Protein AF-0000000087748372 (afdb_homodimer)

Radius of gyration: 35.66 Å; Cα contacts (8 Å, |Δi|>4): 3302; chains: 2; bounding box: 98×101×74 Å

InterPro domains:
  IPR032533 Domain of unknown function DUF4954 [PF16314] (39-350)

Organism: NCBI:txid74557

Sequence (1270 aa):
MTTDENFSSLVLPQLTSEHQRQAAICRKKMTAMRSSSGLSREQIVALEKNGNRAESWTTVHCASMDDLDRIRNCSFRGHVYLGKFTENVLVEGVPFPSGCYNSTLTDVFVADNALVQDTFLVHGTFIDSQASIVRCGTITVSDNAVYGNGTPLKVGVEIGGREILAFADLPFDLAVKVGKYRSNANELATYEENVLRYAKAIKCGVNIISSNAQILRCPKLRDVYFGVGALIEDSCVSNSTVLSSLSEQSRISGFSHVVSSLLQWHTIVETGSSVERSFLCEYSHVERHGIVMDSLLGPNTAIAEGECTSSFLGPFVGFHHQAMIIASFWPEGKGNIGYGANVGSNHTLKAPDQELWPGEGVFYGLSVSVKYPSNFTHAPYSVLATGVSTLPQKLEMPFALVNIPGHNIPALSPAVNEIFPGWVLGQSVFTVLRNMDKFEKRNKAKRTVVEHEIFRPEIIRMMEVALTRLTEAGNKSTSIQLGKQKIYTDKQVPGLGKNYMTESSRVAGIEAYNYFIRFYALNGFWRTLRQGPLPVDAVLHAPTTCPRWSHERGLLLASTPTASGADLLRELVAAYKTIAKKAETGKARDDKRGQQIIPDYNHVHKKASEERIVIDAKRRAVDIEKAVATYLPRLMTTDENFSSLVLPQLTSEHQRQAAICRKKMTAMRSSSGLSREQIVALEKNGNRAESWTTVHCASMDDLDRIRNCSFRGHVYLGKFTENVLVEGVPFPSGCYNSTLTDVFVADNALVQDTFLVHGTFIDSQASIVRCGTITVSDNAVYGNGTPLKVGVEIGGREILAFADLPFDLAVKVGKYRSNANELATYEENVLRYAKAIKCGVNIISSNAQILRCPKLRDVYFGVGALIEDSCVSNSTVLSSLSEQSRISGFSHVVSSLLQWHTIVETGSSVERSFLCEYSHVERHGIVMDSLLGPNTAIAEGECTSSFLGPFVGFHHQAMIIASFWPEGKGNIGYGANVGSNHTLKAPDQELWPGEGVFYGLSVSVKYPSNFTHAPYSVLATGVSTLPQKLEMPFALVNIPGHNIPALSPAVNEIFPGWVLGQSVFTVLRNMDKFEKRNKAKRTVVEHEIFRPEIIRMMEVALTRLTEAGNKSTSIQLGKQKIYTDKQVPGLGKNYMTESSRVAGIEAYNYFIRFYALNGFWRTLRQGPLPVDAVLHAPTTCPRWSHERGLLLASTPTASGADLLRELVAAYKTIAKKAETGKARDDKRGQQIIPDYNHVHKKASEERIVIDAKRRAVDIEKAVATYLPRL

Nearest PDB structures (foldseek):
  5w5r-assembly5_T  TM=7.657E-01  e=9.578E+00  Agrobacterium tumefaciens
  5b04-assembly1_F  TM=6.333E-01  e=5.706E+00  Schizosaccharomyces pombe 972h-
  7d73-assembly1_A  TM=3.481E-01  e=1.563E+00  Homo sapiens
  6jlz-assembly1_E  TM=7.993E-01  e=1.848E+00  Schizosaccharomyces pombe 972h-
  5b04-assembly1_F  TM=7.216E-01  e=4.820E+00  Schizosaccharomyces pombe 972h-

pLDDT: mean 93.7, std 6.39, range [38.62, 98.88]

Solvent-accessible surface area (backbone atoms only — not comparable to full-atom values): 59341 Å² total; per-residue (Å²): 125,60,76,74,61,67,56,35,72,69,49,59,69,52,62,70,28,73,66,41,49,50,42,51,49,52,50,51,50,52,55,57,52,66,68,54,58,66,58,50,73,67,53,50,52,52,32,41,73,41,54,30,47,55,78,48,62,82,38,33,28,53,72,47,84,85,38,49,85,38,36,27,39,27,40,41,34,71,45,32,35,36,40,44,38,86,44,67,28,72,56,94,85,40,77,38,76,12,26,39,32,49,26,30,40,29,38,28,37,39,33,42,23,17,30,38,31,52,20,62,35,41,27,30,32,38,35,28,41,45,13,37,40,35,47,27,35,39,33,39,47,51,86,79,37,40,24,28,34,52,40,63,21,25,22,20,18,60,78,47,87,31,55,38,68,40,45,75,82,62,50,66,70,57,53,46,40,55,49,67,59,72,83,51,60,65,48,52,51,48,28,50,51,44,43,46,50,45,26,60,67,51,45,69,62,42,20,38,38,26,38,49,14,38,38,36,41,24,59,38,37,31,20,35,33,37,23,31,32,19,38,40,29,40,25,36,41,28,28,19,27,37,38,29,27,84,92,35,47,15,36,38,24,49,55,17,40,39,34,36,19,31,33,20,38,30,20,38,37,24,47,45,13,39,37,33,34,26,38,35,28,34,45,14,38,34,27,57,47,8,35,37,31,24,20,37,38,22,38,54,16,36,41,18,35,26,41,39,32,12,17,30,40,10,32,42,26,40,26,80,37,50,26,39,41,37,14,23,44,20,64,66,14,48,22,38,46,25,45,57,15,37,41,51,48,33,60,73,89,78,53,46,66,34,35,32,27,56,14,36,32,27,32,39,23,32,43,18,34,39,35,45,46,28,36,24,60,46,14,31,45,15,34,38,35,63,59,27,56,46,57,54,30,48,34,32,37,33,19,16,36,37,32,62,37,64,58,80,50,89,92,47,64,86,64,40,29,29,40,29,41,20,35,36,61,64,62,30,39,41,38,56,55,44,49,35,50,47,50,56,71,66,60,75,57,84,88,57,89,76,83,37,73,70,89,37,72,71,53,45,53,38,37,49,53,35,40,51,37,52,59,56,32,72,78,51,90,61,92,44,67,57,89,91,37,48,40,40,37,37,85,64,27,74,32,48,26,61,21,35,31,43,46,70,36,47,53,52,18,44,52,30,40,54,51,52,51,48,50,47,20,41,50,37,52,50,53,49,45,74,75,42,88,53,56,67,72,46,53,81,77,50,87,74,86,49,65,68,50,47,53,23,45,50,55,44,42,72,76,44,70,81,62,49,38,66,55,49,51,53,48,43,39,51,47,36,45,48,50,22,49,46,21,29,50,41,44,38,53,52,50,53,53,35,44,74,42,36,88,61,33,75,61,35,45,82,53,35,79,69,32,65,65,34,45,50,36,45,49,50,24,51,50,49,42,57,57,49,34,74,77,34,81,86,115,125,60,78,74,61,67,55,37,71,71,50,60,68,52,62,70,27,73,70,41,50,49,43,52,49,52,49,50,51,51,54,56,52,68,67,53,56,66,59,50,70,67,53,50,53,52,33,42,73,40,53,30,46,52,80,46,63,83,39,34,29,52,72,46,84,85,39,48,84,39,36,28,40,26,41,39,31,68,44,32,34,37,41,44,39,85,43,66,27,74,56,96,85,42,78,39,76,15,26,40,31,49,25,31,38,30,38,25,38,40,33,43,22,16,29,38,31,51,20,63,34,41,29,29,32,38,36,27,41,45,13,36,40,35,48,26,35,38,34,38,47,50,85,81,36,42,24,29,34,53,42,63,21,26,21,21,17,59,80,40,53,32,56,39,69,40,45,74,81,62,50,67,70,57,53,47,40,56,50,66,55,58,78,50,61,68,47,51,51,47,29,50,52,45,41,46,51,43,26,60,66,52,46,69,62,40,19,38,38,26,39,49,14,38,38,36,41,24,56,38,37,32,19,35,34,36,23,32,33,19,38,38,27,40,24,36,41,28,28,18,28,36,36,28,28,84,92,34,47,14,37,39,24,51,56,15,40,38,33,36,20,28,32,21,39,30,19,39,37,25,48,44,12,38,37,32,33,25,37,36,30,33,45,15,38,34,27,58,45,9,35,38,30,24,20,36,40,23,39,54,15,35,42,18,34,26,41,38,31,12,18,30,39,11,33,41,26,40,25,78,36,47,25,39,42,35,15,23,44,19,65,66,14,49,20,37,45,25,46,56,14,39,41,51,35,29,60,73,80,68,48,48,66,32,33,34,27,55,14,38,30,27,32,39,23,40,42,18,36,40,34,44,40,26,23,24,60,47,15,32,44,16,34,38,33,62,60,27,57,47,58,53,25,37,34,32,37,36,20,16,36,37,33,62,54,90,65,92,51,80,94,42,43,69,61,38,30,29,40,29,40,21,36,37,61,65,62,31,38,40,58,55,55,44,49,34,50,46,50,55,72,66,61,76,56,84,87,58,90,76,84,36,74,68,89,38,72,72,53,45,51,39,37,49,54,35,39,52,36,53,58,58,34,72,78,52,89,60,95,44,66,58,87,92,36,48,39,41,36,35,88,62,26,73,31,48,27,60,22,36,31,43,48,70,36,47,54,50,18,44,52,31,40,53,50,53,52,48,49,49,20,42,50,39,53,52,54,50,46,72,74,42,89,53,55,66,74,45,54,81,77,49,88,74,86,48,65,66,49,47,53,22,46,48,54,43,43,72,75,43,70,83,63,50,38,66,57,50,50,53,48,43,39,50,48,37,46,49,52,22,50,47,22,30,50,42,44,37,53,53,50,53,52,41,45,73,74,36,90,61,35,77,79,76,45,82,54,37,80,69,33,63,66,34,45,49,34,44,49,50,25,50,51,49,42,58,58,49,34,76,78,36,82,87,117

Foldseek 3Di:
DPPLQQQLCVLVVCCPPPLLVVLVVLLVVVVVQQPADADDPVLVVLLVVQQEEEPDSRQEGEPDSPASNQEHNEYEEAHEGYYAFDAWADDPNDTDGAHAENEYEYCEAHYYNEHEYCEHYDYQEYAYHSEYAYNEYYEEEDQLQLLLQQQWFQALFQVHDQTDRDDQPDDLSSSLSSRPNRPDPVSNVSSSVSSVVSSNSSDNRGEYHYHLEYHEHHHEEYSEHEEHNEYEYLEYEYSHYAHEDPVFYEYEEAHEYYYSEHHYTNEYHHNHAYHESEYEDGCEYEYAHEYEESEYADHVEYTYQEYEENHYADDCEYDHHYEYAYSEYESLHLAYAEALEYHDPQCPVPDSGFGDYADHHEYEEANEAEDDDAYHNQAHNEYEYHPQYADHWFANAHNKYWYQDPDDFPVADSNATAMQGLCCQQQPLLVVLVQLVCCVPSGPDDSDDRDSDDPAPVNLVSLVLQLVQLVQLVPPDAPGDDVPWGKDDCVSGPRHIRHIYTPVSSVSNNVRSLLVSLLSLLVLLVVQCVPDDDAQQCSLVDDDPDPRNVSSSVSCCVVPVPDGSLNSLVVNLVSLVVSLVSNLVSQQVVLVVCVVVPVCSPVVDDHSCPDPSSVVSVVVSVVSVVVSCVNVVPD/DPPLQQQLCVLVVCCPPPLLVVLVVLLVVVVVQQPADADDPVQVVLLVVLQEEEPDSRQEGERDSPASNQEHNEYEYHHHGYYAFDAWADDPNDTDGAHAENEYEYCEAHYYNEHEYLEDYDYQEYAYHREYAYNEYYEEEDQLQLLLQQQWFLALFQVHDQTDRDGQPDDLSSSLSSSPNRPDPVSNVSSSVSSVVSSVSSDNRGEYHYHLEYHEHHHEEYSEHEEHNEYEYPEYEYSHYAHEDPVFYEYEEAHEYYYSEHHYTNEYHHNHAYHESEYEDGCEYEYAHEYEESEYADHNEYTYQEYEENHYADDCEYDHHYEYAYSEYESLHLAYAEHLEYHAPQCPVVDSGFGDYADAHEYEEANEAEDDDAYHNQAHNEYEYHPQYADHWFANAHNKYWYQDPDDFPVADSNATAMQGLCCQQQPLLVVLVQLVCCVPSGPDDSDDRDSDDLAPVNLVSLVLQLVQLVQLVPDDAPGDDVVWGKDDCVSGPRHIRHIYTPVSSVSNNVSSLLVSLLLLLVLLVVQCVVDDDALQCSLVDDDPDPRNVSSSVSCCVVPVPDGSLNSLVVNLVSLVVSLVSNLVSVQVVLVVQVVVPVCSPVVDDHSCPDPSSVVSVVVSVVSVVVVCVNVVPD

Secondary structure (DSSP, 8-state):
--GGG--GGGGGGGGGSHHHHHHHHHHHHHHHHHTPPBPPHHHHHHHHHTT-EES-GGGEEES-STTGGGEES-EEEEEEEE----SEEEETTEEEE-EEES-EEEEEEE-TT-EEES-SEEEEEEE-TT-EEES--EEE--TT--TTTTPEEE-SSTTSSSEEE--TT--HHHHHHHHH--S-HHHHHHHHHHHHHHHHHH--SSEEE-TT-EEES-SEEEEEEE-TT-EEES-EEEEEEE---SSS--EE-SS-EEES-EE-TT-EE-SS-EEES-EE-TT-EEESS-EEES-EEPTT-EEESEEEES-EE-SS-EE-SSEEEESBEETT---EE-TT-EE-----SS-S---EEPPTT-EE-TT-EEPSSEE-TTSTT-EE-TT-EEPSEE---TT-EEES-SS--TTS-TTPEEEETTHHHHH-HHHHHHHHHHHHHH---SSS-----SS-HHHHHHHHHHHHHHHHHTTS--S-EETTEEEE-TTTSTT--SEEEEHHHHHHHHHHHHHHHHHHHHHHHHHHHHHS-S-TTTTTTS----HHHHHHHHHHHHH-TT--HHHHHHHHHHHHHHHHHHHHHHHHHHHHHHHHHSTTHHHHS--GGG-HHHHHHHHHHHHHHHHHHTT-S--/--GGG--GGGGGGGGGSHHHHHHHHHHHHHHHHHTPPBPPHHHHHHHHHTT-EES-GGGEEES-STTGGGEES-EEEEEEEE----SEEEETTEEEE-EEES-EEEEEEE-TT-EEES-SEEEEEEE-TT-EEES--EEE--TT--TTTTPEEE-SSTTSSSEEE--TT--HHHHHHHHH--S-HHHHHHHHHHHHHHHHHH--SSEEE-TT-EEES-SEEEEEEE-TT-EEES-EEEEEEE---SSS--EE-SS-EEES-EE-TT-EE-SS-EEES-EE-TT-EEESS-EEES-EEPTT-EEESSEEES-EE-SS-EE-SS-EEESBEETT---EE-TT-EEEE---SS-S---EEPPTT-EE-TT-EEESSEE-TTSTT-EEPTT-EE-SEEB--TT-EEES-SS--TTS-TTPEEEETTHHHHH-HHHHHHHHHHHHHH---SSS-----SS-HHHHHHHHHHHHHHHHHTTS--S-EETTEEEE-TTTSTTB-SEEEEHHHHHHHHHHHHHHHHHHHHHHHHHHHHHS-S-TTTTTTS----HHHHHHHHHHHHH-TT--HHHHHHHHHHHHHHHHHHHHHHHHHHHHHHHHHSTTHHHHS--GGG-HHHHHHHHHHHHHHHHHHTT-S--

Structure (mmCIF, N/CA/C/O backbone):
data_AF-0000000087748372-model_v1
#
loop_
_entity.id
_entity.type
_entity.pdbx_description
1 polymer 'DUF4954 domain-containing protein'
#
loop_
_atom_site.group_PDB
_atom_site.id
_atom_site.type_symbol
_atom_site.label_atom_id
_atom_site.label_alt_id
_atom_site.label_comp_id
_atom_site.label_asym_id
_atom_site.label_entity_id
_atom_site.label_seq_id
_atom_site.pdbx_PDB_ins_code
_atom_site.Cartn_x
_atom_site.Cartn_y
_atom_site.Cartn_z
_atom_site.occupancy
_atom_site.B_iso_or_equiv
_atom_site.auth_seq_id
_atom_site.auth_comp_id
_atom_site.auth_asym_id
_atom_site.auth_atom_id
_atom_site.pdbx_PDB_model_num
ATOM 1 N N . MET A 1 1 ? -45.906 -8.359 1.357 1 38.62 1 MET A N 1
ATOM 2 C CA . MET A 1 1 ? -44.469 -8.523 1.26 1 38.62 1 MET A CA 1
ATOM 3 C C . MET A 1 1 ? -43.938 -7.918 -0.035 1 38.62 1 MET A C 1
ATOM 5 O O . MET A 1 1 ? -44.438 -8.234 -1.121 1 38.62 1 MET A O 1
ATOM 9 N N . THR A 1 2 ? -43.281 -6.801 0.069 1 54.84 2 THR A N 1
ATOM 10 C CA . THR A 1 2 ? -42.812 -6.098 -1.121 1 54.84 2 THR A CA 1
ATOM 11 C C . THR A 1 2 ? -41.969 -7.02 -2.002 1 54.84 2 THR A C 1
ATOM 13 O O . THR A 1 2 ? -41.406 -8.016 -1.524 1 54.84 2 THR A O 1
ATOM 16 N N . THR A 1 3 ? -42.156 -7 -3.262 1 60.25 3 THR A N 1
ATOM 17 C CA . THR A 1 3 ? -41.5 -7.781 -4.289 1 60.25 3 THR A CA 1
ATOM 18 C C . THR A 1 3 ? -40.031 -7.977 -3.938 1 60.25 3 THR A C 1
ATOM 20 O O . THR A 1 3 ? -39.438 -9.023 -4.246 1 60.25 3 THR A O 1
ATOM 23 N N . ASP A 1 4 ? -39.625 -7.129 -3.084 1 69.31 4 ASP A N 1
ATOM 24 C CA . ASP A 1 4 ? -38.219 -7.211 -2.729 1 69.31 4 ASP A CA 1
ATOM 25 C C . ASP A 1 4 ? -37.969 -8.219 -1.607 1 69.31 4 ASP A C 1
ATOM 27 O O . ASP A 1 4 ? -36.875 -8.75 -1.452 1 69.31 4 ASP A O 1
ATOM 31 N N . GLU A 1 5 ? -39.125 -8.758 -1.099 1 78.44 5 GLU A N 1
ATOM 32 C CA . GLU A 1 5 ? -39 -9.656 0.043 1 78.44 5 GLU A CA 1
ATOM 33 C C . GLU A 1 5 ? -39.156 -11.117 -0.385 1 78.44 5 GLU A C 1
ATOM 35 O O . GLU A 1 5 ? -38.969 -12.031 0.421 1 78.44 5 GLU A O 1
ATOM 40 N N . ASN A 1 6 ? -39.438 -11.289 -1.636 1 86.56 6 ASN A N 1
ATOM 41 C CA . ASN A 1 6 ? -39.469 -12.641 -2.193 1 86.56 6 ASN A CA 1
ATOM 42 C C . ASN A 1 6 ? -38.219 -12.898 -3.066 1 86.56 6 ASN A C 1
ATOM 44 O O . ASN A 1 6 ? -38.188 -12.469 -4.223 1 86.56 6 ASN A O 1
ATOM 48 N N . PHE A 1 7 ? -37.219 -13.586 -2.465 1 92.88 7 PHE A N 1
ATOM 49 C CA . PHE A 1 7 ? -35.969 -13.68 -3.184 1 92.88 7 PHE A CA 1
ATOM 50 C C . PHE A 1 7 ? -35.5 -15.133 -3.266 1 92.88 7 PHE A C 1
ATOM 52 O O . PHE A 1 7 ? -34.531 -15.438 -3.988 1 92.88 7 PHE A O 1
ATOM 59 N N . SER A 1 8 ? -36.125 -16.094 -2.576 1 95.44 8 SER A N 1
ATOM 60 C CA . SER A 1 8 ? -35.625 -17.469 -2.52 1 95.44 8 SER A CA 1
ATOM 61 C C . SER A 1 8 ? -35.656 -18.125 -3.896 1 95.44 8 SER A C 1
ATOM 63 O O . SER A 1 8 ? -34.812 -18.938 -4.219 1 95.44 8 SER A O 1
ATOM 65 N N . SER A 1 9 ? -36.625 -17.703 -4.719 1 94.69 9 SER A N 1
ATOM 66 C CA . SER A 1 9 ? -36.781 -18.297 -6.039 1 94.69 9 SER A CA 1
ATOM 67 C C . SER A 1 9 ? -35.688 -17.875 -6.988 1 94.69 9 SER A C 1
ATOM 69 O O . SER A 1 9 ? -35.469 -18.5 -8.031 1 94.69 9 SER A O 1
ATOM 71 N N . LEU A 1 10 ? -34.938 -16.875 -6.645 1 94.5 10 LEU A N 1
ATOM 72 C CA . LEU A 1 10 ? -33.906 -16.344 -7.508 1 94.5 10 LEU A CA 1
ATOM 73 C C . LEU A 1 10 ? -32.688 -17.281 -7.523 1 94.5 10 LEU A C 1
ATOM 75 O O . LEU A 1 10 ? -31.781 -17.109 -8.336 1 94.5 10 LEU A O 1
ATOM 79 N N . VAL A 1 11 ? -32.656 -18.297 -6.672 1 96.62 11 VAL A N 1
ATOM 80 C CA . VAL A 1 11 ? -31.594 -19.281 -6.645 1 96.62 11 VAL A CA 1
ATOM 81 C C . VAL A 1 11 ? -31.797 -20.312 -7.762 1 96.62 11 VAL A C 1
ATOM 83 O O . VAL A 1 11 ? -30.844 -20.859 -8.297 1 96.62 11 VAL A O 1
ATOM 86 N N . LEU A 1 12 ? -33 -20.562 -8.133 1 95.88 12 LEU A N 1
ATOM 87 C CA . LEU A 1 12 ? -33.406 -21.703 -8.945 1 95.88 12 LEU A CA 1
ATOM 88 C C . LEU A 1 12 ? -32.781 -21.609 -10.344 1 95.88 12 LEU A C 1
ATOM 90 O O . LEU A 1 12 ? -32.312 -22.609 -10.883 1 95.88 12 LEU A O 1
ATOM 94 N N . PRO A 1 13 ? -32.781 -20.391 -10.938 1 95.5 13 PRO A N 1
ATOM 95 C CA . PRO A 1 13 ? -32.125 -20.297 -12.25 1 95.5 13 PRO A CA 1
ATOM 96 C C . PRO A 1 13 ? -30.656 -20.688 -12.219 1 95.5 13 PRO A C 1
ATOM 98 O O . PRO A 1 13 ? -30.094 -21.094 -13.242 1 95.5 13 PRO A O 1
ATOM 101 N N . GLN A 1 14 ? -30.047 -20.578 -11.047 1 95.5 14 GLN A N 1
ATOM 102 C CA . GLN A 1 14 ? -28.609 -20.859 -10.93 1 95.5 14 GLN A CA 1
ATOM 103 C C . GLN A 1 14 ? -28.344 -22.359 -10.922 1 95.5 14 GLN A C 1
ATOM 105 O O . GLN A 1 14 ? -27.203 -22.781 -11.086 1 95.5 14 GLN A O 1
ATOM 110 N N . LEU A 1 15 ? -29.328 -23.156 -10.836 1 95.75 15 LEU A N 1
ATOM 111 C CA . LEU A 1 15 ? -29.188 -24.609 -10.875 1 95.75 15 LEU A CA 1
ATOM 112 C C . LEU A 1 15 ? -28.828 -25.078 -12.273 1 95.75 15 LEU A C 1
ATOM 114 O O . LEU A 1 15 ? -28.406 -26.234 -12.461 1 95.75 15 LEU A O 1
ATOM 118 N N . THR A 1 16 ? -28.953 -24.172 -13.266 1 95.69 16 THR A N 1
ATOM 119 C CA . THR A 1 16 ? -28.594 -24.5 -14.641 1 95.69 16 THR A CA 1
ATOM 120 C C . THR A 1 16 ? -27.516 -23.531 -15.148 1 95.69 16 THR A C 1
ATOM 122 O O . THR A 1 16 ? -27.453 -23.25 -16.344 1 95.69 16 THR A O 1
ATOM 125 N N . SER A 1 17 ? -26.812 -23 -14.195 1 95.81 17 SER A N 1
ATOM 126 C CA . SER A 1 17 ? -25.75 -22.062 -14.539 1 95.81 17 SER A CA 1
ATOM 127 C C . SER A 1 17 ? -24.641 -22.75 -15.328 1 95.81 17 SER A C 1
ATOM 129 O O . SER A 1 17 ? -24.609 -23.969 -15.438 1 95.81 17 SER A O 1
ATOM 131 N N . GLU A 1 18 ? -23.719 -21.922 -15.953 1 94.94 18 GLU A N 1
ATOM 132 C CA . GLU A 1 18 ? -22.562 -22.453 -16.672 1 94.94 18 GLU A CA 1
ATOM 133 C C . GLU A 1 18 ? -21.688 -23.312 -15.742 1 94.94 18 GLU A C 1
ATOM 135 O O . GLU A 1 18 ? -21.156 -24.344 -16.156 1 94.94 18 GLU A O 1
ATOM 140 N N . HIS A 1 19 ? -21.562 -22.938 -14.531 1 95.44 19 HIS A N 1
ATOM 141 C CA . HIS A 1 19 ? -20.797 -23.672 -13.547 1 95.44 19 HIS A CA 1
ATOM 142 C C . HIS A 1 19 ? -21.391 -25.062 -13.297 1 95.44 19 HIS A C 1
ATOM 144 O O . HIS A 1 19 ? -20.672 -26.062 -13.273 1 95.44 19 HIS A O 1
ATOM 150 N N . GLN A 1 20 ? -22.672 -25.109 -13.141 1 96.44 20 GLN A N 1
ATOM 151 C CA . GLN A 1 20 ? -23.375 -26.375 -12.953 1 96.44 20 GLN A CA 1
ATOM 152 C C . GLN A 1 20 ? -23.234 -27.266 -14.18 1 96.44 20 GLN A C 1
ATOM 154 O O . GLN A 1 20 ? -23.016 -28.469 -14.055 1 96.44 20 GLN A O 1
ATOM 159 N N . ARG A 1 21 ? -23.312 -26.656 -15.305 1 96.62 21 ARG A N 1
ATOM 160 C CA . ARG A 1 21 ? -23.156 -27.406 -16.547 1 96.62 21 ARG A CA 1
ATOM 161 C C . ARG A 1 21 ? -21.75 -27.969 -16.672 1 96.62 21 ARG A C 1
ATOM 163 O O . ARG A 1 21 ? -21.562 -29.109 -17.109 1 96.62 21 ARG A O 1
ATOM 170 N N . GLN A 1 22 ? -20.797 -27.188 -16.328 1 96.31 22 GLN A N 1
ATOM 171 C CA . GLN A 1 22 ? -19.406 -27.656 -16.406 1 96.31 22 GLN A CA 1
ATOM 172 C C . GLN A 1 22 ? -19.172 -28.812 -15.438 1 96.31 22 GLN A C 1
ATOM 174 O O . GLN A 1 22 ? -18.453 -29.766 -15.766 1 96.31 22 GLN A O 1
ATOM 179 N N . ALA A 1 23 ? -19.703 -28.734 -14.242 1 96.69 23 ALA A N 1
ATOM 180 C CA . ALA A 1 23 ? -19.594 -29.828 -13.289 1 96.69 23 ALA A CA 1
ATOM 181 C C . ALA A 1 23 ? -20.219 -31.109 -13.852 1 96.69 23 ALA A C 1
ATOM 183 O O . ALA A 1 23 ? -19.656 -32.188 -13.719 1 96.69 23 ALA A O 1
ATOM 184 N N . ALA A 1 24 ? -21.375 -30.922 -14.477 1 96.81 24 ALA A N 1
ATOM 185 C CA . ALA A 1 24 ? -22.047 -32.062 -15.102 1 96.81 24 ALA A CA 1
ATOM 186 C C . ALA A 1 24 ? -21.203 -32.656 -16.219 1 96.81 24 ALA A C 1
ATOM 188 O O . ALA A 1 24 ? -21.141 -33.875 -16.391 1 96.81 24 ALA A O 1
ATOM 189 N N . ILE A 1 25 ? -20.562 -31.844 -16.984 1 97.19 25 ILE A N 1
ATOM 190 C CA . ILE A 1 25 ? -19.688 -32.281 -18.062 1 97.19 25 ILE A CA 1
ATOM 191 C C . ILE A 1 25 ? -18.516 -33.062 -17.484 1 97.19 25 ILE A C 1
ATOM 193 O O . ILE A 1 25 ? -18.109 -34.094 -18.031 1 97.19 25 ILE A O 1
ATOM 197 N N . CYS A 1 26 ? -17.953 -32.625 -16.406 1 97.06 26 CYS A N 1
ATOM 198 C CA . CYS A 1 26 ? -16.859 -33.312 -15.75 1 97.06 26 CYS A CA 1
ATOM 199 C C . CYS A 1 26 ? -17.312 -34.719 -15.305 1 97.06 26 CYS A C 1
ATOM 201 O O . CYS A 1 26 ? -16.594 -35.688 -15.5 1 97.06 26 CYS A O 1
ATOM 203 N N . ARG A 1 27 ? -18.5 -34.812 -14.766 1 97 27 ARG A N 1
ATOM 204 C CA . ARG A 1 27 ? -19.047 -36.094 -14.352 1 97 27 ARG A CA 1
ATOM 205 C C . ARG A 1 27 ? -19.203 -37.031 -15.547 1 97 27 ARG A C 1
ATOM 207 O O . ARG A 1 27 ? -18.891 -38.219 -15.453 1 97 27 ARG A O 1
ATOM 214 N N . LYS A 1 28 ? -19.688 -36.469 -16.609 1 97.25 28 LYS A N 1
ATOM 215 C CA . LYS A 1 28 ? -19.859 -37.25 -17.828 1 97.25 28 LYS A CA 1
ATOM 216 C C . LYS A 1 28 ? -18.516 -37.75 -18.344 1 97.25 28 LYS A C 1
ATOM 218 O O . LYS A 1 28 ? -18.391 -38.906 -18.781 1 97.25 28 LYS A O 1
ATOM 223 N N . LYS A 1 29 ? -17.547 -36.938 -18.344 1 96.94 29 LYS A N 1
ATOM 224 C CA . LYS A 1 29 ? -16.219 -37.344 -18.781 1 96.94 29 LYS A CA 1
ATOM 225 C C . LYS A 1 29 ? -15.641 -38.438 -17.906 1 96.94 29 LYS A C 1
ATOM 227 O O . LYS A 1 29 ? -15.031 -39.375 -18.406 1 96.94 29 LYS A O 1
ATOM 232 N N . MET A 1 30 ? -15.82 -38.344 -16.656 1 97.19 30 MET A N 1
ATOM 233 C CA . MET A 1 30 ? -15.336 -39.375 -15.742 1 97.19 30 MET A CA 1
ATOM 234 C C . MET A 1 30 ? -16.016 -40.688 -16.016 1 97.19 30 MET A C 1
ATOM 236 O O . MET A 1 30 ? -15.375 -41.75 -16.016 1 97.19 30 MET A O 1
ATOM 240 N N . THR A 1 31 ? -17.328 -40.562 -16.266 1 96.69 31 THR A N 1
ATOM 241 C CA . THR A 1 31 ? -18.078 -41.781 -16.594 1 96.69 31 THR A CA 1
ATOM 242 C C . THR A 1 31 ? -17.531 -42.438 -17.859 1 96.69 31 THR A C 1
ATOM 244 O O . THR A 1 31 ? -17.391 -43.656 -17.953 1 96.69 31 THR A O 1
ATOM 247 N N . ALA A 1 32 ? -17.266 -41.625 -18.781 1 95.75 32 ALA A N 1
ATOM 248 C CA . ALA A 1 32 ? -16.703 -42.125 -20.047 1 95.75 32 ALA A CA 1
ATOM 249 C C . ALA A 1 32 ? -15.344 -42.781 -19.828 1 95.75 32 ALA A C 1
ATOM 251 O O . ALA A 1 32 ? -15.039 -43.812 -20.422 1 95.75 32 ALA A O 1
ATOM 252 N N . MET A 1 33 ? -14.547 -42.219 -18.984 1 95.31 33 MET A N 1
ATOM 253 C CA . MET A 1 33 ? -13.219 -42.75 -18.719 1 95.31 33 MET A CA 1
ATOM 254 C C . MET A 1 33 ? -13.305 -44.062 -17.953 1 95.31 33 MET A C 1
ATOM 256 O O . MET A 1 33 ? -12.461 -44.969 -18.125 1 95.31 33 MET A O 1
ATOM 260 N N . ARG A 1 34 ? -14.281 -44.219 -17.172 1 94 34 ARG A N 1
ATOM 261 C CA . ARG A 1 34 ? -14.484 -45.438 -16.391 1 94 34 ARG A CA 1
ATOM 262 C C . ARG A 1 34 ? -14.82 -46.594 -17.312 1 94 34 ARG A C 1
ATOM 264 O O . ARG A 1 34 ? -14.648 -47.75 -16.922 1 94 34 ARG A O 1
ATOM 271 N N . SER A 1 35 ? -15.312 -46.312 -18.453 1 90.44 35 SER A N 1
ATOM 272 C CA . SER A 1 35 ? -15.695 -47.375 -19.391 1 90.44 35 SER A CA 1
ATOM 273 C C . SER A 1 35 ? -14.5 -47.844 -20.203 1 90.44 35 SER A C 1
ATOM 275 O O . SER A 1 35 ? -14.625 -48.75 -21.047 1 90.44 35 SER A O 1
ATOM 277 N N . SER A 1 36 ? -13.391 -47.281 -19.969 1 85.81 36 SER A N 1
ATOM 278 C CA . SER A 1 36 ? -12.188 -47.688 -20.703 1 85.81 36 SER A CA 1
ATOM 279 C C . SER A 1 36 ? -11.766 -49.094 -20.359 1 85.81 36 SER A C 1
ATOM 281 O O . SER A 1 36 ? -12.016 -49.594 -19.25 1 85.81 36 SER A O 1
ATOM 283 N N . SER A 1 37 ? -11.047 -49.781 -21.391 1 83.38 37 SER A N 1
ATOM 284 C CA . SER A 1 37 ? -10.609 -51.156 -21.219 1 83.38 37 SER A CA 1
ATOM 285 C C . SER A 1 37 ? -9.375 -51.25 -20.328 1 83.38 37 SER A C 1
ATOM 287 O O . SER A 1 37 ? -8.625 -50.281 -20.203 1 83.38 37 SER A O 1
ATOM 289 N N . GLY A 1 38 ? -9.227 -52.344 -19.75 1 88 38 GLY A N 1
ATOM 290 C CA . GLY A 1 38 ? -8.039 -52.594 -18.953 1 88 38 GLY A CA 1
ATOM 291 C C . GLY A 1 38 ? -6.766 -52.656 -19.766 1 88 38 GLY A C 1
ATOM 292 O O . GLY A 1 38 ? -6.812 -52.625 -21 1 88 38 GLY A O 1
ATOM 293 N N . LEU A 1 39 ? -5.738 -52.656 -19.047 1 93.31 39 LEU A N 1
ATOM 294 C CA . LEU A 1 39 ? -4.43 -52.656 -19.703 1 93.31 39 LEU A CA 1
ATOM 295 C C . LEU A 1 39 ? -4.094 -54.031 -20.281 1 93.31 39 LEU A C 1
ATOM 297 O O . LEU A 1 39 ? -4.402 -55.062 -19.672 1 93.31 39 LEU A O 1
ATOM 301 N N . SER A 1 40 ? -3.465 -54 -21.438 1 92.12 40 SER A N 1
ATOM 302 C CA . SER A 1 40 ? -2.906 -55.219 -21.984 1 92.12 40 SER A CA 1
ATOM 303 C C . SER A 1 40 ? -1.595 -55.594 -21.297 1 92.12 40 SER A C 1
ATOM 305 O O . SER A 1 40 ? -1.01 -54.781 -20.594 1 92.12 40 SER A O 1
ATOM 307 N N . ARG A 1 41 ? -1.168 -56.781 -21.484 1 93.44 41 ARG A N 1
ATOM 308 C CA . ARG A 1 41 ? 0.101 -57.25 -20.922 1 93.44 41 ARG A CA 1
ATOM 309 C C . ARG A 1 41 ? 1.265 -56.406 -21.469 1 93.44 41 ARG A C 1
ATOM 311 O O . ARG A 1 41 ? 2.211 -56.094 -20.734 1 93.44 41 ARG A O 1
ATOM 318 N N . GLU A 1 42 ? 1.129 -56.125 -22.703 1 92.56 42 GLU A N 1
ATOM 319 C CA . GLU A 1 42 ? 2.17 -55.312 -23.344 1 92.56 42 GLU A CA 1
ATOM 320 C C . GLU A 1 42 ? 2.24 -53.938 -22.734 1 92.56 42 GLU A C 1
ATOM 322 O O . GLU A 1 42 ? 3.33 -53.375 -22.547 1 92.56 42 GLU A O 1
ATOM 327 N N . GLN A 1 43 ? 1.157 -53.438 -22.5 1 93.31 43 GLN A N 1
ATOM 328 C CA . GLN A 1 43 ? 1.091 -52.094 -21.906 1 93.31 43 GLN A CA 1
ATOM 329 C C . GLN A 1 43 ? 1.678 -52.094 -20.484 1 93.31 43 GLN A C 1
ATOM 331 O O . GLN A 1 43 ? 2.404 -51.188 -20.109 1 93.31 43 GLN A O 1
ATOM 336 N N . ILE A 1 44 ? 1.35 -53.094 -19.75 1 95.5 44 ILE A N 1
ATOM 337 C CA . ILE A 1 44 ? 1.838 -53.188 -18.375 1 95.5 44 ILE A CA 1
ATOM 338 C C . ILE A 1 44 ? 3.363 -53.281 -18.375 1 95.5 44 ILE A C 1
ATOM 340 O O . ILE A 1 44 ? 4.027 -52.594 -17.609 1 95.5 44 ILE A O 1
ATOM 344 N N . VAL A 1 45 ? 3.885 -54.094 -19.234 1 95.31 45 VAL A N 1
ATOM 345 C CA . VAL A 1 45 ? 5.332 -54.25 -19.328 1 95.31 45 VAL A CA 1
ATOM 346 C C . VAL A 1 45 ? 5.977 -52.906 -19.688 1 95.31 45 VAL A C 1
ATOM 348 O O . VAL A 1 45 ? 7.004 -52.531 -19.125 1 95.31 45 VAL A O 1
ATOM 351 N N . ALA A 1 46 ? 5.418 -52.25 -20.625 1 94.06 46 ALA A N 1
ATOM 352 C CA . ALA A 1 46 ? 5.938 -50.969 -21.047 1 94.06 46 ALA A CA 1
ATOM 353 C C . ALA A 1 46 ? 5.922 -49.969 -19.891 1 94.06 46 ALA A C 1
ATOM 355 O O . ALA A 1 46 ? 6.887 -49.219 -19.703 1 94.06 46 ALA A O 1
ATOM 356 N N . LEU A 1 47 ? 4.859 -49.906 -19.172 1 95.31 47 LEU A N 1
ATOM 357 C CA . LEU A 1 47 ? 4.723 -48.969 -18.031 1 95.31 47 LEU A CA 1
ATOM 358 C C . LEU A 1 47 ? 5.738 -49.312 -16.953 1 95.31 47 LEU A C 1
ATOM 360 O O . LEU A 1 47 ? 6.32 -48.406 -16.344 1 95.31 47 LEU A O 1
ATOM 364 N N . GLU A 1 48 ? 5.91 -50.531 -16.688 1 95.5 48 GLU A N 1
ATOM 365 C CA . GLU A 1 48 ? 6.895 -50.969 -15.688 1 95.5 48 GLU A CA 1
ATOM 366 C C . GLU A 1 48 ? 8.312 -50.594 -16.125 1 95.5 48 GLU A C 1
ATOM 368 O O . GLU A 1 48 ? 9.141 -50.188 -15.312 1 95.5 48 GLU A O 1
ATOM 373 N N . LYS A 1 49 ? 8.531 -50.812 -17.359 1 93 49 LYS A N 1
ATOM 374 C CA . LYS A 1 49 ? 9.836 -50.469 -17.906 1 93 49 LYS A CA 1
ATOM 375 C C . LYS A 1 49 ? 10.125 -48.969 -17.719 1 93 49 LYS A C 1
ATOM 377 O O . LYS A 1 49 ? 11.281 -48.562 -17.531 1 93 49 LYS A O 1
ATOM 382 N N . ASN A 1 50 ? 9.094 -48.25 -17.766 1 93 50 ASN A N 1
ATOM 383 C CA . ASN A 1 50 ? 9.219 -46.812 -17.578 1 93 50 ASN A CA 1
ATOM 384 C C . ASN A 1 50 ? 9.297 -46.438 -16.094 1 93 50 ASN A C 1
ATOM 386 O O . ASN A 1 50 ? 9.266 -45.25 -15.734 1 93 50 ASN A O 1
ATOM 390 N N . GLY A 1 51 ? 9.352 -47.375 -15.227 1 93.62 51 GLY A N 1
ATOM 391 C CA . GLY A 1 51 ? 9.562 -47.125 -13.805 1 93.62 51 GLY A CA 1
ATOM 392 C C . GLY A 1 51 ? 8.266 -47 -13.023 1 93.62 51 GLY A C 1
ATOM 393 O O . GLY A 1 51 ? 8.281 -46.688 -11.836 1 93.62 51 GLY A O 1
ATOM 394 N N . ASN A 1 52 ? 7.152 -47.219 -13.672 1 96.5 52 ASN A N 1
ATOM 395 C CA . ASN A 1 52 ? 5.863 -47.125 -12.992 1 96.5 52 ASN A CA 1
ATOM 396 C C . ASN A 1 52 ? 5.562 -48.375 -12.164 1 96.5 52 ASN A C 1
ATOM 398 O O . ASN A 1 52 ? 6.027 -49.469 -12.492 1 96.5 52 ASN A O 1
ATOM 402 N N . ARG A 1 53 ? 4.863 -48.188 -11.117 1 97.25 53 ARG A N 1
ATOM 403 C CA . ARG A 1 53 ? 4.398 -49.25 -10.266 1 97.25 53 ARG A CA 1
ATOM 404 C C . ARG A 1 53 ? 2.92 -49.094 -9.93 1 97.25 53 ARG A C 1
ATOM 406 O O . ARG A 1 53 ? 2.412 -47.969 -9.867 1 97.25 53 ARG A O 1
ATOM 413 N N . ALA A 1 54 ? 2.258 -50.219 -9.734 1 97.19 54 ALA A N 1
ATOM 414 C CA . ALA A 1 54 ? 0.842 -50.188 -9.375 1 97.19 54 ALA A CA 1
ATOM 415 C C . ALA A 1 54 ? 0.534 -51.156 -8.25 1 97.19 54 ALA A C 1
ATOM 417 O O . ALA A 1 54 ? 1.08 -52.281 -8.219 1 97.19 54 ALA A O 1
ATOM 418 N N . GLU A 1 55 ? -0.274 -50.688 -7.391 1 96 55 GLU A N 1
ATOM 419 C CA . GLU A 1 55 ? -0.804 -51.656 -6.418 1 96 55 GLU A CA 1
ATOM 420 C C . GLU A 1 55 ? -1.543 -52.781 -7.109 1 96 55 GLU A C 1
ATOM 422 O O . GLU A 1 55 ? -1.413 -53.938 -6.711 1 96 55 GLU A O 1
ATOM 427 N N . SER A 1 56 ? -2.322 -52.469 -8.039 1 96.12 56 SER A N 1
ATOM 428 C CA . SER A 1 56 ? -2.969 -53.438 -8.922 1 96.12 56 SER A CA 1
ATOM 429 C C . SER A 1 56 ? -3.104 -52.875 -10.336 1 96.12 56 SER A C 1
ATOM 431 O O . SER A 1 56 ? -3.744 -51.844 -10.547 1 96.12 56 SER A O 1
ATOM 433 N N . TRP A 1 57 ? -2.592 -53.625 -11.242 1 96.56 57 TRP A N 1
ATOM 434 C CA . TRP A 1 57 ? -2.648 -53.156 -12.633 1 96.56 57 TRP A CA 1
ATOM 435 C C . TRP A 1 57 ? -4.055 -53.312 -13.195 1 96.56 57 TRP A C 1
ATOM 437 O O . TRP A 1 57 ? -4.383 -52.75 -14.234 1 96.56 57 TRP A O 1
ATOM 447 N N . THR A 1 58 ? -4.914 -54.062 -12.508 1 95.12 58 THR A N 1
ATOM 448 C CA . THR A 1 58 ? -6.27 -54.312 -12.984 1 95.12 58 THR A CA 1
ATOM 449 C C . THR A 1 58 ? -7.125 -53.031 -12.867 1 95.12 58 THR A C 1
ATOM 451 O O . THR A 1 58 ? -8.188 -52.938 -13.484 1 95.12 58 THR A O 1
ATOM 454 N N . THR A 1 59 ? -6.688 -52.094 -12.031 1 96.06 59 THR A N 1
ATOM 455 C CA . THR A 1 59 ? -7.488 -50.906 -11.797 1 96.06 59 THR A CA 1
ATOM 456 C C . THR A 1 59 ? -6.867 -49.688 -12.484 1 96.06 59 THR A C 1
ATOM 458 O O . THR A 1 59 ? -7.293 -48.562 -12.258 1 96.06 59 THR A O 1
ATOM 461 N N . VAL A 1 60 ? -5.852 -49.906 -13.211 1 96.75 60 VAL A N 1
ATOM 462 C CA . VAL A 1 60 ? -5.227 -48.875 -13.992 1 96.75 60 VAL A CA 1
ATOM 463 C C . VAL A 1 60 ? -5.66 -48.969 -15.453 1 96.75 60 VAL A C 1
ATOM 465 O O . VAL A 1 60 ? -5.594 -50.062 -16.047 1 96.75 60 VAL A O 1
ATOM 468 N N . HIS A 1 61 ? -6.133 -47.906 -15.969 1 95.38 61 HIS A N 1
ATOM 469 C CA . HIS A 1 61 ? -6.637 -47.875 -17.328 1 95.38 61 HIS A CA 1
ATOM 470 C C . HIS A 1 61 ? -5.949 -46.781 -18.156 1 95.38 61 HIS A C 1
ATOM 472 O O . HIS A 1 61 ? -5.676 -45.719 -17.641 1 95.38 61 HIS A O 1
ATOM 478 N N . CYS A 1 62 ? -5.559 -47.125 -19.391 1 92.69 62 CYS A N 1
ATOM 479 C CA . CYS A 1 62 ? -4.969 -46.156 -20.312 1 92.69 62 CYS A CA 1
ATOM 480 C C . CYS A 1 62 ? -5.719 -46.125 -21.641 1 92.69 62 CYS A C 1
ATOM 482 O O . CYS A 1 62 ? -6.004 -47.188 -22.203 1 92.69 62 CYS A O 1
ATOM 484 N N . ALA A 1 63 ? -6 -44.969 -22.062 1 85.81 63 ALA A N 1
ATOM 485 C CA . ALA A 1 63 ? -6.777 -44.844 -23.297 1 85.81 63 ALA A CA 1
ATOM 486 C C . ALA A 1 63 ? -5.918 -45.125 -24.516 1 85.81 63 ALA A C 1
ATOM 488 O O . ALA A 1 63 ? -6.438 -45.438 -25.594 1 85.81 63 ALA A O 1
ATOM 489 N N . SER A 1 64 ? -4.605 -44.812 -24.438 1 80.88 64 SER A N 1
ATOM 490 C CA . SER A 1 64 ? -3.77 -44.969 -25.625 1 80.88 64 SER A CA 1
ATOM 491 C C . SER A 1 64 ? -2.566 -45.844 -25.344 1 80.88 64 SER A C 1
ATOM 493 O O . SER A 1 64 ? -2.059 -45.906 -24.219 1 80.88 64 SER A O 1
ATOM 495 N N . MET A 1 65 ? -2.115 -46.594 -26.438 1 76.38 65 MET A N 1
ATOM 496 C CA . MET A 1 65 ? -0.921 -47.406 -26.375 1 76.38 65 MET A CA 1
ATOM 497 C C . MET A 1 65 ? 0.308 -46.656 -26.844 1 76.38 65 MET A C 1
ATOM 499 O O . MET A 1 65 ? 1.44 -47.031 -26.547 1 76.38 65 MET A O 1
ATOM 503 N N . ASP A 1 66 ? 0.116 -45.625 -27.531 1 76.94 66 ASP A N 1
ATOM 504 C CA . ASP A 1 66 ? 1.208 -44.969 -28.25 1 76.94 66 ASP A CA 1
ATOM 505 C C . ASP A 1 66 ? 1.921 -43.969 -27.359 1 76.94 66 ASP A C 1
ATOM 507 O O . ASP A 1 66 ? 3.043 -43.531 -27.656 1 76.94 66 ASP A O 1
ATOM 511 N N . ASP A 1 67 ? 1.374 -43.625 -26.297 1 84.44 67 ASP A N 1
ATOM 512 C CA . ASP A 1 67 ? 1.962 -42.5 -25.562 1 84.44 67 ASP A CA 1
ATOM 513 C C . ASP A 1 67 ? 2.396 -42.938 -24.172 1 84.44 67 ASP A C 1
ATOM 515 O O . ASP A 1 67 ? 2.463 -42.094 -23.25 1 84.44 67 ASP A O 1
ATOM 519 N N . LEU A 1 68 ? 2.809 -44.125 -24.031 1 92.5 68 LEU A N 1
ATOM 520 C CA . LEU A 1 68 ? 3.131 -44.656 -22.719 1 92.5 68 LEU A CA 1
ATOM 521 C C . LEU A 1 68 ? 4.473 -44.125 -22.219 1 92.5 68 LEU A C 1
ATOM 523 O O . LEU A 1 68 ? 4.773 -44.188 -21.031 1 92.5 68 LEU A O 1
ATOM 527 N N . ASP A 1 69 ? 5.23 -43.656 -23.188 1 91.44 69 ASP A N 1
ATOM 528 C CA . ASP A 1 69 ? 6.523 -43.062 -22.828 1 91.44 69 ASP A CA 1
ATOM 529 C C . ASP A 1 69 ? 6.355 -41.812 -22 1 91.44 69 ASP A C 1
ATOM 531 O O . ASP A 1 69 ? 7.301 -41.344 -21.359 1 91.44 69 ASP A O 1
ATOM 535 N N . ARG A 1 70 ? 5.188 -41.25 -21.984 1 94.44 70 ARG A N 1
ATOM 536 C CA . ARG A 1 70 ? 4.926 -40.031 -21.25 1 94.44 70 ARG A CA 1
ATOM 537 C C . ARG A 1 70 ? 4.336 -40.312 -19.875 1 94.44 70 ARG A C 1
ATOM 539 O O . ARG A 1 70 ? 3.789 -39.438 -19.234 1 94.44 70 ARG A O 1
ATOM 546 N N . ILE A 1 71 ? 4.34 -41.5 -19.484 1 96.56 71 ILE A N 1
ATOM 547 C CA . ILE A 1 71 ? 4 -41.938 -18.141 1 96.56 71 ILE A CA 1
ATOM 548 C C . ILE A 1 71 ? 5.211 -42.625 -17.484 1 96.56 71 ILE A C 1
ATOM 550 O O . ILE A 1 71 ? 5.559 -43.75 -17.828 1 96.56 71 ILE A O 1
ATOM 554 N N . ARG A 1 72 ? 5.793 -41.906 -16.609 1 94.56 72 ARG A N 1
ATOM 555 C CA . ARG A 1 72 ? 7.078 -42.375 -16.109 1 94.56 72 ARG A CA 1
ATOM 556 C C . ARG A 1 72 ? 7.191 -42.188 -14.602 1 94.56 72 ARG A C 1
ATOM 558 O O . ARG A 1 72 ? 6.836 -41.156 -14.07 1 94.56 72 ARG A O 1
ATOM 565 N N . ASN A 1 73 ? 7.68 -43.25 -13.953 1 95.19 73 ASN A N 1
ATOM 566 C CA . ASN A 1 73 ? 8.047 -43.219 -12.539 1 95.19 73 ASN A CA 1
ATOM 567 C C . ASN A 1 73 ? 6.867 -42.781 -11.672 1 95.19 73 ASN A C 1
ATOM 569 O O . ASN A 1 73 ? 7.008 -41.875 -10.828 1 95.19 73 ASN A O 1
ATOM 573 N N . CYS A 1 74 ? 5.789 -43.312 -11.922 1 97.5 74 CYS A N 1
ATOM 574 C CA . CYS A 1 74 ? 4.598 -43.031 -11.133 1 97.5 74 CYS A CA 1
ATOM 575 C C . CYS A 1 74 ? 4.195 -44.25 -10.289 1 97.5 74 CYS A C 1
ATOM 577 O O . CYS A 1 74 ? 4.578 -45.375 -10.602 1 97.5 74 CYS A O 1
ATOM 579 N N . SER A 1 75 ? 3.607 -43.906 -9.219 1 97.88 75 SER A N 1
ATOM 580 C CA . SER A 1 75 ? 2.957 -44.938 -8.406 1 97.88 75 SER A CA 1
ATOM 581 C C . SER A 1 75 ? 1.438 -44.844 -8.5 1 97.88 75 SER A C 1
ATOM 583 O O . SER A 1 75 ? 0.859 -43.781 -8.211 1 97.88 75 SER A O 1
ATOM 585 N N . PHE A 1 76 ? 0.801 -46 -8.898 1 98 76 PHE A N 1
ATOM 586 C CA . PHE A 1 76 ? -0.646 -46.031 -9.078 1 98 76 PHE A CA 1
ATOM 587 C C . PHE A 1 76 ? -1.32 -46.812 -7.961 1 98 76 PHE A C 1
ATOM 589 O O . PHE A 1 76 ? -0.909 -47.938 -7.645 1 98 76 PHE A O 1
ATOM 596 N N . ARG A 1 77 ? -2.287 -46.156 -7.387 1 97.25 77 ARG A N 1
ATOM 597 C CA . ARG A 1 77 ? -3.094 -46.781 -6.348 1 97.25 77 ARG A CA 1
ATOM 598 C C . ARG A 1 77 ? -4.582 -46.531 -6.582 1 97.25 77 ARG A C 1
ATOM 600 O O . ARG A 1 77 ? -4.973 -45.469 -7.055 1 97.25 77 ARG A O 1
ATOM 607 N N . GLY A 1 78 ? -5.434 -47.562 -6.156 1 96.69 78 GLY A N 1
ATOM 608 C CA . GLY A 1 78 ? -6.855 -47.438 -6.441 1 96.69 78 GLY A CA 1
ATOM 609 C C . GLY A 1 78 ? -7.168 -47.469 -7.926 1 96.69 78 GLY A C 1
ATOM 610 O O . GLY A 1 78 ? -6.566 -48.219 -8.68 1 96.69 78 GLY A O 1
ATOM 611 N N . HIS A 1 79 ? -8.164 -46.656 -8.312 1 97.44 79 HIS A N 1
ATOM 612 C CA . HIS A 1 79 ? -8.562 -46.625 -9.711 1 97.44 79 HIS A CA 1
ATOM 613 C C . HIS A 1 79 ? -7.918 -45.406 -10.422 1 97.44 79 HIS A C 1
ATOM 615 O O . HIS A 1 79 ? -8.133 -44.281 -10.031 1 97.44 79 HIS A O 1
ATOM 621 N N . VAL A 1 80 ? -7.156 -45.719 -11.414 1 98 80 VAL A N 1
ATOM 622 C CA . VAL A 1 80 ? -6.449 -44.656 -12.148 1 98 80 VAL A CA 1
ATOM 623 C C . VAL A 1 80 ? -6.828 -44.719 -13.625 1 98 80 VAL A C 1
ATOM 625 O O . VAL A 1 80 ? -6.707 -45.781 -14.266 1 98 80 VAL A O 1
ATOM 628 N N . TYR A 1 81 ? -7.32 -43.688 -14.078 1 97.69 81 TYR A N 1
ATOM 629 C CA . TYR A 1 81 ? -7.711 -43.594 -15.484 1 97.69 81 TYR A CA 1
ATOM 630 C C . TYR A 1 81 ? -6.871 -42.562 -16.219 1 97.69 81 TYR A C 1
ATOM 632 O O . TYR A 1 81 ? -6.887 -41.375 -15.867 1 97.69 81 TYR A O 1
ATOM 640 N N . LEU A 1 82 ? -6.125 -42.969 -17.234 1 97.06 82 LEU A N 1
ATOM 641 C CA . LEU A 1 82 ? -5.219 -42.094 -17.969 1 97.06 82 LEU A CA 1
ATOM 642 C C . LEU A 1 82 ? -5.684 -41.906 -19.406 1 97.06 82 LEU A C 1
ATOM 644 O O . LEU A 1 82 ? -6.008 -42.875 -20.094 1 97.06 82 LEU A O 1
ATOM 648 N N . GLY A 1 83 ? -5.742 -40.656 -19.766 1 95.44 83 GLY A N 1
ATOM 649 C CA . GLY A 1 83 ? -6.125 -40.344 -21.141 1 95.44 83 GLY A CA 1
ATOM 650 C C . GLY A 1 83 ? -4.98 -40.469 -22.125 1 95.44 83 GLY A C 1
ATOM 651 O O . GLY A 1 83 ? -4.066 -41.281 -21.922 1 95.44 83 GLY A O 1
ATOM 652 N N . LYS A 1 84 ? -5.078 -39.719 -23.297 1 94.81 84 LYS A N 1
ATOM 653 C CA . LYS A 1 84 ? -4.059 -39.719 -24.328 1 94.81 84 LYS A CA 1
ATOM 654 C C . LYS A 1 84 ? -3.127 -38.531 -24.188 1 94.81 84 LYS A C 1
ATOM 656 O O . LYS A 1 84 ? -3.586 -37.375 -24.016 1 94.81 84 LYS A O 1
ATOM 661 N N . PHE A 1 85 ? -1.885 -38.781 -24.219 1 96.06 85 PHE A N 1
ATOM 662 C CA . PHE A 1 85 ? -0.899 -37.719 -24.047 1 96.06 85 PHE A CA 1
ATOM 663 C C . PHE A 1 85 ? -0.094 -37.531 -25.328 1 96.06 85 PHE A C 1
ATOM 665 O O . PHE A 1 85 ? 0.915 -38.188 -25.547 1 96.06 85 PHE A O 1
ATOM 672 N N . THR A 1 86 ? -0.441 -36.531 -26.203 1 94.25 86 THR A N 1
ATOM 673 C CA . THR A 1 86 ? 0.186 -36.375 -27.516 1 94.25 86 THR A CA 1
ATOM 674 C C . THR A 1 86 ? 0.699 -34.938 -27.688 1 94.25 86 THR A C 1
ATOM 676 O O . THR A 1 86 ? 1.511 -34.656 -28.578 1 94.25 86 THR A O 1
ATOM 679 N N . GLU A 1 87 ? 0.234 -34.062 -26.891 1 94.75 87 GLU A N 1
ATOM 680 C CA . GLU A 1 87 ? 0.582 -32.656 -27.047 1 94.75 87 GLU A CA 1
ATOM 681 C C . GLU A 1 87 ? 1.349 -32.156 -25.828 1 94.75 87 GLU A C 1
ATOM 683 O O . GLU A 1 87 ? 1.431 -32.812 -24.797 1 94.75 87 GLU A O 1
ATOM 688 N N . ASN A 1 88 ? 1.94 -30.984 -26.078 1 94.94 88 ASN A N 1
ATOM 689 C CA . ASN A 1 88 ? 2.6 -30.297 -24.969 1 94.94 88 ASN A CA 1
ATOM 690 C C . ASN A 1 88 ? 1.641 -29.375 -24.25 1 94.94 88 ASN A C 1
ATOM 692 O O . ASN A 1 88 ? 0.617 -28.969 -24.797 1 94.94 88 ASN A O 1
ATOM 696 N N . VAL A 1 89 ? 1.956 -29.188 -23.016 1 94.75 89 VAL A N 1
ATOM 697 C CA . VAL A 1 89 ? 1.255 -28.203 -22.188 1 94.75 89 VAL A CA 1
ATOM 698 C C . VAL A 1 89 ? 2.209 -27.078 -21.797 1 94.75 89 VAL A C 1
ATOM 700 O O . VAL A 1 89 ? 3.395 -27.312 -21.562 1 94.75 89 VAL A O 1
ATOM 703 N N . LEU A 1 90 ? 1.666 -25.859 -21.781 1 90.19 90 LEU A N 1
ATOM 704 C CA . LEU A 1 90 ? 2.502 -24.734 -21.391 1 90.19 90 LEU A CA 1
ATOM 705 C C . LEU A 1 90 ? 2.514 -24.547 -19.875 1 90.19 90 LEU A C 1
ATOM 707 O O . LEU A 1 90 ? 1.456 -24.484 -19.25 1 90.19 90 LEU A O 1
ATOM 711 N N . VAL A 1 91 ? 3.637 -24.562 -19.297 1 89.31 91 VAL A N 1
ATOM 712 C CA . VAL A 1 91 ? 3.83 -24.234 -17.891 1 89.31 91 VAL A CA 1
ATOM 713 C C . VAL A 1 91 ? 4.727 -23.016 -17.75 1 89.31 91 VAL A C 1
ATOM 715 O O . VAL A 1 91 ? 5.91 -23.062 -18.078 1 89.31 91 VAL A O 1
ATOM 718 N N . GLU A 1 92 ? 4.105 -21.938 -17.312 1 86.56 92 GLU A N 1
ATOM 719 C CA . GLU A 1 92 ? 4.789 -20.656 -17.188 1 86.56 92 GLU A CA 1
ATOM 720 C C . GLU A 1 92 ? 5.492 -20.281 -18.484 1 86.56 92 GLU A C 1
ATOM 722 O O . GLU A 1 92 ? 6.66 -19.891 -18.484 1 86.56 92 GLU A O 1
ATOM 727 N N . GLY A 1 93 ? 4.801 -20.5 -19.5 1 82.81 93 GLY A N 1
ATOM 728 C CA . GLY A 1 93 ? 5.227 -20.078 -20.828 1 82.81 93 GLY A CA 1
ATOM 729 C C . GLY A 1 93 ? 6.152 -21.078 -21.516 1 82.81 93 GLY A C 1
ATOM 730 O O . GLY A 1 93 ? 6.543 -20.875 -22.656 1 82.81 93 GLY A O 1
ATOM 731 N N . VAL A 1 94 ? 6.594 -22.141 -20.906 1 87.62 94 VAL A N 1
ATOM 732 C CA . VAL A 1 94 ? 7.504 -23.141 -21.453 1 87.62 94 VAL A CA 1
ATOM 733 C C . VAL A 1 94 ? 6.746 -24.422 -21.75 1 87.62 94 VAL A C 1
ATOM 735 O O . VAL A 1 94 ? 5.973 -24.906 -20.922 1 87.62 94 VAL A O 1
ATOM 738 N N . PRO A 1 95 ? 6.902 -24.938 -22.891 1 91.94 95 PRO A N 1
ATOM 739 C CA . PRO A 1 95 ? 6.18 -26.156 -23.234 1 91.94 95 PRO A CA 1
ATOM 740 C C . PRO A 1 95 ? 6.734 -27.391 -22.531 1 91.94 95 PRO A C 1
ATOM 742 O O . PRO A 1 95 ? 7.953 -27.562 -22.422 1 91.94 95 PRO A O 1
ATOM 745 N N . PHE A 1 96 ? 5.914 -28.234 -21.969 1 92.81 96 PHE A N 1
ATOM 746 C CA . PHE A 1 96 ? 6.219 -29.531 -21.375 1 92.81 96 PHE A CA 1
ATOM 747 C C . PHE A 1 96 ? 5.375 -30.625 -22.016 1 92.81 96 PHE A C 1
ATOM 749 O O . PHE A 1 96 ? 4.191 -30.422 -22.297 1 92.81 96 PHE A O 1
ATOM 756 N N . PRO A 1 97 ? 5.973 -31.797 -22.281 1 93.38 97 PRO A N 1
ATOM 757 C CA . PRO A 1 97 ? 5.125 -32.906 -22.734 1 93.38 97 PRO A CA 1
ATOM 758 C C . PRO A 1 97 ? 4.055 -33.281 -21.719 1 93.38 97 PRO A C 1
ATOM 760 O O . PRO A 1 97 ? 4.359 -33.469 -20.531 1 93.38 97 PRO A O 1
ATOM 763 N N . SER A 1 98 ? 2.816 -33.344 -22.172 1 96.88 98 SER A N 1
ATOM 764 C CA . SER A 1 98 ? 1.766 -33.812 -21.281 1 96.88 98 SER A CA 1
ATOM 765 C C . SER A 1 98 ? 2.047 -35.25 -20.812 1 96.88 98 SER A C 1
ATOM 767 O O . SER A 1 98 ? 2.859 -35.938 -21.422 1 96.88 98 SER A O 1
ATOM 769 N N . GLY A 1 99 ? 1.484 -35.625 -19.688 1 97.12 99 GLY A N 1
ATOM 770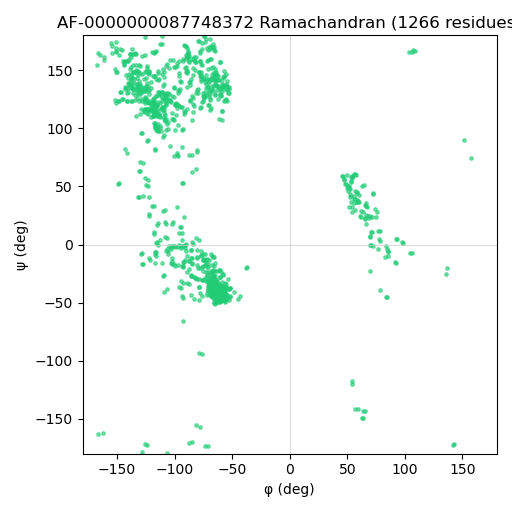 C CA . GLY A 1 99 ? 1.717 -36.938 -19.125 1 97.12 99 GLY A CA 1
ATOM 771 C C . GLY A 1 99 ? 1.803 -36.938 -17.609 1 97.12 99 GLY A C 1
ATOM 772 O O . GLY A 1 99 ? 1.396 -35.969 -16.969 1 97.12 99 GLY A O 1
ATOM 773 N N . CYS A 1 100 ? 2.182 -38.062 -17.094 1 97.75 100 CYS A N 1
ATOM 774 C CA . CYS A 1 100 ? 2.363 -38.219 -15.656 1 97.75 100 CYS A CA 1
ATOM 775 C C . CYS A 1 100 ? 3.803 -38.594 -15.328 1 97.75 100 CYS A C 1
ATOM 777 O O . CYS A 1 100 ? 4.32 -39.594 -15.852 1 97.75 100 CYS A O 1
ATOM 779 N N . TYR A 1 101 ? 4.414 -37.781 -14.555 1 95.69 101 TYR A N 1
ATOM 780 C CA . TYR A 1 101 ? 5.828 -38 -14.258 1 95.69 101 TYR A CA 1
ATOM 781 C C . TYR A 1 101 ? 6.094 -37.906 -12.766 1 95.69 101 TYR A C 1
ATOM 783 O O . TYR A 1 101 ? 5.629 -36.969 -12.094 1 95.69 101 TYR A O 1
ATOM 791 N N . ASN A 1 102 ? 6.828 -38.812 -12.219 1 95.56 102 ASN A N 1
ATOM 792 C CA . ASN A 1 102 ? 7.359 -38.75 -10.859 1 95.56 102 ASN A CA 1
ATOM 793 C C . ASN A 1 102 ? 6.281 -38.375 -9.852 1 95.56 102 ASN A C 1
ATOM 795 O O . ASN A 1 102 ? 6.465 -37.438 -9.062 1 95.56 102 ASN A O 1
ATOM 799 N N . SER A 1 103 ? 5.188 -39.062 -9.859 1 97.56 103 SER A N 1
ATOM 800 C CA . SER A 1 103 ? 4.07 -38.656 -9.008 1 97.56 103 SER A CA 1
ATOM 801 C C . SER A 1 103 ? 3.32 -39.875 -8.477 1 97.56 103 SER A C 1
ATOM 803 O O . SER A 1 103 ? 3.432 -40.969 -9.039 1 97.56 103 SER A O 1
ATOM 805 N N . THR A 1 104 ? 2.648 -39.656 -7.418 1 97.75 104 THR A N 1
ATOM 806 C CA . THR A 1 104 ? 1.752 -40.688 -6.883 1 97.75 104 THR A CA 1
ATOM 807 C C . THR A 1 104 ? 0.298 -40.344 -7.195 1 97.75 104 THR A C 1
ATOM 809 O O . THR A 1 104 ? -0.192 -39.281 -6.809 1 97.75 104 THR A O 1
ATOM 812 N N . LEU A 1 105 ? -0.403 -41.25 -7.871 1 98.56 105 LEU A N 1
ATOM 813 C CA . LEU A 1 105 ? -1.776 -41.062 -8.312 1 98.56 105 LEU A CA 1
ATOM 814 C C . LEU A 1 105 ? -2.713 -42.062 -7.688 1 98.56 105 LEU A C 1
ATOM 816 O O . LEU A 1 105 ? -2.527 -43.281 -7.863 1 98.56 105 LEU A O 1
ATOM 820 N N . THR A 1 106 ? -3.664 -41.562 -6.93 1 98.25 106 THR A N 1
ATOM 821 C CA . THR A 1 106 ? -4.613 -42.438 -6.238 1 98.25 106 THR A CA 1
ATOM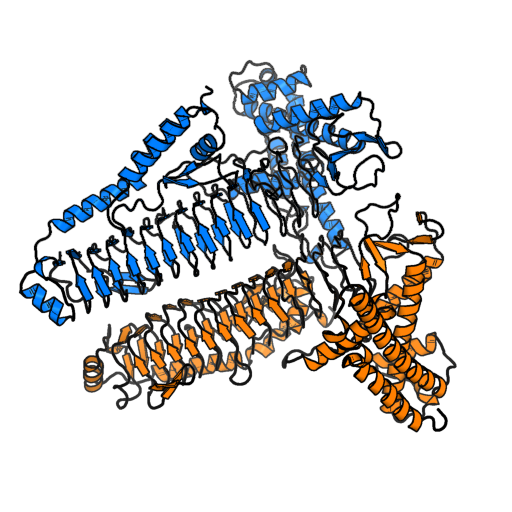 822 C C . THR A 1 106 ? -6.051 -42.031 -6.574 1 98.25 106 THR A C 1
ATOM 824 O O . THR A 1 106 ? -6.516 -40.969 -6.172 1 98.25 106 THR A O 1
ATOM 827 N N . ASP A 1 107 ? -6.785 -42.875 -7.223 1 97.62 107 ASP A N 1
ATOM 828 C CA . ASP A 1 107 ? -8.172 -42.625 -7.602 1 97.62 107 ASP A CA 1
ATOM 829 C C . ASP A 1 107 ? -8.305 -41.344 -8.398 1 97.62 107 ASP A C 1
ATOM 831 O O . ASP A 1 107 ? -9.055 -40.438 -8.008 1 97.62 107 ASP A O 1
ATOM 835 N N . VAL A 1 108 ? -7.613 -41.281 -9.531 1 98.5 108 VAL A N 1
ATOM 836 C CA . VAL A 1 108 ? -7.559 -40.062 -10.289 1 98.5 108 VAL A CA 1
ATOM 837 C C . VAL A 1 108 ? -8.039 -40.281 -11.719 1 98.5 108 VAL A C 1
ATOM 839 O O . VAL A 1 108 ? -8.07 -41.438 -12.18 1 98.5 108 VAL A O 1
ATOM 842 N N . PHE A 1 109 ? -8.539 -39.281 -12.258 1 98.56 109 PHE A N 1
ATOM 843 C CA . PHE A 1 109 ? -8.82 -39.188 -13.688 1 98.56 109 PHE A CA 1
ATOM 844 C C . PHE A 1 109 ? -7.926 -38.156 -14.352 1 98.56 109 PHE A C 1
ATOM 846 O O . PHE A 1 109 ? -8.062 -36.969 -14.086 1 98.56 109 PHE A O 1
ATOM 853 N N . VAL A 1 110 ? -6.969 -38.594 -15.172 1 98.38 110 VAL A N 1
ATOM 854 C CA . VAL A 1 110 ? -6.121 -37.656 -15.906 1 98.38 110 VAL A CA 1
ATOM 855 C C . VAL A 1 110 ? -6.539 -37.625 -17.375 1 98.38 110 VAL A C 1
ATOM 857 O O . VAL A 1 110 ? -6.254 -38.562 -18.125 1 98.38 110 VAL A O 1
ATOM 860 N N . ALA A 1 111 ? -7.195 -36.562 -17.75 1 97.81 111 ALA A N 1
ATOM 861 C CA . ALA A 1 111 ? -7.77 -36.469 -19.094 1 97.81 111 ALA A CA 1
ATOM 862 C C . ALA A 1 111 ? -6.691 -36.219 -20.125 1 97.81 111 ALA A C 1
ATOM 864 O O . ALA A 1 111 ? -5.504 -36.156 -19.797 1 97.81 111 ALA A O 1
ATOM 865 N N . ASP A 1 112 ? -7.137 -36.125 -21.422 1 96.88 112 ASP A N 1
ATOM 866 C CA . ASP A 1 112 ? -6.23 -36.031 -22.562 1 96.88 112 ASP A CA 1
ATOM 867 C C . ASP A 1 112 ? -5.352 -34.781 -22.438 1 96.88 112 ASP A C 1
ATOM 869 O O . ASP A 1 112 ? -5.844 -33.688 -22.156 1 96.88 112 ASP A O 1
ATOM 873 N N . ASN A 1 113 ? -4.039 -34.969 -22.578 1 97.56 113 ASN A N 1
ATOM 874 C CA . ASN A 1 113 ? -3.043 -33.906 -22.688 1 97.56 113 ASN A CA 1
ATOM 875 C C . ASN A 1 113 ? -2.979 -33.062 -21.422 1 97.56 113 ASN A C 1
ATOM 877 O O . ASN A 1 113 ? -2.758 -31.844 -21.5 1 97.56 113 ASN A O 1
ATOM 881 N N . ALA A 1 114 ? -3.303 -33.625 -20.297 1 98.12 114 ALA A N 1
ATOM 882 C CA . ALA A 1 114 ? -3.014 -33.031 -19 1 98.12 114 ALA A CA 1
ATOM 883 C C . ALA A 1 114 ? -1.6 -33.375 -18.531 1 98.12 114 ALA A C 1
ATOM 885 O O . ALA A 1 114 ? -0.971 -34.281 -19.062 1 98.12 114 ALA A O 1
ATOM 886 N N . LEU A 1 115 ? -1.099 -32.625 -17.641 1 98.38 115 LEU A N 1
ATOM 887 C CA . LEU A 1 115 ? 0.239 -32.844 -17.094 1 98.38 115 LEU A CA 1
ATOM 888 C C . LEU A 1 115 ? 0.208 -32.969 -15.578 1 98.38 115 LEU A C 1
ATOM 890 O O . LEU A 1 115 ? -0.339 -32.094 -14.906 1 98.38 115 LEU A O 1
ATOM 894 N N . VAL A 1 116 ? 0.699 -34.031 -15 1 98.56 116 VAL A N 1
ATOM 895 C CA . VAL A 1 116 ? 0.975 -34.188 -13.578 1 98.56 116 VAL A CA 1
ATOM 896 C C . VAL A 1 116 ? 2.447 -34.531 -13.367 1 98.56 116 VAL A C 1
ATOM 898 O O . VAL A 1 116 ? 2.912 -35.594 -13.805 1 98.56 116 VAL A O 1
ATOM 901 N N . GLN A 1 117 ? 3.131 -33.656 -12.734 1 97.31 117 GLN A N 1
ATOM 902 C CA . GLN A 1 117 ? 4.566 -33.875 -12.625 1 97.31 117 GLN A CA 1
ATOM 903 C C . GLN A 1 117 ? 5.082 -33.5 -11.242 1 97.31 117 GLN A C 1
ATOM 905 O O . GLN A 1 117 ? 4.664 -32.469 -10.68 1 97.31 117 GLN A O 1
ATOM 910 N N . ASP A 1 118 ? 5.953 -34.312 -10.672 1 95.88 118 ASP A N 1
ATOM 911 C CA . ASP A 1 118 ? 6.707 -34.031 -9.453 1 95.88 118 ASP A CA 1
ATOM 912 C C . ASP A 1 118 ? 5.773 -33.688 -8.297 1 95.88 118 ASP A C 1
ATOM 914 O O . ASP A 1 118 ? 6.008 -32.75 -7.562 1 95.88 118 ASP A O 1
ATOM 918 N N . THR A 1 119 ? 4.715 -34.438 -8.234 1 97 119 THR A N 1
ATOM 919 C CA . THR A 1 119 ? 3.721 -34.188 -7.199 1 97 119 THR A CA 1
ATOM 920 C C . THR A 1 119 ? 3.643 -35.344 -6.23 1 97 119 THR A C 1
ATOM 922 O O . THR A 1 119 ? 3.582 -36.5 -6.656 1 97 119 THR A O 1
ATOM 925 N N . PHE A 1 120 ? 3.676 -35.031 -5.051 1 94.56 120 PHE A N 1
ATOM 926 C CA . PHE A 1 120 ? 3.791 -36.094 -4.035 1 94.56 120 PHE A CA 1
ATOM 927 C C . PHE A 1 120 ? 2.561 -36.969 -4.039 1 94.56 120 PHE A C 1
ATOM 929 O O . PHE A 1 120 ? 2.682 -38.219 -4.113 1 94.56 120 PHE A O 1
ATOM 936 N N . LEU A 1 121 ? 1.358 -36.312 -3.959 1 97.56 121 LEU A N 1
ATOM 937 C CA . LEU A 1 121 ? 0.134 -37.094 -3.916 1 97.56 121 LEU A CA 1
ATOM 938 C C . LEU A 1 121 ? -1.018 -36.344 -4.586 1 97.56 121 LEU A C 1
ATOM 940 O O . LEU A 1 121 ? -1.303 -35.188 -4.246 1 97.56 121 LEU A O 1
ATOM 944 N N . VAL A 1 122 ? -1.576 -37 -5.551 1 98.75 122 VAL A N 1
ATOM 945 C CA . VAL A 1 122 ? -2.857 -36.562 -6.102 1 98.75 122 VAL A CA 1
ATOM 946 C C . VAL A 1 122 ? -3.92 -37.625 -5.828 1 98.75 122 VAL A C 1
ATOM 948 O O . VAL A 1 122 ? -3.848 -38.719 -6.363 1 98.75 122 VAL A O 1
ATOM 951 N N . HIS A 1 123 ? -4.855 -37.281 -5.008 1 98.56 123 HIS A N 1
ATOM 952 C CA . HIS A 1 123 ? -5.891 -38.25 -4.605 1 98.56 123 HIS A CA 1
ATOM 953 C C . HIS A 1 123 ? -7.281 -37.719 -4.93 1 98.56 123 HIS A C 1
ATOM 955 O O . HIS A 1 123 ? -7.602 -36.562 -4.609 1 98.56 123 HIS A O 1
ATOM 961 N N . GLY A 1 124 ? -8.094 -38.5 -5.441 1 98.38 124 GLY A N 1
ATOM 962 C CA . GLY A 1 124 ? -9.477 -38.125 -5.68 1 98.38 124 GLY A CA 1
ATOM 963 C C . GLY A 1 124 ? -9.609 -36.844 -6.477 1 98.38 124 GLY A C 1
ATOM 964 O O . GLY A 1 124 ? -10.258 -35.906 -6.027 1 98.38 124 GLY A O 1
ATOM 965 N N . THR A 1 125 ? -9.039 -36.844 -7.664 1 98.81 125 THR A N 1
ATOM 966 C CA . THR A 1 125 ? -8.977 -35.594 -8.43 1 98.81 125 THR A CA 1
ATOM 967 C C . THR A 1 125 ? -9.219 -35.875 -9.914 1 98.81 125 THR A C 1
ATOM 969 O O . THR A 1 125 ? -8.711 -36.844 -10.469 1 98.81 125 THR A O 1
ATOM 972 N N . PHE A 1 126 ? -10.07 -35.156 -10.492 1 98.81 126 PHE A N 1
ATOM 973 C CA . PHE A 1 126 ? -10.234 -35.125 -11.938 1 98.81 126 PHE A CA 1
ATOM 974 C C . PHE A 1 126 ? -9.414 -34 -12.547 1 98.81 126 PHE A C 1
ATOM 976 O O . PHE A 1 126 ? -9.609 -32.844 -12.203 1 98.81 126 PHE A O 1
ATOM 983 N N . ILE A 1 127 ? -8.492 -34.312 -13.383 1 98.88 127 ILE A N 1
ATOM 984 C CA . ILE A 1 127 ? -7.637 -33.344 -14.062 1 98.88 127 ILE A CA 1
ATOM 985 C C . ILE A 1 127 ? -8.008 -33.281 -15.547 1 98.88 127 ILE A C 1
ATOM 987 O O . ILE A 1 127 ? -7.715 -34.188 -16.312 1 98.88 127 ILE A O 1
ATOM 991 N N . ASP A 1 128 ? -8.594 -32.188 -15.914 1 98.5 128 ASP A N 1
ATOM 992 C CA . ASP A 1 128 ? -9.156 -32.062 -17.25 1 98.5 128 ASP A CA 1
ATOM 993 C C . ASP A 1 128 ? -8.07 -31.75 -18.281 1 98.5 128 ASP A C 1
ATOM 995 O O . ASP A 1 128 ? -6.898 -31.578 -17.922 1 98.5 128 ASP A O 1
ATOM 999 N N . SER A 1 129 ? -8.469 -31.719 -19.578 1 97.81 129 SER A N 1
ATOM 1000 C CA . SER A 1 129 ? -7.543 -31.578 -20.703 1 97.81 129 SER A CA 1
ATOM 1001 C C . SER A 1 129 ? -6.738 -30.281 -20.594 1 97.81 129 SER A C 1
ATOM 1003 O O . SER A 1 129 ? -7.273 -29.234 -20.219 1 97.81 129 SER A O 1
ATOM 1005 N N . GLN A 1 130 ? -5.445 -30.344 -20.828 1 97.38 130 GLN A N 1
ATOM 1006 C CA . GLN A 1 130 ? -4.504 -29.234 -20.922 1 97.38 130 GLN A CA 1
ATOM 1007 C C . GLN A 1 130 ? -4.281 -28.594 -19.547 1 97.38 130 GLN A C 1
ATOM 1009 O O . GLN A 1 130 ? -3.662 -27.531 -19.453 1 97.38 130 GLN A O 1
ATOM 1014 N N . ALA A 1 131 ? -4.824 -29.172 -18.469 1 98.19 131 ALA A N 1
ATOM 1015 C CA . ALA A 1 131 ? -4.512 -28.703 -17.109 1 98.19 131 ALA A CA 1
ATOM 1016 C C . ALA A 1 131 ? -3.143 -29.203 -16.656 1 98.19 131 ALA A C 1
ATOM 1018 O O . ALA A 1 131 ? -2.613 -30.172 -17.234 1 98.19 131 ALA A O 1
ATOM 1019 N N . SER A 1 132 ? -2.578 -28.562 -15.734 1 98.25 132 SER A N 1
ATOM 1020 C CA . SER A 1 132 ? -1.267 -28.984 -15.242 1 98.25 132 SER A CA 1
ATOM 1021 C C . SER A 1 132 ? -1.204 -28.938 -13.719 1 98.25 132 SER A C 1
ATOM 1023 O O . SER A 1 132 ? -1.751 -28.016 -13.102 1 98.25 132 SER A O 1
ATOM 1025 N N . ILE A 1 133 ? -0.705 -29.891 -13.062 1 98.5 133 ILE A N 1
ATOM 1026 C CA . ILE A 1 133 ? -0.331 -29.969 -11.648 1 98.5 133 ILE A CA 1
ATOM 1027 C C . ILE A 1 133 ? 1.17 -30.219 -11.531 1 98.5 133 ILE A C 1
ATOM 1029 O O . ILE A 1 133 ? 1.655 -31.297 -11.906 1 98.5 133 ILE A O 1
ATOM 1033 N N . VAL A 1 134 ? 1.831 -29.234 -11.055 1 97.5 134 VAL A N 1
ATOM 1034 C CA . VAL A 1 134 ? 3.285 -29.344 -11.086 1 97.5 134 VAL A CA 1
ATOM 1035 C C . VAL A 1 134 ? 3.855 -29.031 -9.703 1 97.5 134 VAL A C 1
ATOM 1037 O O . VAL A 1 134 ? 3.559 -27.984 -9.125 1 97.5 134 VAL A O 1
ATOM 1040 N N . ARG A 1 135 ? 4.633 -29.953 -9.18 1 96.25 135 ARG A N 1
ATOM 1041 C CA . ARG A 1 135 ? 5.422 -29.781 -7.961 1 96.25 135 ARG A CA 1
ATOM 1042 C C . ARG A 1 135 ? 4.531 -29.422 -6.777 1 96.25 135 ARG A C 1
ATOM 1044 O O . ARG A 1 135 ? 4.828 -28.484 -6.027 1 96.25 135 ARG A O 1
ATOM 1051 N N . CYS A 1 136 ? 3.482 -30.141 -6.719 1 96.69 136 CYS A N 1
ATOM 1052 C CA . CYS A 1 136 ? 2.574 -29.922 -5.602 1 96.69 136 CYS A CA 1
ATOM 1053 C C . CYS A 1 136 ? 2.809 -30.922 -4.488 1 96.69 136 CYS A C 1
ATOM 1055 O O . CYS A 1 136 ? 3.49 -31.938 -4.695 1 96.69 136 CYS A O 1
ATOM 1057 N N . GLY A 1 137 ? 2.398 -30.484 -3.309 1 95.5 137 GLY A N 1
ATOM 1058 C CA . GLY A 1 137 ? 2.455 -31.406 -2.189 1 95.5 137 GLY A CA 1
ATOM 1059 C C . GLY A 1 137 ? 1.348 -32.438 -2.217 1 95.5 137 GLY A C 1
ATOM 1060 O O . GLY A 1 137 ? 1.447 -33.438 -2.924 1 95.5 137 GLY A O 1
ATOM 1061 N N . THR A 1 138 ? 0.243 -32.062 -1.479 1 97.19 138 THR A N 1
ATOM 1062 C CA . THR A 1 138 ? -0.868 -33 -1.433 1 97.19 138 THR A CA 1
ATOM 1063 C C . THR A 1 138 ? -2.15 -32.375 -1.946 1 97.19 138 THR A C 1
ATOM 1065 O O . THR A 1 138 ? -2.471 -31.234 -1.579 1 97.19 138 THR A O 1
ATOM 1068 N N . ILE A 1 139 ? -2.801 -33.094 -2.773 1 98.56 139 ILE A N 1
ATOM 1069 C CA . ILE A 1 139 ? -4.148 -32.781 -3.227 1 98.56 139 ILE A CA 1
ATOM 1070 C C . ILE A 1 139 ? -5.102 -33.906 -2.848 1 98.56 139 ILE A C 1
ATOM 1072 O O . ILE A 1 139 ? -4.957 -35.031 -3.328 1 98.56 139 ILE A O 1
ATOM 1076 N N . THR A 1 140 ? -6.043 -33.594 -1.971 1 98.56 140 THR A N 1
ATOM 1077 C CA . THR A 1 140 ? -6.91 -34.656 -1.449 1 98.56 140 THR A CA 1
ATOM 1078 C C . THR A 1 140 ? -8.367 -34.188 -1.447 1 98.56 140 THR A C 1
ATOM 1080 O O . THR A 1 140 ? -8.656 -33 -1.631 1 98.56 140 THR A O 1
ATOM 1083 N N . VAL A 1 141 ? -9.273 -35.156 -1.316 1 98.06 141 VAL A N 1
ATOM 1084 C CA . VAL A 1 141 ? -10.695 -34.844 -1.342 1 98.06 141 VAL A CA 1
ATOM 1085 C C . VAL A 1 141 ? -11.414 -35.625 -0.244 1 98.06 141 VAL A C 1
ATOM 1087 O O . VAL A 1 141 ? -11.047 -36.75 0.066 1 98.06 141 VAL A O 1
ATOM 1090 N N . SER A 1 142 ? -12.383 -34.969 0.304 1 95.81 142 SER A N 1
ATOM 1091 C CA . SER A 1 142 ? -13.258 -35.656 1.249 1 95.81 142 SER A CA 1
ATOM 1092 C C . SER A 1 142 ? -14.453 -36.281 0.54 1 95.81 142 SER A C 1
ATOM 1094 O O . SER A 1 142 ? -14.695 -36 -0.636 1 95.81 142 SER A O 1
ATOM 1096 N N . ASP A 1 143 ? -15.289 -37.125 1.187 1 91.06 143 ASP A N 1
ATOM 1097 C CA . ASP A 1 143 ? -16.391 -37.875 0.604 1 91.06 143 ASP A CA 1
ATOM 1098 C C . ASP A 1 143 ? -17.547 -36.938 0.205 1 91.06 143 ASP A C 1
ATOM 1100 O O . ASP A 1 143 ? -18.266 -37.219 -0.757 1 91.06 143 ASP A O 1
ATOM 1104 N N . ASN A 1 144 ? -17.734 -35.875 0.902 1 91.38 144 ASN A N 1
ATOM 1105 C CA . ASN A 1 144 ? -18.875 -35.031 0.645 1 91.38 144 ASN A CA 1
ATOM 1106 C C . ASN A 1 144 ? -18.453 -33.594 0.369 1 91.38 144 ASN A C 1
ATOM 1108 O O . ASN A 1 144 ? -19.062 -32.656 0.86 1 91.38 144 ASN A O 1
ATOM 1112 N N . ALA A 1 145 ? -17.484 -33.562 -0.596 1 96.12 145 ALA A N 1
ATOM 1113 C CA . ALA A 1 145 ? -16.969 -32.219 -0.875 1 96.12 145 ALA A CA 1
ATOM 1114 C C . ALA A 1 145 ? -17.969 -31.406 -1.675 1 96.12 145 ALA A C 1
ATOM 1116 O O . ALA A 1 145 ? -18.516 -31.891 -2.674 1 96.12 145 ALA A O 1
ATOM 1117 N N . VAL A 1 146 ? -18.25 -30.203 -1.137 1 97.38 146 VAL A N 1
ATOM 1118 C CA . VAL A 1 146 ? -19.141 -29.297 -1.845 1 97.38 146 VAL A CA 1
ATOM 1119 C C . VAL A 1 146 ? -18.391 -28.016 -2.211 1 97.38 146 VAL A C 1
ATOM 1121 O O . VAL A 1 146 ? -19 -27.031 -2.619 1 97.38 146 VAL A O 1
ATOM 1124 N N . TYR A 1 147 ? -17.156 -28.047 -2.02 1 98.5 147 TYR A N 1
ATOM 1125 C CA . TYR A 1 147 ? -16.203 -27.047 -2.475 1 98.5 147 TYR A CA 1
ATOM 1126 C C . TYR A 1 147 ? -16.578 -25.656 -1.938 1 98.5 147 TYR A C 1
ATOM 1128 O O . TYR A 1 147 ? -16.547 -24.672 -2.674 1 98.5 147 TYR A O 1
ATOM 1136 N N . GLY A 1 148 ? -17.031 -25.5 -0.729 1 98.06 148 GLY A N 1
ATOM 1137 C CA . GLY A 1 148 ? -17.328 -24.219 -0.075 1 98.06 148 GLY A CA 1
ATOM 1138 C C . GLY A 1 148 ? -18.766 -23.781 -0.256 1 98.06 148 GLY A C 1
ATOM 1139 O O . GLY A 1 148 ? -19.219 -22.859 0.42 1 98.06 148 GLY A O 1
ATOM 1140 N N . ASN A 1 149 ? -19.531 -24.406 -1.248 1 98.56 149 ASN A N 1
ATOM 1141 C CA . ASN A 1 149 ? -20.922 -24.047 -1.45 1 98.56 149 ASN A CA 1
ATOM 1142 C C . ASN A 1 149 ? -21.781 -24.406 -0.241 1 98.56 149 ASN A C 1
ATOM 1144 O O . ASN A 1 149 ? -21.703 -25.531 0.266 1 98.56 149 ASN A O 1
ATOM 1148 N N . GLY A 1 150 ? -22.547 -23.406 0.22 1 97.25 150 GLY A N 1
ATOM 1149 C CA . GLY A 1 150 ? -23.344 -23.594 1.413 1 97.25 150 GLY A CA 1
ATOM 1150 C C . GLY A 1 150 ? -22.703 -23.031 2.664 1 97.25 150 GLY A C 1
ATOM 1151 O O . GLY A 1 150 ? -23.281 -23.109 3.756 1 97.25 150 GLY A O 1
ATOM 1152 N N . THR A 1 151 ? -21.547 -22.422 2.531 1 96.12 151 THR A N 1
ATOM 1153 C CA . THR A 1 151 ? -20.875 -21.781 3.664 1 96.12 151 THR A CA 1
ATOM 1154 C C . THR A 1 151 ? -21.641 -20.547 4.121 1 96.12 151 THR A C 1
ATOM 1156 O O . THR A 1 151 ? -21.969 -19.688 3.307 1 96.12 151 THR A O 1
ATOM 1159 N N . PRO A 1 152 ? -21.984 -20.469 5.371 1 97.19 152 PRO A N 1
ATOM 1160 C CA . PRO A 1 152 ? -22.641 -19.266 5.883 1 97.19 152 PRO A CA 1
ATOM 1161 C C . PRO A 1 152 ? -21.656 -18.109 6.062 1 97.19 152 PRO A C 1
ATOM 1163 O O . PRO A 1 152 ? -20.578 -18.281 6.625 1 97.19 152 PRO A O 1
ATOM 1166 N N . LEU A 1 153 ? -22 -17 5.562 1 97.56 153 LEU A N 1
ATOM 1167 C CA . LEU A 1 153 ? -21.234 -15.789 5.766 1 97.56 153 LEU A CA 1
ATOM 1168 C C . LEU A 1 153 ? -21.859 -14.922 6.855 1 97.56 153 LEU A C 1
ATOM 1170 O O . LEU A 1 153 ? -22.984 -14.438 6.699 1 97.56 153 LEU A O 1
ATOM 1174 N N . LYS A 1 154 ? -21.141 -14.672 7.875 1 95.5 154 LYS A N 1
ATOM 1175 C CA . LYS A 1 154 ? -21.625 -13.82 8.945 1 95.5 154 LYS A CA 1
ATOM 1176 C C . LYS A 1 154 ? -21.328 -12.352 8.656 1 95.5 154 LYS A C 1
ATOM 1178 O O . LYS A 1 154 ? -20.5 -11.734 9.328 1 95.5 154 LYS A O 1
ATOM 1183 N N . VAL A 1 155 ? -22.094 -11.766 7.805 1 95.81 155 VAL A N 1
ATOM 1184 C CA . VAL A 1 155 ? -21.859 -10.383 7.41 1 95.81 155 VAL A CA 1
ATOM 1185 C C . VAL A 1 155 ? -22.609 -9.445 8.344 1 95.81 155 VAL A C 1
ATOM 1187 O O . VAL A 1 155 ? -23.672 -9.805 8.875 1 95.81 155 VAL A O 1
ATOM 1190 N N . GLY A 1 156 ? -22.078 -8.25 8.602 1 93.44 156 GLY A N 1
ATOM 1191 C CA . GLY A 1 156 ? -22.75 -7.188 9.312 1 93.44 156 GLY A CA 1
ATOM 1192 C C . GLY A 1 156 ? -22.641 -7.309 10.82 1 93.44 156 GLY A C 1
ATOM 1193 O O . GLY A 1 156 ? -22.453 -6.309 11.516 1 93.44 156 GLY A O 1
ATOM 1194 N N . VAL A 1 157 ? -22.859 -8.523 11.297 1 91.25 157 VAL A N 1
ATOM 1195 C CA . VAL A 1 157 ? -22.797 -8.789 12.734 1 91.25 157 VAL A CA 1
ATOM 1196 C C . VAL A 1 157 ? -21.812 -9.93 13 1 91.25 157 VAL A C 1
ATOM 1198 O O . VAL A 1 157 ? -22 -11.047 12.5 1 91.25 157 VAL A O 1
ATOM 1201 N N . GLU A 1 158 ? -20.906 -9.734 13.828 1 89.25 158 GLU A N 1
ATOM 1202 C CA . GLU A 1 158 ? -19.797 -10.664 13.984 1 89.25 158 GLU A CA 1
ATOM 1203 C C . GLU A 1 158 ? -20.25 -11.984 14.602 1 89.25 158 GLU A C 1
ATOM 1205 O O . GLU A 1 158 ? -19.719 -13.047 14.281 1 89.25 158 GLU A O 1
ATOM 1210 N N . ILE A 1 159 ? -21.234 -11.859 15.445 1 87.88 159 ILE A N 1
ATOM 1211 C CA . ILE A 1 159 ? -21.672 -13.078 16.125 1 87.88 159 ILE A CA 1
ATOM 1212 C C . ILE A 1 159 ? -22.797 -13.734 15.336 1 87.88 159 ILE A C 1
ATOM 1214 O O . ILE A 1 159 ? -23.375 -14.734 15.773 1 87.88 159 ILE A O 1
ATOM 1218 N N . GLY A 1 160 ? -23.156 -13.148 14.32 1 89.12 160 GLY A N 1
ATOM 1219 C CA . GLY A 1 160 ? -24.188 -13.719 13.484 1 89.12 160 GLY A CA 1
ATOM 1220 C C . GLY A 1 160 ? -25.516 -13 13.594 1 89.12 160 GLY A C 1
ATOM 1221 O O . GLY A 1 160 ? -25.719 -12.211 14.523 1 89.12 160 GLY A O 1
ATOM 1222 N N . GLY A 1 161 ? -26.375 -13.234 12.719 1 89.12 161 GLY A N 1
ATOM 1223 C CA . GLY A 1 161 ? -27.703 -12.633 12.656 1 89.12 161 GLY A CA 1
ATOM 1224 C C . GLY A 1 161 ? -28.094 -12.203 11.258 1 89.12 161 GLY A C 1
ATOM 1225 O O . GLY A 1 161 ? -29.281 -12.016 10.969 1 89.12 161 GLY A O 1
ATOM 1226 N N . ARG A 1 162 ? -27.109 -12.039 10.445 1 91.75 162 ARG A N 1
ATOM 1227 C CA . ARG A 1 162 ? -27.344 -11.68 9.055 1 91.75 162 ARG A CA 1
ATOM 1228 C C . ARG A 1 162 ? -26.625 -12.633 8.109 1 91.75 162 ARG A C 1
ATOM 1230 O O . ARG A 1 162 ? -26.078 -12.219 7.09 1 91.75 162 ARG A O 1
ATOM 1237 N N . GLU A 1 163 ? -26.672 -13.867 8.406 1 93.88 163 GLU A N 1
ATOM 1238 C CA . GLU A 1 163 ? -25.922 -14.867 7.645 1 93.88 163 GLU A CA 1
ATOM 1239 C C . GLU A 1 163 ? -26.484 -15.008 6.23 1 93.88 163 GLU A C 1
ATOM 1241 O O . GLU A 1 163 ? -27.703 -14.984 6.035 1 93.88 163 GLU A O 1
ATOM 1246 N N . ILE A 1 164 ? -25.594 -15.078 5.332 1 97.25 164 ILE A N 1
ATOM 1247 C CA . ILE A 1 164 ? -25.938 -15.383 3.947 1 97.25 164 ILE A CA 1
ATOM 1248 C C . ILE A 1 164 ? -25.297 -16.703 3.539 1 97.25 164 ILE A C 1
ATOM 1250 O O . ILE A 1 164 ? -24.062 -16.828 3.518 1 97.25 164 ILE A O 1
ATOM 1254 N N . LEU A 1 165 ? -26.125 -17.719 3.318 1 98.12 165 LEU A N 1
ATOM 1255 C CA . LEU A 1 165 ? -25.562 -18.938 2.746 1 98.12 165 LEU A CA 1
ATOM 1256 C C . LEU A 1 165 ? -25.125 -18.703 1.305 1 98.12 165 LEU A C 1
ATOM 1258 O O . LEU A 1 165 ? -25.953 -18.438 0.433 1 98.12 165 LEU A O 1
ATOM 1262 N N . ALA A 1 166 ? -23.859 -18.859 1.093 1 98.12 166 ALA A N 1
ATOM 1263 C CA . ALA A 1 166 ? -23.312 -18.469 -0.204 1 98.12 166 ALA A CA 1
ATOM 1264 C C . ALA A 1 166 ? -23.125 -19.672 -1.113 1 98.12 166 ALA A C 1
ATOM 1266 O O . ALA A 1 166 ? -23.016 -20.812 -0.637 1 98.12 166 ALA A O 1
ATOM 1267 N N . PHE A 1 167 ? -23.172 -19.484 -2.363 1 98.69 167 PHE A N 1
ATOM 1268 C CA . PHE A 1 167 ? -22.859 -20.453 -3.41 1 98.69 167 PHE A CA 1
ATOM 1269 C C . PHE A 1 167 ? -22.172 -19.766 -4.594 1 98.69 167 PHE A C 1
ATOM 1271 O O . PHE A 1 167 ? -22.312 -18.562 -4.777 1 98.69 167 PHE A O 1
ATOM 1278 N N . ALA A 1 168 ? -21.453 -20.438 -5.387 1 98.62 168 ALA A N 1
ATOM 1279 C CA . ALA A 1 168 ? -20.469 -19.859 -6.305 1 98.62 168 ALA A CA 1
ATOM 1280 C C . ALA A 1 168 ? -21.125 -18.922 -7.305 1 98.62 168 ALA A C 1
ATOM 1282 O O . ALA A 1 168 ? -20.578 -17.875 -7.641 1 98.62 168 ALA A O 1
ATOM 1283 N N . ASP A 1 169 ? -22.375 -19.203 -7.75 1 98.19 169 ASP A N 1
ATOM 1284 C CA . ASP A 1 169 ? -23.062 -18.406 -8.766 1 98.19 169 ASP A CA 1
ATOM 1285 C C . ASP A 1 169 ? -23.953 -17.359 -8.125 1 98.19 169 ASP A C 1
ATOM 1287 O O . ASP A 1 169 ? -24.844 -16.797 -8.781 1 98.19 169 ASP A O 1
ATOM 1291 N N . LEU A 1 170 ? -23.797 -17.062 -6.844 1 98 170 LEU A N 1
ATOM 1292 C CA . LEU A 1 170 ? -24.641 -16.125 -6.113 1 98 170 LEU A CA 1
ATOM 1293 C C . LEU A 1 170 ? -24.594 -14.734 -6.758 1 98 170 LEU A C 1
ATOM 1295 O O . LEU A 1 170 ? -23.547 -14.102 -6.801 1 98 170 LEU A O 1
ATOM 1299 N N . PRO A 1 171 ? -25.75 -14.289 -7.293 1 97.06 171 PRO A N 1
ATOM 1300 C CA . PRO A 1 171 ? -25.797 -12.914 -7.797 1 97.06 171 PRO A CA 1
ATOM 1301 C C . PRO A 1 171 ? -25.672 -11.875 -6.684 1 97.06 171 PRO A C 1
ATOM 1303 O O . PRO A 1 171 ? -26.219 -12.062 -5.594 1 97.06 171 PRO A O 1
ATOM 1306 N N . PHE A 1 172 ? -25.047 -10.883 -6.973 1 97 172 PHE A N 1
ATOM 1307 C CA . PHE A 1 172 ? -24.812 -9.844 -5.973 1 97 172 PHE A CA 1
ATOM 1308 C C . PHE A 1 172 ? -26.141 -9.305 -5.438 1 97 172 PHE A C 1
ATOM 1310 O O . PHE A 1 172 ? -26.297 -9.148 -4.227 1 97 172 PHE A O 1
ATOM 1317 N N . ASP A 1 173 ? -27.062 -9.016 -6.348 1 95.5 173 ASP A N 1
ATOM 1318 C CA . ASP A 1 173 ? -28.344 -8.438 -5.949 1 95.5 173 ASP A CA 1
ATOM 1319 C C . ASP A 1 173 ? -29.109 -9.375 -5.023 1 95.5 173 ASP A C 1
ATOM 1321 O O . ASP A 1 173 ? -29.828 -8.922 -4.133 1 95.5 173 ASP A O 1
ATOM 1325 N N . LEU A 1 174 ? -28.984 -10.648 -5.305 1 96.69 174 LEU A N 1
ATOM 1326 C CA . LEU A 1 174 ? -29.641 -11.617 -4.422 1 96.69 174 LEU A CA 1
ATOM 1327 C C . LEU A 1 174 ? -29.016 -11.586 -3.033 1 96.69 174 LEU A C 1
ATOM 1329 O O . LEU A 1 174 ? -29.719 -11.617 -2.025 1 96.69 174 LEU A O 1
ATOM 1333 N N . ALA A 1 175 ? -27.672 -11.539 -2.938 1 97.31 175 ALA A N 1
ATOM 1334 C CA . ALA A 1 175 ? -27 -11.453 -1.65 1 97.31 175 ALA A CA 1
ATOM 1335 C C . ALA A 1 175 ? -27.469 -10.227 -0.864 1 97.31 175 ALA A C 1
ATOM 1337 O O . ALA A 1 175 ? -27.656 -10.305 0.352 1 97.31 175 ALA A O 1
ATOM 1338 N N . VAL A 1 176 ? -27.625 -9.102 -1.603 1 96.5 176 VAL A N 1
ATOM 1339 C CA . VAL A 1 176 ? -28.078 -7.875 -0.964 1 96.5 176 VAL A CA 1
ATOM 1340 C C . VAL A 1 176 ? -29.453 -8.109 -0.327 1 96.5 176 VAL A C 1
ATOM 1342 O O . VAL A 1 176 ? -29.672 -7.738 0.828 1 96.5 176 VAL A O 1
ATOM 1345 N N . LYS A 1 177 ? -30.375 -8.695 -1.04 1 95.94 177 LYS A N 1
ATOM 1346 C CA . LYS A 1 177 ? -31.734 -8.938 -0.546 1 95.94 177 LYS A CA 1
ATOM 1347 C C . LYS A 1 177 ? -31.719 -9.836 0.688 1 95.94 177 LYS A C 1
ATOM 1349 O O . LYS A 1 177 ? -32.375 -9.547 1.682 1 95.94 177 LYS A O 1
ATOM 1354 N N . VAL A 1 178 ? -30.969 -10.922 0.615 1 96.38 178 VAL A N 1
ATOM 1355 C CA . VAL A 1 178 ? -30.906 -11.875 1.722 1 96.38 178 VAL A CA 1
ATOM 1356 C C . VAL A 1 178 ? -30.375 -11.18 2.973 1 96.38 178 VAL A C 1
ATOM 1358 O O . VAL A 1 178 ? -30.891 -11.383 4.074 1 96.38 178 VAL A O 1
ATOM 1361 N N . GLY A 1 179 ? -29.297 -10.391 2.834 1 94.94 179 GLY A N 1
ATOM 1362 C CA . GLY A 1 179 ? -28.703 -9.688 3.963 1 94.94 179 GLY A CA 1
ATOM 1363 C C . GLY A 1 179 ? -29.594 -8.586 4.516 1 94.94 179 GLY A C 1
ATOM 1364 O O . GLY A 1 179 ? -29.562 -8.312 5.715 1 94.94 179 GLY A O 1
ATOM 1365 N N . LYS A 1 180 ? -30.297 -7.969 3.65 1 93.44 180 LYS A N 1
ATOM 1366 C CA . LYS A 1 180 ? -31.078 -6.785 4.023 1 93.44 180 LYS A CA 1
ATOM 1367 C C . LYS A 1 180 ? -32.406 -7.172 4.633 1 93.44 180 LYS A C 1
ATOM 1369 O O . LYS A 1 180 ? -32.844 -6.598 5.641 1 93.44 180 LYS A O 1
ATOM 1374 N N . TYR A 1 181 ? -33.156 -8.109 4.035 1 93.19 181 TYR A N 1
ATOM 1375 C CA . TYR A 1 181 ? -34.5 -8.461 4.453 1 93.19 181 TYR A CA 1
ATOM 1376 C C . TYR A 1 181 ? -34.5 -9.695 5.348 1 93.19 181 TYR A C 1
ATOM 1378 O O . TYR A 1 181 ? -34.562 -10.828 4.859 1 93.19 181 TYR A O 1
ATOM 1386 N N . ARG A 1 182 ? -34.656 -9.461 6.637 1 92.44 182 ARG A N 1
ATOM 1387 C CA . ARG A 1 182 ? -34.438 -10.531 7.609 1 92.44 182 ARG A CA 1
ATOM 1388 C C . ARG A 1 182 ? -35.75 -10.883 8.328 1 92.44 182 ARG A C 1
ATOM 1390 O O . ARG A 1 182 ? -35.781 -11.828 9.109 1 92.44 182 ARG A O 1
ATOM 1397 N N . SER A 1 183 ? -36.812 -10.219 7.941 1 90.88 183 SER A N 1
ATOM 1398 C CA . SER A 1 183 ? -38.031 -10.336 8.734 1 90.88 183 SER A CA 1
ATOM 1399 C C . SER A 1 183 ? -38.781 -11.602 8.375 1 90.88 183 SER A C 1
ATOM 1401 O O . SER A 1 183 ? -39.531 -12.141 9.203 1 90.88 183 SER A O 1
ATOM 1403 N N . ASN A 1 184 ? -38.656 -12.094 7.148 1 91.44 184 ASN A N 1
ATOM 1404 C CA . ASN A 1 184 ? -39.375 -13.258 6.691 1 91.44 184 ASN A CA 1
ATOM 1405 C C . ASN A 1 184 ? -38.594 -14.547 6.887 1 91.44 184 ASN A C 1
ATOM 1407 O O . ASN A 1 184 ? -37.875 -14.969 5.992 1 91.44 184 ASN A O 1
ATOM 1411 N N . ALA A 1 185 ? -38.875 -15.242 7.883 1 91.94 185 ALA A N 1
ATOM 1412 C CA . ALA A 1 185 ? -38.125 -16.438 8.258 1 91.94 185 ALA A CA 1
ATOM 1413 C C . ALA A 1 185 ? -38.375 -17.562 7.254 1 91.94 185 ALA A C 1
ATOM 1415 O O . ALA A 1 185 ? -37.469 -18.359 6.973 1 91.94 185 ALA A O 1
ATOM 1416 N N . ASN A 1 186 ? -39.531 -17.625 6.781 1 94.31 186 ASN A N 1
ATOM 1417 C CA . ASN A 1 186 ? -39.844 -18.672 5.816 1 94.31 186 ASN A CA 1
ATOM 1418 C C . ASN A 1 186 ? -39.094 -18.469 4.508 1 94.31 186 ASN A C 1
ATOM 1420 O O . ASN A 1 186 ? -38.625 -19.438 3.91 1 94.31 186 ASN A O 1
ATOM 1424 N N . GLU A 1 187 ? -39.125 -17.203 4.07 1 95.31 187 GLU A N 1
ATOM 1425 C CA . GLU A 1 187 ? -38.375 -16.875 2.857 1 95.31 187 GLU A CA 1
ATOM 1426 C C . GLU A 1 187 ? -36.875 -17.203 3.02 1 95.31 187 GLU A C 1
ATOM 1428 O O . GLU A 1 187 ? -36.25 -17.75 2.102 1 95.31 187 GLU A O 1
ATOM 1433 N N . LEU A 1 188 ? -36.375 -17 4.18 1 95.75 188 LEU A N 1
ATOM 1434 C CA . LEU A 1 188 ? -34.969 -17.281 4.473 1 95.75 188 LEU A CA 1
ATOM 1435 C C . LEU A 1 188 ? -34.719 -18.797 4.508 1 95.75 188 LEU A C 1
ATOM 1437 O O . LEU A 1 188 ? -33.688 -19.266 3.988 1 95.75 188 LEU A O 1
ATOM 1441 N N . ALA A 1 189 ? -35.625 -19.516 5.035 1 96.25 189 ALA A N 1
ATOM 1442 C CA . ALA A 1 189 ? -35.5 -20.969 5.094 1 96.25 189 ALA A CA 1
ATOM 1443 C C . ALA A 1 189 ? -35.531 -21.578 3.693 1 96.25 189 ALA A C 1
ATOM 1445 O O . ALA A 1 189 ? -34.781 -22.5 3.391 1 96.25 189 ALA A O 1
ATOM 1446 N N . THR A 1 190 ? -36.469 -21.016 2.912 1 97.19 190 THR A N 1
ATOM 1447 C CA . THR A 1 190 ? -36.562 -21.5 1.54 1 97.19 190 THR A CA 1
ATOM 1448 C C . THR A 1 190 ? -35.312 -21.172 0.753 1 97.19 190 THR A C 1
ATOM 1450 O O . THR A 1 190 ? -34.844 -21.969 -0.068 1 97.19 190 THR A O 1
ATOM 1453 N N . TYR A 1 191 ? -34.844 -20 0.916 1 97.31 191 TYR A N 1
ATOM 1454 C CA . TYR A 1 191 ? -33.562 -19.641 0.302 1 97.31 191 TYR A CA 1
ATOM 1455 C C . TYR A 1 191 ? -32.469 -20.641 0.66 1 97.31 191 TYR A C 1
ATOM 1457 O O . TYR A 1 191 ? -31.75 -21.125 -0.218 1 97.31 191 TYR A O 1
ATOM 1465 N N . GLU A 1 192 ? -32.312 -21.016 1.944 1 97.56 192 GLU A N 1
ATOM 1466 C CA . GLU A 1 192 ? -31.281 -21.953 2.412 1 97.56 192 GLU A CA 1
ATOM 1467 C C . GLU A 1 192 ? -31.469 -23.328 1.779 1 97.56 192 GLU A C 1
ATOM 1469 O O . GLU A 1 192 ? -30.484 -23.953 1.375 1 97.56 192 GLU A O 1
ATOM 1474 N N . GLU A 1 193 ? -32.656 -23.719 1.673 1 97.69 193 GLU A N 1
ATOM 1475 C CA . GLU A 1 193 ? -32.938 -25 1.041 1 97.69 193 GLU A CA 1
ATOM 1476 C C . GLU A 1 193 ? -32.5 -25.016 -0.421 1 97.69 193 GLU A C 1
ATOM 1478 O O . GLU A 1 193 ? -31.938 -26 -0.903 1 97.69 193 GLU A O 1
ATOM 1483 N N . ASN A 1 194 ? -32.875 -23.938 -1.047 1 98 194 ASN A N 1
ATOM 1484 C CA . ASN A 1 194 ? -32.5 -23.844 -2.455 1 98 194 ASN A CA 1
ATOM 1485 C C . ASN A 1 194 ? -30.969 -23.828 -2.635 1 98 194 ASN A C 1
ATOM 1487 O O . ASN A 1 194 ? -30.453 -24.391 -3.596 1 98 194 ASN A O 1
ATOM 1491 N N . VAL A 1 195 ? -30.25 -23.188 -1.763 1 98.19 195 VAL A N 1
ATOM 1492 C CA . VAL A 1 195 ? -28.797 -23.141 -1.83 1 98.19 195 VAL A CA 1
ATOM 1493 C C . VAL A 1 195 ? -28.234 -24.547 -1.599 1 98.19 195 VAL A C 1
ATOM 1495 O O . VAL A 1 195 ? -27.281 -24.953 -2.271 1 98.19 195 VAL A O 1
ATOM 1498 N N . LEU A 1 196 ? -28.797 -25.234 -0.658 1 97.56 196 LEU A N 1
ATOM 1499 C CA . LEU A 1 196 ? -28.344 -26.594 -0.396 1 97.56 196 LEU A CA 1
ATOM 1500 C C . LEU A 1 196 ? -28.609 -27.5 -1.604 1 97.56 196 LEU A C 1
ATOM 1502 O O . LEU A 1 196 ? -27.812 -28.406 -1.886 1 97.56 196 LEU A O 1
ATOM 1506 N N . ARG A 1 197 ? -29.703 -27.25 -2.301 1 97.25 197 ARG A N 1
ATOM 1507 C CA . ARG A 1 197 ? -29.953 -27.953 -3.553 1 97.25 197 ARG A CA 1
ATOM 1508 C C . ARG A 1 197 ? -28.875 -27.641 -4.578 1 97.25 197 ARG A C 1
ATOM 1510 O O . ARG A 1 197 ? -28.406 -28.547 -5.281 1 97.25 197 ARG A O 1
ATOM 1517 N N . TYR A 1 198 ? -28.531 -26.422 -4.691 1 97.81 198 TYR A N 1
ATOM 1518 C CA . TYR A 1 198 ? -27.438 -26.016 -5.566 1 97.81 198 TYR A CA 1
ATOM 1519 C C . TYR A 1 198 ? -26.141 -26.734 -5.199 1 97.81 198 TYR A C 1
ATOM 1521 O O . TYR A 1 198 ? -25.453 -27.266 -6.074 1 97.81 198 TYR A O 1
ATOM 1529 N N . ALA A 1 199 ? -25.797 -26.75 -3.873 1 97.5 199 ALA A N 1
ATOM 1530 C CA . ALA A 1 199 ? -24.578 -27.375 -3.379 1 97.5 199 ALA A CA 1
ATOM 1531 C C . ALA A 1 199 ? -24.562 -28.875 -3.666 1 97.5 199 ALA A C 1
ATOM 1533 O O . ALA A 1 199 ? -23.531 -29.453 -3.998 1 97.5 199 ALA A O 1
ATOM 1534 N N . LYS A 1 200 ? -25.672 -29.469 -3.572 1 95.94 200 LYS A N 1
ATOM 1535 C CA . LYS A 1 200 ? -25.781 -30.906 -3.871 1 95.94 200 LYS A CA 1
ATOM 1536 C C . LYS A 1 200 ? -25.562 -31.172 -5.355 1 95.94 200 LYS A C 1
ATOM 1538 O O . LYS A 1 200 ? -24.906 -32.156 -5.723 1 95.94 200 LYS A O 1
ATOM 1543 N N . ALA A 1 201 ? -26.047 -30.312 -6.129 1 96.06 201 ALA A N 1
ATOM 1544 C CA . ALA A 1 201 ? -25.984 -30.484 -7.578 1 96.06 201 ALA A CA 1
ATOM 1545 C C . ALA A 1 201 ? -24.562 -30.312 -8.102 1 96.06 201 ALA A C 1
ATOM 1547 O O . ALA A 1 201 ? -24.203 -30.859 -9.148 1 96.06 201 ALA A O 1
ATOM 1548 N N . ILE A 1 202 ? -23.734 -29.625 -7.402 1 96.25 202 ILE A N 1
ATOM 1549 C CA . ILE A 1 202 ? -22.391 -29.312 -7.902 1 96.25 202 ILE A CA 1
ATOM 1550 C C . ILE A 1 202 ? -21.438 -30.453 -7.539 1 96.25 202 ILE A C 1
ATOM 1552 O O . ILE A 1 202 ? -20.328 -30.531 -8.07 1 96.25 202 ILE A O 1
ATOM 1556 N N . LYS A 1 203 ? -21.781 -31.328 -6.684 1 95.88 203 LYS A N 1
ATOM 1557 C CA . LYS A 1 203 ? -20.906 -32.375 -6.172 1 95.88 203 LYS A CA 1
ATOM 1558 C C . LYS A 1 203 ? -20.422 -33.281 -7.297 1 95.88 203 LYS A C 1
ATOM 1560 O O . LYS A 1 203 ? -21.203 -33.719 -8.141 1 95.88 203 LYS A O 1
ATOM 1565 N N . CYS A 1 204 ? -19.188 -33.562 -7.301 1 96.44 204 CYS A N 1
ATOM 1566 C CA . CYS A 1 204 ? -18.594 -34.469 -8.289 1 96.44 204 CYS A CA 1
ATOM 1567 C C . CYS A 1 204 ? -17.922 -35.656 -7.609 1 96.44 204 CYS A C 1
ATOM 1569 O O . CYS A 1 204 ? -17.516 -36.594 -8.281 1 96.44 204 CYS A O 1
ATOM 1571 N N . GLY A 1 205 ? -17.734 -35.562 -6.336 1 96.19 205 GLY A N 1
ATOM 1572 C CA . GLY A 1 205 ? -17.125 -36.656 -5.578 1 96.19 205 GLY A CA 1
ATOM 1573 C C . GLY A 1 205 ? -15.609 -36.625 -5.59 1 96.19 205 GLY A C 1
ATOM 1574 O O . GLY A 1 205 ? -14.961 -37.406 -4.91 1 96.19 205 GLY A O 1
ATOM 1575 N N . VAL A 1 206 ? -15.047 -35.812 -6.371 1 98.31 206 VAL A N 1
ATOM 1576 C CA . VAL A 1 206 ? -13.602 -35.625 -6.496 1 98.31 206 VAL A CA 1
ATOM 1577 C C . VAL A 1 206 ? -13.289 -34.125 -6.613 1 98.31 206 VAL A C 1
ATOM 1579 O O . VAL A 1 206 ? -14.188 -33.312 -6.82 1 98.31 206 VAL A O 1
ATOM 1582 N N . ASN A 1 207 ? -11.953 -33.75 -6.398 1 98.75 207 ASN A N 1
ATOM 1583 C CA . ASN A 1 207 ? -11.539 -32.375 -6.766 1 98.75 207 ASN A CA 1
ATOM 1584 C C . ASN A 1 207 ? -11.641 -32.156 -8.273 1 98.75 207 ASN A C 1
ATOM 1586 O O . ASN A 1 207 ? -11.477 -33.094 -9.055 1 98.75 207 ASN A O 1
ATOM 1590 N N . ILE A 1 208 ? -11.875 -31 -8.594 1 98.81 208 ILE A N 1
ATOM 1591 C CA . ILE A 1 208 ? -11.977 -30.703 -10.016 1 98.81 208 ILE A CA 1
ATOM 1592 C C . ILE A 1 208 ? -10.914 -29.672 -10.398 1 98.81 208 ILE A C 1
ATOM 1594 O O . ILE A 1 208 ? -10.898 -28.562 -9.867 1 98.81 208 ILE A O 1
ATOM 1598 N N . ILE A 1 209 ? -10.062 -29.969 -11.289 1 98.81 209 ILE A N 1
ATOM 1599 C CA . ILE A 1 209 ? -9.141 -29.078 -11.961 1 98.81 209 ILE A CA 1
ATOM 1600 C C . ILE A 1 209 ? -9.516 -28.953 -13.438 1 98.81 209 ILE A C 1
ATOM 1602 O O . ILE A 1 209 ? -9.227 -29.859 -14.227 1 98.81 209 ILE A O 1
ATOM 1606 N N . SER A 1 210 ? -10.133 -27.875 -13.766 1 98.62 210 SER A N 1
ATOM 1607 C CA . SER A 1 210 ? -10.719 -27.766 -15.094 1 98.62 210 SER A CA 1
ATOM 1608 C C . SER A 1 210 ? -9.656 -27.5 -16.156 1 98.62 210 SER A C 1
ATOM 1610 O O . SER A 1 210 ? -8.469 -27.391 -15.836 1 98.62 210 SER A O 1
ATOM 1612 N N . SER A 1 211 ? -10.148 -27.531 -17.422 1 98.25 211 SER A N 1
ATOM 1613 C CA . SER A 1 211 ? -9.242 -27.422 -18.562 1 98.25 211 SER A CA 1
ATOM 1614 C C . SER A 1 211 ? -8.391 -26.172 -18.484 1 98.25 211 SER A C 1
ATOM 1616 O O . SER A 1 211 ? -8.867 -25.109 -18.078 1 98.25 211 SER A O 1
ATOM 1618 N N . ASN A 1 212 ? -7.121 -26.297 -18.812 1 97.69 212 ASN A N 1
ATOM 1619 C CA . ASN A 1 212 ? -6.152 -25.219 -18.938 1 97.69 212 ASN A CA 1
ATOM 1620 C C . ASN A 1 212 ? -5.812 -24.609 -17.578 1 97.69 212 ASN A C 1
ATOM 1622 O O . ASN A 1 212 ? -5.086 -23.609 -17.516 1 97.69 212 ASN A O 1
ATOM 1626 N N . ALA A 1 213 ? -6.418 -25.094 -16.484 1 98.12 213 ALA A N 1
ATOM 1627 C CA . ALA A 1 213 ? -6.023 -24.609 -15.164 1 98.12 213 ALA A CA 1
ATOM 1628 C C . ALA A 1 213 ? -4.582 -24.984 -14.836 1 98.12 213 ALA A C 1
ATOM 1630 O O . ALA A 1 213 ? -4.105 -26.047 -15.273 1 98.12 213 ALA A O 1
ATOM 1631 N N . GLN A 1 214 ? -3.881 -24.172 -14.148 1 98.06 214 GLN A N 1
ATOM 1632 C CA . GLN A 1 214 ? -2.5 -24.422 -13.758 1 98.06 214 GLN A CA 1
ATOM 1633 C C . GLN A 1 214 ? -2.35 -24.422 -12.242 1 98.06 214 GLN A C 1
ATOM 1635 O O . GLN A 1 214 ? -2.604 -23.406 -11.594 1 98.06 214 GLN A O 1
ATOM 1640 N N . ILE A 1 215 ? -2.004 -25.516 -11.695 1 98.56 215 ILE A N 1
ATOM 1641 C CA . ILE A 1 215 ? -1.722 -25.672 -10.273 1 98.56 215 ILE A CA 1
ATOM 1642 C C . ILE A 1 215 ? -0.221 -25.859 -10.062 1 98.56 215 ILE A C 1
ATOM 1644 O O . ILE A 1 215 ? 0.326 -26.922 -10.359 1 98.56 215 ILE A O 1
ATOM 1648 N N . LEU A 1 216 ? 0.408 -24.828 -9.531 1 97.31 216 LEU A N 1
ATOM 1649 C CA . LEU A 1 216 ? 1.867 -24.812 -9.5 1 97.31 216 LEU A CA 1
ATOM 1650 C C . LEU A 1 216 ? 2.383 -24.656 -8.07 1 97.31 216 LEU A C 1
ATOM 1652 O O . LEU A 1 216 ? 2.121 -23.656 -7.422 1 97.31 216 LEU A O 1
ATOM 1656 N N . ARG A 1 217 ? 3.092 -25.688 -7.578 1 96.06 217 ARG A N 1
ATOM 1657 C CA . ARG A 1 217 ? 3.844 -25.641 -6.328 1 96.06 217 ARG A CA 1
ATOM 1658 C C . ARG A 1 217 ? 2.93 -25.328 -5.148 1 96.06 217 ARG A C 1
ATOM 1660 O O . ARG A 1 217 ? 3.248 -24.469 -4.32 1 96.06 217 ARG A O 1
ATOM 1667 N N . CYS A 1 218 ? 1.769 -25.859 -5.199 1 96.81 218 CYS A N 1
ATOM 1668 C CA . CYS A 1 218 ? 0.869 -25.719 -4.062 1 96.81 218 CYS A CA 1
ATOM 1669 C C . CYS A 1 218 ? 1.149 -26.781 -3.012 1 96.81 218 CYS A C 1
ATOM 1671 O O . CYS A 1 218 ? 1.141 -27.984 -3.316 1 96.81 218 CYS A O 1
ATOM 1673 N N . PRO A 1 219 ? 1.364 -26.312 -1.791 1 94.06 219 PRO A N 1
ATOM 1674 C CA . PRO A 1 219 ? 1.715 -27.297 -0.754 1 94.06 219 PRO A CA 1
ATOM 1675 C C . PRO A 1 219 ? 0.543 -28.188 -0.368 1 94.06 219 PRO A C 1
ATOM 1677 O O . PRO A 1 219 ? 0.734 -29.375 -0.098 1 94.06 219 PRO A O 1
ATOM 1680 N N . LYS A 1 220 ? -0.633 -27.578 -0.344 1 96.44 220 LYS A N 1
ATOM 1681 C CA . LYS A 1 220 ? -1.792 -28.344 0.126 1 96.44 220 LYS A CA 1
ATOM 1682 C C . LYS A 1 220 ? -3.078 -27.828 -0.516 1 96.44 220 LYS A C 1
ATOM 1684 O O . LYS A 1 220 ? -3.398 -26.641 -0.414 1 96.44 220 LYS A O 1
ATOM 1689 N N . LEU A 1 221 ? -3.795 -28.734 -1.164 1 98.62 221 LEU A N 1
ATOM 1690 C CA . LEU A 1 221 ? -5.125 -28.484 -1.708 1 98.62 221 LEU A CA 1
ATOM 1691 C C . LEU A 1 221 ? -6.109 -29.547 -1.256 1 98.62 221 LEU A C 1
ATOM 1693 O O . LEU A 1 221 ? -5.758 -30.734 -1.188 1 98.62 221 LEU A O 1
ATOM 1697 N N . ARG A 1 222 ? -7.273 -29.156 -0.856 1 98.56 222 ARG A N 1
ATOM 1698 C CA . ARG A 1 222 ? -8.281 -30.109 -0.408 1 98.56 222 ARG A CA 1
ATOM 1699 C C . ARG A 1 222 ? -9.688 -29.625 -0.737 1 98.56 222 ARG A C 1
ATOM 1701 O O . ARG A 1 222 ? -10.039 -28.484 -0.429 1 98.56 222 ARG A O 1
ATOM 1708 N N . ASP A 1 223 ? -10.508 -30.484 -1.33 1 98.62 223 ASP A N 1
ATOM 1709 C CA . ASP A 1 223 ? -11.906 -30.188 -1.597 1 98.62 223 ASP A CA 1
ATOM 1710 C C . ASP A 1 223 ? -12.047 -28.906 -2.43 1 98.62 223 ASP A C 1
ATOM 1712 O O . ASP A 1 223 ? -12.766 -27.984 -2.039 1 98.62 223 ASP A O 1
ATOM 1716 N N . VAL A 1 224 ? -11.43 -29 -3.654 1 98.81 224 VAL A N 1
ATOM 1717 C CA . VAL A 1 224 ? -11.375 -27.766 -4.43 1 98.81 224 VAL A CA 1
ATOM 1718 C C . VAL A 1 224 ? -12.039 -27.969 -5.785 1 98.81 224 VAL A C 1
ATOM 1720 O O . VAL A 1 224 ? -12.086 -29.094 -6.301 1 98.81 224 VAL A O 1
ATOM 1723 N N . TYR A 1 225 ? -12.641 -26.984 -6.277 1 98.81 225 TYR A N 1
ATOM 1724 C CA . TYR A 1 225 ? -13.094 -26.828 -7.656 1 98.81 225 TYR A CA 1
ATOM 1725 C C . TYR A 1 225 ? -12.422 -25.625 -8.312 1 98.81 225 TYR A C 1
ATOM 1727 O O . TYR A 1 225 ? -12.695 -24.484 -7.949 1 98.81 225 TYR A O 1
ATOM 1735 N N . PHE A 1 226 ? -11.547 -25.844 -9.25 1 98.88 226 PHE A N 1
ATOM 1736 C CA . PHE A 1 226 ? -10.883 -24.781 -9.992 1 98.88 226 PHE A CA 1
ATOM 1737 C C . PHE A 1 226 ? -11.406 -24.703 -11.422 1 98.88 226 PHE A C 1
ATOM 1739 O O . PHE A 1 226 ? -11.328 -25.688 -12.164 1 98.88 226 PHE A O 1
ATOM 1746 N N . GLY A 1 227 ? -11.93 -23.516 -11.75 1 98.56 227 GLY A N 1
ATOM 1747 C CA . GLY A 1 227 ? -12.531 -23.328 -13.055 1 98.56 227 GLY A CA 1
ATOM 1748 C C . GLY A 1 227 ? -11.508 -23.266 -14.18 1 98.56 227 GLY A C 1
ATOM 1749 O O . GLY A 1 227 ? -10.305 -23.375 -13.938 1 98.56 227 GLY A O 1
ATOM 1750 N N . VAL A 1 228 ? -12.055 -23.156 -15.406 1 98.19 228 VAL A N 1
ATOM 1751 C CA . VAL A 1 228 ? -11.258 -23.188 -16.625 1 98.19 228 VAL A CA 1
ATOM 1752 C C . VAL A 1 228 ? -10.188 -22.094 -16.578 1 98.19 228 VAL A C 1
ATOM 1754 O O . VAL A 1 228 ? -10.492 -20.938 -16.297 1 98.19 228 VAL A O 1
ATOM 1757 N N . GLY A 1 229 ? -8.969 -22.484 -16.734 1 97.88 229 GLY A N 1
ATOM 1758 C CA . GLY A 1 229 ? -7.875 -21.531 -16.875 1 97.88 229 GLY A CA 1
ATOM 1759 C C . GLY A 1 229 ? -7.441 -20.906 -15.562 1 97.88 229 GLY A C 1
ATOM 1760 O O . GLY A 1 229 ? -6.602 -20 -15.547 1 97.88 229 GLY A O 1
ATOM 1761 N N . ALA A 1 230 ? -8.008 -21.328 -14.406 1 98.5 230 ALA A N 1
ATOM 1762 C CA . ALA A 1 230 ? -7.613 -20.781 -13.109 1 98.5 230 ALA A CA 1
ATOM 1763 C C . ALA A 1 230 ? -6.125 -20.984 -12.859 1 98.5 230 ALA A C 1
ATOM 1765 O O . ALA A 1 230 ? -5.547 -21.984 -13.305 1 98.5 230 ALA A O 1
ATOM 1766 N N . LEU A 1 231 ? -5.504 -20.047 -12.219 1 98.44 231 LEU A N 1
ATOM 1767 C CA . LEU A 1 231 ? -4.098 -20.141 -11.844 1 98.44 231 LEU A CA 1
ATOM 1768 C C . LEU A 1 231 ? -3.941 -20.172 -10.328 1 98.44 231 LEU A C 1
ATOM 1770 O O . LEU A 1 231 ? -4.277 -19.203 -9.648 1 98.44 231 LEU A O 1
ATOM 1774 N N . ILE A 1 232 ? -3.492 -21.281 -9.773 1 98.5 232 ILE A N 1
ATOM 1775 C CA . ILE A 1 232 ? -3.215 -21.438 -8.352 1 98.5 232 ILE A CA 1
ATOM 1776 C C . ILE A 1 232 ? -1.727 -21.703 -8.141 1 98.5 232 ILE A C 1
ATOM 1778 O O . ILE A 1 232 ? -1.215 -22.75 -8.562 1 98.5 232 ILE A O 1
ATOM 1782 N N . GLU A 1 233 ? -1.044 -20.766 -7.48 1 96 233 GLU A N 1
ATOM 1783 C CA . GLU A 1 233 ? 0.403 -20.906 -7.344 1 96 233 GLU A CA 1
ATOM 1784 C C . GLU A 1 233 ? 0.84 -20.688 -5.895 1 96 233 GLU A C 1
ATOM 1786 O O . GLU A 1 233 ? 0.387 -19.766 -5.23 1 96 233 GLU A O 1
ATOM 1791 N N . ASP A 1 234 ? 1.692 -21.578 -5.438 1 95.12 234 ASP A N 1
ATOM 1792 C CA . ASP A 1 234 ? 2.438 -21.406 -4.191 1 95.12 234 ASP A CA 1
ATOM 1793 C C . ASP A 1 234 ? 1.496 -21.109 -3.025 1 95.12 234 ASP A C 1
ATOM 1795 O O . ASP A 1 234 ? 1.804 -20.281 -2.162 1 95.12 234 ASP A O 1
ATOM 1799 N N . SER A 1 235 ? 0.359 -21.625 -3.062 1 96.25 235 SER A N 1
ATOM 1800 C CA . SER A 1 235 ? -0.651 -21.266 -2.07 1 96.25 235 SER A CA 1
ATOM 1801 C C . SER A 1 235 ? -1.393 -22.5 -1.57 1 96.25 235 SER A C 1
ATOM 1803 O O . SER A 1 235 ? -1.229 -23.594 -2.117 1 96.25 235 SER A O 1
ATOM 1805 N N . CYS A 1 236 ? -2.15 -22.312 -0.495 1 97.5 236 CYS A N 1
ATOM 1806 C CA . CYS A 1 236 ? -2.998 -23.344 0.081 1 97.5 236 CYS A CA 1
ATOM 1807 C C . CYS A 1 236 ? -4.473 -23 -0.088 1 97.5 236 CYS A C 1
ATOM 1809 O O . CYS A 1 236 ? -4.891 -21.875 0.204 1 97.5 236 CYS A O 1
ATOM 1811 N N . VAL A 1 237 ? -5.242 -23.922 -0.576 1 98.69 237 VAL A N 1
ATOM 1812 C CA . VAL A 1 237 ? -6.668 -23.703 -0.802 1 98.69 237 VAL A CA 1
ATOM 1813 C C . VAL A 1 237 ? -7.457 -24.906 -0.315 1 98.69 237 VAL A C 1
ATOM 1815 O O . VAL A 1 237 ? -7.086 -26.047 -0.591 1 98.69 237 VAL A O 1
ATOM 1818 N N . SER A 1 238 ? -8.477 -24.734 0.455 1 98.56 238 SER A N 1
ATOM 1819 C CA . SER A 1 238 ? -9.32 -25.828 0.899 1 98.56 238 SER A CA 1
ATOM 1820 C C . SER A 1 238 ? -10.789 -25.438 0.89 1 98.56 238 SER A C 1
ATOM 1822 O O . SER A 1 238 ? -11.125 -24.266 1.092 1 98.56 238 SER A O 1
ATOM 1824 N N . ASN A 1 239 ? -11.586 -26.359 0.624 1 98.56 239 ASN A N 1
ATOM 1825 C CA . ASN A 1 239 ? -13.031 -26.203 0.65 1 98.56 239 ASN A CA 1
ATOM 1826 C C . ASN A 1 239 ? -13.469 -24.922 -0.053 1 98.56 239 ASN A C 1
ATOM 1828 O O . ASN A 1 239 ? -14.141 -24.078 0.543 1 98.56 239 ASN A O 1
ATOM 1832 N N . SER A 1 240 ? -13.109 -24.828 -1.35 1 98.88 240 SER A N 1
ATOM 1833 C CA . SER A 1 240 ? -13.328 -23.562 -2.047 1 98.88 240 SER A CA 1
ATOM 1834 C C . SER A 1 240 ? -13.57 -23.797 -3.535 1 98.88 240 SER A C 1
ATOM 1836 O O . SER A 1 240 ? -13.109 -24.781 -4.102 1 98.88 240 SER A O 1
ATOM 1838 N N . THR A 1 241 ? -14.312 -23 -4.098 1 98.88 241 THR A N 1
ATOM 1839 C CA . THR A 1 241 ? -14.531 -22.938 -5.539 1 98.88 241 THR A CA 1
ATOM 1840 C C . THR A 1 241 ? -13.93 -21.656 -6.125 1 98.88 241 THR A C 1
ATOM 1842 O O . THR A 1 241 ? -14.156 -20.562 -5.602 1 98.88 241 THR A O 1
ATOM 1845 N N . VAL A 1 242 ? -13.18 -21.75 -7.164 1 98.88 242 VAL A N 1
ATOM 1846 C CA . VAL A 1 242 ? -12.664 -20.625 -7.938 1 98.88 242 VAL A CA 1
ATOM 1847 C C . VAL A 1 242 ? -13.242 -20.656 -9.344 1 98.88 242 VAL A C 1
ATOM 1849 O O . VAL A 1 242 ? -12.812 -21.438 -10.188 1 98.88 242 VAL A O 1
ATOM 1852 N N . LEU A 1 243 ? -14.242 -19.828 -9.562 1 98.75 243 LEU A N 1
ATOM 1853 C CA . LEU A 1 243 ? -14.734 -19.688 -10.93 1 98.75 243 LEU A CA 1
ATOM 1854 C C . LEU A 1 243 ? -13.742 -18.906 -11.789 1 98.75 243 LEU A C 1
ATOM 1856 O O . LEU A 1 243 ? -13.117 -17.953 -11.32 1 98.75 243 LEU A O 1
ATOM 1860 N N . SER A 1 244 ? -13.617 -19.344 -13.062 1 98.38 244 SER A N 1
ATOM 1861 C CA . SER A 1 244 ? -12.641 -18.766 -13.969 1 98.38 244 SER A CA 1
ATOM 1862 C C . SER A 1 244 ? -12.977 -19.078 -15.422 1 98.38 244 SER A C 1
ATOM 1864 O O . SER A 1 244 ? -13.836 -19.922 -15.695 1 98.38 244 SER A O 1
ATOM 1866 N N . SER A 1 245 ? -12.438 -18.344 -16.281 1 97.38 245 SER A N 1
ATOM 1867 C CA . SER A 1 245 ? -12.438 -18.594 -17.719 1 97.38 245 SER A CA 1
ATOM 1868 C C . SER A 1 245 ? -11.164 -18.078 -18.375 1 97.38 245 SER A C 1
ATOM 1870 O O . SER A 1 245 ? -10.359 -17.391 -17.734 1 97.38 245 SER A O 1
ATOM 1872 N N . LEU A 1 246 ? -10.945 -18.453 -19.625 1 96.06 246 LEU A N 1
ATOM 1873 C CA . LEU A 1 246 ? -9.742 -18 -20.312 1 96.06 246 LEU A CA 1
ATOM 1874 C C . LEU A 1 246 ? -9.734 -16.484 -20.469 1 96.06 246 LEU A C 1
ATOM 1876 O O . LEU A 1 246 ? -8.68 -15.852 -20.406 1 96.06 246 LEU A O 1
ATOM 1880 N N . SER A 1 247 ? -10.938 -15.844 -20.594 1 96.31 247 SER A N 1
ATOM 1881 C CA . SER A 1 247 ? -11.031 -14.398 -20.766 1 96.31 247 SER A CA 1
ATOM 1882 C C . SER A 1 247 ? -11.109 -13.68 -19.422 1 96.31 247 SER A C 1
ATOM 1884 O O . SER A 1 247 ? -10.852 -12.477 -19.328 1 96.31 247 SER A O 1
ATOM 1886 N N . GLU A 1 248 ? -11.547 -14.352 -18.375 1 97.25 248 GLU A N 1
ATOM 1887 C CA . GLU A 1 248 ? -11.648 -13.82 -17.016 1 97.25 248 GLU A CA 1
ATOM 1888 C C . GLU A 1 248 ? -10.953 -14.727 -16.016 1 97.25 248 GLU A C 1
ATOM 1890 O O . GLU A 1 248 ? -11.594 -15.266 -15.102 1 97.25 248 GLU A O 1
ATOM 1895 N N . GLN A 1 249 ? -9.633 -14.781 -16.062 1 98.12 249 GLN A N 1
ATOM 1896 C CA . GLN A 1 249 ? -8.844 -15.719 -15.273 1 98.12 249 GLN A CA 1
ATOM 1897 C C . GLN A 1 249 ? -8.781 -15.281 -13.812 1 98.12 249 GLN A C 1
ATOM 1899 O O . GLN A 1 249 ? -8.438 -14.141 -13.516 1 98.12 249 GLN A O 1
ATOM 1904 N N . SER A 1 250 ? -9.211 -16.172 -12.969 1 98.62 250 SER A N 1
ATOM 1905 C CA . SER A 1 250 ? -9.023 -15.969 -11.531 1 98.62 250 SER A CA 1
ATOM 1906 C C . SER A 1 250 ? -7.695 -16.547 -11.062 1 98.62 250 SER A C 1
ATOM 1908 O O . SER A 1 250 ? -7.207 -17.531 -11.617 1 98.62 250 SER A O 1
ATOM 1910 N N . ARG A 1 251 ? -7.125 -15.922 -10.023 1 98.31 251 ARG A N 1
ATOM 1911 C CA . ARG A 1 251 ? -5.777 -16.312 -9.609 1 98.31 251 ARG A CA 1
ATOM 1912 C C . ARG A 1 251 ? -5.637 -16.281 -8.094 1 98.31 251 ARG A C 1
ATOM 1914 O O . ARG A 1 251 ? -6.137 -15.359 -7.441 1 98.31 251 ARG A O 1
ATOM 1921 N N . ILE A 1 252 ? -5.059 -17.281 -7.508 1 98.56 252 ILE A N 1
ATOM 1922 C CA . ILE A 1 252 ? -4.57 -17.312 -6.137 1 98.56 252 ILE A CA 1
ATOM 1923 C C . ILE A 1 252 ? -3.062 -17.562 -6.133 1 98.56 252 ILE A C 1
ATOM 1925 O O . ILE A 1 252 ? -2.59 -18.578 -6.645 1 98.56 252 ILE A O 1
ATOM 1929 N N . SER A 1 253 ? -2.285 -16.656 -5.586 1 95.94 253 SER A N 1
ATOM 1930 C CA . SER A 1 253 ? -0.835 -16.781 -5.688 1 95.94 253 SER A CA 1
ATOM 1931 C C . SER A 1 253 ? -0.141 -16.141 -4.488 1 95.94 253 SER A C 1
ATOM 1933 O O . SER A 1 253 ? -0.801 -15.594 -3.602 1 95.94 253 SER A O 1
ATOM 1935 N N . GLY A 1 254 ? 1.165 -16.297 -4.422 1 90.94 254 GLY A N 1
ATOM 1936 C CA . GLY A 1 254 ? 2.021 -15.562 -3.506 1 90.94 254 GLY A CA 1
ATOM 1937 C C . GLY A 1 254 ? 1.876 -16 -2.062 1 90.94 254 GLY A C 1
ATOM 1938 O O . GLY A 1 254 ? 1.67 -15.18 -1.172 1 90.94 254 GLY A O 1
ATOM 1939 N N . PHE A 1 255 ? 1.847 -17.266 -1.888 1 93.75 255 PHE A N 1
ATOM 1940 C CA . PHE A 1 255 ? 1.836 -17.828 -0.54 1 93.75 255 PHE A CA 1
ATOM 1941 C C . PHE A 1 255 ? 0.548 -17.453 0.188 1 93.75 255 PHE A C 1
ATOM 1943 O O . PHE A 1 255 ? 0.566 -17.188 1.388 1 93.75 255 PHE A O 1
ATOM 1950 N N . SER A 1 256 ? -0.523 -17.375 -0.554 1 95.62 256 SER A N 1
ATOM 1951 C CA . SER A 1 256 ? -1.799 -16.969 0.03 1 95.62 256 SER A CA 1
ATOM 1952 C C . SER A 1 256 ? -2.561 -18.188 0.57 1 95.62 256 SER A C 1
ATOM 1954 O O . SER A 1 256 ? -2.166 -19.328 0.341 1 95.62 256 SER A O 1
ATOM 1956 N N . HIS A 1 257 ? -3.572 -17.875 1.356 1 97.25 257 HIS A N 1
ATOM 1957 C CA . HIS A 1 257 ? -4.418 -18.891 1.988 1 97.25 257 HIS A CA 1
ATOM 1958 C C . HIS A 1 257 ? -5.895 -18.609 1.721 1 97.25 257 HIS A C 1
ATOM 1960 O O . HIS A 1 257 ? -6.391 -17.516 2.023 1 97.25 257 HIS A O 1
ATOM 1966 N N . VAL A 1 258 ? -6.613 -19.562 1.147 1 98.56 258 VAL A N 1
ATOM 1967 C CA . VAL A 1 258 ? -8.039 -19.438 0.872 1 98.56 258 VAL A CA 1
ATOM 1968 C C . VAL A 1 258 ? -8.781 -20.656 1.413 1 98.56 258 VAL A C 1
ATOM 1970 O O . VAL A 1 258 ? -8.531 -21.797 0.986 1 98.56 258 VAL A O 1
ATOM 1973 N N . VAL A 1 259 ? -9.68 -20.453 2.391 1 98.56 259 VAL A N 1
ATOM 1974 C CA . VAL A 1 259 ? -10.375 -21.562 3.043 1 98.56 259 VAL A CA 1
ATOM 1975 C C . VAL A 1 259 ? -11.875 -21.281 3.064 1 98.56 259 VAL A C 1
ATOM 1977 O O . VAL A 1 259 ? -12.305 -20.188 3.451 1 98.56 259 VAL A O 1
ATOM 1980 N N . SER A 1 260 ? -12.617 -22.25 2.664 1 98.69 260 SER A N 1
ATOM 1981 C CA . SER A 1 260 ? -14.07 -22.203 2.727 1 98.69 260 SER A CA 1
ATOM 1982 C C . SER A 1 260 ? -14.609 -20.922 2.074 1 98.69 260 SER A C 1
ATOM 1984 O O . SER A 1 260 ? -15.398 -20.203 2.68 1 98.69 260 SER A O 1
ATOM 1986 N N . SER A 1 261 ? -14.141 -20.688 0.885 1 98.81 261 SER A N 1
ATOM 1987 C CA . SER A 1 261 ? -14.469 -19.438 0.215 1 98.81 261 SER A CA 1
ATOM 1988 C C . SER A 1 261 ? -14.844 -19.672 -1.245 1 98.81 261 SER A C 1
ATOM 1990 O O . SER A 1 261 ? -14.5 -20.703 -1.819 1 98.81 261 SER A O 1
ATOM 1992 N N . LEU A 1 262 ? -15.594 -18.797 -1.723 1 98.88 262 LEU A N 1
ATOM 1993 C CA . LEU A 1 262 ? -16.062 -18.828 -3.107 1 98.88 262 LEU A CA 1
ATOM 1994 C C . LEU A 1 262 ? -15.57 -17.594 -3.869 1 98.88 262 LEU A C 1
ATOM 1996 O O . LEU A 1 262 ? -15.859 -16.469 -3.475 1 98.88 262 LEU A O 1
ATOM 2000 N N . LEU A 1 263 ? -14.781 -17.812 -4.938 1 98.81 263 LEU A N 1
ATOM 2001 C CA . LEU A 1 263 ? -14.234 -16.734 -5.758 1 98.81 263 LEU A CA 1
ATOM 2002 C C . LEU A 1 263 ? -14.867 -16.734 -7.148 1 98.81 263 LEU A C 1
ATOM 2004 O O . LEU A 1 263 ? -14.836 -17.75 -7.844 1 98.81 263 LEU A O 1
ATOM 2008 N N . GLN A 1 264 ? -15.391 -15.641 -7.547 1 98.5 264 GLN A N 1
ATOM 2009 C CA . GLN A 1 264 ? -16 -15.523 -8.867 1 98.5 264 GLN A CA 1
ATOM 2010 C C . GLN A 1 264 ? -14.961 -15.141 -9.922 1 98.5 264 GLN A C 1
ATOM 2012 O O . GLN A 1 264 ? -13.758 -15.258 -9.68 1 98.5 264 GLN A O 1
ATOM 2017 N N . TRP A 1 265 ? -15.398 -14.836 -11.055 1 98.31 265 TRP A N 1
ATOM 2018 C CA . TRP A 1 265 ? -14.539 -14.656 -12.227 1 98.31 265 TRP A CA 1
ATOM 2019 C C . TRP A 1 265 ? -13.617 -13.461 -12.039 1 98.31 265 TRP A C 1
ATOM 2021 O O . TRP A 1 265 ? -14.023 -12.422 -11.523 1 98.31 265 TRP A O 1
ATOM 2031 N N . HIS A 1 266 ? -12.344 -13.602 -12.438 1 98.12 266 HIS A N 1
ATOM 2032 C CA . HIS A 1 266 ? -11.273 -12.609 -12.398 1 98.12 266 HIS A CA 1
ATOM 2033 C C . HIS A 1 266 ? -11.07 -12.07 -10.984 1 98.12 266 HIS A C 1
ATOM 2035 O O . HIS A 1 266 ? -10.938 -10.859 -10.781 1 98.12 266 HIS A O 1
ATOM 2041 N N . THR A 1 267 ? -11.227 -12.906 -10.07 1 98.25 267 THR A N 1
ATOM 2042 C CA . THR A 1 267 ? -10.844 -12.602 -8.695 1 98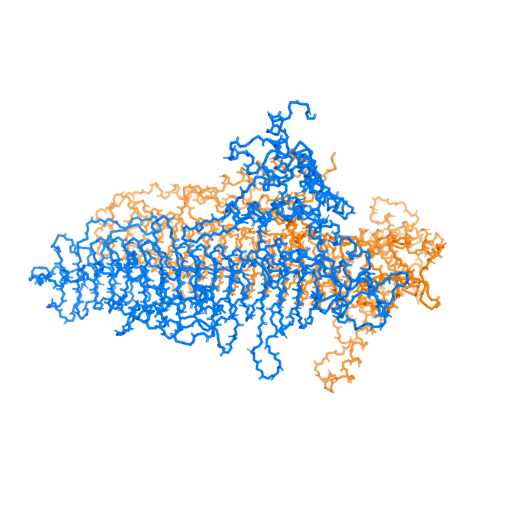.25 267 THR A CA 1
ATOM 2043 C C . THR A 1 267 ? -9.375 -12.93 -8.453 1 98.25 267 THR A C 1
ATOM 2045 O O . THR A 1 267 ? -8.883 -13.953 -8.914 1 98.25 267 THR A O 1
ATOM 2048 N N . ILE A 1 268 ? -8.719 -12.031 -7.762 1 98.5 268 ILE A N 1
ATOM 2049 C CA . ILE A 1 268 ? -7.289 -12.219 -7.523 1 98.5 268 ILE A CA 1
ATOM 2050 C C . ILE A 1 268 ? -7.008 -12.172 -6.023 1 98.5 268 ILE A C 1
ATOM 2052 O O . ILE A 1 268 ? -7.422 -11.242 -5.332 1 98.5 268 ILE A O 1
ATOM 2056 N N . VAL A 1 269 ? -6.398 -13.195 -5.457 1 98.44 269 VAL A N 1
ATOM 2057 C CA . VAL A 1 269 ? -5.852 -13.242 -4.105 1 98.44 269 VAL A CA 1
ATOM 2058 C C . VAL A 1 269 ? -4.344 -13.477 -4.164 1 98.44 269 VAL A C 1
ATOM 2060 O O . VAL A 1 269 ? -3.895 -14.523 -4.648 1 98.44 269 VAL A O 1
ATOM 2063 N N . GLU A 1 270 ? -3.518 -12.516 -3.65 1 95.75 270 GLU A N 1
ATOM 2064 C CA . GLU A 1 270 ? -2.082 -12.672 -3.859 1 95.75 270 GLU A CA 1
ATOM 2065 C C . GLU A 1 270 ? -1.286 -12.031 -2.727 1 95.75 270 GLU A C 1
ATOM 2067 O O . GLU A 1 270 ? -1.86 -11.391 -1.842 1 95.75 270 GLU A O 1
ATOM 2072 N N . THR A 1 271 ? 0.012 -12.289 -2.66 1 92.12 271 THR A N 1
ATOM 2073 C CA . THR A 1 271 ? 1.015 -11.641 -1.821 1 92.12 271 THR A CA 1
ATOM 2074 C C . THR A 1 271 ? 0.728 -11.898 -0.344 1 92.12 271 THR A C 1
ATOM 2076 O O . THR A 1 271 ? 0.636 -10.953 0.446 1 92.12 271 THR A O 1
ATOM 2079 N N . GLY A 1 272 ? 0.558 -13.133 -0.061 1 92.44 272 GLY A N 1
ATOM 2080 C CA . GLY A 1 272 ? 0.456 -13.539 1.332 1 92.44 272 GLY A CA 1
ATOM 2081 C C . GLY A 1 272 ? -0.87 -13.164 1.967 1 92.44 272 GLY A C 1
ATOM 2082 O O . GLY A 1 272 ? -0.931 -12.867 3.162 1 92.44 272 GLY A O 1
ATOM 2083 N N . SER A 1 273 ? -1.917 -13.133 1.181 1 95.19 273 SER A N 1
ATOM 2084 C CA . SER A 1 273 ? -3.221 -12.719 1.693 1 95.19 273 SER A CA 1
ATOM 2085 C C . SER A 1 273 ? -4.008 -13.914 2.215 1 95.19 273 SER A C 1
ATOM 2087 O O . SER A 1 273 ? -3.709 -15.062 1.875 1 95.19 273 SER A O 1
ATOM 2089 N N . SER A 1 274 ? -4.988 -13.594 3.076 1 97.5 274 SER A N 1
ATOM 2090 C CA . SER A 1 274 ? -5.812 -14.633 3.686 1 97.5 274 SER A CA 1
ATOM 2091 C C . SER A 1 274 ? -7.297 -14.367 3.451 1 97.5 274 SER A C 1
ATOM 2093 O O . SER A 1 274 ? -7.801 -13.297 3.795 1 97.5 274 SER A O 1
ATOM 2095 N N . VAL A 1 275 ? -7.988 -15.312 2.9 1 98.5 275 VAL A N 1
ATOM 2096 C CA . VAL A 1 275 ? -9.422 -15.242 2.652 1 98.5 275 VAL A CA 1
ATOM 2097 C C . VAL A 1 275 ? -10.109 -16.469 3.256 1 98.5 275 VAL A C 1
ATOM 2099 O O . VAL A 1 275 ? -9.875 -17.594 2.822 1 98.5 275 VAL A O 1
ATOM 2102 N N . GLU A 1 276 ? -10.977 -16.234 4.301 1 98.44 276 GLU A N 1
ATOM 2103 C CA . GLU A 1 276 ? -11.625 -17.328 5.02 1 98.44 276 GLU A CA 1
ATOM 2104 C C . GLU A 1 276 ? -13.133 -17.109 5.125 1 98.44 276 GLU A C 1
ATOM 2106 O O . GLU A 1 276 ? -13.578 -16.016 5.492 1 98.44 276 GLU A O 1
ATOM 2111 N N . ARG A 1 277 ? -13.859 -18.141 4.812 1 98.38 277 ARG A N 1
ATOM 2112 C CA . ARG A 1 277 ? -15.312 -18.078 4.906 1 98.38 277 ARG A CA 1
ATOM 2113 C C . ARG A 1 277 ? -15.852 -16.797 4.258 1 98.38 277 ARG A C 1
ATOM 2115 O O . ARG A 1 277 ? -16.578 -16.047 4.887 1 98.38 277 ARG A O 1
ATOM 2122 N N . SER A 1 278 ? -15.484 -16.656 2.986 1 98.69 278 SER A N 1
ATOM 2123 C CA . SER A 1 278 ? -15.789 -15.383 2.33 1 98.69 278 SER A CA 1
ATOM 2124 C C . SER A 1 278 ? -16.25 -15.602 0.89 1 98.69 278 SER A C 1
ATOM 2126 O O . SER A 1 278 ? -16.078 -16.688 0.34 1 98.69 278 SER A O 1
ATOM 2128 N N . PHE A 1 279 ? -16.891 -14.68 0.457 1 98.75 279 PHE A N 1
ATOM 2129 C CA . PHE A 1 279 ? -17.391 -14.641 -0.917 1 98.75 279 PHE A CA 1
ATOM 2130 C C . PHE A 1 279 ? -16.828 -13.43 -1.658 1 98.75 279 PHE A C 1
ATOM 2132 O O . PHE A 1 279 ? -17.078 -12.289 -1.263 1 98.75 279 PHE A O 1
ATOM 2139 N N . LEU A 1 280 ? -16.062 -13.641 -2.725 1 98.69 280 LEU A N 1
ATOM 2140 C CA . LEU A 1 280 ? -15.5 -12.562 -3.535 1 98.69 280 LEU A CA 1
ATOM 2141 C C . LEU A 1 280 ? -16.172 -12.5 -4.898 1 98.69 280 LEU A C 1
ATOM 2143 O O . LEU A 1 280 ? -16 -13.398 -5.723 1 98.69 280 LEU A O 1
ATOM 2147 N N . CYS A 1 281 ? -16.906 -11.43 -5.137 1 98.31 281 CYS A N 1
ATOM 2148 C CA . CYS A 1 281 ? -17.578 -11.25 -6.418 1 98.31 281 CYS A CA 1
ATOM 2149 C C . CYS A 1 281 ? -16.578 -10.977 -7.527 1 98.31 281 CYS A C 1
ATOM 2151 O O . CYS A 1 281 ? -15.391 -10.797 -7.262 1 98.31 281 CYS A O 1
ATOM 2153 N N . GLU A 1 282 ? -17.141 -11.023 -8.742 1 98 282 GLU A N 1
ATOM 2154 C CA . GLU A 1 282 ? -16.297 -10.867 -9.93 1 98 282 GLU A CA 1
ATOM 2155 C C . GLU A 1 282 ? -15.445 -9.602 -9.836 1 98 282 GLU A C 1
ATOM 2157 O O . GLU A 1 282 ? -15.898 -8.578 -9.312 1 98 282 GLU A O 1
ATOM 2162 N N . TYR A 1 283 ? -14.125 -9.727 -10.203 1 97.19 283 TYR A N 1
ATOM 2163 C CA . TYR A 1 283 ? -13.141 -8.656 -10.344 1 97.19 283 TYR A CA 1
ATOM 2164 C C . TYR A 1 283 ? -12.812 -8.047 -8.984 1 97.19 283 TYR A C 1
ATOM 2166 O O . TYR A 1 283 ? -12.508 -6.852 -8.898 1 97.19 283 TYR A O 1
ATOM 2174 N N . SER A 1 284 ? -13.008 -8.797 -7.918 1 97.31 284 SER A N 1
ATOM 2175 C CA . SER A 1 284 ? -12.484 -8.383 -6.617 1 97.31 284 SER A CA 1
ATOM 2176 C C . SER A 1 284 ? -11.008 -8.734 -6.473 1 97.31 284 SER A C 1
ATOM 2178 O O . SER A 1 284 ? -10.5 -9.586 -7.199 1 97.31 284 SER A O 1
ATOM 2180 N N . HIS A 1 285 ? -10.328 -8.016 -5.578 1 97.38 285 HIS A N 1
ATOM 2181 C CA . HIS A 1 285 ? -8.891 -8.156 -5.434 1 97.38 285 HIS A CA 1
ATOM 2182 C C . HIS A 1 285 ? -8.469 -8.078 -3.969 1 97.38 285 HIS A C 1
ATOM 2184 O O . HIS A 1 285 ? -8.836 -7.133 -3.266 1 97.38 285 HIS A O 1
ATOM 2190 N N . VAL A 1 286 ? -7.766 -9.094 -3.402 1 97.75 286 VAL A N 1
ATOM 2191 C CA . VAL A 1 286 ? -7.176 -9.094 -2.068 1 97.75 286 VAL A CA 1
ATOM 2192 C C . VAL A 1 286 ? -5.66 -9.242 -2.176 1 97.75 286 VAL A C 1
ATOM 2194 O O . VAL A 1 286 ? -5.168 -10.227 -2.738 1 97.75 286 VAL A O 1
ATOM 2197 N N . GLU A 1 287 ? -4.883 -8.273 -1.627 1 94 287 GLU A N 1
ATOM 2198 C CA . GLU A 1 287 ? -3.445 -8.289 -1.883 1 94 287 GLU A CA 1
ATOM 2199 C C . GLU A 1 287 ? -2.666 -7.723 -0.7 1 94 287 GLU A C 1
ATOM 2201 O O . GLU A 1 287 ? -3.244 -7.098 0.189 1 94 287 GLU A O 1
ATOM 2206 N N . ARG A 1 288 ? -1.28 -8.023 -0.667 1 92 288 ARG A N 1
ATOM 2207 C CA . ARG A 1 288 ? -0.294 -7.488 0.268 1 92 288 ARG A CA 1
ATOM 2208 C C . ARG A 1 288 ? -0.736 -7.707 1.712 1 92 288 ARG A C 1
ATOM 2210 O O . ARG A 1 288 ? -0.911 -6.742 2.463 1 92 288 ARG A O 1
ATOM 2217 N N . HIS A 1 289 ? -0.946 -8.844 2.025 1 91.44 289 HIS A N 1
ATOM 2218 C CA . HIS A 1 289 ? -1.255 -9.289 3.379 1 91.44 289 HIS A CA 1
ATOM 2219 C C . HIS A 1 289 ? -2.682 -8.922 3.77 1 91.44 289 HIS A C 1
ATOM 2221 O O . HIS A 1 289 ? -2.984 -8.766 4.953 1 91.44 289 HIS A O 1
ATOM 2227 N N . GLY A 1 290 ? -3.525 -8.75 2.762 1 93.69 290 GLY A N 1
ATOM 2228 C CA . GLY A 1 290 ? -4.922 -8.492 3.072 1 93.69 290 GLY A CA 1
ATOM 2229 C C . GLY A 1 290 ? -5.602 -9.664 3.762 1 93.69 290 GLY A C 1
ATOM 2230 O O . GLY A 1 290 ? -5.281 -10.82 3.496 1 93.69 290 GLY A O 1
ATOM 2231 N N . ILE A 1 291 ? -6.551 -9.32 4.633 1 96.25 291 ILE A N 1
ATOM 2232 C CA . ILE A 1 291 ? -7.297 -10.328 5.375 1 96.25 291 ILE A CA 1
ATOM 2233 C C . ILE A 1 291 ? -8.797 -10.125 5.164 1 96.25 291 ILE A C 1
ATOM 2235 O O . ILE A 1 291 ? -9.328 -9.047 5.43 1 96.25 291 ILE A O 1
ATOM 2239 N N . VAL A 1 292 ? -9.5 -11.102 4.664 1 97.69 292 VAL A N 1
ATOM 2240 C CA . VAL A 1 292 ? -10.945 -11.086 4.496 1 97.69 292 VAL A CA 1
ATOM 2241 C C . VAL A 1 292 ? -11.562 -12.305 5.176 1 97.69 292 VAL A C 1
ATOM 2243 O O . VAL A 1 292 ? -11.273 -13.445 4.797 1 97.69 292 VAL A O 1
ATOM 2246 N N . MET A 1 293 ? -12.391 -12.102 6.207 1 97.31 293 MET A N 1
ATOM 2247 C CA . MET A 1 293 ? -13.008 -13.203 6.945 1 97.31 293 MET A CA 1
ATOM 2248 C C . MET A 1 293 ? -14.5 -12.961 7.129 1 97.31 293 MET A C 1
ATOM 2250 O O . MET A 1 293 ? -14.93 -11.844 7.418 1 97.31 293 MET A O 1
ATOM 2254 N N . ASP A 1 294 ? -15.227 -13.961 6.898 1 97.5 294 ASP A N 1
ATOM 2255 C CA . ASP A 1 294 ? -16.672 -13.906 7.117 1 97.5 294 ASP A CA 1
ATOM 2256 C C . ASP A 1 294 ? -17.297 -12.711 6.406 1 97.5 294 ASP A C 1
ATOM 2258 O O . ASP A 1 294 ? -18.047 -11.953 7.012 1 97.5 294 ASP A O 1
ATOM 2262 N N . SER A 1 295 ? -16.938 -12.539 5.164 1 98 295 SER A N 1
ATOM 2263 C CA . SER A 1 295 ? -17.312 -11.305 4.484 1 98 295 SER A CA 1
ATOM 2264 C C . SER A 1 295 ? -17.656 -11.562 3.018 1 98 295 SER A C 1
ATOM 2266 O O . SER A 1 295 ? -17.328 -12.617 2.475 1 98 295 SER A O 1
ATOM 2268 N N . LEU A 1 296 ? -18.375 -10.688 2.512 1 98.56 296 LEU A N 1
ATOM 2269 C CA . LEU A 1 296 ? -18.656 -10.664 1.083 1 98.56 296 LEU A CA 1
ATOM 2270 C C . LEU A 1 296 ? -18.125 -9.383 0.445 1 98.56 296 LEU A C 1
ATOM 2272 O O . LEU A 1 296 ? -18.438 -8.281 0.904 1 98.56 296 LEU A O 1
ATOM 2276 N N . LEU A 1 297 ? -17.266 -9.508 -0.576 1 98.31 297 LEU A N 1
ATOM 2277 C CA . LEU A 1 297 ? -16.797 -8.367 -1.364 1 98.31 297 LEU A CA 1
ATOM 2278 C C . LEU A 1 297 ? -17.594 -8.242 -2.66 1 98.31 297 LEU A C 1
ATOM 2280 O O . LEU A 1 297 ? -17.609 -9.164 -3.48 1 98.31 297 LEU A O 1
ATOM 2284 N N . GLY A 1 298 ? -18.234 -7.094 -2.801 1 97.81 298 GLY A N 1
ATOM 2285 C CA . GLY A 1 298 ? -18.953 -6.836 -4.043 1 97.81 298 GLY A CA 1
ATOM 2286 C C . GLY A 1 298 ? -18.031 -6.652 -5.234 1 97.81 298 GLY A C 1
ATOM 2287 O O . GLY A 1 298 ? -16.797 -6.625 -5.078 1 97.81 298 GLY A O 1
ATOM 2288 N N . PRO A 1 299 ? -18.641 -6.598 -6.398 1 97.5 299 PRO A N 1
ATOM 2289 C CA . PRO A 1 299 ? -17.828 -6.508 -7.613 1 97.5 299 PRO A CA 1
ATOM 2290 C C . PRO A 1 299 ? -16.891 -5.293 -7.613 1 97.5 299 PRO A C 1
ATOM 2292 O O . PRO A 1 299 ? -17.266 -4.227 -7.125 1 97.5 299 PRO A O 1
ATOM 2295 N N . ASN A 1 300 ? -15.688 -5.418 -8.164 1 96.5 300 ASN A N 1
ATOM 2296 C CA . ASN A 1 300 ? -14.703 -4.355 -8.352 1 96.5 300 ASN A CA 1
ATOM 2297 C C . ASN A 1 300 ? -14.188 -3.828 -7.016 1 96.5 300 ASN A C 1
ATOM 2299 O O . ASN A 1 300 ? -13.719 -2.695 -6.93 1 96.5 300 ASN A O 1
ATOM 2303 N N . THR A 1 301 ? -14.32 -4.652 -5.949 1 96.5 301 THR A N 1
ATOM 2304 C CA . THR A 1 301 ? -13.867 -4.242 -4.625 1 96.5 301 THR A CA 1
ATOM 2305 C C . THR A 1 301 ? -12.453 -4.742 -4.355 1 96.5 301 THR A C 1
ATOM 2307 O O . THR A 1 301 ? -12.094 -5.855 -4.746 1 96.5 301 THR A O 1
ATOM 2310 N N . ALA A 1 302 ? -11.617 -3.883 -3.709 1 95.5 302 ALA A N 1
ATOM 2311 C CA . ALA A 1 302 ? -10.219 -4.25 -3.467 1 95.5 302 ALA A CA 1
ATOM 2312 C C . ALA A 1 302 ? -9.836 -4.02 -2.008 1 95.5 302 ALA A C 1
ATOM 2314 O O . ALA A 1 302 ? -10.125 -2.961 -1.444 1 95.5 302 ALA A O 1
ATOM 2315 N N . ILE A 1 303 ? -9.242 -5.043 -1.389 1 94.88 303 ILE A N 1
ATOM 2316 C CA . ILE A 1 303 ? -8.742 -4.969 -0.021 1 94.88 303 ILE A CA 1
ATOM 2317 C C . ILE A 1 303 ? -7.23 -5.191 -0.013 1 94.88 303 ILE A C 1
ATOM 2319 O O . ILE A 1 303 ? -6.746 -6.238 -0.452 1 94.88 303 ILE A O 1
ATOM 2323 N N . ALA A 1 304 ? -6.457 -4.254 0.442 1 91.94 304 ALA A N 1
ATOM 2324 C CA . ALA A 1 304 ? -5.012 -4.395 0.57 1 91.94 304 ALA A CA 1
ATOM 2325 C C . ALA A 1 304 ? -4.535 -3.936 1.944 1 91.94 304 ALA A C 1
ATOM 2327 O O . ALA A 1 304 ? -5.051 -2.961 2.494 1 91.94 304 ALA A O 1
ATOM 2328 N N . GLU A 1 305 ? -3.5 -4.59 2.482 1 89.94 305 GLU A N 1
ATOM 2329 C CA . GLU A 1 305 ? -2.748 -4.172 3.66 1 89.94 305 GLU A CA 1
ATOM 2330 C C . GLU A 1 305 ? -3.676 -3.902 4.84 1 89.94 305 GLU A C 1
ATOM 2332 O O . GLU A 1 305 ? -3.5 -2.92 5.566 1 89.94 305 GLU A O 1
ATOM 2337 N N . GLY A 1 306 ? -4.703 -4.68 4.961 1 89 306 GLY A N 1
ATOM 2338 C CA . GLY A 1 306 ? -5.66 -4.473 6.039 1 89 306 GLY A CA 1
ATOM 2339 C C . GLY A 1 306 ? -6.602 -5.645 6.234 1 89 306 GLY A C 1
ATOM 2340 O O . GLY A 1 306 ? -6.293 -6.77 5.828 1 89 306 GLY A O 1
ATOM 2341 N N . GLU A 1 307 ? -7.711 -5.27 6.977 1 92.25 307 GLU A N 1
ATOM 2342 C CA . GLU A 1 307 ? -8.594 -6.363 7.383 1 92.25 307 GLU A CA 1
ATOM 2343 C C . GLU A 1 307 ? -10.055 -6.02 7.129 1 92.25 307 GLU A C 1
ATOM 2345 O O . GLU A 1 307 ? -10.484 -4.891 7.379 1 92.25 307 GLU A O 1
ATOM 2350 N N . CYS A 1 308 ? -10.797 -6.895 6.555 1 95.56 308 CYS A N 1
ATOM 2351 C CA . CYS A 1 308 ? -12.25 -6.895 6.422 1 95.56 308 CYS A CA 1
ATOM 2352 C C . CYS A 1 308 ? -12.859 -8.117 7.102 1 95.56 308 CYS A C 1
ATOM 2354 O O . CYS A 1 308 ? -12.625 -9.25 6.68 1 95.56 308 CYS A O 1
ATOM 2356 N N . THR A 1 309 ? -13.633 -7.898 8.141 1 95.19 309 THR A N 1
ATOM 2357 C CA . THR A 1 309 ? -14.195 -9.016 8.891 1 95.19 309 THR A CA 1
ATOM 2358 C C . THR A 1 309 ? -15.695 -8.812 9.117 1 95.19 309 THR A C 1
ATOM 2360 O O . THR A 1 309 ? -16.141 -7.711 9.445 1 95.19 309 THR A O 1
ATOM 2363 N N . SER A 1 310 ? -16.438 -9.836 8.906 1 95.62 310 SER A N 1
ATOM 2364 C CA . SER A 1 310 ? -17.875 -9.852 9.141 1 95.62 310 SER A CA 1
ATOM 2365 C C . SER A 1 310 ? -18.562 -8.664 8.469 1 95.62 310 SER A C 1
ATOM 2367 O O . SER A 1 310 ? -19.312 -7.938 9.109 1 95.62 310 SER A O 1
ATOM 2369 N N . SER A 1 311 ? -18.234 -8.5 7.176 1 96.69 311 SER A N 1
ATOM 2370 C CA . SER A 1 311 ? -18.719 -7.301 6.492 1 96.69 311 SER A CA 1
ATOM 2371 C C . SER A 1 311 ? -19.234 -7.629 5.098 1 96.69 311 SER A C 1
ATOM 2373 O O . SER A 1 311 ? -18.766 -8.57 4.457 1 96.69 311 SER A O 1
ATOM 2375 N N . PHE A 1 312 ? -20.25 -6.953 4.754 1 97.88 312 PHE A N 1
ATOM 2376 C CA . PHE A 1 312 ? -20.75 -6.902 3.385 1 97.88 312 PHE A CA 1
ATOM 2377 C C . PHE A 1 312 ? -20.328 -5.609 2.701 1 97.88 312 PHE A C 1
ATOM 2379 O O . PHE A 1 312 ? -20.844 -4.539 3.008 1 97.88 312 PHE A O 1
ATOM 2386 N N . LEU A 1 313 ? -19.375 -5.738 1.758 1 96.31 313 LEU A N 1
ATOM 2387 C CA . LEU A 1 313 ? -18.844 -4.547 1.097 1 96.31 313 LEU A CA 1
ATOM 2388 C C . LEU A 1 313 ? -19.203 -4.555 -0.388 1 96.31 313 LEU A C 1
ATOM 2390 O O . LEU A 1 313 ? -19.141 -5.598 -1.042 1 96.31 313 LEU A O 1
ATOM 2394 N N . GLY A 1 314 ? -19.422 -3.367 -1.037 1 84.31 314 GLY A N 1
ATOM 2395 C CA . GLY A 1 314 ? -19.375 -3.172 -2.477 1 84.31 314 GLY A CA 1
ATOM 2396 C C . GLY A 1 314 ? -20.734 -2.936 -3.092 1 84.31 314 GLY A C 1
ATOM 2397 O O . GLY A 1 314 ? -21.766 -3.086 -2.422 1 84.31 314 GLY A O 1
ATOM 2398 N N . PRO A 1 315 ? -20.516 -2.537 -4.18 1 95.31 315 PRO A N 1
ATOM 2399 C CA . PRO A 1 315 ? -19.391 -2.576 -5.105 1 95.31 315 PRO A CA 1
ATOM 2400 C C . PRO A 1 315 ? -18.438 -1.397 -4.918 1 95.31 315 PRO A C 1
ATOM 2402 O O . PRO A 1 315 ? -18.781 -0.407 -4.273 1 95.31 315 PRO A O 1
ATOM 2405 N N . PHE A 1 316 ? -17.141 -1.434 -5.414 1 94.94 316 PHE A N 1
ATOM 2406 C CA . PHE A 1 316 ? -16.172 -0.348 -5.582 1 94.94 316 PHE A CA 1
ATOM 2407 C C . PHE A 1 316 ? -15.75 0.213 -4.227 1 94.94 316 PHE A C 1
ATOM 2409 O O . PHE A 1 316 ? -15.617 1.428 -4.07 1 94.94 316 PHE A O 1
ATOM 2416 N N . VAL A 1 317 ? -15.719 -0.678 -3.258 1 93.88 317 VAL A N 1
ATOM 2417 C CA . VAL A 1 317 ? -15.078 -0.242 -2.021 1 93.88 317 VAL A CA 1
ATOM 2418 C C . VAL A 1 317 ? -13.578 -0.511 -2.092 1 93.88 317 VAL A C 1
ATOM 2420 O O . VAL A 1 317 ? -13.148 -1.545 -2.609 1 93.88 317 VAL A O 1
ATOM 2423 N N . GLY A 1 318 ? -12.812 0.437 -1.578 1 90.31 318 GLY A N 1
ATOM 2424 C CA . GLY A 1 318 ? -11.375 0.229 -1.636 1 90.31 318 GLY A CA 1
ATOM 2425 C C . GLY A 1 318 ? -10.656 0.689 -0.382 1 90.31 318 GLY A C 1
ATOM 2426 O O . GLY A 1 318 ? -11 1.725 0.192 1 90.31 318 GLY A O 1
ATOM 2427 N N . PHE A 1 319 ? -9.758 -0.116 0.112 1 85.75 319 PHE A N 1
ATOM 2428 C CA . PHE A 1 319 ? -8.695 0.393 0.971 1 85.75 319 PHE A CA 1
ATOM 2429 C C . PHE A 1 319 ? -7.359 -0.242 0.61 1 85.75 319 PHE A C 1
ATOM 2431 O O . PHE A 1 319 ? -7.25 -1.467 0.517 1 85.75 319 PHE A O 1
ATOM 2438 N N . HIS A 1 320 ? -6.398 0.678 0.292 1 77.44 320 HIS A N 1
ATOM 2439 C CA . HIS A 1 320 ? -5.137 0.314 -0.34 1 77.44 320 HIS A CA 1
ATOM 2440 C C . HIS A 1 320 ? -3.982 0.379 0.655 1 77.44 320 HIS A C 1
ATOM 2442 O O . HIS A 1 320 ? -2.85 0.019 0.324 1 77.44 320 HIS A O 1
ATOM 2448 N N . HIS A 1 321 ? -4.281 0.854 1.703 1 84.12 321 HIS A N 1
ATOM 2449 C CA . HIS A 1 321 ? -3.295 0.952 2.773 1 84.12 321 HIS A CA 1
ATOM 2450 C C . HIS A 1 321 ? -3.828 0.356 4.07 1 84.12 321 HIS A C 1
ATOM 2452 O O . HIS A 1 321 ? -4.934 -0.186 4.102 1 84.12 321 HIS A O 1
ATOM 2458 N N . GLN A 1 322 ? -3.021 0.44 5.082 1 82.69 322 GLN A N 1
ATOM 2459 C CA . GLN A 1 322 ? -3.377 -0.18 6.352 1 82.69 322 GLN A CA 1
ATOM 2460 C C . GLN A 1 322 ? -4.66 0.418 6.918 1 82.69 322 GLN A C 1
ATOM 2462 O O . GLN A 1 322 ? -4.691 1.588 7.305 1 82.69 322 GLN A O 1
ATOM 2467 N N . ALA A 1 323 ? -5.746 -0.415 6.863 1 88.81 323 ALA A N 1
ATOM 2468 C CA . ALA A 1 323 ? -7.031 -0.007 7.414 1 88.81 323 ALA A CA 1
ATOM 2469 C C . ALA A 1 323 ? -7.867 -1.221 7.812 1 88.81 323 ALA A C 1
ATOM 2471 O O . ALA A 1 323 ? -7.508 -2.359 7.5 1 88.81 323 ALA A O 1
ATOM 2472 N N . MET A 1 324 ? -8.914 -0.937 8.617 1 90.62 324 MET A N 1
ATOM 2473 C CA . MET A 1 324 ? -9.75 -2.041 9.07 1 90.62 324 MET A CA 1
ATOM 2474 C C . MET A 1 324 ? -11.227 -1.667 9.008 1 90.62 324 MET A C 1
ATOM 2476 O O . MET A 1 324 ? -11.602 -0.535 9.32 1 90.62 324 MET A O 1
ATOM 2480 N N . ILE A 1 325 ? -12.109 -2.564 8.531 1 93.38 325 ILE A N 1
ATOM 2481 C CA . ILE A 1 325 ? -13.562 -2.449 8.625 1 93.38 325 ILE A CA 1
ATOM 2482 C C . ILE A 1 325 ? -14.156 -3.768 9.117 1 93.38 325 ILE A C 1
ATOM 2484 O O . ILE A 1 325 ? -13.836 -4.836 8.594 1 93.38 325 ILE A O 1
ATOM 2488 N N . ILE A 1 326 ? -14.953 -3.695 10.188 1 92.94 326 ILE A N 1
ATOM 2489 C CA . ILE A 1 326 ? -15.539 -4.891 10.789 1 92.94 326 ILE A CA 1
ATOM 2490 C C . ILE A 1 326 ? -17.047 -4.691 10.984 1 92.94 326 ILE A C 1
ATOM 2492 O O . ILE A 1 326 ? -17.516 -3.562 11.125 1 92.94 326 ILE A O 1
ATOM 2496 N N . ALA A 1 327 ? -17.781 -5.719 10.875 1 94.12 327 ALA A N 1
ATOM 2497 C CA . ALA A 1 327 ? -19.188 -5.781 11.227 1 94.12 327 ALA A CA 1
ATOM 2498 C C . ALA A 1 327 ? -19.984 -4.672 10.531 1 94.12 327 ALA A C 1
ATOM 2500 O O . ALA A 1 327 ? -20.688 -3.904 11.18 1 94.12 327 ALA A O 1
ATOM 2501 N N . SER A 1 328 ? -19.859 -4.648 9.227 1 95.31 328 SER A N 1
ATOM 2502 C CA . SER A 1 328 ? -20.5 -3.598 8.445 1 95.31 328 SER A CA 1
ATOM 2503 C C . SER A 1 328 ? -21.375 -4.184 7.332 1 95.31 328 SER A C 1
ATOM 2505 O O . SER A 1 328 ? -21.047 -5.23 6.773 1 95.31 328 SER A O 1
ATOM 2507 N N . PHE A 1 329 ? -22.5 -3.555 7.078 1 96.44 329 PHE A N 1
ATOM 2508 C CA . PHE A 1 329 ? -23.375 -3.889 5.965 1 96.44 329 PHE A CA 1
ATOM 2509 C C . PHE A 1 329 ? -23.484 -2.717 4.996 1 96.44 329 PHE A C 1
ATOM 2511 O O . PHE A 1 329 ? -24.266 -1.791 5.227 1 96.44 329 PHE A O 1
ATOM 2518 N N . TRP A 1 330 ? -22.719 -2.807 3.867 1 97.12 330 TRP A N 1
ATOM 2519 C CA . TRP A 1 330 ? -22.531 -1.694 2.943 1 97.12 330 TRP A CA 1
ATOM 2520 C C . TRP A 1 330 ? -22.781 -2.135 1.504 1 97.12 330 TRP A C 1
ATOM 2522 O O . TRP A 1 330 ? -21.906 -1.995 0.645 1 97.12 330 TRP A O 1
ATOM 2532 N N . PRO A 1 331 ? -24.016 -2.547 1.197 1 96.38 331 PRO A N 1
ATOM 2533 C CA . PRO A 1 331 ? -24.297 -3.064 -0.143 1 96.38 331 PRO A CA 1
ATOM 2534 C C . PRO A 1 331 ? -24.172 -1.995 -1.227 1 96.38 331 PRO A C 1
ATOM 2536 O O . PRO A 1 331 ? -23.875 -2.311 -2.381 1 96.38 331 PRO A O 1
ATOM 2539 N N . GLU A 1 332 ? -24.391 -0.708 -0.849 1 95.5 332 GLU A N 1
ATOM 2540 C CA . GLU A 1 332 ? -24.312 0.356 -1.845 1 95.5 332 GLU A CA 1
ATOM 2541 C C . GLU A 1 332 ? -22.859 0.635 -2.24 1 95.5 332 GLU A C 1
ATOM 2543 O O . GLU A 1 332 ? -22.594 1.113 -3.346 1 95.5 332 GLU A O 1
ATOM 2548 N N . GLY A 1 333 ? -21.953 0.38 -1.302 1 96.44 333 GLY A N 1
ATOM 2549 C CA . GLY A 1 333 ? -20.531 0.459 -1.56 1 96.44 333 GLY A CA 1
ATOM 2550 C C . GLY A 1 333 ? -20.094 1.817 -2.074 1 96.44 333 GLY A C 1
ATOM 2551 O O . GLY A 1 333 ? -20.469 2.85 -1.516 1 96.44 333 GLY A O 1
ATOM 2552 N N . LYS A 1 334 ? -19.125 1.854 -3.047 1 95.88 334 LYS A N 1
ATOM 2553 C CA . LYS A 1 334 ? -18.578 3.02 -3.738 1 95.88 334 LYS A CA 1
ATOM 2554 C C . LYS A 1 334 ? -17.828 3.93 -2.771 1 95.88 334 LYS A C 1
ATOM 2556 O O . LYS A 1 334 ? -17.75 5.145 -2.979 1 95.88 334 LYS A O 1
ATOM 2561 N N . GLY A 1 335 ? -17.391 3.41 -1.689 1 94.06 335 GLY A N 1
ATOM 2562 C CA . GLY A 1 335 ? -16.703 4.223 -0.695 1 94.06 335 GLY A CA 1
ATOM 2563 C C . GLY A 1 335 ? -15.227 3.904 -0.576 1 94.06 335 GLY A C 1
ATOM 2564 O O . GLY A 1 335 ? -14.695 3.102 -1.347 1 94.06 335 GLY A O 1
ATOM 2565 N N . ASN A 1 336 ? -14.594 4.609 0.29 1 92.62 336 ASN A N 1
ATOM 2566 C CA . ASN A 1 336 ? -13.156 4.484 0.524 1 92.62 336 ASN A CA 1
ATOM 2567 C C . ASN A 1 336 ? -12.828 4.508 2.014 1 92.62 336 ASN A C 1
ATOM 2569 O O . ASN A 1 336 ? -13.422 5.277 2.771 1 92.62 336 ASN A O 1
ATOM 2573 N N . ILE A 1 337 ? -11.93 3.68 2.396 1 92.06 337 ILE A N 1
ATOM 2574 C CA . ILE A 1 337 ? -11.453 3.654 3.775 1 92.06 337 ILE A CA 1
ATOM 2575 C C . ILE A 1 337 ? -9.984 4.086 3.822 1 92.06 337 ILE A C 1
ATOM 2577 O O . ILE A 1 337 ? -9.102 3.359 3.355 1 92.06 337 ILE A O 1
ATOM 2581 N N . GLY A 1 338 ? -9.789 5.246 4.398 1 88.56 338 GLY A N 1
ATOM 2582 C CA . GLY A 1 338 ? -8.453 5.82 4.438 1 88.56 338 GLY A CA 1
ATOM 2583 C C . GLY A 1 338 ? -7.52 5.094 5.387 1 88.56 338 GLY A C 1
ATOM 2584 O O . GLY A 1 338 ? -7.965 4.328 6.242 1 88.56 338 GLY A O 1
ATOM 2585 N N . TYR A 1 339 ? -6.312 5.461 5.254 1 84.88 339 TYR A N 1
ATOM 2586 C CA . TYR A 1 339 ? -5.285 4.812 6.066 1 84.88 339 TYR A CA 1
ATOM 2587 C C . TYR A 1 339 ? -5.508 5.09 7.547 1 84.88 339 TYR A C 1
ATOM 2589 O O . TYR A 1 339 ? -5.863 6.207 7.93 1 84.88 339 TYR A O 1
ATOM 2597 N N . GLY A 1 340 ? -5.219 3.963 8.297 1 83.38 340 GLY A N 1
ATOM 2598 C CA . GLY A 1 340 ? -5.305 4.074 9.742 1 83.38 340 GLY A CA 1
ATOM 2599 C C . GLY A 1 340 ? -6.73 4.164 10.25 1 83.38 340 GLY A C 1
ATOM 2600 O O . GLY A 1 340 ? -6.957 4.289 11.453 1 83.38 340 GLY A O 1
ATOM 2601 N N . ALA A 1 341 ? -7.645 4.145 9.273 1 86.44 341 ALA A N 1
ATOM 2602 C CA . ALA A 1 341 ? -9.039 4.195 9.719 1 86.44 341 ALA A CA 1
ATOM 2603 C C . ALA A 1 341 ? -9.445 2.889 10.391 1 86.44 341 ALA A C 1
ATOM 2605 O O . ALA A 1 341 ? -9.086 1.805 9.922 1 86.44 341 ALA A O 1
ATOM 2606 N N . ASN A 1 342 ? -10.023 3.086 11.477 1 84.06 342 ASN A N 1
ATOM 2607 C CA . ASN A 1 342 ? -10.625 1.985 12.219 1 84.06 342 ASN A CA 1
ATOM 2608 C C . ASN A 1 342 ? -12.148 2.057 12.195 1 84.06 342 ASN A C 1
ATOM 2610 O O . ASN A 1 342 ? -12.758 2.711 13.047 1 84.06 342 ASN A O 1
ATOM 2614 N N . VAL A 1 343 ? -12.703 1.38 11.281 1 86.81 343 VAL A N 1
ATOM 2615 C CA . VAL A 1 343 ? -14.156 1.407 11.117 1 86.81 343 VAL A CA 1
ATOM 2616 C C . VAL A 1 343 ? -14.773 0.193 11.805 1 86.81 343 VAL A C 1
ATOM 2618 O O . VAL A 1 343 ? -15.125 -0.789 11.141 1 86.81 343 VAL A O 1
ATOM 2621 N N . GLY A 1 344 ? -14.867 0.255 13.188 1 75.62 344 GLY A N 1
ATOM 2622 C CA . GLY A 1 344 ? -15.523 -0.856 13.859 1 75.62 344 GLY A CA 1
ATOM 2623 C C . GLY A 1 344 ? -15.016 -1.083 15.266 1 75.62 344 GLY A C 1
ATOM 2624 O O . GLY A 1 344 ? -13.852 -1.442 15.469 1 75.62 344 GLY A O 1
ATOM 2625 N N . SER A 1 345 ? -15.594 -0.479 16.234 1 65.56 345 SER A N 1
ATOM 2626 C CA . SER A 1 345 ? -15.5 -0.974 17.609 1 65.56 345 SER A CA 1
ATOM 2627 C C . SER A 1 345 ? -16.797 -1.66 18.031 1 65.56 345 SER A C 1
ATOM 2629 O O . SER A 1 345 ? -17.719 -1.009 18.547 1 65.56 345 SER A O 1
ATOM 2631 N N . ASN A 1 346 ? -16.766 -2.953 17.609 1 67.88 346 ASN A N 1
ATOM 2632 C CA . ASN A 1 346 ? -18.047 -3.621 17.828 1 67.88 346 ASN A CA 1
ATOM 2633 C C . ASN A 1 346 ? -18.109 -4.285 19.203 1 67.88 346 ASN A C 1
ATOM 2635 O O . ASN A 1 346 ? -19.141 -4.855 19.562 1 67.88 346 ASN A O 1
ATOM 2639 N N . HIS A 1 347 ? -17 -4.094 19.875 1 65.19 347 HIS A N 1
ATOM 2640 C CA . HIS A 1 347 ? -16.953 -4.703 21.203 1 65.19 347 HIS A CA 1
ATOM 2641 C C . HIS A 1 347 ? -17.281 -3.682 22.281 1 65.19 347 HIS A C 1
ATOM 2643 O O . HIS A 1 347 ? -16.625 -2.645 22.391 1 65.19 347 HIS A O 1
ATOM 2649 N N . THR A 1 348 ? -18.406 -3.848 22.922 1 68.19 348 THR A N 1
ATOM 2650 C CA . THR A 1 348 ? -18.859 -2.982 24 1 68.19 348 THR A CA 1
ATOM 2651 C C . THR A 1 348 ? -18.531 -3.59 25.359 1 68.19 348 THR A C 1
ATOM 2653 O O . THR A 1 348 ? -19.172 -3.281 26.359 1 68.19 348 THR A O 1
ATOM 2656 N N . LEU A 1 349 ? -17.422 -4.324 25.453 1 65.19 349 LEU A N 1
ATOM 2657 C CA . LEU A 1 349 ? -17.062 -5.051 26.656 1 65.19 349 LEU A CA 1
ATOM 2658 C C . LEU A 1 349 ? -18 -6.223 26.891 1 65.19 349 LEU A C 1
ATOM 2660 O O . LEU A 1 349 ? -17.641 -7.195 27.562 1 65.19 349 LEU A O 1
ATOM 2664 N N . LYS A 1 350 ? -19.25 -6.207 26.328 1 69.31 350 LYS A N 1
ATOM 2665 C CA . LYS A 1 350 ? -20.25 -7.258 26.5 1 69.31 350 LYS A CA 1
ATOM 2666 C C . LYS A 1 350 ? -20.156 -8.281 25.375 1 69.31 350 LYS A C 1
ATOM 2668 O O . LYS A 1 350 ? -20.016 -9.477 25.625 1 69.31 350 LYS A O 1
ATOM 2673 N N . ALA A 1 351 ? -20.469 -7.82 24.172 1 74.94 351 ALA A N 1
ATOM 2674 C CA . ALA A 1 351 ? -20.438 -8.695 23 1 74.94 351 ALA A CA 1
ATOM 2675 C C . ALA A 1 351 ? -20.141 -7.898 21.734 1 74.94 351 ALA A C 1
ATOM 2677 O O . ALA A 1 351 ? -20.359 -6.684 21.688 1 74.94 351 ALA A O 1
ATOM 2678 N N . PRO A 1 352 ? -19.547 -8.523 20.828 1 80.12 352 PRO A N 1
ATOM 2679 C CA . PRO A 1 352 ? -19.328 -7.875 19.531 1 80.12 352 PRO A CA 1
ATOM 2680 C C . PRO A 1 352 ? -20.547 -7.926 18.625 1 80.12 352 PRO A C 1
ATOM 2682 O O . PRO A 1 352 ? -20.5 -8.516 17.547 1 80.12 352 PRO A O 1
ATOM 2685 N N . ASP A 1 353 ? -21.578 -7.289 19.031 1 84.19 353 ASP A N 1
ATOM 2686 C CA . ASP A 1 353 ? -22.875 -7.469 18.391 1 84.19 353 ASP A CA 1
ATOM 2687 C C . ASP A 1 353 ? -23.344 -6.176 17.734 1 84.19 353 ASP A C 1
ATOM 2689 O O . ASP A 1 353 ? -24.469 -6.105 17.219 1 84.19 353 ASP A O 1
ATOM 2693 N N . GLN A 1 354 ? -22.547 -5.188 17.812 1 88.31 354 GLN A N 1
ATOM 2694 C CA . GLN A 1 354 ? -22.969 -3.932 17.188 1 88.31 354 GLN A CA 1
ATOM 2695 C C . GLN A 1 354 ? -22.578 -3.887 15.719 1 88.31 354 GLN A C 1
ATOM 2697 O O . GLN A 1 354 ? -21.703 -4.645 15.273 1 88.31 354 GLN A O 1
ATOM 2702 N N . GLU A 1 355 ? -23.328 -3 14.938 1 91.62 355 GLU A N 1
ATOM 2703 C CA . GLU A 1 355 ? -23.078 -2.984 13.492 1 91.62 355 GLU A CA 1
ATOM 2704 C C . GLU A 1 355 ? -23.062 -1.558 12.953 1 91.62 355 GLU A C 1
ATOM 2706 O O . GLU A 1 355 ? -23.516 -0.627 13.625 1 91.62 355 GLU A O 1
ATOM 2711 N N . LEU A 1 356 ? -22.5 -1.418 11.812 1 94.56 356 LEU A N 1
ATOM 2712 C CA . LEU A 1 356 ? -22.438 -0.167 11.062 1 94.56 356 LEU A CA 1
ATOM 2713 C C . LEU A 1 356 ? -23.047 -0.329 9.68 1 94.56 356 LEU A C 1
ATOM 2715 O O . LEU A 1 356 ? -22.797 -1.327 9 1 94.56 356 LEU A O 1
ATOM 2719 N N . TRP A 1 357 ? -23.859 0.592 9.328 1 96.56 357 TRP A N 1
ATOM 2720 C CA . TRP A 1 357 ? -24.375 0.692 7.965 1 96.56 357 TRP A CA 1
ATOM 2721 C C . TRP A 1 357 ? -23.875 1.961 7.285 1 96.56 357 TRP A C 1
ATOM 2723 O O . TRP A 1 357 ? -24.453 3.035 7.457 1 96.56 357 TRP A O 1
ATOM 2733 N N . PRO A 1 358 ? -22.797 1.838 6.473 1 96.88 358 PRO A N 1
ATOM 2734 C CA . PRO A 1 358 ? -22.344 3.027 5.75 1 96.88 358 PRO A CA 1
ATOM 2735 C C . PRO A 1 358 ? -23.297 3.441 4.629 1 96.88 358 PRO A C 1
ATOM 2737 O O . PRO A 1 358 ? -24.078 2.625 4.152 1 96.88 358 PRO A O 1
ATOM 2740 N N . GLY A 1 359 ? -23.203 4.691 4.246 1 97.44 359 GLY A N 1
ATOM 2741 C CA . GLY A 1 359 ? -23.938 5.168 3.08 1 97.44 359 GLY A CA 1
ATOM 2742 C C . GLY A 1 359 ? -23.156 5.023 1.789 1 97.44 359 GLY A C 1
ATOM 2743 O O . GLY A 1 359 ? -21.938 4.82 1.813 1 97.44 359 GLY A O 1
ATOM 2744 N N . GLU A 1 360 ? -23.891 5.105 0.707 1 97.56 360 GLU A N 1
ATOM 2745 C CA . GLU A 1 360 ? -23.234 5.039 -0.602 1 97.56 360 GLU A CA 1
ATOM 2746 C C . GLU A 1 360 ? -22.141 6.09 -0.727 1 97.56 360 GLU A C 1
ATOM 2748 O O . GLU A 1 360 ? -22.359 7.266 -0.443 1 97.56 360 GLU A O 1
ATOM 2753 N N . GLY A 1 361 ? -20.953 5.652 -1.053 1 96.56 361 GLY A N 1
ATOM 2754 C CA . GLY A 1 361 ? -19.875 6.57 -1.415 1 96.56 361 GLY A CA 1
ATOM 2755 C C . GLY A 1 361 ? -19.25 7.254 -0.217 1 96.56 361 GLY A C 1
ATOM 2756 O O . GLY A 1 361 ? -18.5 8.219 -0.372 1 96.56 361 GLY A O 1
ATOM 2757 N N . VAL A 1 362 ? -19.547 6.797 0.989 1 96.31 362 VAL A N 1
ATOM 2758 C CA . VAL A 1 362 ? -18.969 7.426 2.176 1 96.31 362 VAL A CA 1
ATOM 2759 C C . VAL A 1 362 ? -17.453 7.246 2.176 1 96.31 362 VAL A C 1
ATOM 2761 O O . VAL A 1 362 ? -16.953 6.184 1.812 1 96.31 362 VAL A O 1
ATOM 2764 N N . PHE A 1 363 ? -16.781 8.305 2.527 1 95.06 363 PHE A N 1
ATOM 2765 C CA . PHE A 1 363 ? -15.32 8.336 2.605 1 95.06 363 PHE A CA 1
ATOM 2766 C C . PHE A 1 363 ? -14.859 8.43 4.055 1 95.06 363 PHE A C 1
ATOM 2768 O O . PHE A 1 363 ? -15.133 9.422 4.734 1 95.06 363 PHE A O 1
ATOM 2775 N N . TYR A 1 364 ? -14.188 7.426 4.504 1 93.94 364 TYR A N 1
ATOM 2776 C CA . TYR A 1 364 ? -13.562 7.473 5.82 1 93.94 364 TYR A CA 1
ATOM 2777 C C . TYR A 1 364 ? -12.125 7.973 5.723 1 93.94 364 TYR A C 1
ATOM 2779 O O . TYR A 1 364 ? -11.25 7.273 5.203 1 93.94 364 TYR A O 1
ATOM 2787 N N . GLY A 1 365 ? -11.898 9.102 6.23 1 90.38 365 GLY A N 1
ATOM 2788 C CA . GLY A 1 365 ? -10.594 9.734 6.113 1 90.38 365 GLY A CA 1
ATOM 2789 C C . GLY A 1 365 ? -9.523 9.062 6.949 1 90.38 365 GLY A C 1
ATOM 2790 O O . GLY A 1 365 ? -9.773 8.023 7.57 1 90.38 365 GLY A O 1
ATOM 2791 N N . LEU A 1 366 ? -8.406 9.703 6.949 1 86.94 366 LEU A N 1
ATOM 2792 C CA . LEU A 1 366 ? -7.234 9.18 7.648 1 86.94 366 LEU A CA 1
ATOM 2793 C C . LEU A 1 366 ? -7.496 9.086 9.148 1 86.94 366 LEU A C 1
ATOM 2795 O O . LEU A 1 366 ? -8.031 10.023 9.75 1 86.94 366 LEU A O 1
ATOM 2799 N N . SER A 1 367 ? -7.133 7.918 9.766 1 87.69 367 SER A N 1
ATOM 2800 C CA . SER A 1 367 ? -7.121 7.711 11.211 1 87.69 367 SER A CA 1
ATOM 2801 C C . SER A 1 367 ? -8.492 8 11.82 1 87.69 367 SER A C 1
ATOM 2803 O O . SER A 1 367 ? -8.578 8.516 12.938 1 87.69 367 SER A O 1
ATOM 2805 N N . VAL A 1 368 ? -9.555 7.773 11.016 1 90.31 368 VAL A N 1
ATOM 2806 C CA . VAL A 1 368 ? -10.906 7.918 11.555 1 90.31 368 VAL A CA 1
ATOM 2807 C C . VAL A 1 368 ? -11.242 6.719 12.438 1 90.31 368 VAL A C 1
ATOM 2809 O O . VAL A 1 368 ? -10.773 5.605 12.188 1 90.31 368 VAL A O 1
ATOM 2812 N N . SER A 1 369 ? -11.961 6.98 13.508 1 91 369 SER A N 1
ATOM 2813 C CA . SER A 1 369 ? -12.508 5.938 14.367 1 91 369 SER A CA 1
ATOM 2814 C C . SER A 1 369 ? -14.023 6.016 14.445 1 91 369 SER A C 1
ATOM 2816 O O . SER A 1 369 ? -14.578 7.027 14.875 1 91 369 SER A O 1
ATOM 2818 N N . VAL A 1 370 ? -14.68 4.988 14.07 1 92.94 370 VAL A N 1
ATOM 2819 C CA . VAL A 1 370 ? -16.141 4.992 14.055 1 92.94 370 VAL A CA 1
ATOM 2820 C C . VAL A 1 370 ? -16.672 4.074 15.148 1 92.94 370 VAL A C 1
ATOM 2822 O O . VAL A 1 370 ? -16.406 2.871 15.148 1 92.94 370 VAL A O 1
ATOM 2825 N N . LYS A 1 371 ? -17.391 4.652 16.062 1 89.19 371 LYS A N 1
ATOM 2826 C CA . LYS A 1 371 ? -18.047 3.877 17.125 1 89.19 371 LYS A CA 1
ATOM 2827 C C . LYS A 1 371 ? -19.406 3.361 16.672 1 89.19 371 LYS A C 1
ATOM 2829 O O . LYS A 1 371 ? -20.109 4.039 15.922 1 89.19 371 LYS A O 1
ATOM 2834 N N . TYR A 1 372 ? -19.734 2.195 17.078 1 89.88 372 TYR A N 1
ATOM 2835 C CA . TYR A 1 372 ? -20.984 1.553 16.719 1 89.88 372 TYR A CA 1
ATOM 2836 C C . TYR A 1 372 ? -22 1.655 17.859 1 89.88 372 TYR A C 1
ATOM 2838 O O . TYR A 1 372 ? -21.609 1.817 19.016 1 89.88 372 TYR A O 1
ATOM 2846 N N . PRO A 1 373 ? -23.344 1.519 17.625 1 92.81 373 PRO A N 1
ATOM 2847 C CA . PRO A 1 373 ? -23.922 1.38 16.297 1 92.81 373 PRO A CA 1
ATOM 2848 C C . PRO A 1 373 ? -24 2.705 15.547 1 92.81 373 PRO A C 1
ATOM 2850 O O . PRO A 1 373 ? -24.156 3.764 16.156 1 92.81 373 PRO A O 1
ATOM 2853 N N . SER A 1 374 ? -23.828 2.646 14.281 1 94.5 374 SER A N 1
ATOM 2854 C CA . SER A 1 374 ? -23.969 3.832 13.438 1 94.5 374 SER A CA 1
ATOM 2855 C C . SER A 1 374 ? -24.672 3.498 12.125 1 94.5 374 SER A C 1
ATOM 2857 O O . SER A 1 374 ? -24.547 2.387 11.609 1 94.5 374 SER A O 1
ATOM 2859 N N . ASN A 1 375 ? -25.469 4.398 11.672 1 97.06 375 ASN A N 1
ATOM 2860 C CA . ASN A 1 375 ? -26.188 4.273 10.414 1 97.06 375 ASN A CA 1
ATOM 2861 C C . ASN A 1 375 ? -26.016 5.52 9.547 1 97.06 375 ASN A C 1
ATOM 2863 O O . ASN A 1 375 ? -26.531 6.586 9.875 1 97.06 375 ASN A O 1
ATOM 2867 N N . PHE A 1 376 ? -25.328 5.371 8.438 1 98 376 PHE A N 1
ATOM 2868 C CA . PHE A 1 376 ? -25.078 6.488 7.527 1 98 376 PHE A CA 1
ATOM 2869 C C . PHE A 1 376 ? -25.766 6.254 6.184 1 98 376 PHE A C 1
ATOM 2871 O O . PHE A 1 376 ? -25.406 6.883 5.188 1 98 376 PHE A O 1
ATOM 2878 N N . THR A 1 377 ? -26.703 5.379 6.039 1 97.44 377 THR A N 1
ATOM 2879 C CA . THR A 1 377 ? -27.312 4.98 4.777 1 97.44 377 THR A CA 1
ATOM 2880 C C . THR A 1 377 ? -27.984 6.168 4.102 1 97.44 377 THR A C 1
ATOM 2882 O O . THR A 1 377 ? -28.078 6.219 2.873 1 97.44 377 THR A O 1
ATOM 2885 N N . HIS A 1 378 ? -28.422 7.133 4.883 1 98.12 378 HIS A N 1
ATOM 2886 C CA . HIS A 1 378 ? -29.094 8.305 4.316 1 98.12 378 HIS A CA 1
ATOM 2887 C C . HIS A 1 378 ? -28.141 9.5 4.262 1 98.12 378 HIS A C 1
ATOM 2889 O O . HIS A 1 378 ? -28.594 10.648 4.215 1 98.12 378 HIS A O 1
ATOM 2895 N N . ALA A 1 379 ? -26.891 9.273 4.328 1 98.44 379 ALA A N 1
ATOM 2896 C CA . ALA A 1 379 ? -25.859 10.289 4.152 1 98.44 379 ALA A CA 1
ATOM 2897 C C . ALA A 1 379 ? -24.859 9.867 3.07 1 98.44 379 ALA A C 1
ATOM 2899 O O . ALA A 1 379 ? -23.656 9.867 3.299 1 98.44 379 ALA A O 1
ATOM 2900 N N . PRO A 1 380 ? -25.344 9.617 1.91 1 98.38 380 PRO A N 1
ATOM 2901 C CA . PRO A 1 380 ? -24.453 9.172 0.842 1 98.38 380 PRO A CA 1
ATOM 2902 C C . PRO A 1 380 ? -23.406 10.219 0.466 1 98.38 380 PRO A C 1
ATOM 2904 O O . PRO A 1 380 ? -23.688 11.422 0.527 1 98.38 380 PRO A O 1
ATOM 2907 N N . TYR A 1 381 ? -22.188 9.742 0.088 1 97.44 381 TYR A N 1
ATOM 2908 C CA . TYR A 1 381 ? -21.078 10.539 -0.44 1 97.44 381 TYR A CA 1
ATOM 2909 C C . TYR A 1 381 ? -20.625 11.586 0.571 1 97.44 381 TYR A C 1
ATOM 2911 O O . TYR A 1 381 ? -20.172 12.664 0.193 1 97.44 381 TYR A O 1
ATOM 2919 N N . SER A 1 382 ? -20.891 11.289 1.855 1 97.94 382 SER A N 1
ATOM 2920 C CA . SER A 1 382 ? -20.375 12.133 2.932 1 97.94 382 SER A CA 1
ATOM 2921 C C . SER A 1 382 ? -18.938 11.758 3.283 1 97.94 382 SER A C 1
ATOM 2923 O O . SER A 1 382 ? -18.469 10.664 2.941 1 97.94 382 SER A O 1
ATOM 2925 N N . VAL A 1 383 ? -18.281 12.656 3.939 1 96.5 383 VAL A N 1
ATOM 2926 C CA . VAL A 1 383 ? -16.875 12.484 4.262 1 96.5 383 VAL A CA 1
ATOM 2927 C C . VAL A 1 383 ? -16.656 12.648 5.766 1 96.5 383 VAL A C 1
ATOM 2929 O O . VAL A 1 383 ? -17.141 13.617 6.367 1 96.5 383 VAL A O 1
ATOM 2932 N N . LEU A 1 384 ? -16.062 11.68 6.379 1 95.94 384 LEU A N 1
ATOM 2933 C CA . LEU A 1 384 ? -15.469 11.875 7.699 1 95.94 384 LEU A CA 1
ATOM 2934 C C . LEU A 1 384 ? -14.008 12.281 7.594 1 95.94 384 LEU A C 1
ATOM 2936 O O . LEU A 1 384 ? -13.172 11.5 7.121 1 95.94 384 LEU A O 1
ATOM 2940 N N . ALA A 1 385 ? -13.734 13.422 8.008 1 92.62 385 ALA A N 1
ATOM 2941 C CA . ALA A 1 385 ? -12.406 14.008 7.82 1 92.62 385 ALA A CA 1
ATOM 2942 C C . ALA A 1 385 ? -11.359 13.289 8.672 1 92.62 385 ALA A C 1
ATOM 2944 O O . ALA A 1 385 ? -11.711 12.492 9.547 1 92.62 385 ALA A O 1
ATOM 2945 N N . THR A 1 386 ? -10.133 13.586 8.375 1 88.56 386 THR A N 1
ATOM 2946 C CA . THR A 1 386 ? -8.984 13.008 9.055 1 88.56 386 THR A CA 1
ATOM 2947 C C . THR A 1 386 ? -9.109 13.18 10.57 1 88.56 386 THR A C 1
ATOM 2949 O O . THR A 1 386 ? -9.406 14.273 11.047 1 88.56 386 THR A O 1
ATOM 2952 N N . GLY A 1 387 ? -8.914 12.109 11.289 1 86.88 387 GLY A N 1
ATOM 2953 C CA . GLY A 1 387 ? -8.789 12.172 12.734 1 86.88 387 GLY A CA 1
ATOM 2954 C C . GLY A 1 387 ? -10.125 12.188 13.445 1 86.88 387 GLY A C 1
ATOM 2955 O O . GLY A 1 387 ? -10.18 12.18 14.68 1 86.88 387 GLY A O 1
ATOM 2956 N N . VAL A 1 388 ? -11.234 12.172 12.742 1 91.81 388 VAL A N 1
ATOM 2957 C CA . VAL A 1 388 ? -12.555 12.25 13.359 1 91.81 388 VAL A CA 1
ATOM 2958 C C . VAL A 1 388 ? -12.852 10.945 14.094 1 91.81 388 VAL A C 1
ATOM 2960 O O . VAL A 1 388 ? -12.625 9.859 13.57 1 91.81 388 VAL A O 1
ATOM 2963 N N . SER A 1 389 ? -13.227 11.07 15.336 1 91.81 389 SER A N 1
ATOM 2964 C CA . SER A 1 389 ? -13.805 9.977 16.109 1 91.81 389 SER A CA 1
ATOM 2965 C C . SER A 1 389 ? -15.297 10.18 16.344 1 91.81 389 SER A C 1
ATOM 2967 O O . SER A 1 389 ? -15.703 11.188 16.938 1 91.81 389 SER A O 1
ATOM 2969 N N . THR A 1 390 ? -16.062 9.273 15.922 1 93.5 390 THR A N 1
ATOM 2970 C CA . THR A 1 390 ? -17.5 9.484 16.016 1 93.5 390 THR A CA 1
ATOM 2971 C C . THR A 1 390 ? -18.094 8.742 17.203 1 93.5 390 THR A C 1
ATOM 2973 O O . THR A 1 390 ? -17.547 7.73 17.641 1 93.5 390 THR A O 1
ATOM 2976 N N . LEU A 1 391 ? -19.156 9.25 17.703 1 91.69 391 LEU A N 1
ATOM 2977 C CA . LEU A 1 391 ? -20.047 8.555 18.625 1 91.69 391 LEU A CA 1
ATOM 2978 C C . LEU A 1 391 ? -21.109 7.766 17.875 1 91.69 391 LEU A C 1
ATOM 2980 O O . LEU A 1 391 ? -21.328 7.988 16.688 1 91.69 391 LEU A O 1
ATOM 2984 N N . PRO A 1 392 ? -21.766 6.746 18.594 1 92.5 392 PRO A N 1
ATOM 2985 C CA . PRO A 1 392 ? -22.906 6.09 17.922 1 92.5 392 PRO A CA 1
ATOM 2986 C C . PRO A 1 392 ? -23.953 7.082 17.453 1 92.5 392 PRO A C 1
ATOM 2988 O O . PRO A 1 392 ? -24.328 7.996 18.188 1 92.5 392 PRO A O 1
ATOM 2991 N N . GLN A 1 393 ? -24.391 6.895 16.156 1 95.31 393 GLN A N 1
ATOM 2992 C CA . GLN A 1 393 ? -25.266 7.934 15.641 1 95.31 393 GLN A CA 1
ATOM 2993 C C . GLN A 1 393 ? -25.984 7.477 14.367 1 95.31 393 GLN A C 1
ATOM 2995 O O . GLN A 1 393 ? -25.594 6.473 13.758 1 95.31 393 GLN A O 1
ATOM 3000 N N . LYS A 1 394 ? -27 8.219 14.086 1 97 394 LYS A N 1
ATOM 3001 C CA . LYS A 1 394 ? -27.688 8.141 12.805 1 97 394 LYS A CA 1
ATOM 3002 C C . LYS A 1 394 ? -27.531 9.43 12.008 1 97 394 LYS A C 1
ATOM 3004 O O . LYS A 1 394 ? -28.031 10.484 12.406 1 97 394 LYS A O 1
ATOM 3009 N N . LEU A 1 395 ? -26.828 9.352 10.945 1 97.5 395 LEU A N 1
ATOM 3010 C CA . LEU A 1 395 ? -26.531 10.516 10.109 1 97.5 395 LEU A CA 1
ATOM 3011 C C . LEU A 1 395 ? -27.375 10.5 8.836 1 97.5 395 LEU A C 1
ATOM 3013 O O . LEU A 1 395 ? -27.359 9.516 8.094 1 97.5 395 LEU A O 1
ATOM 3017 N N . GLU A 1 396 ? -28.109 11.562 8.594 1 98.44 396 GLU A N 1
ATOM 3018 C CA . GLU A 1 396 ? -29.016 11.602 7.441 1 98.44 396 GLU A CA 1
ATOM 3019 C C . GLU A 1 396 ? -28.844 12.906 6.66 1 98.44 396 GLU A C 1
ATOM 3021 O O . GLU A 1 396 ? -29.844 13.539 6.293 1 98.44 396 GLU A O 1
ATOM 3026 N N . MET A 1 397 ? -27.609 13.328 6.508 1 98.69 397 MET A N 1
ATOM 3027 C CA . MET A 1 397 ? -27.25 14.508 5.715 1 98.69 397 MET A CA 1
ATOM 3028 C C . MET A 1 397 ? -26.391 14.117 4.516 1 98.69 397 MET A C 1
ATOM 3030 O O . MET A 1 397 ? -25.172 14.008 4.637 1 98.69 397 MET A O 1
ATOM 3034 N N . PRO A 1 398 ? -26.953 14.055 3.312 1 98.69 398 PRO A N 1
ATOM 3035 C CA . PRO A 1 398 ? -26.188 13.648 2.135 1 98.69 398 PRO A CA 1
ATOM 3036 C C . PRO A 1 398 ? -25.078 14.625 1.791 1 98.69 398 PRO A C 1
ATOM 3038 O O . PRO A 1 398 ? -25.234 15.836 1.976 1 98.69 398 PRO A O 1
ATOM 3041 N N . PHE A 1 399 ? -23.922 14.086 1.27 1 98.5 399 PHE A N 1
ATOM 3042 C CA . PHE A 1 399 ? -22.797 14.875 0.764 1 98.5 399 PHE A CA 1
ATOM 3043 C C . PHE A 1 399 ? -22.25 15.789 1.851 1 98.5 399 PHE A C 1
ATOM 3045 O O . PHE A 1 399 ? -21.875 16.922 1.577 1 98.5 399 PHE A O 1
ATOM 3052 N N . ALA A 1 400 ? -22.234 15.32 3.088 1 98.62 400 ALA A N 1
ATOM 3053 C CA . ALA A 1 400 ? -21.812 16.141 4.211 1 98.62 400 ALA A CA 1
ATOM 3054 C C . ALA A 1 400 ? -20.328 15.953 4.492 1 98.62 400 ALA A C 1
ATOM 3056 O O . ALA A 1 400 ? -19.719 14.961 4.059 1 98.62 400 ALA A O 1
ATOM 3057 N N . LEU A 1 401 ? -19.734 16.891 5.137 1 97.81 401 LEU A N 1
ATOM 3058 C CA . LEU A 1 401 ? -18.438 16.781 5.77 1 97.81 401 LEU A CA 1
ATOM 3059 C C . LEU A 1 401 ? -18.562 16.766 7.289 1 97.81 401 LEU A C 1
ATOM 3061 O O . LEU A 1 401 ? -19.188 17.672 7.867 1 97.81 401 LEU A O 1
ATOM 3065 N N . VAL A 1 402 ? -18.156 15.727 7.875 1 97.56 402 VAL A N 1
ATOM 3066 C CA . VAL A 1 402 ? -18 15.695 9.328 1 97.56 402 VAL A CA 1
ATOM 3067 C C . VAL A 1 402 ? -16.547 15.922 9.703 1 97.56 402 VAL A C 1
ATOM 3069 O O . VAL A 1 402 ? -15.664 15.18 9.273 1 97.56 402 VAL A O 1
ATOM 3072 N N . ASN A 1 403 ? -16.328 16.953 10.445 1 95.38 403 ASN A N 1
ATOM 3073 C CA . ASN A 1 403 ? -14.961 17.344 10.797 1 95.38 403 ASN A CA 1
ATOM 3074 C C . ASN A 1 403 ? -14.797 17.469 12.312 1 95.38 403 ASN A C 1
ATOM 3076 O O . ASN A 1 403 ? -15.781 17.516 13.047 1 95.38 403 ASN A O 1
ATOM 3080 N N . ILE A 1 404 ? -13.531 17.469 12.742 1 90.88 404 ILE A N 1
ATOM 3081 C CA . ILE A 1 404 ? -13.258 17.844 14.125 1 90.88 404 ILE A CA 1
ATOM 3082 C C . ILE A 1 404 ? -13.812 19.234 14.414 1 90.88 404 ILE A C 1
ATOM 3084 O O . ILE A 1 404 ? -13.852 20.078 13.523 1 90.88 404 ILE A O 1
ATOM 3088 N N . PRO A 1 405 ? -14.203 19.438 15.664 1 90.38 405 PRO A N 1
ATOM 3089 C CA . PRO A 1 405 ? -14.82 20.734 15.977 1 90.38 405 PRO A CA 1
ATOM 3090 C C . PRO A 1 405 ? -13.883 21.906 15.711 1 90.38 405 PRO A C 1
ATOM 3092 O O . PRO A 1 405 ? -12.703 21.859 16.078 1 90.38 405 PRO A O 1
ATOM 3095 N N . GLY A 1 406 ? -14.391 22.891 15.055 1 85.88 406 GLY A N 1
ATOM 3096 C CA . GLY A 1 406 ? -13.633 24.109 14.797 1 85.88 406 GLY A CA 1
ATOM 3097 C C . GLY A 1 406 ? -13.594 25.047 15.992 1 85.88 406 GLY A C 1
ATOM 3098 O O . GLY A 1 406 ? -12.742 25.938 16.062 1 85.88 406 GLY A O 1
ATOM 3099 N N . HIS A 1 407 ? -14.586 24.812 16.875 1 85.88 407 HIS A N 1
ATOM 3100 C CA . HIS A 1 407 ? -14.711 25.672 18.047 1 85.88 407 HIS A CA 1
ATOM 3101 C C . HIS A 1 407 ? -14.969 24.859 19.297 1 85.88 407 HIS A C 1
ATOM 3103 O O . HIS A 1 407 ? -15.539 23.766 19.234 1 85.88 407 HIS A O 1
ATOM 3109 N N . ASN A 1 408 ? -14.43 25.469 20.328 1 84.69 408 ASN A N 1
ATOM 3110 C CA . ASN A 1 408 ? -14.844 24.922 21.625 1 84.69 408 ASN A CA 1
ATOM 3111 C C . ASN A 1 408 ? -16.172 25.531 22.078 1 84.69 408 ASN A C 1
ATOM 3113 O O . ASN A 1 408 ? -16.25 26.719 22.375 1 84.69 408 ASN A O 1
ATOM 3117 N N . ILE A 1 409 ? -17.172 24.672 22.125 1 87.88 409 ILE A N 1
ATOM 3118 C CA . ILE A 1 409 ? -18.484 25.125 22.578 1 87.88 409 ILE A CA 1
ATOM 3119 C C . ILE A 1 409 ? -18.766 24.547 23.969 1 87.88 409 ILE A C 1
ATOM 3121 O O . ILE A 1 409 ? -19.031 23.344 24.109 1 87.88 409 ILE A O 1
ATOM 3125 N N . PRO A 1 410 ? -18.688 25.391 24.984 1 85.69 410 PRO A N 1
ATOM 3126 C CA . PRO A 1 410 ? -18.797 24.906 26.359 1 85.69 410 PRO A CA 1
ATOM 3127 C C . PRO A 1 410 ? -20.062 24.078 26.594 1 85.69 410 PRO A C 1
ATOM 3129 O O . PRO A 1 410 ? -20.047 23.141 27.406 1 85.69 410 PRO A O 1
ATOM 3132 N N . ALA A 1 411 ? -21.125 24.312 25.906 1 89.44 411 ALA A N 1
ATOM 3133 C CA . ALA A 1 411 ? -22.406 23.641 26.141 1 89.44 411 ALA A CA 1
ATOM 3134 C C . ALA A 1 411 ? -22.422 22.25 25.5 1 89.44 411 ALA A C 1
ATOM 3136 O O . ALA A 1 411 ? -23.344 21.469 25.75 1 89.44 411 ALA A O 1
ATOM 3137 N N . LEU A 1 412 ? -21.422 21.938 24.812 1 90.94 412 LEU A N 1
ATOM 3138 C CA . LEU A 1 412 ? -21.391 20.656 24.125 1 90.94 412 LEU A CA 1
ATOM 3139 C C . LEU A 1 412 ? -20.188 19.828 24.562 1 90.94 412 LEU A C 1
ATOM 3141 O O . LEU A 1 412 ? -19.125 20.391 24.859 1 90.94 412 LEU A O 1
ATOM 3145 N N . SER A 1 413 ? -20.453 18.562 24.531 1 88.31 413 SER A N 1
ATOM 3146 C CA . SER A 1 413 ? -19.344 17.656 24.766 1 88.31 413 SER A CA 1
ATOM 3147 C C . SER A 1 413 ? -18.25 17.812 23.703 1 88.31 413 SER A C 1
ATOM 3149 O O . SER A 1 413 ? -18.547 17.984 22.531 1 88.31 413 SER A O 1
ATOM 3151 N N . PRO A 1 414 ? -16.984 17.719 24.109 1 86.06 414 PRO A N 1
ATOM 3152 C CA . PRO A 1 414 ? -15.898 17.781 23.141 1 86.06 414 PRO A CA 1
ATOM 3153 C C . PRO A 1 414 ? -15.883 16.578 22.188 1 86.06 414 PRO A C 1
ATOM 3155 O O . PRO A 1 414 ? -15.148 16.578 21.203 1 86.06 414 PRO A O 1
ATOM 3158 N N . ALA A 1 415 ? -16.672 15.625 22.516 1 88.38 415 ALA A N 1
ATOM 3159 C CA . ALA A 1 415 ? -16.734 14.445 21.656 1 88.38 415 ALA A CA 1
ATOM 3160 C C . ALA A 1 415 ? -17.625 14.68 20.453 1 88.38 415 ALA A C 1
ATOM 3162 O O . ALA A 1 415 ? -17.609 13.906 19.484 1 88.38 415 ALA A O 1
ATOM 3163 N N . VAL A 1 416 ? -18.344 15.773 20.531 1 94.06 416 VAL A N 1
ATOM 3164 C CA . VAL A 1 416 ? -19.266 16.109 19.438 1 94.06 416 VAL A CA 1
ATOM 3165 C C . VAL A 1 416 ? -18.484 16.75 18.281 1 94.06 416 VAL A C 1
ATOM 3167 O O . VAL A 1 416 ? -17.703 17.672 18.516 1 94.06 416 VAL A O 1
ATOM 3170 N N . ASN A 1 417 ? -18.719 16.234 17.062 1 96.62 417 ASN A N 1
ATOM 3171 C CA . ASN A 1 417 ? -18.031 16.781 15.898 1 96.62 417 ASN A CA 1
ATOM 3172 C C . ASN A 1 417 ? -18.828 17.891 15.234 1 96.62 417 ASN A C 1
ATOM 3174 O O . ASN A 1 417 ? -19.953 18.188 15.664 1 96.62 417 ASN A O 1
ATOM 3178 N N . GLU A 1 418 ? -18.203 18.562 14.281 1 96.94 418 GLU A N 1
ATOM 3179 C CA . GLU A 1 418 ? -18.891 19.578 13.477 1 96.94 418 GLU A CA 1
ATOM 3180 C C . GLU A 1 418 ? -19.297 19.031 12.117 1 96.94 418 GLU A C 1
ATOM 3182 O O . GLU A 1 418 ? -18.516 18.312 11.469 1 96.94 418 GLU A O 1
ATOM 3187 N N . ILE A 1 419 ? -20.5 19.297 11.703 1 98.38 419 ILE A N 1
ATOM 3188 C CA . ILE A 1 419 ? -20.953 18.766 10.422 1 98.38 419 ILE A CA 1
ATOM 3189 C C . ILE A 1 419 ? -21.281 19.922 9.477 1 98.38 419 ILE A C 1
ATOM 3191 O O . ILE A 1 419 ? -21.75 20.969 9.906 1 98.38 419 ILE A O 1
ATOM 3195 N N . PHE A 1 420 ? -21.031 19.766 8.211 1 98.38 420 PHE A N 1
ATOM 3196 C CA . PHE A 1 420 ? -21.344 20.672 7.113 1 98.38 420 PHE A CA 1
ATOM 3197 C C . PHE A 1 420 ? -22.188 19.969 6.051 1 98.38 420 PHE A C 1
ATOM 3199 O O . PHE A 1 420 ? -21.656 19.406 5.098 1 98.38 420 PHE A O 1
ATOM 3206 N N . PRO A 1 421 ? -23.531 20.016 6.188 1 98.56 421 PRO A N 1
ATOM 3207 C CA . PRO A 1 421 ? -24.39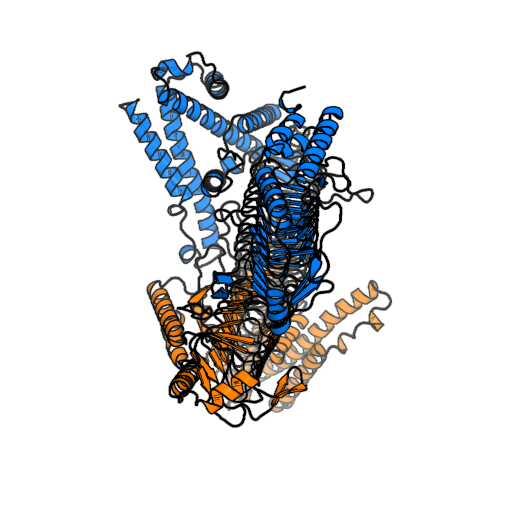1 19.344 5.203 1 98.56 421 PRO A CA 1
ATOM 3208 C C . PRO A 1 421 ? -24.172 19.859 3.783 1 98.56 421 PRO A C 1
ATOM 3210 O O . PRO A 1 421 ? -24.047 21.078 3.576 1 98.56 421 PRO A O 1
ATOM 3213 N N . GLY A 1 422 ? -24.141 18.953 2.805 1 98.38 422 GLY A N 1
ATOM 3214 C CA . GLY A 1 422 ? -24.031 19.328 1.401 1 98.38 422 GLY A CA 1
ATOM 3215 C C . GLY A 1 422 ? -22.672 19.875 1.028 1 98.38 422 GLY A C 1
ATOM 3216 O O . GLY A 1 422 ? -22.5 20.406 -0.071 1 98.38 422 GLY A O 1
ATOM 3217 N N . TRP A 1 423 ? -21.75 19.75 1.908 1 97.56 423 TRP A N 1
ATOM 3218 C CA . TRP A 1 423 ? -20.438 20.375 1.73 1 97.56 423 TRP A CA 1
ATOM 3219 C C . TRP A 1 423 ? -19.75 19.844 0.475 1 97.56 423 TRP A C 1
ATOM 3221 O O . TRP A 1 423 ? -19.125 20.609 -0.265 1 97.56 423 TRP A O 1
ATOM 3231 N N . VAL A 1 424 ? -19.844 18.562 0.148 1 96.88 424 VAL A N 1
ATOM 3232 C CA . VAL A 1 424 ? -19.172 17.969 -1.004 1 96.88 424 VAL A CA 1
ATOM 3233 C C . VAL A 1 424 ? -19.719 18.578 -2.293 1 96.88 424 VAL A C 1
ATOM 3235 O O . VAL A 1 424 ? -18.969 18.812 -3.244 1 96.88 424 VAL A O 1
ATOM 3238 N N . LEU A 1 425 ? -20.969 18.844 -2.318 1 97.12 425 LEU A N 1
ATOM 3239 C CA . LEU A 1 425 ? -21.609 19.469 -3.477 1 97.12 425 LEU A CA 1
ATOM 3240 C C . LEU A 1 425 ? -21.156 20.922 -3.629 1 97.12 425 LEU A C 1
ATOM 3242 O O . LEU A 1 425 ? -20.859 21.375 -4.738 1 97.12 425 LEU A O 1
ATOM 3246 N N . GLY A 1 426 ? -21.125 21.578 -2.525 1 95.44 426 GLY A N 1
ATOM 3247 C CA . GLY A 1 426 ? -20.859 23.016 -2.555 1 95.44 426 GLY A CA 1
ATOM 3248 C C . GLY A 1 426 ? -19.391 23.344 -2.721 1 95.44 426 GLY A C 1
ATOM 3249 O O . GLY A 1 426 ? -19.031 24.297 -3.414 1 95.44 426 GLY A O 1
ATOM 3250 N N . GLN A 1 427 ? -18.562 22.516 -2.096 1 92.75 427 GLN A N 1
ATOM 3251 C CA . GLN A 1 427 ? -17.172 22.922 -1.993 1 92.75 427 GLN A CA 1
ATOM 3252 C C . GLN A 1 427 ? -16.25 21.953 -2.727 1 92.75 427 GLN A C 1
ATOM 3254 O O . GLN A 1 427 ? -15.078 22.25 -2.947 1 92.75 427 GLN A O 1
ATOM 3259 N N . SER A 1 428 ? -16.781 20.859 -3.172 1 92.5 428 SER A N 1
ATOM 3260 C CA . SER A 1 428 ? -15.93 19.875 -3.824 1 92.5 428 SER A CA 1
ATOM 3261 C C . SER A 1 428 ? -16.703 19.109 -4.895 1 92.5 428 SER A C 1
ATOM 3263 O O . SER A 1 428 ? -16.688 17.875 -4.906 1 92.5 428 SER A O 1
ATOM 3265 N N . VAL A 1 429 ? -17.312 19.828 -5.75 1 94.06 429 VAL A N 1
ATOM 3266 C CA . VAL A 1 429 ? -18.094 19.172 -6.797 1 94.06 429 VAL A CA 1
ATOM 3267 C C . VAL A 1 429 ? -17.172 18.375 -7.711 1 94.06 429 VAL A C 1
ATOM 3269 O O . VAL A 1 429 ? -17.594 17.406 -8.336 1 94.06 429 VAL A O 1
ATOM 3272 N N . PHE A 1 430 ? -15.898 18.766 -7.73 1 92.06 430 PHE A N 1
ATOM 3273 C CA . PHE A 1 430 ? -14.891 18 -8.445 1 92.06 430 PHE A CA 1
ATOM 3274 C C . PHE A 1 430 ? -14.938 16.531 -8.023 1 92.06 430 PHE A C 1
ATOM 3276 O O . PHE A 1 430 ? -14.859 15.633 -8.867 1 92.06 430 PHE A O 1
ATOM 3283 N N . THR A 1 431 ? -15.039 16.281 -6.77 1 92.62 431 THR A N 1
ATOM 3284 C CA . THR A 1 431 ? -15.078 14.922 -6.219 1 92.62 431 THR A CA 1
ATOM 3285 C C . THR A 1 431 ? -16.281 14.148 -6.762 1 92.62 431 THR A C 1
ATOM 3287 O O . THR A 1 431 ? -16.172 12.961 -7.066 1 92.62 431 THR A O 1
ATOM 3290 N N . VAL A 1 432 ? -17.375 14.812 -6.848 1 94.19 432 VAL A N 1
ATOM 3291 C CA . VAL A 1 432 ? -18.594 14.18 -7.34 1 94.19 432 VAL A CA 1
ATOM 3292 C C . VAL A 1 432 ? -18.406 13.781 -8.805 1 94.19 432 VAL A C 1
ATOM 3294 O O . VAL A 1 432 ? -18.719 12.641 -9.18 1 94.19 432 VAL A O 1
ATOM 3297 N N . LEU A 1 433 ? -17.875 14.688 -9.57 1 93.12 433 LEU A N 1
ATOM 3298 C CA . LEU A 1 433 ? -17.656 14.43 -10.984 1 93.12 433 LEU A CA 1
ATOM 3299 C C . LEU A 1 433 ? -16.641 13.312 -11.18 1 93.12 433 LEU A C 1
ATOM 3301 O O . LEU A 1 433 ? -16.812 12.453 -12.047 1 93.12 433 LEU A O 1
ATOM 3305 N N . ARG A 1 434 ? -15.648 13.352 -10.406 1 91.38 434 ARG A N 1
ATOM 3306 C CA . ARG A 1 434 ? -14.609 12.336 -10.492 1 91.38 434 ARG A CA 1
ATOM 3307 C C . ARG A 1 434 ? -15.164 10.953 -10.156 1 91.38 434 ARG A C 1
ATOM 3309 O O . ARG A 1 434 ? -14.82 9.961 -10.812 1 91.38 434 ARG A O 1
ATOM 3316 N N . ASN A 1 435 ? -15.93 10.891 -9.125 1 92 435 ASN A N 1
ATOM 3317 C CA . ASN A 1 435 ? -16.516 9.609 -8.742 1 92 435 ASN A CA 1
ATOM 3318 C C . ASN A 1 435 ? -17.422 9.055 -9.828 1 92 435 ASN A C 1
ATOM 3320 O O . ASN A 1 435 ? -17.391 7.859 -10.125 1 92 435 ASN A O 1
ATOM 3324 N N . MET A 1 436 ? -18.219 9.914 -10.406 1 91.38 436 MET A N 1
ATOM 3325 C CA . MET A 1 436 ? -19.094 9.453 -11.477 1 91.38 436 MET A CA 1
ATOM 3326 C C . MET A 1 436 ? -18.281 8.906 -12.648 1 91.38 436 MET A C 1
ATOM 3328 O O . MET A 1 436 ? -18.609 7.859 -13.203 1 91.38 436 MET A O 1
ATOM 3332 N N . ASP A 1 437 ? -17.234 9.578 -12.938 1 90.75 437 ASP A N 1
ATOM 3333 C CA . ASP A 1 437 ? -16.344 9.148 -14.016 1 90.75 437 ASP A CA 1
ATOM 3334 C C . ASP A 1 437 ? -15.664 7.824 -13.664 1 90.75 437 ASP A C 1
ATOM 3336 O O . ASP A 1 437 ? -15.594 6.918 -14.5 1 90.75 437 ASP A O 1
ATOM 3340 N N . LYS A 1 438 ? -15.203 7.742 -12.516 1 89.06 438 LYS A N 1
ATOM 3341 C CA . LYS A 1 438 ? -14.484 6.566 -12.039 1 89.06 438 LYS A CA 1
ATOM 3342 C C . LYS A 1 438 ? -15.375 5.324 -12.086 1 89.06 438 LYS A C 1
ATOM 3344 O O . LYS A 1 438 ? -14.953 4.273 -12.578 1 89.06 438 LYS A O 1
ATOM 3349 N N . PHE A 1 439 ? -16.578 5.367 -11.586 1 90.19 439 PHE A N 1
ATOM 3350 C CA . PHE A 1 439 ? -17.453 4.203 -11.508 1 90.19 439 PHE A CA 1
ATOM 3351 C C . PHE A 1 439 ? -17.891 3.75 -12.906 1 90.19 439 PHE A C 1
ATOM 3353 O O . PHE A 1 439 ? -18.078 2.557 -13.141 1 90.19 439 PHE A O 1
ATOM 3360 N N . GLU A 1 440 ? -17.906 4.703 -13.766 1 88.56 440 GLU A N 1
ATOM 3361 C CA . GLU A 1 440 ? -18.266 4.363 -15.141 1 88.56 440 GLU A CA 1
ATOM 3362 C C . GLU A 1 440 ? -17.094 3.705 -15.875 1 88.56 440 GLU A C 1
ATOM 3364 O O . GLU A 1 440 ? -17.266 2.654 -16.5 1 88.56 440 GLU A O 1
ATOM 3369 N N . LYS A 1 441 ? -15.961 4.18 -15.711 1 90 441 LYS A N 1
ATOM 3370 C CA . LYS A 1 441 ? -14.812 3.746 -16.516 1 90 441 LYS A CA 1
ATOM 3371 C C . LYS A 1 441 ? -14.164 2.504 -15.906 1 90 441 LYS A C 1
ATOM 3373 O O . LYS A 1 441 ? -13.602 1.677 -16.625 1 90 441 LYS A O 1
ATOM 3378 N N . ARG A 1 442 ? -14.305 2.359 -14.68 1 90.38 442 ARG A N 1
ATOM 3379 C CA . ARG A 1 442 ? -13.539 1.3 -14.023 1 90.38 442 ARG A CA 1
ATOM 3380 C C . ARG A 1 442 ? -14.406 0.067 -13.789 1 90.38 442 ARG A C 1
ATOM 3382 O O . ARG A 1 442 ? -13.914 -0.958 -13.312 1 90.38 442 ARG A O 1
ATOM 3389 N N . ASN A 1 443 ? -15.664 0.115 -14.133 1 93.44 443 ASN A N 1
ATOM 3390 C CA . ASN A 1 443 ? -16.516 -1.053 -13.953 1 93.44 443 ASN A CA 1
ATOM 3391 C C . ASN A 1 443 ? -16.156 -2.166 -14.93 1 93.44 443 ASN A C 1
ATOM 3393 O O . ASN A 1 443 ? -16.25 -1.979 -16.141 1 93.44 443 ASN A O 1
ATOM 3397 N N . LYS A 1 444 ? -15.789 -3.289 -14.461 1 93.81 444 LYS A N 1
ATOM 3398 C CA . LYS A 1 444 ? -15.422 -4.434 -15.297 1 93.81 444 LYS A CA 1
ATOM 3399 C C . LYS A 1 444 ? -16.391 -5.594 -15.086 1 93.81 444 LYS A C 1
ATOM 3401 O O . LYS A 1 444 ? -16.328 -6.598 -15.797 1 93.81 444 LYS A O 1
ATOM 3406 N N . ALA A 1 445 ? -17.281 -5.406 -14.117 1 93.88 445 ALA A N 1
ATOM 3407 C CA . ALA A 1 445 ? -18.219 -6.477 -13.812 1 93.88 445 ALA A CA 1
ATOM 3408 C C . ALA A 1 445 ? -19.156 -6.73 -15 1 93.88 445 ALA A C 1
ATOM 3410 O O . ALA A 1 445 ? -19.609 -5.789 -15.656 1 93.88 445 ALA A O 1
ATOM 3411 N N . LYS A 1 446 ? -19.453 -7.945 -15.266 1 93.62 446 LYS A N 1
ATOM 3412 C CA . LYS A 1 446 ? -20.281 -8.32 -16.406 1 93.62 446 LYS A CA 1
ATOM 3413 C C . LYS A 1 446 ? -21.656 -8.82 -15.938 1 93.62 446 LYS A C 1
ATOM 3415 O O . LYS A 1 446 ? -22.641 -8.711 -16.672 1 93.62 446 LYS A O 1
ATOM 3420 N N . ARG A 1 447 ? -21.719 -9.328 -14.75 1 94.06 447 ARG A N 1
ATOM 3421 C CA . ARG A 1 447 ? -22.938 -9.992 -14.281 1 94.06 447 ARG A CA 1
ATOM 3422 C C . ARG A 1 447 ? -23.719 -9.094 -13.328 1 94.06 447 ARG A C 1
ATOM 3424 O O . ARG A 1 447 ? -24.891 -9.375 -13.023 1 94.06 447 ARG A O 1
ATOM 3431 N N . THR A 1 448 ? -23.062 -8.094 -12.844 1 91.06 448 THR A N 1
ATOM 3432 C CA . THR A 1 448 ? -23.703 -7.172 -11.914 1 91.06 448 THR A CA 1
ATOM 3433 C C . THR A 1 448 ? -23.844 -5.785 -12.531 1 91.06 448 THR A C 1
ATOM 3435 O O . THR A 1 448 ? -22.875 -5.223 -13.039 1 91.06 448 THR A O 1
ATOM 3438 N N . VAL A 1 449 ? -25.016 -5.289 -12.477 1 88.94 449 VAL A N 1
ATOM 3439 C CA . VAL A 1 449 ? -25.25 -3.932 -12.961 1 88.94 449 VAL A CA 1
ATOM 3440 C C . VAL A 1 449 ? -24.906 -2.928 -11.859 1 88.94 449 VAL A C 1
ATOM 3442 O O . VAL A 1 449 ? -25.453 -2.996 -10.758 1 88.94 449 VAL A O 1
ATOM 3445 N N . VAL A 1 450 ? -24.031 -2.082 -12.109 1 88.81 450 VAL A N 1
ATOM 3446 C CA . VAL A 1 450 ? -23.641 -1.053 -11.148 1 88.81 450 VAL A CA 1
ATOM 3447 C C . VAL A 1 450 ? -24.031 0.325 -11.688 1 88.81 450 VAL A C 1
ATOM 3449 O O . VAL A 1 450 ? -23.641 0.701 -12.789 1 88.81 450 VAL A O 1
ATOM 3452 N N . GLU A 1 451 ? -24.828 1.01 -10.906 1 89.19 451 GLU A N 1
ATOM 3453 C CA . GLU A 1 451 ? -25.25 2.359 -11.273 1 89.19 451 GLU A CA 1
ATOM 3454 C C . GLU A 1 451 ? -24.109 3.361 -11.07 1 89.19 451 GLU A C 1
ATOM 3456 O O . GLU A 1 451 ? -23.547 3.463 -9.977 1 89.19 451 GLU A O 1
ATOM 3461 N N . HIS A 1 452 ? -23.812 4.102 -12.141 1 90.88 452 HIS A N 1
ATOM 3462 C CA . HIS A 1 452 ? -22.703 5.039 -12.008 1 90.88 452 HIS A CA 1
ATOM 3463 C C . HIS A 1 452 ? -23.219 6.457 -11.773 1 90.88 452 HIS A C 1
ATOM 3465 O O . HIS A 1 452 ? -22.453 7.328 -11.328 1 90.88 452 HIS A O 1
ATOM 3471 N N . GLU A 1 453 ? -24.484 6.695 -12.055 1 93.5 453 GLU A N 1
ATOM 3472 C CA . GLU A 1 453 ? -25.062 8.023 -11.828 1 93.5 453 GLU A CA 1
ATOM 3473 C C . GLU A 1 453 ? -25.219 8.305 -10.344 1 93.5 453 GLU A C 1
ATOM 3475 O O . GLU A 1 453 ? -25.734 7.473 -9.602 1 93.5 453 GLU A O 1
ATOM 3480 N N . ILE A 1 454 ? -24.844 9.469 -9.953 1 95.62 454 ILE A N 1
ATOM 3481 C CA . ILE A 1 454 ? -24.969 9.812 -8.539 1 95.62 454 ILE A CA 1
ATOM 3482 C C . ILE A 1 454 ? -26.297 10.523 -8.297 1 95.62 454 ILE A C 1
ATOM 3484 O O . ILE A 1 454 ? -27.031 10.188 -7.359 1 95.62 454 ILE A O 1
ATOM 3488 N N . PHE A 1 455 ? -26.609 11.477 -9.203 1 96.44 455 PHE A N 1
ATOM 3489 C CA . PHE A 1 455 ? -27.859 12.219 -9.047 1 96.44 455 PHE A CA 1
ATOM 3490 C C . PHE A 1 455 ? -29.031 11.414 -9.586 1 96.44 455 PHE A C 1
ATOM 3492 O O . PHE A 1 455 ? -29.531 11.703 -10.68 1 96.44 455 PHE A O 1
ATOM 3499 N N . ARG A 1 456 ? -29.531 10.5 -8.805 1 95.69 456 ARG A N 1
ATOM 3500 C CA . ARG A 1 456 ? -30.672 9.641 -9.117 1 95.69 456 ARG A CA 1
ATOM 3501 C C . ARG A 1 456 ? -31.797 9.844 -8.109 1 95.69 456 ARG A C 1
ATOM 3503 O O . ARG A 1 456 ? -31.594 10.438 -7.051 1 95.69 456 ARG A O 1
ATOM 3510 N N . PRO A 1 457 ? -33 9.367 -8.422 1 96.56 457 PRO A N 1
ATOM 3511 C CA . PRO A 1 457 ? -34.156 9.672 -7.598 1 96.56 457 PRO A CA 1
ATOM 3512 C C . PRO A 1 457 ? -33.938 9.336 -6.125 1 96.56 457 PRO A C 1
ATOM 3514 O O . PRO A 1 457 ? -34.344 10.109 -5.246 1 96.56 457 PRO A O 1
ATOM 3517 N N . GLU A 1 458 ? -33.281 8.258 -5.852 1 96.12 458 GLU A N 1
ATOM 3518 C CA . GLU A 1 458 ? -33.094 7.82 -4.469 1 96.12 458 GLU A CA 1
ATOM 3519 C C . GLU A 1 458 ? -32.25 8.82 -3.688 1 96.12 458 GLU A C 1
ATOM 3521 O O . GLU A 1 458 ? -32.594 9.195 -2.564 1 96.12 458 GLU A O 1
ATOM 3526 N N . ILE A 1 459 ? -31.172 9.258 -4.289 1 97.88 459 ILE A N 1
ATOM 3527 C CA . ILE A 1 459 ? -30.266 10.195 -3.635 1 97.88 459 ILE A CA 1
ATOM 3528 C C . ILE A 1 459 ? -30.938 11.562 -3.494 1 97.88 459 ILE A C 1
ATOM 3530 O O . ILE A 1 459 ? -30.828 12.211 -2.455 1 97.88 459 ILE A O 1
ATOM 3534 N N . ILE A 1 460 ? -31.703 11.945 -4.535 1 98.19 460 ILE A N 1
ATOM 3535 C CA . ILE A 1 460 ? -32.375 13.234 -4.531 1 98.19 460 ILE A CA 1
ATOM 3536 C C . ILE A 1 460 ? -33.438 13.266 -3.438 1 98.19 460 ILE A C 1
ATOM 3538 O O . ILE A 1 460 ? -33.594 14.273 -2.756 1 98.19 460 ILE A O 1
ATOM 3542 N N . ARG A 1 461 ? -34.125 12.211 -3.264 1 98.12 461 ARG A N 1
ATOM 3543 C CA . ARG A 1 461 ? -35.125 12.141 -2.201 1 98.12 461 ARG A CA 1
ATOM 3544 C C . ARG A 1 461 ? -34.469 12.328 -0.832 1 98.12 461 ARG A C 1
ATOM 3546 O O . ARG A 1 461 ? -35.062 12.977 0.044 1 98.12 461 ARG A O 1
ATOM 3553 N N . MET A 1 462 ? -33.312 11.75 -0.642 1 98.5 462 MET A N 1
ATOM 3554 C CA . MET A 1 462 ? -32.594 11.945 0.614 1 98.5 462 MET A CA 1
ATOM 3555 C C . MET A 1 462 ? -32.188 13.406 0.797 1 98.5 462 MET A C 1
ATOM 3557 O O . MET A 1 462 ? -32.281 13.938 1.907 1 98.5 462 MET A O 1
ATOM 3561 N N . MET A 1 463 ? -31.812 14.047 -0.292 1 98.62 463 MET A N 1
ATOM 3562 C CA . MET A 1 463 ? -31.469 15.461 -0.24 1 98.62 463 MET A CA 1
ATOM 3563 C C . MET A 1 463 ? -32.688 16.312 0.103 1 98.62 463 MET A C 1
ATOM 3565 O O . MET A 1 463 ? -32.594 17.266 0.862 1 98.62 463 MET A O 1
ATOM 3569 N N . GLU A 1 464 ? -33.812 15.914 -0.471 1 98.25 464 GLU A N 1
ATOM 3570 C CA . GLU A 1 464 ? -35.031 16.641 -0.208 1 98.25 464 GLU A CA 1
ATOM 3571 C C . GLU A 1 464 ? -35.406 16.578 1.271 1 98.25 464 GLU A C 1
ATOM 3573 O O . GLU A 1 464 ? -35.844 17.578 1.849 1 98.25 464 GLU A O 1
ATOM 3578 N N . VAL A 1 465 ? -35.281 15.445 1.84 1 98.31 465 VAL A N 1
ATOM 3579 C CA . VAL A 1 465 ? -35.594 15.281 3.258 1 98.31 465 VAL A CA 1
ATOM 3580 C C . VAL A 1 465 ? -34.656 16.156 4.09 1 98.31 465 VAL A C 1
ATOM 3582 O O . VAL A 1 465 ? -35.094 16.875 4.992 1 98.31 465 VAL A O 1
ATOM 3585 N N . ALA A 1 466 ? -33.406 16.094 3.799 1 98.56 466 ALA A N 1
ATOM 3586 C CA . ALA A 1 466 ? -32.406 16.906 4.512 1 98.56 466 ALA A CA 1
ATOM 3587 C C . ALA A 1 466 ? -32.719 18.391 4.352 1 98.56 466 ALA A C 1
ATOM 3589 O O . ALA A 1 466 ? -32.625 19.156 5.316 1 98.56 466 ALA A O 1
ATOM 3590 N N . LEU A 1 467 ? -33.062 18.797 3.109 1 98.25 467 LEU A N 1
ATOM 3591 C CA . LEU A 1 467 ? -33.375 20.188 2.803 1 98.25 467 LEU A CA 1
ATOM 3592 C C . LEU A 1 467 ? -34.562 20.672 3.643 1 98.25 467 LEU A C 1
ATOM 3594 O O . LEU A 1 467 ? -34.5 21.766 4.207 1 98.25 467 LEU A O 1
ATOM 3598 N N . THR A 1 468 ? -35.562 19.891 3.711 1 97.81 468 THR A N 1
ATOM 3599 C CA . THR A 1 468 ? -36.75 20.234 4.492 1 97.81 468 THR A CA 1
ATOM 3600 C C . THR A 1 468 ? -36.375 20.422 5.961 1 97.81 468 THR A C 1
ATOM 3602 O O . THR A 1 468 ? -36.812 21.391 6.59 1 97.81 468 THR A O 1
ATOM 3605 N N . ARG A 1 469 ? -35.594 19.547 6.48 1 98 469 ARG A N 1
ATOM 3606 C CA . ARG A 1 469 ? -35.219 19.594 7.887 1 98 469 ARG A CA 1
ATOM 3607 C C . ARG A 1 469 ? -34.375 20.812 8.18 1 98 469 ARG A C 1
ATOM 3609 O O . ARG A 1 469 ? -34.531 21.453 9.219 1 98 469 ARG A O 1
ATOM 3616 N N . LEU A 1 470 ? -33.469 21.109 7.297 1 98.19 470 LEU A N 1
ATOM 3617 C CA . LEU A 1 470 ? -32.594 22.281 7.473 1 98.19 470 LEU A CA 1
ATOM 3618 C C . LEU A 1 470 ? -33.438 23.562 7.398 1 98.19 470 LEU A C 1
ATOM 3620 O O . LEU A 1 470 ? -33.188 24.5 8.164 1 98.19 470 LEU A O 1
ATOM 3624 N N . THR A 1 471 ? -34.375 23.609 6.469 1 97.31 471 THR A N 1
ATOM 3625 C CA . THR A 1 471 ? -35.188 24.797 6.277 1 97.31 471 THR A CA 1
ATOM 3626 C C . THR A 1 471 ? -36.094 25.031 7.488 1 97.31 471 THR A C 1
ATOM 3628 O O . THR A 1 471 ? -36.219 26.156 7.957 1 97.31 471 THR A O 1
ATOM 3631 N N . GLU A 1 472 ? -36.625 24.031 8 1 96.5 472 GLU A N 1
ATOM 3632 C CA . GLU A 1 472 ? -37.531 24.125 9.141 1 96.5 472 GLU A CA 1
ATOM 3633 C C . GLU A 1 472 ? -36.781 24.562 10.406 1 96.5 472 GLU A C 1
ATOM 3635 O O . GLU A 1 472 ? -37.375 25.188 11.281 1 96.5 472 GLU A O 1
ATOM 3640 N N . ALA A 1 473 ? -35.594 24.203 10.531 1 95.44 473 ALA A N 1
ATOM 3641 C CA . ALA A 1 473 ? -34.781 24.5 11.719 1 95.44 473 ALA A CA 1
ATOM 3642 C C . ALA A 1 473 ? -34.562 26 11.867 1 95.44 473 ALA A C 1
ATOM 3644 O O . ALA A 1 473 ? -34.375 26.5 12.984 1 95.44 473 ALA A O 1
ATOM 3645 N N . GLY A 1 474 ? -34.594 26.703 10.766 1 91.25 474 GLY A N 1
ATOM 3646 C CA . GLY A 1 474 ? -34.406 28.141 10.82 1 91.25 474 GLY A CA 1
ATOM 3647 C C . GLY A 1 474 ? -35.438 28.844 11.711 1 91.25 474 GLY A C 1
ATOM 3648 O O . GLY A 1 474 ? -35.156 29.906 12.273 1 91.25 474 GLY A O 1
ATOM 3649 N N . ASN A 1 475 ? -36.531 28.25 11.859 1 88.12 475 ASN A N 1
ATOM 3650 C CA . ASN A 1 475 ? -37.594 28.844 12.633 1 88.12 475 ASN A CA 1
ATOM 3651 C C . ASN A 1 475 ? -37.625 28.344 14.07 1 88.12 475 ASN A C 1
ATOM 3653 O O . ASN A 1 475 ? -38.406 28.797 14.883 1 88.12 475 ASN A O 1
ATOM 3657 N N . LYS A 1 476 ? -36.75 27.5 14.375 1 87.38 476 LYS A N 1
ATOM 3658 C CA . LYS A 1 476 ? -36.719 26.938 15.727 1 87.38 476 LYS A CA 1
ATOM 3659 C C . LYS A 1 476 ? -35.719 27.703 16.609 1 87.38 476 LYS A C 1
ATOM 3661 O O . LYS A 1 476 ? -34.719 28.219 16.109 1 87.38 476 LYS A O 1
ATOM 3666 N N . SER A 1 477 ? -36 27.812 17.891 1 83.5 477 SER A N 1
ATOM 3667 C CA . SER A 1 477 ? -35.094 28.438 18.844 1 83.5 477 SER A CA 1
ATOM 3668 C C . SER A 1 477 ? -34 27.453 19.266 1 83.5 477 SER A C 1
ATOM 3670 O O . SER A 1 477 ? -34.25 26.25 19.391 1 83.5 477 SER A O 1
ATOM 3672 N N . THR A 1 478 ? -32.719 27.969 19.25 1 86 478 THR A N 1
ATOM 3673 C CA . THR A 1 478 ? -31.641 27.156 19.75 1 86 478 THR A CA 1
ATOM 3674 C C . THR A 1 478 ? -31.109 27.703 21.078 1 86 478 THR A C 1
ATOM 3676 O O . THR A 1 478 ? -31.062 28.906 21.281 1 86 478 THR A O 1
ATOM 3679 N N . SER A 1 479 ? -30.828 26.891 22 1 85.69 479 SER A N 1
ATOM 3680 C CA . SER A 1 479 ? -30.312 27.297 23.297 1 85.69 479 SER A CA 1
ATOM 3681 C C . SER A 1 479 ? -28.797 27.469 23.281 1 85.69 479 SER A C 1
ATOM 3683 O O . SER A 1 479 ? -28.219 28.078 24.188 1 85.69 479 SER A O 1
ATOM 3685 N N . ILE A 1 480 ? -28.203 26.938 22.281 1 91.44 480 ILE A N 1
ATOM 3686 C CA . ILE A 1 480 ? -26.75 27 22.219 1 91.44 480 ILE A CA 1
ATOM 3687 C C . ILE A 1 480 ? -26.328 28.047 21.188 1 91.44 480 ILE A C 1
ATOM 3689 O O . ILE A 1 480 ? -26.828 28.047 20.047 1 91.44 480 ILE A O 1
ATOM 3693 N N . GLN A 1 481 ? -25.438 28.922 21.656 1 89.44 481 GLN A N 1
ATOM 3694 C CA . GLN A 1 481 ? -24.938 29.953 20.75 1 89.44 481 GLN A CA 1
ATOM 3695 C C . GLN A 1 481 ? -23.406 30.062 20.828 1 89.44 481 GLN A C 1
ATOM 3697 O O . GLN A 1 481 ? -22.812 29.797 21.875 1 89.44 481 GLN A O 1
ATOM 3702 N N . LEU A 1 482 ? -22.844 30.297 19.75 1 87.38 482 LEU A N 1
ATOM 3703 C CA . LEU A 1 482 ? -21.438 30.656 19.609 1 87.38 482 LEU A CA 1
ATOM 3704 C C . LEU A 1 482 ? -21.297 32.062 19.016 1 87.38 482 LEU A C 1
ATOM 3706 O O . LEU A 1 482 ? -21.359 32.219 17.797 1 87.38 482 LEU A O 1
ATOM 3710 N N . GLY A 1 483 ? -20.953 33.031 19.844 1 83.31 483 GLY A N 1
ATOM 3711 C CA . GLY A 1 483 ? -21.031 34.406 19.391 1 83.31 483 GLY A CA 1
ATOM 3712 C C . GLY A 1 483 ? -22.391 34.781 18.844 1 83.31 483 GLY A C 1
ATOM 3713 O O . GLY A 1 483 ? -23.391 34.656 19.547 1 83.31 483 GLY A O 1
ATOM 3714 N N . LYS A 1 484 ? -22.469 35.125 17.594 1 84.31 484 LYS A N 1
ATOM 3715 C CA . LYS A 1 484 ? -23.719 35.5 16.969 1 84.31 484 LYS A CA 1
ATOM 3716 C C . LYS A 1 484 ? -24.344 34.344 16.219 1 84.31 484 LYS A C 1
ATOM 3718 O O . LYS A 1 484 ? -25.469 34.438 15.719 1 84.31 484 LYS A O 1
ATOM 3723 N N . GLN A 1 485 ? -23.656 33.25 16.219 1 89.5 485 GLN A N 1
ATOM 3724 C CA . GLN A 1 485 ? -24.141 32.125 15.414 1 89.5 485 GLN A CA 1
ATOM 3725 C C . GLN A 1 485 ? -24.969 31.156 16.266 1 89.5 485 GLN A C 1
ATOM 3727 O O . GLN A 1 485 ? -24.562 30.797 17.375 1 89.5 485 GLN A O 1
ATOM 3732 N N . LYS A 1 486 ? -26.125 30.781 15.672 1 93.81 486 LYS A N 1
ATOM 3733 C CA . LYS A 1 486 ? -26.906 29.703 16.266 1 93.81 486 LYS A CA 1
ATOM 3734 C C . LYS A 1 486 ? -26.25 28.344 16.047 1 93.81 486 LYS A C 1
ATOM 3736 O O . LYS A 1 486 ? -25.688 28.078 14.977 1 93.81 486 LYS A O 1
ATOM 3741 N N . ILE A 1 487 ? -26.266 27.547 17.062 1 95.56 487 ILE A N 1
ATOM 3742 C CA . ILE A 1 487 ? -25.734 26.203 16.969 1 95.56 487 ILE A CA 1
ATOM 3743 C C . ILE A 1 487 ? -26.875 25.188 17.016 1 95.56 487 ILE A C 1
ATOM 3745 O O . ILE A 1 487 ? -27.734 25.25 17.891 1 95.56 487 ILE A O 1
ATOM 3749 N N . TYR A 1 488 ? -26.875 24.25 16.047 1 96.81 488 TYR A N 1
ATOM 3750 C CA . TYR A 1 488 ? -27.922 23.234 15.953 1 96.81 488 TYR A CA 1
ATOM 3751 C C . TYR A 1 488 ? -27.359 21.859 16.281 1 96.81 488 TYR A C 1
ATOM 3753 O O . TYR A 1 488 ? -26.188 21.578 16 1 96.81 488 TYR A O 1
ATOM 3761 N N . THR A 1 489 ? -28.125 21.031 16.859 1 96.06 489 THR A N 1
ATOM 3762 C CA . THR A 1 489 ? -27.859 19.609 17.062 1 96.06 489 THR A CA 1
ATOM 3763 C C . THR A 1 489 ? -29 18.766 16.516 1 96.06 489 THR A C 1
ATOM 3765 O O . THR A 1 489 ? -29.859 19.266 15.789 1 96.06 489 THR A O 1
ATOM 3768 N N . ASP A 1 490 ? -28.953 17.438 16.797 1 95.19 490 ASP A N 1
ATOM 3769 C CA . ASP A 1 490 ? -29.984 16.562 16.297 1 95.19 490 ASP A CA 1
ATOM 3770 C C . ASP A 1 490 ? -31.328 16.844 16.969 1 95.19 490 ASP A C 1
ATOM 3772 O O . ASP A 1 490 ? -32.375 16.391 16.484 1 95.19 490 ASP A O 1
ATOM 3776 N N . LYS A 1 491 ? -31.391 17.656 17.969 1 93.19 491 LYS A N 1
ATOM 3777 C CA . LYS A 1 491 ? -32.625 18.047 18.625 1 93.19 491 LYS A CA 1
ATOM 3778 C C . LYS A 1 491 ? -33.438 18.984 17.75 1 93.19 491 LYS A C 1
ATOM 3780 O O . LYS A 1 491 ? -34.656 18.891 17.688 1 93.19 491 LYS A O 1
ATOM 3785 N N . GLN A 1 492 ? -32.781 19.922 17.141 1 94.25 492 GLN A N 1
ATOM 3786 C CA . GLN A 1 492 ? -33.438 20.875 16.266 1 94.25 492 GLN A CA 1
ATOM 3787 C C . GLN A 1 492 ? -33.531 20.359 14.836 1 94.25 492 GLN A C 1
ATOM 3789 O O . GLN A 1 492 ? -34.469 20.688 14.102 1 94.25 492 GLN A O 1
ATOM 3794 N N . VAL A 1 493 ? -32.531 19.625 14.453 1 97.19 493 VAL A N 1
ATOM 3795 C CA . VAL A 1 493 ? -32.438 19.109 13.086 1 97.19 493 VAL A CA 1
ATOM 3796 C C . VAL A 1 493 ? -32.188 17.609 13.109 1 97.19 493 VAL A C 1
ATOM 3798 O O . VAL A 1 493 ? -31.047 17.172 13.039 1 97.19 493 VAL A O 1
ATOM 3801 N N . PRO A 1 494 ? -33.281 16.875 12.992 1 96.25 494 PRO A N 1
ATOM 3802 C CA . PRO A 1 494 ? -33.062 15.422 12.922 1 96.25 494 PRO A CA 1
ATOM 3803 C C . PRO A 1 494 ? -32.156 15.008 11.773 1 96.25 494 PRO A C 1
ATOM 3805 O O . PRO A 1 494 ? -32.25 15.562 10.68 1 96.25 494 PRO A O 1
ATOM 3808 N N . GLY A 1 495 ? -31.203 14.055 12.102 1 97.5 495 GLY A N 1
ATOM 3809 C CA . GLY A 1 495 ? -30.312 13.562 11.062 1 97.5 495 GLY A CA 1
ATOM 3810 C C . GLY A 1 495 ? -28.906 14.102 11.18 1 97.5 495 GLY A C 1
ATOM 3811 O O . GLY A 1 495 ? -28 13.617 10.5 1 97.5 495 GLY A O 1
ATOM 3812 N N . LEU A 1 496 ? -28.719 15.031 12.078 1 98 496 LEU A N 1
ATOM 3813 C CA . LEU A 1 496 ? -27.375 15.562 12.266 1 98 496 LEU A CA 1
ATOM 3814 C C . LEU A 1 496 ? -26.5 14.57 13.023 1 98 496 LEU A C 1
ATOM 3816 O O . LEU A 1 496 ? -25.281 14.719 13.062 1 98 496 LEU A O 1
ATOM 3820 N N . GLY A 1 497 ? -27.125 13.523 13.641 1 97.25 497 GLY A N 1
ATOM 3821 C CA . GLY A 1 497 ? -26.359 12.609 14.477 1 97.25 497 GLY A CA 1
ATOM 3822 C C . GLY A 1 497 ? -25.75 13.289 15.695 1 97.25 497 GLY A C 1
ATOM 3823 O O . GLY A 1 497 ? -26.359 14.18 16.281 1 97.25 497 GLY A O 1
ATOM 3824 N N . LYS A 1 498 ? -24.625 12.805 16.125 1 96.62 498 LYS A N 1
ATOM 3825 C CA . LYS A 1 498 ? -23.938 13.398 17.281 1 96.62 498 LYS A CA 1
ATOM 3826 C C . LYS A 1 498 ? -22.906 14.438 16.828 1 96.62 498 LYS A C 1
ATOM 3828 O O . LYS A 1 498 ? -21.734 14.367 17.203 1 96.62 498 LYS A O 1
ATOM 3833 N N . ASN A 1 499 ? -23.375 15.359 16.031 1 97.81 499 ASN A N 1
ATOM 3834 C CA . ASN A 1 499 ? -22.625 16.484 15.492 1 97.81 499 ASN A CA 1
ATOM 3835 C C . ASN A 1 499 ? -23.359 17.797 15.695 1 97.81 499 ASN A C 1
ATOM 3837 O O . ASN A 1 499 ? -24.578 17.812 15.828 1 97.81 499 ASN A O 1
ATOM 3841 N N . TYR A 1 500 ? -22.641 18.859 15.766 1 96.94 500 TYR A N 1
ATOM 3842 C CA . TYR A 1 500 ? -23.281 20.156 15.789 1 96.94 500 TYR A CA 1
ATOM 3843 C C . TYR A 1 500 ? -23.109 20.891 14.469 1 96.94 500 TYR A C 1
ATOM 3845 O O . TYR A 1 500 ? -22.172 20.594 13.711 1 96.94 500 TYR A O 1
ATOM 3853 N N . MET A 1 501 ? -23.969 21.781 14.156 1 97.38 501 MET A N 1
ATOM 3854 C CA . MET A 1 501 ? -23.984 22.562 12.922 1 97.38 501 MET A CA 1
ATOM 3855 C C . MET A 1 501 ? -24.188 24.047 13.219 1 97.38 501 MET A C 1
ATOM 3857 O O . MET A 1 501 ? -25 24.406 14.078 1 97.38 501 MET A O 1
ATOM 3861 N N . THR A 1 502 ? -23.469 24.922 12.539 1 95.94 502 THR A N 1
ATOM 3862 C CA . THR A 1 502 ? -23.625 26.359 12.695 1 95.94 502 THR A CA 1
ATOM 3863 C C . THR A 1 502 ? -24.703 26.891 11.75 1 95.94 502 THR A C 1
ATOM 3865 O O . THR A 1 502 ? -25.094 26.203 10.797 1 95.94 502 THR A O 1
ATOM 3868 N N . GLU A 1 503 ? -25.156 28.078 12 1 96.06 503 GLU A N 1
ATOM 3869 C CA . GLU A 1 503 ? -26.125 28.719 11.125 1 96.06 503 GLU A CA 1
ATOM 3870 C C . GLU A 1 503 ? -25.562 28.922 9.719 1 96.06 503 GLU A C 1
ATOM 3872 O O . GLU A 1 503 ? -26.281 28.719 8.727 1 96.06 503 GLU A O 1
ATOM 3877 N N . SER A 1 504 ? -24.328 29.312 9.695 1 95.88 504 SER A N 1
ATOM 3878 C CA . SER A 1 504 ? -23.703 29.484 8.398 1 95.88 504 SER A CA 1
ATOM 3879 C C . SER A 1 504 ? -23.672 28.188 7.609 1 95.88 504 SER A C 1
ATOM 3881 O O . SER A 1 504 ? -23.922 28.188 6.402 1 95.88 504 SER A O 1
ATOM 3883 N N . SER A 1 505 ? -23.391 27.109 8.273 1 96.81 505 SER A N 1
ATOM 3884 C CA . SER A 1 505 ? -23.359 25.797 7.625 1 96.81 505 SER A CA 1
ATOM 3885 C C . SER A 1 505 ? -24.75 25.359 7.195 1 96.81 505 SER A C 1
ATOM 3887 O O . SER A 1 505 ? -24.906 24.719 6.152 1 96.81 505 SER A O 1
ATOM 3889 N N . ARG A 1 506 ? -25.734 25.625 8.023 1 97.75 506 ARG A N 1
ATOM 3890 C CA . ARG A 1 506 ? -27.109 25.312 7.68 1 97.75 506 ARG A CA 1
ATOM 3891 C C . ARG A 1 506 ? -27.531 25.984 6.375 1 97.75 506 ARG A C 1
ATOM 3893 O O . ARG A 1 506 ? -28.078 25.344 5.48 1 97.75 506 ARG A O 1
ATOM 3900 N N . VAL A 1 507 ? -27.234 27.25 6.27 1 97.75 507 VAL A N 1
ATOM 3901 C CA . VAL A 1 507 ? -27.609 28.047 5.098 1 97.75 507 VAL A CA 1
ATOM 3902 C C . VAL A 1 507 ? -26.859 27.516 3.867 1 97.75 507 VAL A C 1
ATOM 3904 O O . VAL A 1 507 ? -27.453 27.375 2.793 1 97.75 507 VAL A O 1
ATOM 3907 N N . ALA A 1 508 ? -25.641 27.219 4.055 1 98 508 ALA A N 1
ATOM 3908 C CA . ALA A 1 508 ? -24.828 26.688 2.957 1 98 508 ALA A CA 1
ATOM 3909 C C . ALA A 1 508 ? -25.391 25.359 2.469 1 98 508 ALA A C 1
ATOM 3911 O O . ALA A 1 508 ? -25.391 25.078 1.267 1 98 508 ALA A O 1
ATOM 3912 N N . GLY A 1 509 ? -25.781 24.516 3.408 1 98.44 509 GLY A N 1
ATOM 3913 C CA . GLY A 1 509 ? -26.391 23.25 3.053 1 98.44 509 GLY A CA 1
ATOM 3914 C C . GLY A 1 509 ? -27.672 23.391 2.25 1 98.44 509 GLY A C 1
ATOM 3915 O O . GLY A 1 509 ? -27.875 22.672 1.27 1 98.44 509 GLY A O 1
ATOM 3916 N N . ILE A 1 510 ? -28.5 24.344 2.658 1 98.31 510 ILE A N 1
ATOM 3917 C CA . ILE A 1 510 ? -29.75 24.609 1.96 1 98.31 510 ILE A CA 1
ATOM 3918 C C . ILE A 1 510 ? -29.453 25.047 0.524 1 98.31 510 ILE A C 1
ATOM 3920 O O . ILE A 1 510 ? -30.094 24.562 -0.416 1 98.31 510 ILE A O 1
ATOM 3924 N N . GLU A 1 511 ? -28.516 25.891 0.413 1 98.12 511 GLU A N 1
ATOM 3925 C CA . GLU A 1 511 ? -28.156 26.391 -0.913 1 98.12 511 GLU A CA 1
ATOM 3926 C C . GLU A 1 511 ? -27.656 25.266 -1.809 1 98.12 511 GLU A C 1
ATOM 3928 O O . GLU A 1 511 ? -28.047 25.172 -2.971 1 98.12 511 GLU A O 1
ATOM 3933 N N . ALA A 1 512 ? -26.812 24.438 -1.288 1 98.31 512 ALA A N 1
ATOM 3934 C CA . ALA A 1 512 ? -26.234 23.344 -2.057 1 98.31 512 ALA A CA 1
ATOM 3935 C C . ALA A 1 512 ? -27.312 22.344 -2.488 1 98.31 512 ALA A C 1
ATOM 3937 O O . ALA A 1 512 ? -27.375 21.953 -3.656 1 98.31 512 ALA A O 1
ATOM 3938 N N . TYR A 1 513 ? -28.156 21.922 -1.57 1 98.5 513 TYR A N 1
ATOM 3939 C CA . TYR A 1 513 ? -29.188 20.953 -1.881 1 98.5 513 TYR A CA 1
ATOM 3940 C C . TYR A 1 513 ? -30.172 21.516 -2.904 1 98.5 513 TYR A C 1
ATOM 3942 O O . TYR A 1 513 ? -30.531 20.844 -3.869 1 98.5 513 TYR A O 1
ATOM 3950 N N . ASN A 1 514 ? -30.578 22.797 -2.701 1 97.81 514 ASN A N 1
ATOM 3951 C CA . ASN A 1 514 ? -31.5 23.406 -3.656 1 97.81 514 ASN A CA 1
ATOM 3952 C C . ASN A 1 514 ? -30.906 23.422 -5.066 1 97.81 514 ASN A C 1
ATOM 3954 O O . ASN A 1 514 ? -31.609 23.078 -6.031 1 97.81 514 ASN A O 1
ATOM 3958 N N . TYR A 1 515 ? -29.75 23.797 -5.129 1 97.75 515 TYR A N 1
ATOM 3959 C CA . TYR A 1 515 ? -29.094 23.938 -6.426 1 97.75 515 TYR A CA 1
ATOM 3960 C C . TYR A 1 515 ? -29.047 22.594 -7.152 1 97.75 515 TYR A C 1
ATOM 3962 O O . TYR A 1 515 ? -29.422 22.5 -8.32 1 97.75 515 TYR A O 1
ATOM 3970 N N . PHE A 1 516 ? -28.656 21.547 -6.52 1 98.19 516 PHE A N 1
ATOM 3971 C CA . PHE A 1 516 ? -28.391 20.297 -7.211 1 98.19 516 PHE A CA 1
ATOM 3972 C C . PHE A 1 516 ? -29.672 19.484 -7.375 1 98.19 516 PHE A C 1
ATOM 3974 O O . PHE A 1 516 ? -29.781 18.656 -8.273 1 98.19 516 PHE A O 1
ATOM 3981 N N . ILE A 1 517 ? -30.641 19.656 -6.48 1 98.12 517 ILE A N 1
ATOM 3982 C CA . ILE A 1 517 ? -31.953 19.094 -6.723 1 98.12 517 ILE A CA 1
ATOM 3983 C C . ILE A 1 517 ? -32.531 19.688 -8.008 1 98.12 517 ILE A C 1
ATOM 3985 O O . ILE A 1 517 ? -33.094 18.953 -8.844 1 98.12 517 ILE A O 1
ATOM 3989 N N . ARG A 1 518 ? -32.406 20.953 -8.109 1 97.19 518 ARG A N 1
ATOM 3990 C CA . ARG A 1 518 ? -32.875 21.609 -9.312 1 97.19 518 ARG A CA 1
ATOM 3991 C C . ARG A 1 518 ? -32.094 21.156 -10.539 1 97.19 518 ARG A C 1
ATOM 3993 O O . ARG A 1 518 ? -32.688 20.938 -11.609 1 97.19 518 ARG A O 1
ATOM 4000 N N . PHE A 1 519 ? -30.859 21.078 -10.398 1 97.44 519 PHE A N 1
ATOM 4001 C CA . PHE A 1 519 ? -30 20.609 -11.484 1 97.44 519 PHE A CA 1
ATOM 4002 C C . PHE A 1 519 ? -30.453 19.234 -11.984 1 97.44 519 PHE A C 1
ATOM 4004 O O . PHE A 1 519 ? -30.516 19 -13.195 1 97.44 519 PHE A O 1
ATOM 4011 N N . TYR A 1 520 ? -30.734 18.391 -11.07 1 97.62 520 TYR A N 1
ATOM 4012 C CA . TYR A 1 520 ? -31.281 17.062 -11.383 1 97.62 520 TYR A CA 1
ATOM 4013 C C . TYR A 1 520 ? -32.594 17.188 -12.172 1 97.62 520 TYR A C 1
ATOM 4015 O O . TYR A 1 520 ? -32.75 16.5 -13.188 1 97.62 520 TYR A O 1
ATOM 4023 N N . ALA A 1 521 ? -33.406 18.016 -11.758 1 97.75 521 ALA A N 1
ATOM 4024 C CA . ALA A 1 521 ? -34.688 18.172 -12.414 1 97.75 521 ALA A CA 1
ATOM 4025 C C . ALA A 1 521 ? -34.531 18.766 -13.812 1 97.75 521 ALA A C 1
ATOM 4027 O O . ALA A 1 521 ? -35.219 18.344 -14.75 1 97.75 521 ALA A O 1
ATOM 4028 N N . LEU A 1 522 ? -33.656 19.734 -13.953 1 97.31 522 LEU A N 1
ATOM 4029 C CA . LEU A 1 522 ? -33.406 20.344 -15.25 1 97.31 522 LEU A CA 1
ATOM 4030 C C . LEU A 1 522 ? -32.875 19.312 -16.234 1 97.31 522 LEU A C 1
ATOM 4032 O O . LEU A 1 522 ? -33.219 19.344 -17.422 1 97.31 522 LEU A O 1
ATOM 4036 N N . ASN A 1 523 ? -32.031 18.422 -15.773 1 96.94 523 ASN A N 1
ATOM 4037 C CA . ASN A 1 523 ? -31.531 17.359 -16.625 1 96.94 523 ASN A CA 1
ATOM 4038 C C . ASN A 1 523 ? -32.656 16.422 -17.078 1 96.94 523 ASN A C 1
ATOM 4040 O O . ASN A 1 523 ? -32.625 15.898 -18.203 1 96.94 523 ASN A O 1
ATOM 4044 N N . GLY A 1 524 ? -33.594 16.172 -16.141 1 96.44 524 GLY A N 1
ATOM 4045 C CA . GLY A 1 524 ? -34.781 15.398 -16.547 1 96.44 524 GLY A CA 1
ATOM 4046 C C . GLY A 1 524 ? -35.562 16.047 -17.656 1 96.44 524 GLY A C 1
ATOM 4047 O O . GLY A 1 524 ? -36 15.367 -18.594 1 96.44 524 GLY A O 1
ATOM 4048 N N . PHE A 1 525 ? -35.75 17.359 -17.594 1 96.12 525 PHE A N 1
ATOM 4049 C CA . PHE A 1 525 ? -36.438 18.109 -18.641 1 96.12 525 PHE A CA 1
ATOM 4050 C C . PHE A 1 525 ? -35.719 17.953 -19.969 1 96.12 525 PHE A C 1
ATOM 4052 O O . PHE A 1 525 ? -36.344 17.672 -21 1 96.12 525 PHE A O 1
ATOM 4059 N N . TRP A 1 526 ? -34.406 18.141 -19.875 1 96 526 TRP A N 1
ATOM 4060 C CA . TRP A 1 526 ? -33.594 18.047 -21.062 1 96 526 TRP A CA 1
ATOM 4061 C C . TRP A 1 526 ? -33.656 16.656 -21.688 1 96 526 TRP A C 1
ATOM 4063 O O . TRP A 1 526 ? -33.844 16.531 -22.906 1 96 526 TRP A O 1
ATOM 4073 N N . ARG A 1 527 ? -33.531 15.602 -20.875 1 95.44 527 ARG A N 1
ATOM 4074 C CA . ARG A 1 527 ? -33.594 14.219 -21.344 1 95.44 527 ARG A CA 1
ATOM 4075 C C . ARG A 1 527 ? -34.938 13.922 -22.016 1 95.44 527 ARG A C 1
ATOM 4077 O O . ARG A 1 527 ? -34.969 13.305 -23.078 1 95.44 527 ARG A O 1
ATOM 4084 N N . THR A 1 528 ? -36 14.391 -21.406 1 94.81 528 THR A N 1
ATOM 4085 C CA . THR A 1 528 ? -37.344 14.148 -21.922 1 94.81 528 THR A CA 1
ATOM 4086 C C . THR A 1 528 ? -37.562 14.906 -23.219 1 94.81 528 THR A C 1
ATOM 4088 O O . THR A 1 528 ? -38.188 14.391 -24.156 1 94.81 528 THR A O 1
ATOM 4091 N N . LEU A 1 529 ? -37.094 16.125 -23.312 1 94.19 529 LEU A N 1
ATOM 4092 C CA . LEU A 1 529 ? -37.188 16.938 -24.516 1 94.19 529 LEU A CA 1
ATOM 4093 C C . LEU A 1 529 ? -36.469 16.266 -25.688 1 94.19 529 LEU A C 1
ATOM 4095 O O . LEU A 1 529 ? -37 16.188 -26.781 1 94.19 529 LEU A O 1
ATOM 4099 N N . ARG A 1 530 ? -35.312 15.781 -25.422 1 93.38 530 ARG A N 1
ATOM 4100 C CA . ARG A 1 530 ? -34.469 15.211 -26.469 1 93.38 530 ARG A CA 1
ATOM 4101 C C . ARG A 1 530 ? -35.031 13.883 -26.969 1 93.38 530 ARG A C 1
ATOM 4103 O O . ARG A 1 530 ? -34.875 13.539 -28.141 1 93.38 530 ARG A O 1
ATOM 4110 N N . GLN A 1 531 ? -35.688 13.164 -26.062 1 90.69 531 GLN A N 1
ATOM 4111 C CA . GLN A 1 531 ? -36.156 11.82 -26.406 1 90.69 531 GLN A CA 1
ATOM 4112 C C . GLN A 1 531 ? -37.562 11.836 -26.953 1 90.69 531 GLN A C 1
ATOM 4114 O O . GLN A 1 531 ? -38.031 10.867 -27.547 1 90.69 531 GLN A O 1
ATOM 4119 N N . GLY A 1 532 ? -38.219 12.969 -26.734 1 84.62 532 GLY A N 1
ATOM 4120 C CA . GLY A 1 532 ? -39.656 12.977 -27.094 1 84.62 532 GLY A CA 1
ATOM 4121 C C . GLY A 1 532 ? -39.969 13.898 -28.25 1 84.62 532 GLY A C 1
ATOM 4122 O O . GLY A 1 532 ? -39.094 14.672 -28.703 1 84.62 532 GLY A O 1
ATOM 4123 N N . PRO A 1 533 ? -41.219 13.789 -28.688 1 87.44 533 PRO A N 1
ATOM 4124 C CA . PRO A 1 533 ? -41.656 14.578 -29.828 1 87.44 533 PRO A CA 1
ATOM 4125 C C . PRO A 1 533 ? -42.25 15.922 -29.422 1 87.44 533 PRO A C 1
ATOM 4127 O O . PRO A 1 533 ? -42.562 16.75 -30.281 1 87.44 533 PRO A O 1
ATOM 4130 N N . LEU A 1 534 ? -42.344 16.172 -28.25 1 90 534 LEU A N 1
ATOM 4131 C CA . LEU A 1 534 ? -43.062 17.359 -27.797 1 90 534 LEU A CA 1
ATOM 4132 C C . LEU A 1 534 ? -42.188 18.609 -28 1 90 534 LEU A C 1
ATOM 4134 O O . LEU A 1 534 ? -40.969 18.562 -27.844 1 90 534 LEU A O 1
ATOM 4138 N N . PRO A 1 535 ? -43 19.719 -28.344 1 90 535 PRO A N 1
ATOM 4139 C CA . PRO A 1 535 ? -42.25 20.969 -28.391 1 90 535 PRO A CA 1
ATOM 4140 C C . PRO A 1 535 ? -41.781 21.422 -27 1 90 535 PRO A C 1
ATOM 4142 O O . PRO A 1 535 ? -42.344 20.969 -25.984 1 90 535 PRO A O 1
ATOM 4145 N N . VAL A 1 536 ? -40.812 22.25 -26.938 1 92.12 536 VAL A N 1
ATOM 4146 C CA . VAL A 1 536 ? -40.094 22.688 -25.75 1 92.12 536 VAL A CA 1
ATOM 4147 C C . VAL A 1 536 ? -41.062 23.172 -24.688 1 92.12 536 VAL A C 1
ATOM 4149 O O . VAL A 1 536 ? -40.875 22.875 -23.5 1 92.12 536 VAL A O 1
ATOM 4152 N N . ASP A 1 537 ? -42.156 23.844 -25.047 1 90.19 537 ASP A N 1
ATOM 4153 C CA . ASP A 1 537 ? -43.031 24.484 -24.062 1 90.19 537 ASP A CA 1
ATOM 4154 C C . ASP A 1 537 ? -44.094 23.516 -23.594 1 90.19 537 ASP A C 1
ATOM 4156 O O . ASP A 1 537 ? -44.75 23.781 -22.578 1 90.19 537 ASP A O 1
ATOM 4160 N N . ALA A 1 538 ? -44.219 22.406 -24.219 1 91.81 538 ALA A N 1
ATOM 4161 C CA . ALA A 1 538 ? -45.25 21.453 -23.859 1 91.81 538 ALA A CA 1
ATOM 4162 C C . ALA A 1 538 ? -44.719 20.359 -22.922 1 91.81 538 ALA A C 1
ATOM 4164 O O . ALA A 1 538 ? -45.469 19.703 -22.234 1 91.81 538 ALA A O 1
ATOM 4165 N N . VAL A 1 539 ? -43.438 20.219 -22.875 1 94 539 VAL A N 1
ATOM 4166 C CA . VAL A 1 539 ? -42.812 19.094 -22.203 1 94 539 VAL A CA 1
ATOM 4167 C C . VAL A 1 539 ? -43.125 19.141 -20.719 1 94 539 VAL A C 1
ATOM 4169 O O . VAL A 1 539 ? -43.469 18.125 -20.125 1 94 539 VAL A O 1
ATOM 4172 N N . LEU A 1 540 ? -43.031 20.281 -20.094 1 93.69 540 LEU A N 1
ATOM 4173 C CA . LEU A 1 540 ? -43.188 20.438 -18.641 1 93.69 540 LEU A CA 1
ATOM 4174 C C . LEU A 1 540 ? -44.594 20.078 -18.188 1 93.69 540 LEU A C 1
ATOM 4176 O O . LEU A 1 540 ? -44.781 19.547 -17.094 1 93.69 540 LEU A O 1
ATOM 4180 N N . HIS A 1 541 ? -45.594 20.328 -19.031 1 92.06 541 HIS A N 1
ATOM 4181 C CA . HIS A 1 541 ? -46.969 20.219 -18.578 1 92.06 541 HIS A CA 1
ATOM 4182 C C . HIS A 1 541 ? -47.625 18.953 -19.156 1 92.06 541 HIS A C 1
ATOM 4184 O O . HIS A 1 541 ? -48.75 18.609 -18.766 1 92.06 541 HIS A O 1
ATOM 4190 N N . ALA A 1 542 ? -46.906 18.281 -19.969 1 92.62 542 ALA A N 1
ATOM 4191 C CA . ALA A 1 542 ? -47.438 17.047 -20.562 1 92.62 542 ALA A CA 1
ATOM 4192 C C . ALA A 1 542 ? -47.469 15.922 -19.531 1 92.62 542 ALA A C 1
ATOM 4194 O O . ALA A 1 542 ? -46.531 15.781 -18.734 1 92.62 542 ALA A O 1
ATOM 4195 N N . PRO A 1 543 ? -48.5 15.117 -19.516 1 91 543 PRO A N 1
ATOM 4196 C CA . PRO A 1 543 ? -48.531 13.961 -18.625 1 91 543 PRO A CA 1
ATOM 4197 C C . PRO A 1 543 ? -47.5 12.906 -18.969 1 91 543 PRO A C 1
ATOM 4199 O O . PRO A 1 543 ? -47.031 12.828 -20.109 1 91 543 PRO A O 1
ATOM 4202 N N . THR A 1 544 ? -46.969 12.188 -17.875 1 91.88 544 THR A N 1
ATOM 4203 C CA . THR A 1 544 ? -45.969 11.172 -18.094 1 91.88 544 THR A CA 1
ATOM 4204 C C . THR A 1 544 ? -46.219 9.938 -17.25 1 91.88 544 THR A C 1
ATOM 4206 O O . THR A 1 544 ? -46.812 10.039 -16.156 1 91.88 544 THR A O 1
ATOM 4209 N N . THR A 1 545 ? -45.75 8.75 -17.75 1 91.06 545 THR A N 1
ATOM 4210 C CA . THR A 1 545 ? -45.844 7.492 -17.016 1 91.06 545 THR A CA 1
ATOM 4211 C C . THR A 1 545 ? -44.438 7.086 -16.5 1 91.06 545 THR A C 1
ATOM 4213 O O . THR A 1 545 ? -44.312 6.105 -15.773 1 91.06 545 THR A O 1
ATOM 4216 N N . CYS A 1 546 ? -43.5 7.828 -16.891 1 93.12 546 CYS A N 1
ATOM 4217 C CA . CYS A 1 546 ? -42.156 7.562 -16.422 1 93.12 546 CYS A CA 1
ATOM 4218 C C . CYS A 1 546 ? -41.938 8.07 -15 1 93.12 546 CYS A C 1
ATOM 4220 O O . CYS A 1 546 ? -42 9.273 -14.75 1 93.12 546 CYS A O 1
ATOM 4222 N N . PRO A 1 547 ? -41.656 7.18 -14.102 1 94.5 547 PRO A N 1
ATOM 4223 C CA . PRO A 1 547 ? -41.531 7.586 -12.695 1 94.5 547 PRO A CA 1
ATOM 4224 C C . PRO A 1 547 ? -40.438 8.602 -12.453 1 94.5 547 PRO A C 1
ATOM 4226 O O . PRO A 1 547 ? -40.594 9.523 -11.656 1 94.5 547 PRO A O 1
ATOM 4229 N N . ARG A 1 548 ? -39.375 8.344 -13.133 1 95.5 548 ARG A N 1
ATOM 4230 C CA . ARG A 1 548 ? -38.25 9.266 -12.93 1 95.5 548 ARG A CA 1
ATOM 4231 C C . ARG A 1 548 ? -38.625 10.672 -13.391 1 95.5 548 ARG A C 1
ATOM 4233 O O . ARG A 1 548 ? -38.375 11.641 -12.672 1 95.5 548 ARG A O 1
ATOM 4240 N N . TRP A 1 549 ? -39.156 10.836 -14.57 1 95.88 549 TRP A N 1
ATOM 4241 C CA . TRP A 1 549 ? -39.531 12.148 -15.062 1 95.88 549 TRP A CA 1
ATOM 4242 C C . TRP A 1 549 ? -40.688 12.742 -14.227 1 95.88 549 TRP A C 1
ATOM 4244 O O . TRP A 1 549 ? -40.719 13.953 -14.008 1 95.88 549 TRP A O 1
ATOM 4254 N N . SER A 1 550 ? -41.531 11.914 -13.719 1 96.25 550 SER A N 1
ATOM 4255 C CA . SER A 1 550 ? -42.594 12.398 -12.836 1 96.25 550 SER A CA 1
ATOM 4256 C C . SER A 1 550 ? -42 13.086 -11.609 1 96.25 550 SER A C 1
ATOM 4258 O O . SER A 1 550 ? -42.469 14.141 -11.188 1 96.25 550 SER A O 1
ATOM 4260 N N . HIS A 1 551 ? -41.031 12.445 -11.07 1 96.81 551 HIS A N 1
ATOM 4261 C CA . HIS A 1 551 ? -40.344 13.023 -9.922 1 96.81 551 HIS A CA 1
ATOM 4262 C C . HIS A 1 551 ? -39.625 14.32 -10.297 1 96.81 551 HIS A C 1
ATOM 4264 O O . HIS A 1 551 ? -39.781 15.344 -9.625 1 96.81 551 HIS A O 1
ATOM 4270 N N . GLU A 1 552 ? -38.844 14.32 -11.367 1 97.12 552 GLU A N 1
ATOM 4271 C CA . GLU A 1 552 ? -38.125 15.477 -11.852 1 97.12 552 GLU A CA 1
ATOM 4272 C C . GLU A 1 552 ? -39.062 16.625 -12.203 1 97.12 552 GLU A C 1
ATOM 4274 O O . GLU A 1 552 ? -38.812 17.766 -11.812 1 97.12 552 GLU A O 1
ATOM 4279 N N . ARG A 1 553 ? -40.062 16.297 -12.914 1 95.88 553 ARG A N 1
ATOM 4280 C CA . ARG A 1 553 ? -41.062 17.281 -13.312 1 95.88 553 ARG A CA 1
ATOM 4281 C C . ARG A 1 553 ? -41.75 17.906 -12.102 1 95.88 553 ARG A C 1
ATOM 4283 O O . ARG A 1 553 ? -41.969 19.125 -12.062 1 95.88 553 ARG A O 1
ATOM 4290 N N . GLY A 1 554 ? -42.094 17.078 -11.188 1 95.56 554 GLY A N 1
ATOM 4291 C CA . GLY A 1 554 ? -42.719 17.578 -9.969 1 95.56 554 GLY A CA 1
ATOM 4292 C C . GLY A 1 554 ? -41.844 18.609 -9.242 1 95.56 554 GLY A C 1
ATOM 4293 O O . GLY A 1 554 ? -42.375 19.578 -8.695 1 95.56 554 GLY A O 1
ATOM 4294 N N . LEU A 1 555 ? -40.625 18.422 -9.227 1 96.88 555 LEU A N 1
ATOM 4295 C CA . LEU A 1 555 ? -39.688 19.328 -8.578 1 96.88 555 LEU A CA 1
ATOM 4296 C C . LEU A 1 555 ? -39.656 20.688 -9.289 1 96.88 555 LEU A C 1
ATOM 4298 O O . LEU A 1 555 ? -39.594 21.734 -8.641 1 96.88 555 LEU A O 1
ATOM 4302 N N . LEU A 1 556 ? -39.688 20.656 -10.656 1 96.06 556 LEU A N 1
ATOM 4303 C CA . LEU A 1 556 ? -39.688 21.875 -11.438 1 96.06 556 LEU A CA 1
ATOM 4304 C C . LEU A 1 556 ? -41 22.641 -11.242 1 96.06 556 LEU A C 1
ATOM 4306 O O . LEU A 1 556 ? -40.969 23.859 -11.062 1 96.06 556 LEU A O 1
ATOM 4310 N N . LEU A 1 557 ? -42.031 21.922 -11.211 1 94.81 557 LEU A N 1
ATOM 4311 C CA . LEU A 1 557 ? -43.344 22.547 -11.086 1 94.81 557 LEU A CA 1
ATOM 4312 C C . LEU A 1 557 ? -43.531 23.141 -9.688 1 94.81 557 LEU A C 1
ATOM 4314 O O . LEU A 1 557 ? -44.188 24.172 -9.531 1 94.81 557 LEU A O 1
ATOM 4318 N N . ALA A 1 558 ? -42.969 22.5 -8.719 1 93.75 558 ALA A N 1
ATOM 4319 C CA . ALA A 1 558 ? -43.094 22.984 -7.34 1 93.75 558 ALA A CA 1
ATOM 4320 C C . ALA A 1 558 ? -42.344 24.297 -7.156 1 93.75 558 ALA A C 1
ATOM 4322 O O . ALA A 1 558 ? -42.812 25.172 -6.426 1 93.75 558 ALA A O 1
ATOM 4323 N N . SER A 1 559 ? -41.281 24.453 -7.832 1 91.12 559 SER A N 1
ATOM 4324 C CA . SER A 1 559 ? -40.438 25.641 -7.621 1 91.12 559 SER A CA 1
ATOM 4325 C C . SER A 1 559 ? -40.75 26.734 -8.633 1 91.12 559 SER A C 1
ATOM 4327 O O . SER A 1 559 ? -40.688 27.922 -8.312 1 91.12 559 SER A O 1
ATOM 4329 N N . THR A 1 560 ? -41.062 26.297 -9.922 1 91.5 560 THR A N 1
ATOM 4330 C CA . THR A 1 560 ? -41.344 27.266 -10.977 1 91.5 560 THR A CA 1
ATOM 4331 C C . THR A 1 560 ? -42.469 26.75 -11.867 1 91.5 560 THR A C 1
ATOM 4333 O O . THR A 1 560 ? -42.25 26.422 -13.039 1 91.5 560 THR A O 1
ATOM 4336 N N . PRO A 1 561 ? -43.656 26.875 -11.422 1 87.94 561 PRO A N 1
ATOM 4337 C CA . PRO A 1 561 ? -44.781 26.297 -12.172 1 87.94 561 PRO A CA 1
ATOM 4338 C C . PRO A 1 561 ? -45.031 27 -13.508 1 87.94 561 PRO A C 1
ATOM 4340 O O . PRO A 1 561 ? -45.562 26.391 -14.438 1 87.94 561 PRO A O 1
ATOM 4343 N N . THR A 1 562 ? -44.625 28.266 -13.648 1 89.19 562 THR A N 1
ATOM 4344 C CA . THR A 1 562 ? -44.906 29 -14.867 1 89.19 562 THR A CA 1
ATOM 4345 C C . THR A 1 562 ? -43.656 29.188 -15.719 1 89.19 562 THR A C 1
ATOM 4347 O O . THR A 1 562 ? -43.625 30.062 -16.594 1 89.19 562 THR A O 1
ATOM 4350 N N . ALA A 1 563 ? -42.688 28.406 -15.438 1 89.88 563 ALA A N 1
ATOM 4351 C CA . ALA A 1 563 ? -41.438 28.578 -16.172 1 89.88 563 ALA A CA 1
ATOM 4352 C C . ALA A 1 563 ? -41.625 28.172 -17.641 1 89.88 563 ALA A C 1
ATOM 4354 O O . ALA A 1 563 ? -42.312 27.203 -17.938 1 89.88 563 ALA A O 1
ATOM 4355 N N . SER A 1 564 ? -40.969 28.938 -18.547 1 92.06 564 SER A N 1
ATOM 4356 C CA . SER A 1 564 ? -40.969 28.531 -19.953 1 92.06 564 SER A CA 1
ATOM 4357 C C . SER A 1 564 ? -39.875 27.5 -20.219 1 92.06 564 SER A C 1
ATOM 4359 O O . SER A 1 564 ? -38.875 27.453 -19.5 1 92.06 564 SER A O 1
ATOM 4361 N N . GLY A 1 565 ? -40.125 26.703 -21.172 1 93.25 565 GLY A N 1
ATOM 4362 C CA . GLY A 1 565 ? -39.125 25.734 -21.578 1 93.25 565 GLY A CA 1
ATOM 4363 C C . GLY A 1 565 ? -37.781 26.359 -21.922 1 93.25 565 GLY A C 1
ATOM 4364 O O . GLY A 1 565 ? -36.719 25.812 -21.625 1 93.25 565 GLY A O 1
ATOM 4365 N N . ALA A 1 566 ? -37.844 27.484 -22.531 1 93.19 566 ALA A N 1
ATOM 4366 C CA . ALA A 1 566 ? -36.656 28.203 -22.922 1 93.19 566 ALA A CA 1
ATOM 4367 C C . ALA A 1 566 ? -35.844 28.641 -21.688 1 93.19 566 ALA A C 1
ATOM 4369 O O . ALA A 1 566 ? -34.625 28.547 -21.672 1 93.19 566 ALA A O 1
ATOM 4370 N N . ASP A 1 567 ? -36.562 29.062 -20.734 1 94.31 567 ASP A N 1
ATOM 4371 C CA . ASP A 1 567 ? -35.906 29.5 -19.5 1 94.31 567 ASP A CA 1
ATOM 4372 C C . ASP A 1 567 ? -35.25 28.328 -18.797 1 94.31 567 ASP A C 1
ATOM 4374 O O . ASP A 1 567 ? -34.156 28.469 -18.25 1 94.31 567 ASP A O 1
ATOM 4378 N N . LEU A 1 568 ? -35.906 27.25 -18.797 1 95.94 568 LEU A N 1
ATOM 4379 C CA . LEU A 1 568 ? -35.375 26.047 -18.172 1 95.94 568 LEU A CA 1
ATOM 4380 C C . LEU A 1 568 ? -34.094 25.594 -18.891 1 95.94 568 LEU A C 1
ATOM 4382 O O . LEU A 1 568 ? -33.125 25.156 -18.25 1 95.94 568 LEU A O 1
ATOM 4386 N N . LEU A 1 569 ? -34.062 25.688 -20.172 1 95.75 569 LEU A N 1
ATOM 4387 C CA . LEU A 1 569 ? -32.906 25.281 -20.953 1 95.75 569 LEU A CA 1
ATOM 4388 C C . LEU A 1 569 ? -31.734 26.234 -20.719 1 95.75 569 LEU A C 1
ATOM 4390 O O . LEU A 1 569 ? -30.594 25.797 -20.609 1 95.75 569 LEU A O 1
ATOM 4394 N N . ARG A 1 570 ? -32.062 27.516 -20.656 1 95.62 570 ARG A N 1
ATOM 4395 C CA . ARG A 1 570 ? -31 28.484 -20.359 1 95.62 570 ARG A CA 1
ATOM 4396 C C . ARG A 1 570 ? -30.391 28.234 -18.984 1 95.62 570 ARG A C 1
ATOM 4398 O O . ARG A 1 570 ? -29.188 28.375 -18.797 1 95.62 570 ARG A O 1
ATOM 4405 N N . GLU A 1 571 ? -31.234 27.891 -18.078 1 96.12 571 GLU A N 1
ATOM 4406 C CA . GLU A 1 571 ? -30.781 27.594 -16.734 1 96.12 571 GLU A CA 1
ATOM 4407 C C . GLU A 1 571 ? -29.906 26.344 -16.703 1 96.12 571 GLU A C 1
ATOM 4409 O O . GLU A 1 571 ? -28.938 26.266 -15.953 1 96.12 571 GLU A O 1
ATOM 4414 N N . LEU A 1 572 ? -30.281 25.375 -17.484 1 97 572 LEU A N 1
ATOM 4415 C CA . LEU A 1 572 ? -29.5 24.141 -17.578 1 97 572 LEU A CA 1
ATOM 4416 C C . LEU A 1 572 ? -28.078 24.422 -18.062 1 97 572 LEU A C 1
ATOM 4418 O O . LEU A 1 572 ? -27.109 23.938 -17.484 1 97 572 LEU A O 1
ATOM 4422 N N . VAL A 1 573 ? -28 25.188 -19.125 1 96.56 573 VAL A N 1
ATOM 4423 C CA . VAL A 1 573 ? -26.703 25.547 -19.688 1 96.56 573 VAL A CA 1
ATOM 4424 C C . VAL A 1 573 ? -25.875 26.281 -18.641 1 96.56 573 VAL A C 1
ATOM 4426 O O . VAL A 1 573 ? -24.688 25.984 -18.453 1 96.56 573 VAL A O 1
ATOM 4429 N N . ALA A 1 574 ? -26.516 27.203 -17.984 1 96.75 574 ALA A N 1
ATOM 4430 C CA . ALA A 1 574 ? -25.828 27.969 -16.938 1 96.75 574 ALA A CA 1
ATOM 4431 C C . ALA A 1 574 ? -25.344 27.062 -15.82 1 96.75 574 ALA A C 1
ATOM 4433 O O . ALA A 1 574 ? -24.266 27.281 -15.25 1 96.75 574 ALA A O 1
ATOM 4434 N N . ALA A 1 575 ? -26.125 26.109 -15.5 1 97.06 575 ALA A N 1
ATOM 4435 C CA . ALA A 1 575 ? -25.781 25.203 -14.422 1 97.06 575 ALA A CA 1
ATOM 4436 C C . ALA A 1 575 ? -24.547 24.375 -14.758 1 97.06 575 ALA A C 1
ATOM 4438 O O . ALA A 1 575 ? -23.656 24.203 -13.922 1 97.06 575 ALA A O 1
ATOM 4439 N N . TYR A 1 576 ? -24.516 23.875 -15.969 1 96.94 576 TYR A N 1
ATOM 4440 C CA . TYR A 1 576 ? -23.359 23.094 -16.391 1 96.94 576 TYR A CA 1
ATOM 4441 C C . TYR A 1 576 ? -22.094 23.953 -16.391 1 96.94 576 TYR A C 1
ATOM 4443 O O . TYR A 1 576 ? -21.016 23.484 -15.984 1 96.94 576 TYR A O 1
ATOM 4451 N N . LYS A 1 577 ? -22.203 25.156 -16.797 1 96.75 577 LYS A N 1
ATOM 4452 C CA . LYS A 1 577 ? -21.062 26.062 -16.812 1 96.75 577 LYS A CA 1
ATOM 4453 C C . LYS A 1 577 ? -20.594 26.359 -15.391 1 96.75 577 LYS A C 1
ATOM 4455 O O . LYS A 1 577 ? -19.391 26.391 -15.125 1 96.75 577 LYS A O 1
ATOM 4460 N N . THR A 1 578 ? -21.547 26.562 -14.547 1 96.75 578 THR A N 1
ATOM 4461 C CA . THR A 1 578 ? -21.234 26.859 -13.156 1 96.75 578 THR A CA 1
ATOM 4462 C C . THR A 1 578 ? -20.547 25.672 -12.492 1 96.75 578 THR A C 1
ATOM 4464 O O . THR A 1 578 ? -19.578 25.844 -11.75 1 96.75 578 THR A O 1
ATOM 4467 N N . ILE A 1 579 ? -21.047 24.531 -12.742 1 96.12 579 ILE A N 1
ATOM 4468 C CA . ILE A 1 579 ? -20.5 23.312 -12.148 1 96.12 579 ILE A CA 1
ATOM 4469 C C . ILE A 1 579 ? -19.062 23.094 -12.633 1 96.12 579 ILE A C 1
ATOM 4471 O O . ILE A 1 579 ? -18.172 22.766 -11.852 1 96.12 579 ILE A O 1
ATOM 4475 N N . ALA A 1 580 ? -18.844 23.281 -13.898 1 96 580 ALA A N 1
ATOM 4476 C CA . ALA A 1 580 ? -17.5 23.156 -14.453 1 96 580 ALA A CA 1
ATOM 4477 C C . ALA A 1 580 ? -16.547 24.156 -13.812 1 96 580 ALA A C 1
ATOM 4479 O O . ALA A 1 580 ? -15.414 23.812 -13.469 1 96 580 ALA A O 1
ATOM 4480 N N . LYS A 1 581 ? -17.047 25.344 -13.664 1 95.56 581 LYS A N 1
ATOM 4481 C CA . LYS A 1 581 ? -16.234 26.391 -13.047 1 95.56 581 LYS A CA 1
ATOM 4482 C C . LYS A 1 581 ? -15.938 26.062 -11.594 1 95.56 581 LYS A C 1
ATOM 4484 O O . LYS A 1 581 ? -14.805 26.25 -11.133 1 95.56 581 LYS A O 1
ATOM 4489 N N . LYS A 1 582 ? -16.906 25.594 -10.898 1 94.12 582 LYS A N 1
ATOM 4490 C CA . LYS A 1 582 ? -16.719 25.234 -9.492 1 94.12 582 LYS A CA 1
ATOM 4491 C C . LYS A 1 582 ? -15.742 24.078 -9.336 1 94.12 582 LYS A C 1
ATOM 4493 O O . LYS A 1 582 ? -14.969 24.047 -8.375 1 94.12 582 LYS A O 1
ATOM 4498 N N . ALA A 1 583 ? -15.805 23.172 -10.203 1 93.81 583 ALA A N 1
ATOM 4499 C CA . ALA A 1 583 ? -14.867 22.062 -10.164 1 93.81 583 ALA A CA 1
ATOM 4500 C C . ALA A 1 583 ? -13.43 22.547 -10.344 1 93.81 583 ALA A C 1
ATOM 4502 O O . ALA A 1 583 ? -12.531 22.125 -9.609 1 93.81 583 ALA A O 1
ATOM 4503 N N . GLU A 1 584 ? -13.258 23.406 -11.266 1 93.25 584 GLU A N 1
ATOM 4504 C CA . GLU A 1 584 ? -11.93 23.953 -11.508 1 93.25 584 GLU A CA 1
ATOM 4505 C C . GLU A 1 584 ? -11.445 24.766 -10.312 1 93.25 584 GLU A C 1
ATOM 4507 O O . GLU A 1 584 ? -10.289 24.641 -9.891 1 93.25 584 GLU A O 1
ATOM 4512 N N . THR A 1 585 ? -12.344 25.578 -9.773 1 92.19 585 THR A N 1
ATOM 4513 C CA . THR A 1 585 ? -11.992 26.438 -8.641 1 92.19 585 THR A CA 1
ATOM 4514 C C . THR A 1 585 ? -11.633 25.594 -7.422 1 92.19 585 THR A C 1
ATOM 4516 O O . THR A 1 585 ? -10.719 25.953 -6.668 1 92.19 585 THR A O 1
ATOM 4519 N N . GLY A 1 586 ? -12.391 24.609 -7.191 1 87.94 586 GLY A N 1
ATOM 4520 C CA . GLY A 1 586 ? -12.094 23.719 -6.078 1 87.94 586 GLY A CA 1
ATOM 4521 C C . GLY A 1 586 ? -10.719 23.094 -6.16 1 87.94 586 GLY A C 1
ATOM 4522 O O . GLY A 1 586 ? -9.977 23.078 -5.176 1 87.94 586 GLY A O 1
ATOM 4523 N N . LYS A 1 587 ? -10.344 22.641 -7.285 1 87.5 587 LYS A N 1
ATOM 4524 C CA . LYS A 1 587 ? -9.031 22.031 -7.488 1 87.5 587 LYS A CA 1
ATOM 4525 C C . LYS A 1 587 ? -7.93 23.094 -7.434 1 87.5 587 LYS A C 1
ATOM 4527 O O . LYS A 1 587 ? -6.84 22.828 -6.918 1 87.5 587 LYS A O 1
ATOM 4532 N N . ALA A 1 588 ? -8.219 24.25 -7.922 1 89.19 588 ALA A N 1
ATOM 4533 C CA . ALA A 1 588 ? -7.25 25.344 -7.934 1 89.19 588 ALA A CA 1
ATOM 4534 C C . ALA A 1 588 ? -6.895 25.781 -6.516 1 89.19 588 ALA A C 1
ATOM 4536 O O . ALA A 1 588 ? -5.758 26.188 -6.25 1 89.19 588 ALA A O 1
ATOM 4537 N N . ARG A 1 589 ? -7.824 25.719 -5.609 1 86.62 589 ARG A N 1
ATOM 4538 C CA . ARG A 1 589 ? -7.555 26.031 -4.211 1 86.62 589 ARG A CA 1
ATOM 4539 C C . ARG A 1 589 ? -6.504 25.094 -3.627 1 86.62 589 ARG A C 1
ATOM 4541 O O . ARG A 1 589 ? -5.637 25.516 -2.861 1 86.62 589 ARG A O 1
ATOM 4548 N N . ASP A 1 590 ? -6.598 23.875 -3.947 1 84.94 590 ASP A N 1
ATOM 4549 C CA . ASP A 1 590 ? -5.613 22.891 -3.492 1 84.94 590 ASP A CA 1
ATOM 4550 C C . ASP A 1 590 ? -4.227 23.203 -4.055 1 84.94 590 ASP A C 1
ATOM 4552 O O . ASP A 1 590 ? -3.225 23.094 -3.348 1 84.94 590 ASP A O 1
ATOM 4556 N N . ASP A 1 591 ? -4.23 23.609 -5.32 1 85.94 591 ASP A N 1
ATOM 4557 C CA . ASP A 1 591 ? -2.965 23.953 -5.961 1 85.94 591 ASP A CA 1
ATOM 4558 C C . ASP A 1 591 ? -2.316 25.156 -5.266 1 85.94 591 ASP A C 1
ATOM 4560 O O . ASP A 1 591 ? -1.106 25.156 -5.031 1 85.94 591 ASP A O 1
ATOM 4564 N N . LYS A 1 592 ? -3.162 26.094 -5 1 89.31 592 LYS A N 1
ATOM 4565 C CA . LYS A 1 592 ? -2.643 27.297 -4.34 1 89.31 592 LYS A CA 1
ATOM 4566 C C . LYS A 1 592 ? -2.057 26.953 -2.973 1 89.31 592 LYS A C 1
ATOM 4568 O O . LYS A 1 592 ? -0.976 27.422 -2.619 1 89.31 592 LYS A O 1
ATOM 4573 N N . ARG A 1 593 ? -2.703 26.156 -2.258 1 87.5 593 ARG A N 1
ATOM 4574 C CA . ARG A 1 593 ? -2.213 25.734 -0.954 1 87.5 593 ARG A CA 1
ATOM 4575 C C . ARG A 1 593 ? -0.914 24.938 -1.092 1 87.5 593 ARG A C 1
ATOM 4577 O O . ARG A 1 593 ? 0.029 25.156 -0.325 1 87.5 593 ARG A O 1
ATOM 4584 N N . GLY A 1 594 ? -0.934 24.078 -2.01 1 87.12 594 GLY A N 1
ATOM 4585 C CA . GLY A 1 594 ? 0.275 23.312 -2.264 1 87.12 594 GLY A CA 1
ATOM 4586 C C . GLY A 1 594 ? 1.473 24.188 -2.604 1 87.12 594 GLY A C 1
ATOM 4587 O O . GLY A 1 594 ? 2.568 23.969 -2.084 1 87.12 594 GLY A O 1
ATOM 4588 N N . GLN A 1 595 ? 1.258 25.172 -3.404 1 89.06 595 GLN A N 1
ATOM 4589 C CA . GLN A 1 595 ? 2.318 26.078 -3.855 1 89.06 595 GLN A CA 1
ATOM 4590 C C . GLN A 1 595 ? 2.859 26.906 -2.701 1 89.06 595 GLN A C 1
ATOM 4592 O O . GLN A 1 595 ? 4.043 27.266 -2.68 1 89.06 595 GLN A O 1
ATOM 4597 N N . GLN A 1 596 ? 2.025 27.125 -1.738 1 89.44 596 GLN A N 1
ATOM 4598 C CA . GLN A 1 596 ? 2.436 27.922 -0.583 1 89.44 596 GLN A CA 1
ATOM 4599 C C . GLN A 1 596 ? 3.295 27.094 0.371 1 89.44 596 GLN A C 1
ATOM 4601 O O . GLN A 1 596 ? 4.105 27.641 1.12 1 89.44 596 GLN A O 1
ATOM 4606 N N . ILE A 1 597 ? 3.199 25.828 0.277 1 90.25 597 ILE A N 1
ATOM 4607 C CA . ILE A 1 597 ? 3.807 24.969 1.292 1 90.25 597 ILE A CA 1
ATOM 4608 C C . ILE A 1 597 ? 5.012 24.25 0.701 1 90.25 597 ILE A C 1
ATOM 4610 O O . ILE A 1 597 ? 6.035 24.078 1.369 1 90.25 597 ILE A O 1
ATOM 4614 N N . ILE A 1 598 ? 4.859 23.797 -0.558 1 89.5 598 ILE A N 1
ATOM 4615 C CA . ILE A 1 598 ? 5.91 23.062 -1.25 1 89.5 598 ILE A CA 1
ATOM 4616 C C . ILE A 1 598 ? 6.473 23.906 -2.387 1 89.5 598 ILE A C 1
ATOM 4618 O O . ILE A 1 598 ? 5.762 24.234 -3.336 1 89.5 598 ILE A O 1
ATOM 4622 N N . PRO A 1 599 ? 7.707 24.266 -2.389 1 85.94 599 PRO A N 1
ATOM 4623 C CA . PRO A 1 599 ? 8.289 25.25 -3.303 1 85.94 599 PRO A CA 1
ATOM 4624 C C . PRO A 1 599 ? 8.164 24.844 -4.77 1 85.94 599 PRO A C 1
ATOM 4626 O O . PRO A 1 599 ? 7.965 25.703 -5.637 1 85.94 599 PRO A O 1
ATOM 4629 N N . ASP A 1 600 ? 8.273 23.594 -5.164 1 86.44 600 ASP A N 1
ATOM 4630 C CA . ASP A 1 600 ? 8.234 23.219 -6.57 1 86.44 600 ASP A CA 1
ATOM 4631 C C . ASP A 1 600 ? 6.93 22.5 -6.91 1 86.44 600 ASP A C 1
ATOM 4633 O O . ASP A 1 600 ? 6.887 21.672 -7.816 1 86.44 600 ASP A O 1
ATOM 4637 N N . TYR A 1 601 ? 5.93 22.875 -6.176 1 87.44 601 TYR A N 1
ATOM 4638 C CA . TYR A 1 601 ? 4.637 22.203 -6.32 1 87.44 601 TYR A CA 1
ATOM 4639 C C . TYR A 1 601 ? 4.137 22.297 -7.754 1 87.44 601 TYR A C 1
ATOM 4641 O O . TYR A 1 601 ? 3.605 21.328 -8.297 1 87.44 601 TYR A O 1
ATOM 4649 N N . ASN A 1 602 ? 4.383 23.422 -8.438 1 85 602 ASN A N 1
ATOM 4650 C CA . ASN A 1 602 ? 3.848 23.672 -9.773 1 85 602 ASN A CA 1
ATOM 4651 C C . ASN A 1 602 ? 4.555 22.844 -10.828 1 85 602 ASN A C 1
ATOM 4653 O O . ASN A 1 602 ? 4.02 22.625 -11.914 1 85 602 ASN A O 1
ATOM 4657 N N . HIS A 1 603 ? 5.742 22.328 -10.461 1 85.06 603 HIS A N 1
ATOM 4658 C CA . HIS A 1 603 ? 6.508 21.531 -11.414 1 85.06 603 HIS A CA 1
ATOM 4659 C C . HIS A 1 603 ? 6.164 20.047 -11.297 1 85.06 603 HIS A C 1
ATOM 4661 O O . HIS A 1 603 ? 6.418 19.281 -12.227 1 85.06 603 HIS A O 1
ATOM 4667 N N . VAL A 1 604 ? 5.496 19.781 -10.219 1 85.81 604 VAL A N 1
ATOM 4668 C CA . VAL A 1 604 ? 5.359 18.359 -9.953 1 85.81 604 VAL A CA 1
ATOM 4669 C C . VAL A 1 604 ? 3.883 17.969 -9.992 1 85.81 604 VAL A C 1
ATOM 4671 O O . VAL A 1 604 ? 3.553 16.781 -10.125 1 85.81 604 VAL A O 1
ATOM 4674 N N . HIS A 1 605 ? 3.018 18.953 -9.914 1 85.56 605 HIS A N 1
ATOM 4675 C CA . HIS A 1 605 ? 1.583 18.688 -9.93 1 85.56 605 HIS A CA 1
ATOM 4676 C C . HIS A 1 605 ? 0.917 19.312 -11.148 1 85.56 605 HIS A C 1
ATOM 4678 O O . HIS A 1 605 ? 1.296 20.406 -11.578 1 85.56 605 HIS A O 1
ATOM 4684 N N . LYS A 1 606 ? -0.009 18.734 -11.672 1 86.06 606 LYS A N 1
ATOM 4685 C CA . LYS A 1 606 ? -0.799 19.234 -12.789 1 86.06 606 LYS A CA 1
ATOM 4686 C C . LYS A 1 606 ? -1.684 20.406 -12.352 1 86.06 606 LYS A C 1
ATOM 4688 O O . LYS A 1 606 ? -2.26 20.375 -11.266 1 86.06 606 LYS A O 1
ATOM 4693 N N . LYS A 1 607 ? -1.798 21.328 -13.242 1 87.75 607 LYS A N 1
ATOM 4694 C CA . LYS A 1 607 ? -2.678 22.453 -12.953 1 87.75 607 LYS A CA 1
ATOM 4695 C C . LYS A 1 607 ? -4.145 22.031 -12.977 1 87.75 607 LYS A C 1
ATOM 4697 O O . LYS A 1 607 ? -4.52 21.125 -13.734 1 87.75 607 LYS A O 1
ATOM 4702 N N . ALA A 1 608 ? -4.957 22.719 -12.195 1 89.19 608 ALA A N 1
ATOM 4703 C CA . ALA A 1 608 ? -6.383 22.406 -12.102 1 89.19 608 ALA A CA 1
ATOM 4704 C C . ALA A 1 608 ? -7.039 22.422 -13.477 1 89.19 608 ALA A C 1
ATOM 4706 O O . ALA A 1 608 ? -7.883 21.562 -13.773 1 89.19 608 ALA A O 1
ATOM 4707 N N . SER A 1 609 ? -6.625 23.328 -14.367 1 88.75 609 SER A N 1
ATOM 4708 C CA . SER A 1 609 ? -7.242 23.484 -15.68 1 88.75 609 SER A CA 1
ATOM 4709 C C . SER A 1 609 ? -6.863 22.328 -16.609 1 88.75 609 SER A C 1
ATOM 4711 O O . SER A 1 609 ? -7.516 22.109 -17.625 1 88.75 609 SER A O 1
ATOM 4713 N N . GLU A 1 610 ? -5.848 21.594 -16.172 1 89.31 610 GLU A N 1
ATOM 4714 C CA . GLU A 1 610 ? -5.359 20.5 -17.016 1 89.31 610 GLU A CA 1
ATOM 4715 C C . GLU A 1 610 ? -5.852 19.156 -16.516 1 89.31 610 GLU A C 1
ATOM 4717 O O . GLU A 1 610 ? -5.609 18.125 -17.156 1 89.31 610 GLU A O 1
ATOM 4722 N N . GLU A 1 611 ? -6.555 19.203 -15.469 1 89.62 611 GLU A N 1
ATOM 4723 C CA . GLU A 1 611 ? -7.125 17.969 -14.961 1 89.62 611 GLU A CA 1
ATOM 4724 C C . GLU A 1 611 ? -8.203 17.422 -15.898 1 89.62 611 GLU A C 1
ATOM 4726 O O . GLU A 1 611 ? -9.078 18.172 -16.328 1 89.62 611 GLU A O 1
ATOM 4731 N N . ARG A 1 612 ? -8.133 16.172 -16.172 1 90.44 612 ARG A N 1
ATOM 4732 C CA . ARG A 1 612 ? -9.039 15.547 -17.125 1 90.44 612 ARG A CA 1
ATOM 4733 C C . ARG A 1 612 ? -10.492 15.773 -16.719 1 90.44 612 ARG A C 1
ATOM 4735 O O . ARG A 1 612 ? -11.344 16.031 -17.578 1 90.44 612 ARG A O 1
ATOM 4742 N N . ILE A 1 613 ? -10.836 15.68 -15.43 1 91.81 613 ILE A N 1
ATOM 4743 C CA . ILE A 1 613 ? -12.203 15.82 -14.945 1 91.81 613 ILE A CA 1
ATOM 4744 C C . ILE A 1 613 ? -12.711 17.234 -15.219 1 91.81 613 ILE A C 1
ATOM 4746 O O . ILE A 1 613 ? -13.883 17.422 -15.57 1 91.81 613 ILE A O 1
ATOM 4750 N N . VAL A 1 614 ? -11.859 18.234 -15.023 1 93.12 614 VAL A N 1
ATOM 4751 C CA . VAL A 1 614 ? -12.219 19.625 -15.281 1 93.12 614 VAL A CA 1
ATOM 4752 C C . VAL A 1 614 ? -12.43 19.828 -16.781 1 93.12 614 VAL A C 1
ATOM 4754 O O . VAL A 1 614 ? -13.414 20.453 -17.188 1 93.12 614 VAL A O 1
ATOM 4757 N N . ILE A 1 615 ? -11.516 19.266 -17.594 1 94.06 615 ILE A N 1
ATOM 4758 C CA . ILE A 1 615 ? -11.609 19.375 -19.047 1 94.06 615 ILE A CA 1
ATOM 4759 C C . ILE A 1 615 ? -12.906 18.734 -19.531 1 94.06 615 ILE A C 1
ATOM 4761 O O . ILE A 1 615 ? -13.625 19.312 -20.359 1 94.06 615 ILE A O 1
ATOM 4765 N N . ASP A 1 616 ? -13.195 17.625 -18.953 1 94.5 616 ASP A N 1
ATOM 4766 C CA . ASP A 1 616 ? -14.414 16.906 -19.344 1 94.5 616 ASP A CA 1
ATOM 4767 C C . ASP A 1 616 ? -15.656 17.688 -18.938 1 94.5 616 ASP A C 1
ATOM 4769 O O . ASP A 1 616 ? -16.656 17.719 -19.672 1 94.5 616 ASP A O 1
ATOM 4773 N N . ALA A 1 617 ? -15.68 18.25 -17.766 1 94.62 617 ALA A N 1
ATOM 4774 C CA . ALA A 1 617 ? -16.812 19.047 -17.297 1 94.62 617 ALA A CA 1
ATOM 4775 C C . ALA A 1 617 ? -17.031 20.25 -18.203 1 94.62 617 ALA A C 1
ATOM 4777 O O . ALA A 1 617 ? -18.172 20.594 -18.531 1 94.62 617 ALA A O 1
ATOM 4778 N N . LYS A 1 618 ? -16 20.938 -18.609 1 95.12 618 LYS A N 1
ATOM 4779 C CA . LYS A 1 618 ? -16.094 22.078 -19.5 1 95.12 618 LYS A CA 1
ATOM 4780 C C . LYS A 1 618 ? -16.609 21.656 -20.875 1 95.12 618 LYS A C 1
ATOM 4782 O O . LYS A 1 618 ? -17.438 22.344 -21.484 1 95.12 618 LYS A O 1
ATOM 4787 N N . ARG A 1 619 ? -16.062 20.578 -21.328 1 95.5 619 ARG A N 1
ATOM 4788 C CA . ARG A 1 619 ? -16.5 20.047 -22.609 1 95.5 619 ARG A CA 1
ATOM 4789 C C . ARG A 1 619 ? -18 19.734 -22.594 1 95.5 619 ARG A C 1
ATOM 4791 O O . ARG A 1 619 ? -18.719 20.047 -23.531 1 95.5 619 ARG A O 1
ATOM 4798 N N . ARG A 1 620 ? -18.453 19.062 -21.578 1 94.38 620 ARG A N 1
ATOM 4799 C CA . ARG A 1 620 ? -19.859 18.734 -21.453 1 94.38 620 ARG A CA 1
ATOM 4800 C C . ARG A 1 620 ? -20.719 20 -21.453 1 94.38 620 ARG A C 1
ATOM 4802 O O . ARG A 1 620 ? -21.812 20.016 -22.016 1 94.38 620 ARG A O 1
ATOM 4809 N N . ALA A 1 621 ? -20.25 21.031 -20.719 1 95.31 621 ALA A N 1
ATOM 4810 C CA . ALA A 1 621 ? -20.969 22.297 -20.688 1 95.31 621 ALA A CA 1
ATOM 4811 C C . ALA A 1 621 ? -21.094 22.875 -22.094 1 95.31 621 ALA A C 1
ATOM 4813 O O . ALA A 1 621 ? -22.172 23.359 -22.484 1 95.31 621 ALA A O 1
ATOM 4814 N N . VAL A 1 622 ? -20.047 22.797 -22.875 1 95.25 622 VAL A N 1
ATOM 4815 C CA . VAL A 1 622 ? -20.031 23.297 -24.234 1 95.25 622 VAL A CA 1
ATOM 4816 C C . VAL A 1 622 ? -20.969 22.453 -25.109 1 95.25 622 VAL A C 1
ATOM 4818 O O . VAL A 1 622 ? -21.719 23 -25.922 1 95.25 622 VAL A O 1
ATOM 4821 N N . ASP A 1 623 ? -20.938 21.219 -24.922 1 95.75 623 ASP A N 1
ATOM 4822 C CA . ASP A 1 623 ? -21.766 20.312 -25.688 1 95.75 623 ASP A CA 1
ATOM 4823 C C . ASP A 1 623 ? -23.25 20.578 -25.422 1 95.75 623 ASP A C 1
ATOM 4825 O O . ASP A 1 623 ? -24.062 20.562 -26.344 1 95.75 623 ASP A O 1
ATOM 4829 N N . ILE A 1 624 ? -23.547 20.703 -24.188 1 95.62 624 ILE A N 1
ATOM 4830 C CA . ILE A 1 624 ? -24.938 20.969 -23.812 1 95.62 624 ILE A CA 1
ATOM 4831 C C . ILE A 1 624 ? -25.391 22.312 -24.406 1 95.62 624 ILE A C 1
ATOM 4833 O O . ILE A 1 624 ? -26.516 22.422 -24.891 1 95.62 624 ILE A O 1
ATOM 4837 N N . GLU A 1 625 ? -24.547 23.281 -24.297 1 94.56 625 GLU A N 1
ATOM 4838 C CA . GLU A 1 625 ? -24.859 24.594 -24.859 1 94.56 625 GLU A CA 1
ATOM 4839 C C . GLU A 1 625 ? -25.141 24.484 -26.359 1 94.56 625 GLU A C 1
ATOM 4841 O O . GLU A 1 625 ? -26.109 25.062 -26.859 1 94.56 625 GLU A O 1
ATOM 4846 N N . LYS A 1 626 ? -24.344 23.797 -27.062 1 94.69 626 LYS A N 1
ATOM 4847 C CA . LYS A 1 626 ? -24.516 23.594 -28.5 1 94.69 626 LYS A CA 1
ATOM 4848 C C . LYS A 1 626 ? -25.812 22.859 -28.797 1 94.69 626 LYS A C 1
ATOM 4850 O O . LYS A 1 626 ? -26.531 23.203 -29.734 1 94.69 626 LYS A O 1
ATOM 4855 N N . ALA A 1 627 ? -26.062 21.859 -28.062 1 94.56 627 ALA A N 1
ATOM 4856 C CA . ALA A 1 627 ? -27.266 21.062 -28.281 1 94.56 627 ALA A CA 1
ATOM 4857 C C . ALA A 1 627 ? -28.516 21.875 -28 1 94.56 627 ALA A C 1
ATOM 4859 O O . ALA A 1 627 ? -29.516 21.781 -28.719 1 94.56 627 ALA A O 1
ATOM 4860 N N . VAL A 1 628 ? -28.484 22.609 -26.953 1 94.12 628 VAL A N 1
ATOM 4861 C CA . VAL A 1 628 ? -29.625 23.438 -26.562 1 94.12 628 VAL A CA 1
ATOM 4862 C C . VAL A 1 628 ? -29.875 24.516 -27.609 1 94.12 628 VAL A C 1
ATOM 4864 O O . VAL A 1 628 ? -31.031 24.891 -27.875 1 94.12 628 VAL A O 1
ATOM 4867 N N . ALA A 1 629 ? -28.844 25 -28.219 1 91.94 629 ALA A N 1
ATOM 4868 C CA . ALA A 1 629 ? -28.922 26.047 -29.234 1 91.94 629 ALA A CA 1
ATOM 4869 C C . ALA A 1 629 ? -29.766 25.578 -30.422 1 91.94 629 ALA A C 1
ATOM 4871 O O . ALA A 1 629 ? -30.297 26.406 -31.172 1 91.94 629 ALA A O 1
ATOM 4872 N N . THR A 1 630 ? -29.922 24.359 -30.609 1 89.75 630 THR A N 1
ATOM 4873 C CA . THR A 1 630 ? -30.75 23.828 -31.688 1 89.75 630 THR A CA 1
ATOM 4874 C C . THR A 1 630 ? -32.219 24.062 -31.406 1 89.75 630 THR A C 1
ATOM 4876 O O . THR A 1 630 ? -33.031 24.094 -32.312 1 89.75 630 THR A O 1
ATOM 4879 N N . TYR A 1 631 ? -32.562 24.156 -30.188 1 89.25 631 TYR A N 1
ATOM 4880 C CA . TYR A 1 631 ? -33.938 24.391 -29.797 1 89.25 631 TYR A CA 1
ATOM 4881 C C . TYR A 1 631 ? -34.188 25.891 -29.594 1 89.25 631 TYR A C 1
ATOM 4883 O O . TYR A 1 631 ? -35.344 26.344 -29.703 1 89.25 631 TYR A O 1
ATOM 4891 N N . LEU A 1 632 ? -33.125 26.547 -29.156 1 84 632 LEU A N 1
ATOM 4892 C CA . LEU A 1 632 ? -33.219 27.984 -28.906 1 84 632 LEU A CA 1
ATOM 4893 C C . LEU A 1 632 ? -32.281 28.75 -29.844 1 84 632 LEU A C 1
ATOM 4895 O O . LEU A 1 632 ? -31.078 28.875 -29.562 1 84 632 LEU A O 1
ATOM 4899 N N . PRO A 1 633 ? -32.75 28.984 -31.094 1 59.97 633 PRO A N 1
ATOM 4900 C CA . PRO A 1 633 ? -31.812 29.688 -31.984 1 59.97 633 PRO A CA 1
ATOM 4901 C C . PRO A 1 633 ? -31.094 30.844 -31.281 1 59.97 633 PRO A C 1
ATOM 4903 O O . PRO A 1 633 ? -29.938 31.141 -31.609 1 59.97 633 PRO A O 1
ATOM 4906 N N . ARG A 1 634 ? -31.625 31.812 -30.438 1 58.12 634 ARG A N 1
ATOM 4907 C CA . ARG A 1 634 ? -30.922 32.906 -29.766 1 58.12 634 ARG A CA 1
ATOM 4908 C C . ARG A 1 634 ? -30.641 32.562 -28.297 1 58.12 634 ARG A C 1
ATOM 4910 O O . ARG A 1 634 ? -31.531 32.625 -27.453 1 58.12 634 ARG A O 1
ATOM 4917 N N . LEU A 1 635 ? -29.562 31.656 -28.094 1 53 635 LEU A N 1
ATOM 4918 C CA . LEU A 1 635 ? -29.141 31.406 -26.719 1 53 635 LEU A CA 1
ATOM 4919 C C . LEU A 1 635 ? -28.359 32.594 -26.156 1 53 635 LEU A C 1
ATOM 4921 O O . LEU A 1 635 ? -27.547 33.188 -26.859 1 53 635 LEU A O 1
ATOM 4925 N N . MET B 1 1 ? 21.641 28 -14.406 1 39.44 1 MET B N 1
ATOM 4926 C CA . MET B 1 1 ? 21.281 26.75 -13.727 1 39.44 1 MET B CA 1
ATOM 4927 C C . MET B 1 1 ? 22.359 26.359 -12.711 1 39.44 1 MET B C 1
ATOM 4929 O O . MET B 1 1 ? 23.547 26.312 -13.047 1 39.44 1 MET B O 1
ATOM 4933 N N . THR B 1 2 ? 22.016 26.453 -11.461 1 54.78 2 THR B N 1
ATOM 4934 C CA . THR B 1 2 ? 23 26.172 -10.438 1 54.78 2 THR B CA 1
ATOM 4935 C C . THR B 1 2 ? 23.609 24.781 -10.648 1 54.78 2 THR B C 1
ATOM 4937 O O . THR B 1 2 ? 23.016 23.938 -11.312 1 54.78 2 THR B O 1
ATOM 4940 N N . THR B 1 3 ? 24.844 24.656 -10.445 1 60.28 3 THR B N 1
ATOM 4941 C CA . THR B 1 3 ? 25.625 23.438 -10.578 1 60.28 3 THR B CA 1
ATOM 4942 C C . THR B 1 3 ? 24.828 22.234 -10.086 1 60.28 3 THR B C 1
ATOM 4944 O O . THR B 1 3 ? 24.953 21.141 -10.633 1 60.28 3 THR B O 1
ATOM 4947 N N . ASP B 1 4 ? 23.875 22.562 -9.305 1 70 4 ASP B N 1
ATOM 4948 C CA . ASP B 1 4 ? 23.109 21.453 -8.727 1 70 4 ASP B CA 1
ATOM 4949 C C . ASP B 1 4 ? 21.984 21.016 -9.664 1 70 4 ASP B C 1
ATOM 4951 O O . ASP B 1 4 ? 21.516 19.875 -9.578 1 70 4 ASP B O 1
ATOM 4955 N N . GLU B 1 5 ? 21.875 21.812 -10.766 1 78 5 GLU B N 1
ATOM 4956 C CA . GLU B 1 5 ? 20.766 21.516 -11.656 1 78 5 GLU B CA 1
ATOM 4957 C C . GLU B 1 5 ? 21.234 20.766 -12.898 1 78 5 GLU B C 1
ATOM 4959 O O . GLU B 1 5 ? 20.422 20.312 -13.711 1 78 5 GLU B O 1
ATOM 4964 N N . ASN B 1 6 ? 22.484 20.562 -12.969 1 87 6 ASN B N 1
ATOM 4965 C CA . ASN B 1 6 ? 23.031 19.719 -14.023 1 87 6 ASN B CA 1
ATOM 4966 C C . ASN B 1 6 ? 23.5 18.375 -13.477 1 87 6 ASN B C 1
ATOM 4968 O O . ASN B 1 6 ? 24.578 18.266 -12.891 1 87 6 ASN B O 1
ATOM 4972 N N . PHE B 1 7 ? 22.641 17.359 -13.633 1 93.38 7 PHE B N 1
ATOM 4973 C CA . PHE B 1 7 ? 22.953 16.109 -12.961 1 93.38 7 PHE B CA 1
ATOM 4974 C C . PHE B 1 7 ? 22.906 14.945 -13.938 1 93.38 7 PHE B C 1
ATOM 4976 O O . PHE B 1 7 ? 23.312 13.828 -13.609 1 93.38 7 PHE B O 1
ATOM 4983 N N . SER B 1 8 ? 22.469 15.125 -15.211 1 95.5 8 SER B N 1
ATOM 4984 C CA . SER B 1 8 ? 22.281 14.016 -16.141 1 95.5 8 SER B CA 1
ATOM 4985 C C . SER B 1 8 ? 23.609 13.359 -16.484 1 95.5 8 SER B C 1
ATOM 4987 O O . SER B 1 8 ? 23.672 12.148 -16.688 1 95.5 8 SER B O 1
ATOM 4989 N N . SER B 1 9 ? 24.688 14.133 -16.453 1 94.75 9 SER B N 1
ATOM 4990 C CA . SER B 1 9 ? 26.016 13.641 -16.812 1 94.75 9 SER B CA 1
ATOM 4991 C C . SER B 1 9 ? 26.578 12.719 -15.734 1 94.75 9 SER B C 1
ATOM 4993 O O . SER B 1 9 ? 27.516 11.969 -15.992 1 94.75 9 SER B O 1
ATOM 4995 N N . LEU B 1 10 ? 26.031 12.75 -14.57 1 94.69 10 LEU B N 1
ATOM 4996 C CA . LEU B 1 10 ? 26.531 11.961 -13.445 1 94.69 10 LEU B CA 1
ATOM 4997 C C . LEU B 1 10 ? 26.188 10.484 -13.625 1 94.69 10 LEU B C 1
ATOM 4999 O O . LEU B 1 10 ? 26.688 9.633 -12.891 1 94.69 10 LEU B O 1
ATOM 5003 N N . VAL B 1 11 ? 25.375 10.125 -14.641 1 96.62 11 VAL B N 1
ATOM 5004 C CA . VAL B 1 11 ? 25.047 8.734 -14.945 1 96.62 11 VAL B CA 1
ATOM 5005 C C . VAL B 1 11 ? 26.188 8.094 -15.742 1 96.62 11 VAL B C 1
ATOM 5007 O O . VAL B 1 11 ? 26.406 6.887 -15.641 1 96.62 11 VAL B O 1
ATOM 5010 N N . LEU B 1 12 ? 26.891 8.859 -16.5 1 95.88 12 LEU B N 1
ATOM 5011 C CA . LEU B 1 12 ? 27.797 8.383 -17.531 1 95.88 12 LEU B CA 1
ATOM 5012 C C . LEU B 1 12 ? 28.953 7.59 -16.922 1 95.88 12 LEU B C 1
ATOM 5014 O O . LEU B 1 12 ? 29.328 6.535 -17.438 1 95.88 12 LEU B O 1
ATOM 5018 N N . PRO B 1 13 ? 29.484 8.055 -15.727 1 95.56 13 PRO B N 1
ATOM 5019 C CA . PRO B 1 13 ? 30.547 7.25 -15.117 1 95.56 13 PRO B CA 1
ATOM 5020 C C . PRO B 1 13 ? 30.078 5.855 -14.711 1 95.56 13 PRO B C 1
ATOM 5022 O O . PRO B 1 13 ? 30.891 4.934 -14.609 1 95.56 13 PRO B O 1
ATOM 5025 N N . GLN B 1 14 ? 28.797 5.688 -14.5 1 95.56 14 GLN B N 1
ATOM 5026 C CA . GLN B 1 14 ? 28.266 4.41 -14.039 1 95.56 14 GLN B CA 1
ATOM 5027 C C . GLN B 1 14 ? 28.188 3.404 -15.188 1 95.56 14 GLN B C 1
ATOM 5029 O O . GLN B 1 14 ? 28 2.207 -14.953 1 95.56 14 GLN B O 1
ATOM 5034 N N . LEU B 1 15 ? 28.391 3.816 -16.406 1 95.56 15 LEU B N 1
ATOM 5035 C CA . LEU B 1 15 ? 28.406 2.932 -17.562 1 95.56 15 LEU B CA 1
ATOM 5036 C C . LEU B 1 15 ? 29.641 2.031 -17.547 1 95.56 15 LEU B C 1
ATOM 5038 O O . LEU B 1 15 ? 29.688 1.04 -18.281 1 95.56 15 LEU B O 1
ATOM 5042 N N . THR B 1 16 ? 30.594 2.389 -16.672 1 95.38 16 THR B N 1
ATOM 5043 C CA . THR B 1 16 ? 31.797 1.568 -16.531 1 95.38 16 THR B CA 1
ATOM 5044 C C . THR B 1 16 ? 31.953 1.085 -15.086 1 95.38 16 THR B C 1
ATOM 5046 O O . THR B 1 16 ? 33.062 0.887 -14.609 1 95.38 16 THR B O 1
ATOM 5049 N N . SER B 1 17 ? 30.844 1.004 -14.422 1 95.75 17 SER B N 1
ATOM 5050 C CA . SER B 1 17 ? 30.844 0.552 -13.031 1 95.75 17 SER B CA 1
ATOM 5051 C C . SER B 1 17 ? 31.266 -0.908 -12.93 1 95.75 17 SER B C 1
ATOM 5053 O O . SER B 1 17 ? 31.391 -1.601 -13.938 1 95.75 17 SER B O 1
ATOM 5055 N N . GLU B 1 18 ? 31.562 -1.359 -11.672 1 94.88 18 GLU B N 1
ATOM 5056 C CA . GLU B 1 18 ? 31.906 -2.76 -11.43 1 94.88 18 GLU B CA 1
ATOM 5057 C C . GLU B 1 18 ? 30.766 -3.684 -11.867 1 94.88 18 GLU B C 1
ATOM 5059 O O . GLU B 1 18 ? 31.016 -4.762 -12.414 1 94.88 18 GLU B O 1
ATOM 5064 N N . HIS B 1 19 ? 29.578 -3.305 -11.688 1 95.19 19 HIS B N 1
ATOM 5065 C CA . HIS B 1 19 ? 28.406 -4.082 -12.094 1 95.19 19 HIS B CA 1
ATOM 5066 C C . HIS B 1 19 ? 28.375 -4.262 -13.609 1 95.19 19 HIS B C 1
ATOM 5068 O O . HIS B 1 19 ? 28.141 -5.367 -14.102 1 95.19 19 HIS B O 1
ATOM 5074 N N . GLN B 1 20 ? 28.625 -3.189 -14.312 1 96.38 20 GLN B N 1
ATOM 5075 C CA . GLN B 1 20 ? 28.672 -3.244 -15.773 1 96.38 20 GLN B CA 1
ATOM 5076 C C . GLN B 1 20 ? 29.797 -4.145 -16.25 1 96.38 20 GLN B C 1
ATOM 5078 O O . GLN B 1 20 ? 29.625 -4.918 -17.203 1 96.38 20 GLN B O 1
ATOM 5083 N N . ARG B 1 21 ? 30.875 -4.031 -15.609 1 96.5 21 ARG B N 1
ATOM 5084 C CA . ARG B 1 21 ? 32.031 -4.863 -15.969 1 96.5 21 ARG B CA 1
ATOM 5085 C C . ARG B 1 21 ? 31.734 -6.34 -15.719 1 96.5 21 ARG B C 1
ATOM 5087 O O . ARG B 1 21 ? 32.094 -7.195 -16.516 1 96.5 21 ARG B O 1
ATOM 5094 N N . GLN B 1 22 ? 31.125 -6.605 -14.656 1 96.44 22 GLN B N 1
ATOM 5095 C CA . GLN B 1 22 ? 30.766 -7.988 -14.336 1 96.44 22 GLN B CA 1
ATOM 5096 C C . GLN B 1 22 ? 29.781 -8.555 -15.359 1 96.44 22 GLN B C 1
ATOM 5098 O O . GLN B 1 22 ? 29.891 -9.719 -15.75 1 96.44 22 GLN B O 1
ATOM 5103 N N . ALA B 1 23 ? 28.797 -7.781 -15.758 1 96.44 23 ALA B N 1
ATOM 5104 C CA . ALA B 1 23 ? 27.859 -8.211 -16.797 1 96.44 23 ALA B CA 1
ATOM 5105 C C . ALA B 1 23 ? 28.594 -8.516 -18.094 1 96.44 23 ALA B C 1
ATOM 5107 O O . ALA B 1 23 ? 28.297 -9.508 -18.766 1 96.44 23 ALA B O 1
ATOM 5108 N N . ALA B 1 24 ? 29.562 -7.641 -18.422 1 96.62 24 ALA B N 1
ATOM 5109 C CA . ALA B 1 24 ? 30.359 -7.855 -19.625 1 96.62 24 ALA B CA 1
ATOM 5110 C C . ALA B 1 24 ? 31.172 -9.148 -19.516 1 96.62 24 ALA B C 1
ATOM 5112 O O . ALA B 1 24 ? 31.328 -9.875 -20.5 1 96.62 24 ALA B O 1
ATOM 5113 N N . ILE B 1 25 ? 31.688 -9.422 -18.375 1 97.06 25 ILE B N 1
ATOM 5114 C CA . ILE B 1 25 ? 32.469 -10.641 -18.141 1 97.06 25 ILE B CA 1
ATOM 5115 C C . ILE B 1 25 ? 31.562 -11.859 -18.312 1 97.06 25 ILE B C 1
ATOM 5117 O O . ILE B 1 25 ? 31.969 -12.867 -18.891 1 97.06 25 ILE B O 1
ATOM 5121 N N . CYS B 1 26 ? 30.359 -11.82 -17.797 1 96.94 26 CYS B N 1
ATOM 5122 C CA . CYS B 1 26 ? 29.406 -12.906 -17.969 1 96.94 26 CYS B CA 1
ATOM 5123 C C . CYS B 1 26 ? 29.125 -13.164 -19.453 1 96.94 26 CYS B C 1
ATOM 5125 O O . CYS B 1 26 ? 29.109 -14.312 -19.891 1 96.94 26 CYS B O 1
ATOM 5127 N N . ARG B 1 27 ? 28.953 -12.102 -20.188 1 97 27 ARG B N 1
ATOM 5128 C CA . ARG B 1 27 ? 28.734 -12.242 -21.625 1 97 27 ARG B CA 1
ATOM 5129 C C . ARG B 1 27 ? 29.922 -12.898 -22.312 1 97 27 ARG B C 1
ATOM 5131 O O . ARG B 1 27 ? 29.75 -13.75 -23.188 1 97 27 ARG B O 1
ATOM 5138 N N . LYS B 1 28 ? 31.078 -12.492 -21.938 1 97 28 LYS B N 1
ATOM 5139 C CA . LYS B 1 28 ? 32.281 -13.078 -22.5 1 97 28 LYS B CA 1
ATOM 5140 C C . LYS B 1 28 ? 32.375 -14.57 -22.156 1 97 28 LYS B C 1
ATOM 5142 O O . LYS B 1 28 ? 32.75 -15.375 -23.016 1 97 28 LYS B O 1
ATOM 5147 N N . LYS B 1 29 ? 32.094 -14.914 -21 1 96.88 29 LYS B N 1
ATOM 5148 C CA . LYS B 1 29 ? 32.125 -16.312 -20.578 1 96.88 29 LYS B CA 1
ATOM 5149 C C . LYS B 1 29 ? 31.109 -17.141 -21.391 1 96.88 29 LYS B C 1
ATOM 5151 O O . LYS B 1 29 ? 31.422 -18.266 -21.797 1 96.88 29 LYS B O 1
ATOM 5156 N N . MET B 1 30 ? 29.969 -16.625 -21.562 1 97.19 30 MET B N 1
ATOM 5157 C CA . MET B 1 30 ? 28.953 -17.328 -22.344 1 97.19 30 MET B CA 1
ATOM 5158 C C . MET B 1 30 ? 29.422 -17.547 -23.781 1 97.19 30 MET B C 1
ATOM 5160 O O . MET B 1 30 ? 29.219 -18.625 -24.344 1 97.19 30 MET B O 1
ATOM 5164 N N . THR B 1 31 ? 30.062 -16.484 -24.312 1 96.56 31 THR B N 1
ATOM 5165 C CA . THR B 1 31 ? 30.594 -16.609 -25.672 1 96.56 31 THR B CA 1
ATOM 5166 C C . THR B 1 31 ? 31.656 -17.703 -25.734 1 96.56 31 THR B C 1
ATOM 5168 O O . THR B 1 31 ? 31.688 -18.484 -26.688 1 96.56 31 THR B O 1
ATOM 5171 N N . ALA B 1 32 ? 32.438 -17.75 -24.781 1 95.44 32 ALA B N 1
ATOM 5172 C CA . ALA B 1 32 ? 33.469 -18.781 -24.703 1 95.44 32 ALA B CA 1
ATOM 5173 C C . ALA B 1 32 ? 32.875 -20.172 -24.609 1 95.44 32 ALA B C 1
ATOM 5175 O O . ALA B 1 32 ? 33.344 -21.109 -25.219 1 95.44 32 ALA B O 1
ATOM 5176 N N . MET B 1 33 ? 31.828 -20.312 -23.875 1 95.31 33 MET B N 1
ATOM 5177 C CA . MET B 1 33 ? 31.172 -21.609 -23.703 1 95.31 33 MET B CA 1
ATOM 5178 C C . MET B 1 33 ? 30.469 -22.031 -24.984 1 95.31 33 MET B C 1
ATOM 5180 O O . MET B 1 33 ? 30.391 -23.234 -25.281 1 95.31 33 MET B O 1
ATOM 5184 N N . ARG B 1 34 ? 30 -21.125 -25.719 1 93.94 34 ARG B N 1
ATOM 5185 C CA . ARG B 1 34 ? 29.328 -21.422 -26.969 1 93.94 34 ARG B CA 1
ATOM 5186 C C . ARG B 1 34 ? 30.297 -22 -28 1 93.94 34 ARG B C 1
ATOM 5188 O O . ARG B 1 34 ? 29.875 -22.672 -28.953 1 93.94 34 ARG B O 1
ATOM 5195 N N . SER B 1 35 ? 31.531 -21.734 -27.828 1 90.06 35 SER B N 1
ATOM 5196 C CA . SER B 1 35 ? 32.531 -22.219 -28.766 1 90.06 35 SER B CA 1
ATOM 5197 C C . SER B 1 35 ? 32.969 -23.641 -28.438 1 90.06 35 SER B C 1
ATOM 5199 O O . SER B 1 35 ? 33.781 -24.234 -29.141 1 90.06 35 SER B O 1
ATOM 5201 N N . SER B 1 36 ? 32.375 -24.203 -27.438 1 85.56 36 SER B N 1
ATOM 5202 C CA . SER B 1 36 ? 32.719 -25.562 -27.031 1 85.56 36 SER B CA 1
ATOM 5203 C C . SER B 1 36 ? 32.281 -26.578 -28.078 1 85.56 36 SER B C 1
ATOM 5205 O O . SER B 1 36 ? 31.297 -26.344 -28.812 1 85.56 36 SER B O 1
ATOM 5207 N N . SER B 1 37 ? 33.031 -27.734 -28.141 1 82.88 37 SER B N 1
ATOM 5208 C CA . SER B 1 37 ? 32.75 -28.781 -29.125 1 82.88 37 SER B CA 1
ATOM 5209 C C . SER B 1 37 ? 31.516 -29.594 -28.719 1 82.88 37 SER B C 1
ATOM 5211 O O . SER B 1 37 ? 31.172 -29.656 -27.531 1 82.88 37 SER B O 1
ATOM 5213 N N . GLY B 1 38 ? 30.922 -30.125 -29.688 1 87.88 38 GLY B N 1
ATOM 5214 C CA . GLY B 1 38 ? 29.797 -31.016 -29.438 1 87.88 38 GLY B CA 1
ATOM 5215 C C . GLY B 1 38 ? 30.172 -32.281 -28.719 1 87.88 38 GLY B C 1
ATOM 5216 O O . GLY B 1 38 ? 31.359 -32.562 -28.547 1 87.88 38 GLY B O 1
ATOM 5217 N N . LEU B 1 39 ? 29.156 -32.938 -28.328 1 93.19 39 LEU B N 1
ATOM 5218 C CA . LEU B 1 39 ? 29.375 -34.156 -27.547 1 93.19 39 LEU B CA 1
ATOM 5219 C C . LEU B 1 39 ? 29.812 -35.312 -28.469 1 93.19 39 LEU B C 1
ATOM 5221 O O . LEU B 1 39 ? 29.312 -35.438 -29.578 1 93.19 39 LEU B O 1
ATOM 5225 N N . SER B 1 40 ? 30.734 -36.125 -27.953 1 91.62 40 SER B N 1
ATOM 5226 C CA . SER B 1 40 ? 31.062 -37.375 -28.641 1 91.62 40 SER B CA 1
ATOM 5227 C C . SER B 1 40 ? 30.016 -38.438 -28.391 1 91.62 40 SER B C 1
ATOM 5229 O O . SER B 1 40 ? 29.188 -38.312 -27.484 1 91.62 40 SER B O 1
ATOM 5231 N N . ARG B 1 41 ? 30.078 -39.438 -29.156 1 93.25 41 ARG B N 1
ATOM 5232 C CA . ARG B 1 41 ? 29.156 -40.562 -28.984 1 93.25 41 ARG B CA 1
ATOM 5233 C C . ARG B 1 41 ? 29.328 -41.219 -27.625 1 93.25 41 ARG B C 1
ATOM 5235 O O . ARG B 1 41 ? 28.344 -41.625 -27 1 93.25 41 ARG B O 1
ATOM 5242 N N . GLU B 1 42 ? 30.516 -41.312 -27.266 1 92.06 42 GLU B N 1
ATOM 5243 C CA . GLU B 1 42 ? 30.812 -41.906 -25.969 1 92.06 42 GLU B CA 1
ATOM 5244 C C . GLU B 1 42 ? 30.219 -41.062 -24.828 1 92.06 42 GLU B C 1
ATOM 5246 O O . GLU B 1 42 ? 29.703 -41.594 -23.859 1 92.06 42 GLU B O 1
ATOM 5251 N N . GLN B 1 43 ? 30.359 -39.844 -24.984 1 92.88 43 GLN B N 1
ATOM 5252 C CA . GLN B 1 43 ? 29.812 -38.938 -23.984 1 92.88 43 GLN B CA 1
ATOM 5253 C C . GLN B 1 43 ? 28.297 -39.062 -23.906 1 92.88 43 GLN B C 1
ATOM 5255 O O . GLN B 1 43 ? 27.719 -39.062 -22.812 1 92.88 43 GLN B O 1
ATOM 5260 N N . ILE B 1 44 ? 27.656 -39.094 -25.016 1 95.62 44 ILE B N 1
ATOM 5261 C CA . ILE B 1 44 ? 26.203 -39.188 -25.094 1 95.62 44 ILE B CA 1
ATOM 5262 C C . ILE B 1 44 ? 25.734 -40.469 -24.391 1 95.62 44 ILE B C 1
ATOM 5264 O O . ILE B 1 44 ? 24.797 -40.438 -23.578 1 95.62 44 ILE B O 1
ATOM 5268 N N . VAL B 1 45 ? 26.391 -41.562 -24.703 1 94.94 45 VAL B N 1
ATOM 5269 C CA . VAL B 1 45 ? 26.031 -42.844 -24.109 1 94.94 45 VAL B CA 1
ATOM 5270 C C . VAL B 1 45 ? 26.188 -42.75 -22.594 1 94.94 45 VAL B C 1
ATOM 5272 O O . VAL B 1 45 ? 25.328 -43.25 -21.844 1 94.94 45 VAL B O 1
ATOM 5275 N N . ALA B 1 46 ? 27.266 -42.188 -22.156 1 93.75 46 ALA B N 1
ATOM 5276 C CA . ALA B 1 46 ? 27.516 -42.031 -20.719 1 93.75 46 ALA B CA 1
ATOM 5277 C C . ALA B 1 46 ? 26.422 -41.188 -20.062 1 93.75 46 ALA B C 1
ATOM 5279 O O . ALA B 1 46 ? 25.953 -41.531 -18.984 1 93.75 46 ALA B O 1
ATOM 5280 N N . LEU B 1 47 ? 26.094 -40.094 -20.641 1 95.19 47 LEU B N 1
ATOM 5281 C CA . LEU B 1 47 ? 25.062 -39.219 -20.109 1 95.19 47 LEU B CA 1
ATOM 5282 C C . LEU B 1 47 ? 23.703 -39.906 -20.047 1 95.19 47 LEU B C 1
ATOM 5284 O O . LEU B 1 47 ? 22.953 -39.75 -19.094 1 95.19 47 LEU B O 1
ATOM 5288 N N . GLU B 1 48 ? 23.406 -40.656 -21.062 1 94.56 48 GLU B N 1
ATOM 5289 C CA . GLU B 1 48 ? 22.156 -41.406 -21.078 1 94.56 48 GLU B CA 1
ATOM 5290 C C . GLU B 1 48 ? 22.156 -42.469 -20 1 94.56 48 GLU B C 1
ATOM 5292 O O . GLU B 1 48 ? 21.125 -42.719 -19.359 1 94.56 48 GLU B O 1
ATOM 5297 N N . LYS B 1 49 ? 23.25 -43.125 -19.906 1 93.25 49 LYS B N 1
ATOM 5298 C CA . LYS B 1 49 ? 23.375 -44.125 -18.859 1 93.25 49 LYS B CA 1
ATOM 5299 C C . LYS B 1 49 ? 23.109 -43.531 -17.484 1 93.25 49 LYS B C 1
ATOM 5301 O O . LYS B 1 49 ? 22.562 -44.188 -16.594 1 93.25 49 LYS B O 1
ATOM 5306 N N . ASN B 1 50 ? 23.484 -42.312 -17.312 1 93.81 50 ASN B N 1
ATOM 5307 C CA . ASN B 1 50 ? 23.281 -41.594 -16.062 1 93.81 50 ASN B CA 1
ATOM 5308 C C . ASN B 1 50 ? 21.844 -41.094 -15.93 1 93.81 50 ASN B C 1
ATOM 5310 O O . ASN B 1 50 ? 21.516 -40.375 -14.992 1 93.81 50 ASN B O 1
ATOM 5314 N N . GLY B 1 51 ? 21.016 -41.406 -16.828 1 90.62 51 GLY B N 1
ATOM 5315 C CA . GLY B 1 51 ? 19.594 -41.062 -16.734 1 90.62 51 GLY B CA 1
ATOM 5316 C C . GLY B 1 51 ? 19.25 -39.75 -17.391 1 90.62 51 GLY B C 1
ATOM 5317 O O . GLY B 1 51 ? 18.109 -39.281 -17.281 1 90.62 51 GLY B O 1
ATOM 5318 N N . ASN B 1 52 ? 20.203 -39.125 -18.031 1 94.38 52 ASN B N 1
ATOM 5319 C CA . ASN B 1 52 ? 19.953 -37.844 -18.688 1 94.38 52 ASN B CA 1
ATOM 5320 C C . ASN B 1 52 ? 19.25 -38.031 -20.031 1 94.38 52 ASN B C 1
ATOM 5322 O O . ASN B 1 52 ? 19.406 -39.094 -20.672 1 94.38 52 ASN B O 1
ATOM 5326 N N . ARG B 1 53 ? 18.469 -37.094 -20.375 1 93.56 53 ARG B N 1
ATOM 5327 C CA . ARG B 1 53 ? 17.781 -37.062 -21.672 1 93.56 53 ARG B CA 1
ATOM 5328 C C . ARG B 1 53 ? 17.891 -35.719 -22.328 1 93.56 53 ARG B C 1
ATOM 5330 O O . ARG B 1 53 ? 18 -34.688 -21.656 1 93.56 53 ARG B O 1
ATOM 5337 N N . ALA B 1 54 ? 17.875 -35.719 -23.656 1 94.56 54 ALA B N 1
ATOM 5338 C CA . ALA B 1 54 ? 17.969 -34.438 -24.406 1 94.56 54 ALA B CA 1
ATOM 5339 C C . ALA B 1 54 ? 16.969 -34.438 -25.562 1 94.56 54 ALA B C 1
ATOM 5341 O O . ALA B 1 54 ? 16.766 -35.438 -26.234 1 94.56 54 ALA B O 1
ATOM 5342 N N . GLU B 1 55 ? 16.312 -33.312 -25.672 1 92.12 55 GLU B N 1
ATOM 5343 C CA . GLU B 1 55 ? 15.531 -33.156 -26.891 1 92.12 55 GLU B CA 1
ATOM 5344 C C . GLU B 1 55 ? 16.391 -33.344 -28.141 1 92.12 55 GLU B C 1
ATOM 5346 O O . GLU B 1 55 ? 15.953 -33.938 -29.109 1 92.12 55 GLU B O 1
ATOM 5351 N N . SER B 1 56 ? 17.562 -32.781 -28.109 1 94.5 56 SER B N 1
ATOM 5352 C CA . SER B 1 56 ? 18.594 -33 -29.125 1 94.5 56 SER B CA 1
ATOM 5353 C C . SER B 1 56 ? 20 -32.969 -28.5 1 94.5 56 SER B C 1
ATOM 5355 O O . SER B 1 56 ? 20.391 -31.969 -27.906 1 94.5 56 SER B O 1
ATOM 5357 N N . TRP B 1 57 ? 20.688 -34.031 -28.75 1 95.69 57 TRP B N 1
ATOM 5358 C CA . TRP B 1 57 ? 22.016 -34.094 -28.188 1 95.69 57 TRP B CA 1
ATOM 5359 C C . TRP B 1 57 ? 22.984 -33.188 -28.938 1 95.69 57 TRP B C 1
ATOM 5361 O O . TRP B 1 57 ? 24.078 -32.906 -28.453 1 95.69 57 TRP B O 1
ATOM 5371 N N . THR B 1 58 ? 22.594 -32.688 -30.094 1 95 58 THR B N 1
ATOM 5372 C CA . THR B 1 58 ? 23.453 -31.859 -30.922 1 95 58 THR B CA 1
ATOM 5373 C C . THR B 1 58 ? 23.625 -30.484 -30.297 1 95 58 THR B C 1
ATOM 5375 O O . THR B 1 58 ? 24.531 -29.734 -30.641 1 95 58 THR B O 1
ATOM 5378 N N . THR B 1 59 ? 22.719 -30.125 -29.406 1 95.88 59 THR B N 1
ATOM 5379 C CA . THR B 1 59 ? 22.75 -28.781 -28.844 1 95.88 59 THR B CA 1
ATOM 5380 C C . THR B 1 59 ? 23.219 -28.828 -27.391 1 95.88 59 THR B C 1
ATOM 5382 O O . THR B 1 59 ? 23.125 -27.812 -26.672 1 95.88 59 THR B O 1
ATOM 5385 N N . VAL B 1 60 ? 23.625 -29.953 -26.953 1 96.62 60 VAL B N 1
ATOM 5386 C CA . VAL B 1 60 ? 24.172 -30.094 -25.609 1 96.62 60 VAL B CA 1
ATOM 5387 C C . VAL B 1 60 ? 25.703 -30.172 -25.688 1 96.62 60 VAL B C 1
ATOM 5389 O O . VAL B 1 60 ? 26.25 -30.953 -26.469 1 96.62 60 VAL B O 1
ATOM 5392 N N . HIS B 1 61 ? 26.344 -29.359 -24.938 1 95.19 61 HIS B N 1
ATOM 5393 C CA . HIS B 1 61 ? 27.812 -29.281 -24.953 1 95.19 61 HIS B CA 1
ATOM 5394 C C . HIS B 1 61 ? 28.375 -29.484 -23.547 1 95.19 61 HIS B C 1
ATOM 5396 O O . HIS B 1 61 ? 27.812 -28.984 -22.562 1 95.19 61 HIS B O 1
ATOM 5402 N N . CYS B 1 62 ? 29.422 -30.266 -23.453 1 92.62 62 CYS B N 1
ATOM 5403 C CA . CYS B 1 62 ? 30.125 -30.469 -22.188 1 92.62 62 CYS B CA 1
ATOM 5404 C C . CYS B 1 62 ? 31.609 -30.188 -22.359 1 92.62 62 CYS B C 1
ATOM 5406 O O . CYS B 1 62 ? 32.25 -30.672 -23.312 1 92.62 62 CYS B O 1
ATOM 5408 N N . ALA B 1 63 ? 32.094 -29.438 -21.453 1 85.44 63 ALA B N 1
ATOM 5409 C CA . ALA B 1 63 ? 33.5 -29.047 -21.531 1 85.44 63 ALA B CA 1
ATOM 5410 C C . ALA B 1 63 ? 34.406 -30.203 -21.141 1 85.44 63 ALA B C 1
ATOM 5412 O O . ALA B 1 63 ? 35.594 -30.234 -21.516 1 85.44 63 ALA B O 1
ATOM 5413 N N . SER B 1 64 ? 33.938 -31.078 -20.25 1 80.56 64 SER B N 1
ATOM 5414 C CA . SER B 1 64 ? 34.844 -32.125 -19.766 1 80.56 64 SER B CA 1
ATOM 5415 C C . SER B 1 64 ? 34.219 -33.5 -19.984 1 80.56 64 SER B C 1
ATOM 5417 O O . SER B 1 64 ? 33 -33.656 -19.938 1 80.56 64 SER B O 1
ATOM 5419 N N . MET B 1 65 ? 35.125 -34.531 -20.219 1 76.12 65 MET B N 1
ATOM 5420 C CA . MET B 1 65 ? 34.688 -35.906 -20.344 1 76.12 65 MET B CA 1
ATOM 5421 C C . MET B 1 65 ? 34.781 -36.625 -19 1 76.12 65 MET B C 1
ATOM 5423 O O . MET B 1 65 ? 34.156 -37.688 -18.812 1 76.12 65 MET B O 1
ATOM 5427 N N . ASP B 1 66 ? 35.531 -36.094 -18.125 1 76.25 66 ASP B N 1
ATOM 5428 C CA . ASP B 1 66 ? 35.875 -36.812 -16.906 1 76.25 66 ASP B CA 1
ATOM 5429 C C . ASP B 1 66 ? 34.812 -36.656 -15.836 1 76.25 66 ASP B C 1
ATOM 5431 O O . ASP B 1 66 ? 34.75 -37.438 -14.883 1 76.25 66 ASP B O 1
ATOM 5435 N N . ASP B 1 67 ? 34 -35.75 -15.961 1 84.25 67 ASP B N 1
ATOM 5436 C CA . ASP B 1 67 ? 33.094 -35.469 -14.836 1 84.25 67 ASP B CA 1
ATOM 5437 C C . ASP B 1 67 ? 31.641 -35.688 -15.211 1 84.25 67 ASP B C 1
ATOM 5439 O O . ASP B 1 67 ? 30.75 -35.062 -14.625 1 84.25 67 ASP B O 1
ATOM 5443 N N . LEU B 1 68 ? 31.406 -36.594 -16.031 1 93 68 LEU B N 1
ATOM 5444 C CA . LEU B 1 68 ? 30.047 -36.812 -16.531 1 93 68 LEU B CA 1
ATOM 5445 C C . LEU B 1 68 ? 29.188 -37.5 -15.484 1 93 68 LEU B C 1
ATOM 5447 O O . LEU B 1 68 ? 27.953 -37.469 -15.578 1 93 68 LEU B O 1
ATOM 5451 N N . ASP B 1 69 ? 29.859 -38.125 -14.508 1 93.25 69 ASP B N 1
ATOM 5452 C CA . ASP B 1 69 ? 29.125 -38.781 -13.43 1 93.25 69 ASP B CA 1
ATOM 5453 C C . ASP B 1 69 ? 28.375 -37.75 -12.578 1 93.25 69 ASP B C 1
ATOM 5455 O O . ASP B 1 69 ? 27.469 -38.125 -11.828 1 93.25 69 ASP B O 1
ATOM 5459 N N . ARG B 1 70 ? 28.75 -36.531 -12.664 1 95.88 70 ARG B N 1
ATOM 5460 C CA . ARG B 1 70 ? 28.125 -35.469 -11.859 1 95.88 70 ARG B CA 1
ATOM 5461 C C . ARG B 1 70 ? 27 -34.812 -12.625 1 95.88 70 ARG B C 1
ATOM 5463 O O . ARG B 1 70 ? 26.547 -33.719 -12.25 1 95.88 70 ARG B O 1
ATOM 5470 N N . ILE B 1 71 ? 26.594 -35.312 -13.703 1 97.19 71 ILE B N 1
ATOM 5471 C CA . ILE B 1 71 ? 25.406 -34.938 -14.453 1 97.19 71 ILE B CA 1
ATOM 5472 C C . ILE B 1 71 ? 24.438 -36.125 -14.516 1 97.19 71 ILE B C 1
ATOM 5474 O O . ILE B 1 71 ? 24.656 -37.062 -15.258 1 97.19 71 ILE B O 1
ATOM 5478 N N . ARG B 1 72 ? 23.438 -36.031 -13.719 1 95.56 72 ARG B N 1
ATOM 5479 C CA . ARG B 1 72 ? 22.578 -37.188 -13.562 1 95.56 72 ARG B CA 1
ATOM 5480 C C . ARG B 1 72 ? 21.094 -36.812 -13.578 1 95.56 72 ARG B C 1
ATOM 5482 O O . ARG B 1 72 ? 20.703 -35.812 -12.945 1 95.56 72 ARG B O 1
ATOM 5489 N N . ASN B 1 73 ? 20.328 -37.562 -14.336 1 94.31 73 ASN B N 1
ATOM 5490 C CA . ASN B 1 73 ? 18.875 -37.5 -14.344 1 94.31 73 ASN B CA 1
ATOM 5491 C C . ASN B 1 73 ? 18.391 -36.094 -14.695 1 94.31 73 ASN B C 1
ATOM 5493 O O . ASN B 1 73 ? 17.547 -35.531 -14 1 94.31 73 ASN B O 1
ATOM 5497 N N . CYS B 1 74 ? 18.969 -35.5 -15.664 1 95.69 74 CYS B N 1
ATOM 5498 C CA . CYS B 1 74 ? 18.562 -34.188 -16.141 1 95.69 74 CYS B CA 1
ATOM 5499 C C . CYS B 1 74 ? 17.891 -34.281 -17.5 1 95.69 74 CYS B C 1
ATOM 5501 O O . CYS B 1 74 ? 18.078 -35.281 -18.219 1 95.69 74 CYS B O 1
ATOM 5503 N N . SER B 1 75 ? 17 -33.406 -17.703 1 94.62 75 SER B N 1
ATOM 5504 C CA . SER B 1 75 ? 16.422 -33.188 -19.016 1 94.62 75 SER B CA 1
ATOM 5505 C C . SER B 1 75 ? 16.969 -31.953 -19.688 1 94.62 75 SER B C 1
ATOM 5507 O O . SER B 1 75 ? 16.875 -30.844 -19.141 1 94.62 75 SER B O 1
ATOM 5509 N N . PHE B 1 76 ? 17.562 -32.125 -20.922 1 96.25 76 PHE B N 1
ATOM 5510 C CA . PHE B 1 76 ? 18.172 -31.016 -21.641 1 96.25 76 PHE B CA 1
ATOM 5511 C C . PHE B 1 76 ? 17.312 -30.594 -22.828 1 96.25 76 PHE B C 1
ATOM 5513 O O . PHE B 1 76 ? 16.891 -31.438 -23.609 1 96.25 76 PHE B O 1
ATOM 5520 N N . ARG B 1 77 ? 17.031 -29.344 -22.844 1 95 77 ARG B N 1
ATOM 5521 C CA . ARG B 1 77 ? 16.281 -28.766 -23.969 1 95 77 ARG B CA 1
ATOM 5522 C C . ARG B 1 77 ? 16.969 -27.5 -24.469 1 95 77 ARG B C 1
ATOM 5524 O O . ARG B 1 77 ? 17.562 -26.75 -23.688 1 95 77 ARG B O 1
ATOM 5531 N N . GLY B 1 78 ? 16.797 -27.25 -25.844 1 94.5 78 GLY B N 1
ATOM 5532 C CA . GLY B 1 78 ? 17.5 -26.125 -26.422 1 94.5 78 GLY B CA 1
ATOM 5533 C C . GLY B 1 78 ? 19.016 -26.266 -26.375 1 94.5 78 GLY B C 1
ATOM 5534 O O . GLY B 1 78 ? 19.547 -27.344 -26.594 1 94.5 78 GLY B O 1
ATOM 5535 N N . HIS B 1 79 ? 19.672 -25.141 -26.141 1 96.62 79 HIS B N 1
ATOM 5536 C CA . HIS B 1 79 ? 21.125 -25.156 -26.062 1 96.62 79 HIS B CA 1
ATOM 5537 C C . HIS B 1 79 ? 21.609 -25.234 -24.625 1 96.62 79 HIS B C 1
ATOM 5539 O O . HIS B 1 79 ? 21.312 -24.344 -23.812 1 96.62 79 HIS B O 1
ATOM 5545 N N . VAL B 1 80 ? 22.312 -26.219 -24.312 1 97.75 80 VAL B N 1
ATOM 5546 C CA . VAL B 1 80 ? 22.797 -26.438 -22.953 1 97.75 80 VAL B CA 1
ATOM 5547 C C . VAL B 1 80 ? 24.328 -26.531 -22.969 1 97.75 80 VAL B C 1
ATOM 5549 O O . VAL B 1 80 ? 24.906 -27.344 -23.688 1 97.75 80 VAL B O 1
ATOM 5552 N N . TYR B 1 81 ? 24.938 -25.688 -22.25 1 97.56 81 TYR B N 1
ATOM 5553 C CA . TYR B 1 81 ? 26.391 -25.672 -22.141 1 97.56 81 TYR B CA 1
ATOM 5554 C C . TYR B 1 81 ? 26.828 -26 -20.719 1 97.56 81 TYR B C 1
ATOM 5556 O O . TYR B 1 81 ? 26.516 -25.266 -19.781 1 97.56 81 TYR B O 1
ATOM 5564 N N . LEU B 1 82 ? 27.594 -27.078 -20.562 1 97 82 LEU B N 1
ATOM 5565 C CA . LEU B 1 82 ? 28.016 -27.531 -19.234 1 97 82 LEU B CA 1
ATOM 5566 C C . LEU B 1 82 ? 29.531 -27.438 -19.078 1 97 82 LEU B C 1
ATOM 5568 O O . LEU B 1 82 ? 30.281 -27.859 -19.969 1 97 82 LEU B O 1
ATOM 5572 N N . GLY B 1 83 ? 29.891 -26.781 -18.016 1 95.25 83 GLY B N 1
ATOM 5573 C CA . GLY B 1 83 ? 31.312 -26.656 -17.719 1 95.25 83 GLY B CA 1
ATOM 5574 C C . GLY B 1 83 ? 31.906 -27.906 -17.109 1 95.25 83 GLY B C 1
ATOM 5575 O O . GLY B 1 83 ? 31.438 -29.016 -17.344 1 95.25 83 GLY B O 1
ATOM 5576 N N . LYS B 1 84 ? 33.062 -27.703 -16.359 1 94.62 84 LYS B N 1
ATOM 5577 C CA . LYS B 1 84 ? 33.75 -28.797 -15.672 1 94.62 84 LYS B CA 1
ATOM 5578 C C . LYS B 1 84 ? 33.344 -28.875 -14.211 1 94.62 84 LYS B C 1
ATOM 5580 O O . LYS B 1 84 ? 33.312 -27.859 -13.508 1 94.62 84 LYS B O 1
ATOM 5585 N N . PHE B 1 85 ? 33.031 -30.031 -13.75 1 96.31 85 PHE B N 1
ATOM 5586 C CA . PHE B 1 85 ? 32.562 -30.219 -12.375 1 96.31 85 PHE B CA 1
ATOM 5587 C C . PHE B 1 85 ? 33.562 -31.078 -11.594 1 96.31 85 PHE B C 1
ATOM 5589 O O . PHE B 1 85 ? 33.469 -32.312 -11.633 1 96.31 85 PHE B O 1
ATOM 5596 N N . THR B 1 86 ? 34.469 -30.453 -10.789 1 94.44 86 THR B N 1
ATOM 5597 C CA . THR B 1 86 ? 35.531 -31.203 -10.125 1 94.44 86 THR B CA 1
ATOM 5598 C C . THR B 1 86 ? 35.562 -30.906 -8.625 1 94.44 86 THR B C 1
ATOM 5600 O O . THR B 1 86 ? 36.156 -31.641 -7.848 1 94.44 86 THR B O 1
ATOM 5603 N N . GLU B 1 87 ? 34.938 -29.859 -8.25 1 95.12 87 GLU B N 1
ATOM 5604 C CA . GLU B 1 87 ? 34.969 -29.422 -6.859 1 95.12 87 GLU B CA 1
ATOM 5605 C C . GLU B 1 87 ? 33.594 -29.469 -6.223 1 95.12 87 GLU B C 1
ATOM 5607 O O . GLU B 1 87 ? 32.594 -29.703 -6.91 1 95.12 87 GLU B O 1
ATOM 5612 N N . ASN B 1 88 ? 33.656 -29.359 -4.883 1 96.06 88 ASN B N 1
ATOM 5613 C CA . ASN B 1 88 ? 32.406 -29.25 -4.145 1 96.06 88 ASN B CA 1
ATOM 5614 C C . ASN B 1 88 ? 31.984 -27.797 -3.957 1 96.06 88 ASN B C 1
ATOM 5616 O O . ASN B 1 88 ? 32.812 -26.891 -4.051 1 96.06 88 ASN B O 1
ATOM 5620 N N . VAL B 1 89 ? 30.75 -27.656 -3.859 1 95.94 89 VAL B N 1
ATOM 5621 C CA . VAL B 1 89 ? 30.156 -26.359 -3.52 1 95.94 89 VAL B CA 1
ATOM 5622 C C . VAL B 1 89 ? 29.484 -26.438 -2.148 1 95.94 89 VAL B C 1
ATOM 5624 O O . VAL B 1 89 ? 28.922 -27.469 -1.789 1 95.94 89 VAL B O 1
ATOM 5627 N N . LEU B 1 90 ? 29.594 -25.359 -1.396 1 92.12 90 LEU B N 1
ATOM 5628 C CA . LEU B 1 90 ? 28.969 -25.328 -0.078 1 92.12 90 LEU B CA 1
ATOM 5629 C C . LEU B 1 90 ? 27.516 -24.875 -0.175 1 92.12 90 LEU B C 1
ATOM 5631 O O . LEU B 1 90 ? 27.219 -23.844 -0.767 1 92.12 90 LEU B O 1
ATOM 5635 N N . VAL B 1 91 ? 26.625 -25.703 0.337 1 92.38 91 VAL B N 1
ATOM 5636 C CA . VAL B 1 91 ? 25.219 -25.344 0.48 1 92.38 91 VAL B CA 1
ATOM 5637 C C . VAL B 1 91 ? 24.828 -25.375 1.956 1 92.38 91 VAL B C 1
ATOM 5639 O O . VAL B 1 91 ? 24.812 -26.438 2.586 1 92.38 91 VAL B O 1
ATOM 5642 N N . GLU B 1 92 ? 24.578 -24.188 2.5 1 89.81 92 GLU B N 1
ATOM 5643 C CA . GLU B 1 92 ? 24.25 -24.031 3.914 1 89.81 92 GLU B CA 1
ATOM 5644 C C . GLU B 1 92 ? 25.297 -24.703 4.801 1 89.81 92 GLU B C 1
ATOM 5646 O O . GLU B 1 92 ? 24.953 -25.438 5.734 1 89.81 92 GLU B O 1
ATOM 5651 N N . GLY B 1 93 ? 26.531 -24.5 4.391 1 86.56 93 GLY B N 1
ATOM 5652 C CA . GLY B 1 93 ? 27.672 -24.938 5.18 1 86.56 93 GLY B CA 1
ATOM 5653 C C . GLY B 1 93 ? 28.062 -26.391 4.926 1 86.56 93 GLY B C 1
ATOM 5654 O O . GLY B 1 93 ? 29.062 -26.875 5.449 1 86.56 93 GLY B O 1
ATOM 5655 N N . VAL B 1 94 ? 27.312 -27.172 4.145 1 92.94 94 VAL B N 1
ATOM 5656 C CA . VAL B 1 94 ? 27.578 -28.578 3.865 1 92.94 94 VAL B CA 1
ATOM 5657 C C . VAL B 1 94 ? 28.109 -28.734 2.438 1 92.94 94 VAL B C 1
ATOM 5659 O O . VAL B 1 94 ? 27.516 -28.188 1.496 1 92.94 94 VAL B O 1
ATOM 5662 N N . PRO B 1 95 ? 29.141 -29.406 2.229 1 94.19 95 PRO B N 1
ATOM 5663 C CA . PRO B 1 95 ? 29.703 -29.562 0.88 1 94.19 95 PRO B CA 1
ATOM 5664 C C . PRO B 1 95 ? 28.875 -30.5 0.01 1 94.19 95 PRO B C 1
ATOM 5666 O O . PRO B 1 95 ? 28.453 -31.562 0.47 1 94.19 95 PRO B O 1
ATOM 5669 N N . PHE B 1 96 ? 28.5 -30.188 -1.198 1 95.62 96 PHE B N 1
ATOM 5670 C CA . PHE B 1 96 ? 27.844 -30.984 -2.238 1 95.62 96 PHE B CA 1
ATOM 5671 C C . PHE B 1 96 ? 28.719 -31.047 -3.49 1 95.62 96 PHE B C 1
ATOM 5673 O O . PHE B 1 96 ? 29.328 -30.047 -3.875 1 95.62 96 PHE B O 1
ATOM 5680 N N . PRO B 1 97 ? 28.797 -32.188 -4.129 1 96.19 97 PRO B N 1
ATOM 5681 C CA . PRO B 1 97 ? 29.5 -32.219 -5.414 1 96.19 97 PRO B CA 1
ATOM 5682 C C . PRO B 1 97 ? 28.844 -31.281 -6.445 1 96.19 97 PRO B C 1
ATOM 5684 O O . PRO B 1 97 ? 27.625 -31.344 -6.648 1 96.19 97 PRO B O 1
ATOM 5687 N N . SER B 1 98 ? 29.641 -30.438 -7.051 1 97.5 98 SER B N 1
ATOM 5688 C CA . SER B 1 98 ? 29.109 -29.609 -8.133 1 97.5 98 SER B CA 1
ATOM 5689 C C . SER B 1 98 ? 28.578 -30.484 -9.273 1 97.5 98 SER B C 1
ATOM 5691 O O . SER B 1 98 ? 28.906 -31.672 -9.359 1 97.5 98 SER B O 1
ATOM 5693 N N . GLY B 1 99 ? 27.672 -29.953 -10.094 1 97.75 99 GLY B N 1
ATOM 5694 C CA . GLY B 1 99 ? 27.062 -30.703 -11.18 1 97.75 99 GLY B CA 1
ATOM 5695 C C . GLY B 1 99 ? 25.594 -30.391 -11.375 1 97.75 99 GLY B C 1
ATOM 5696 O O . GLY B 1 99 ? 25.094 -29.391 -10.844 1 97.75 99 GLY B O 1
ATOM 5697 N N . CYS B 1 100 ? 25 -31.141 -12.219 1 98 100 CYS B N 1
ATOM 5698 C CA . CYS B 1 100 ? 23.562 -31.016 -12.5 1 98 100 CYS B CA 1
ATOM 5699 C C . CYS B 1 100 ? 22.828 -32.312 -12.156 1 98 100 CYS B C 1
ATOM 5701 O O . CYS B 1 100 ? 23.188 -33.375 -12.648 1 98 100 CYS B O 1
ATOM 5703 N N . TYR B 1 101 ? 21.906 -32.156 -11.266 1 96.81 101 TYR B N 1
ATOM 5704 C CA . TYR B 1 101 ? 21.203 -33.344 -10.781 1 96.81 101 TYR B CA 1
ATOM 5705 C C . TYR B 1 101 ? 19.703 -33.125 -10.812 1 96.81 101 TYR B C 1
ATOM 5707 O O . TYR B 1 101 ? 19.203 -32.094 -10.367 1 96.81 101 TYR B O 1
ATOM 5715 N N . ASN B 1 102 ? 18.922 -34.062 -11.312 1 94.81 102 ASN B N 1
ATOM 5716 C CA . ASN B 1 102 ? 17.469 -34.125 -11.203 1 94.81 102 ASN B CA 1
ATOM 5717 C C . ASN B 1 102 ? 16.844 -32.781 -11.57 1 94.81 102 ASN B C 1
ATOM 5719 O O . ASN B 1 102 ? 16.047 -32.25 -10.805 1 94.81 102 ASN B O 1
ATOM 5723 N N . SER B 1 103 ? 17.188 -32.25 -12.711 1 96.19 103 SER B N 1
ATOM 5724 C CA . SER B 1 103 ? 16.719 -30.906 -13.07 1 96.19 103 SER B CA 1
ATOM 5725 C C . SER B 1 103 ? 16.438 -30.812 -14.57 1 96.19 103 SER B C 1
ATOM 5727 O O . SER B 1 103 ? 16.953 -31.609 -15.352 1 96.19 103 SER B O 1
ATOM 5729 N N . THR B 1 104 ? 15.57 -29.922 -14.906 1 95.69 104 THR B N 1
ATOM 5730 C CA . THR B 1 104 ? 15.328 -29.594 -16.312 1 95.69 104 THR B CA 1
ATOM 5731 C C . THR B 1 104 ? 16.062 -28.328 -16.703 1 95.69 104 THR B C 1
ATOM 5733 O O . THR B 1 104 ? 15.859 -27.266 -16.094 1 95.69 104 THR B O 1
ATOM 5736 N N . LEU B 1 105 ? 16.938 -28.422 -17.688 1 97.62 105 LEU B N 1
ATOM 5737 C CA . LEU B 1 105 ? 17.766 -27.312 -18.141 1 97.62 105 LEU B CA 1
ATOM 5738 C C . LEU B 1 105 ? 17.453 -26.938 -19.578 1 97.62 105 LEU B C 1
ATOM 5740 O O . LEU B 1 105 ? 17.562 -27.766 -20.484 1 97.62 105 LEU B O 1
ATOM 5744 N N . THR B 1 106 ? 16.984 -25.75 -19.75 1 96.62 106 THR B N 1
ATOM 5745 C CA . THR B 1 106 ? 16.609 -25.25 -21.062 1 96.62 106 THR B CA 1
ATOM 5746 C C . THR B 1 106 ? 17.359 -23.969 -21.406 1 96.62 106 THR B C 1
ATOM 5748 O O . THR B 1 106 ? 17.141 -22.938 -20.781 1 96.62 106 THR B O 1
ATOM 5751 N N . ASP B 1 107 ? 18.25 -23.984 -22.375 1 96.25 107 ASP B N 1
ATOM 5752 C CA . ASP B 1 107 ? 19.031 -22.828 -22.812 1 96.25 107 ASP B CA 1
ATOM 5753 C C . ASP B 1 107 ? 19.828 -22.234 -21.656 1 96.25 107 ASP B C 1
ATOM 5755 O O . ASP B 1 107 ? 19.688 -21.062 -21.344 1 96.25 107 ASP B O 1
ATOM 5759 N N . VAL B 1 108 ? 20.672 -23.047 -21.109 1 98.25 108 VAL B N 1
ATOM 5760 C CA . VAL B 1 108 ? 21.375 -22.625 -19.906 1 98.25 108 VAL B CA 1
ATOM 5761 C C . VAL B 1 108 ? 22.875 -22.719 -20.141 1 98.25 108 VAL B C 1
ATOM 5763 O O . VAL B 1 108 ? 23.344 -23.406 -21.047 1 98.25 108 VAL B O 1
ATOM 5766 N N . PHE B 1 109 ? 23.562 -21.922 -19.438 1 98.56 109 PHE B N 1
ATOM 5767 C CA . PHE B 1 109 ? 25.016 -22 -19.266 1 98.56 109 PHE B CA 1
ATOM 5768 C C . PHE B 1 109 ? 25.359 -22.344 -17.828 1 98.56 109 PHE B C 1
ATOM 5770 O O . PHE B 1 109 ? 25.156 -21.531 -16.922 1 98.56 109 PHE B O 1
ATOM 5777 N N . VAL B 1 110 ? 25.875 -23.531 -17.594 1 98.38 110 VAL B N 1
ATOM 5778 C CA . VAL B 1 110 ? 26.328 -23.922 -16.25 1 98.38 110 VAL B CA 1
ATOM 5779 C C . VAL B 1 110 ? 27.844 -23.938 -16.203 1 98.38 110 VAL B C 1
ATOM 5781 O O . VAL B 1 110 ? 28.484 -24.859 -16.734 1 98.38 110 VAL B O 1
ATOM 5784 N N . ALA B 1 111 ? 28.422 -22.922 -15.594 1 97.75 111 ALA B N 1
ATOM 5785 C CA . ALA B 1 111 ? 29.859 -22.75 -15.594 1 97.75 111 ALA B CA 1
ATOM 5786 C C . ALA B 1 111 ? 30.531 -23.75 -14.656 1 97.75 111 ALA B C 1
ATOM 5788 O O . ALA B 1 111 ? 29.875 -24.594 -14.062 1 97.75 111 ALA B O 1
ATOM 5789 N N . ASP B 1 112 ? 31.906 -23.672 -14.594 1 96.75 112 ASP B N 1
ATOM 5790 C CA . ASP B 1 112 ? 32.719 -24.641 -13.867 1 96.75 112 ASP B CA 1
ATOM 5791 C C . ASP B 1 112 ? 32.344 -24.672 -12.391 1 96.75 112 ASP B C 1
ATOM 5793 O O . ASP B 1 112 ? 32.219 -23.625 -11.758 1 96.75 112 ASP B O 1
ATOM 5797 N N . ASN B 1 113 ? 32.062 -25.859 -11.875 1 97.38 113 ASN B N 1
ATOM 5798 C CA . ASN B 1 113 ? 31.891 -26.125 -10.461 1 97.38 113 ASN B CA 1
ATOM 5799 C C . ASN B 1 113 ? 30.656 -25.422 -9.906 1 97.38 113 ASN B C 1
ATOM 5801 O O . ASN B 1 113 ? 30.641 -25 -8.75 1 97.38 113 ASN B O 1
ATOM 5805 N N . ALA B 1 114 ? 29.688 -25.141 -10.734 1 98.19 114 ALA B N 1
ATOM 5806 C CA . ALA B 1 114 ? 28.359 -24.734 -10.281 1 98.19 114 ALA B CA 1
ATOM 5807 C C . ALA B 1 114 ? 27.5 -25.953 -9.938 1 98.19 114 ALA B C 1
ATOM 5809 O O . ALA B 1 114 ? 27.828 -27.078 -10.312 1 98.19 114 ALA B O 1
ATOM 5810 N N . LEU B 1 115 ? 26.5 -25.734 -9.172 1 98.62 115 LEU B N 1
ATOM 5811 C CA . LEU B 1 115 ? 25.594 -26.812 -8.773 1 98.62 115 LEU B CA 1
ATOM 5812 C C . LEU B 1 115 ? 24.141 -26.453 -9.125 1 98.62 115 LEU B C 1
ATOM 5814 O O . LEU B 1 115 ? 23.656 -25.391 -8.758 1 98.62 115 LEU B O 1
ATOM 5818 N N . VAL B 1 116 ? 23.469 -27.281 -9.867 1 98.69 116 VAL B N 1
ATOM 5819 C CA . VAL B 1 116 ? 22.031 -27.219 -10.086 1 98.69 116 VAL B CA 1
ATOM 5820 C C . VAL B 1 116 ? 21.391 -28.547 -9.68 1 98.69 116 VAL B C 1
ATOM 5822 O O . VAL B 1 116 ? 21.688 -29.594 -10.266 1 98.69 116 VAL B O 1
ATOM 5825 N N . GLN B 1 117 ? 20.562 -28.484 -8.711 1 97.69 117 GLN B N 1
ATOM 5826 C CA . GLN B 1 117 ? 20.031 -29.734 -8.203 1 97.69 117 GLN B CA 1
ATOM 5827 C C . GLN B 1 117 ? 18.547 -29.609 -7.859 1 97.69 117 GLN B C 1
ATOM 5829 O O . GLN B 1 117 ? 18.125 -28.594 -7.309 1 97.69 117 GLN B O 1
ATOM 5834 N N . ASP B 1 118 ? 17.75 -30.609 -8.172 1 95.62 118 ASP B N 1
ATOM 5835 C CA . ASP B 1 118 ? 16.359 -30.766 -7.777 1 95.62 118 ASP B CA 1
ATOM 5836 C C . ASP B 1 118 ? 15.539 -29.531 -8.125 1 95.62 118 ASP B C 1
ATOM 5838 O O . ASP B 1 118 ? 14.766 -29.031 -7.301 1 95.62 118 ASP B O 1
ATOM 5842 N N . THR B 1 119 ? 15.828 -29.016 -9.305 1 96.5 119 THR B N 1
ATOM 5843 C CA . THR B 1 119 ? 15.141 -27.812 -9.75 1 96.5 119 THR B CA 1
ATOM 5844 C C . THR B 1 119 ? 14.242 -28.109 -10.945 1 96.5 119 THR B C 1
ATOM 5846 O O . THR B 1 119 ? 14.664 -28.781 -11.891 1 96.5 119 THR B O 1
ATOM 5849 N N . PHE B 1 120 ? 13.047 -27.672 -10.883 1 94.94 120 PHE B N 1
ATOM 5850 C CA . PHE B 1 120 ? 12.039 -28.062 -11.859 1 94.94 120 PHE B CA 1
ATOM 5851 C C . PHE B 1 120 ? 12.398 -27.531 -13.25 1 94.94 120 PHE B C 1
ATOM 5853 O O . PHE B 1 120 ? 12.391 -28.281 -14.227 1 94.94 120 PHE B O 1
ATOM 5860 N N . LEU B 1 121 ? 12.695 -26.219 -13.227 1 96.12 121 LEU B N 1
ATOM 5861 C CA . LEU B 1 121 ? 13.023 -25.641 -14.523 1 96.12 121 LEU B CA 1
ATOM 5862 C C . LEU B 1 121 ? 14.016 -24.5 -14.375 1 96.12 121 LEU B C 1
ATOM 5864 O O . LEU B 1 121 ? 13.789 -23.578 -13.586 1 96.12 121 LEU B O 1
ATOM 5868 N N . VAL B 1 122 ? 15.086 -24.625 -15.047 1 98.25 122 VAL B N 1
ATOM 5869 C CA . VAL B 1 122 ? 15.992 -23.5 -15.25 1 98.25 122 VAL B CA 1
ATOM 5870 C C . VAL B 1 122 ? 16.047 -23.141 -16.734 1 98.25 122 VAL B C 1
ATOM 5872 O O . VAL B 1 122 ? 16.547 -23.906 -17.547 1 98.25 122 VAL B O 1
ATOM 5875 N N . HIS B 1 123 ? 15.523 -22.062 -17.031 1 97.69 123 HIS B N 1
ATOM 5876 C CA . HIS B 1 123 ? 15.438 -21.625 -18.422 1 97.69 123 HIS B CA 1
ATOM 5877 C C . HIS B 1 123 ? 16.156 -20.297 -18.625 1 97.69 123 HIS B C 1
ATOM 5879 O O . HIS B 1 123 ? 15.945 -19.344 -17.875 1 97.69 123 HIS B O 1
ATOM 5885 N N . GLY B 1 124 ? 16.922 -20.188 -19.641 1 97.69 124 GLY B N 1
ATOM 5886 C CA . GLY B 1 124 ? 17.578 -18.922 -19.984 1 97.69 124 GLY B CA 1
ATOM 5887 C C . GLY B 1 124 ? 18.375 -18.328 -18.844 1 97.69 124 GLY B C 1
ATOM 5888 O O . GLY B 1 124 ? 18.125 -17.188 -18.438 1 97.69 124 GLY B O 1
ATOM 5889 N N . THR B 1 125 ? 19.328 -19.078 -18.375 1 98.69 125 THR B N 1
ATOM 5890 C CA . THR B 1 125 ? 20.031 -18.656 -17.156 1 98.69 125 THR B CA 1
ATOM 5891 C C . THR B 1 125 ? 21.531 -18.969 -17.281 1 98.69 125 THR B C 1
ATOM 5893 O O . THR B 1 125 ? 21.906 -20.047 -17.766 1 98.69 125 THR B O 1
ATOM 5896 N N . PHE B 1 126 ? 22.344 -18.062 -17 1 98.75 126 PHE B N 1
ATOM 5897 C CA . PHE B 1 126 ? 23.766 -18.266 -16.828 1 98.75 126 PHE B CA 1
ATOM 5898 C C . PHE B 1 126 ? 24.109 -18.484 -15.352 1 98.75 126 PHE B C 1
ATOM 5900 O O . PHE B 1 126 ? 23.828 -17.625 -14.516 1 98.75 126 PHE B O 1
ATOM 5907 N N . ILE B 1 127 ? 24.625 -19.594 -15.008 1 98.88 127 ILE B N 1
ATOM 5908 C CA . ILE B 1 127 ? 25.016 -19.953 -13.641 1 98.88 127 ILE B CA 1
ATOM 5909 C C . ILE B 1 127 ? 26.547 -19.984 -13.539 1 98.88 127 ILE B C 1
ATOM 5911 O O . ILE B 1 127 ? 27.188 -20.906 -14.047 1 98.88 127 ILE B O 1
ATOM 5915 N N . ASP B 1 128 ? 27.078 -19 -12.875 1 98.5 128 ASP B N 1
ATOM 5916 C CA . ASP B 1 128 ? 28.516 -18.828 -12.844 1 98.5 128 ASP B CA 1
ATOM 5917 C C . ASP B 1 128 ? 29.172 -19.797 -11.859 1 98.5 128 ASP B C 1
ATOM 5919 O O . ASP B 1 128 ? 28.484 -20.562 -11.195 1 98.5 128 ASP B O 1
ATOM 5923 N N . SER B 1 129 ? 30.531 -19.781 -11.836 1 97.69 129 SER B N 1
ATOM 5924 C CA . SER B 1 129 ? 31.328 -20.734 -11.062 1 97.69 129 SER B CA 1
ATOM 5925 C C . SER B 1 129 ? 30.984 -20.672 -9.586 1 97.69 129 SER B C 1
ATOM 5927 O O . SER B 1 129 ? 30.781 -19.578 -9.031 1 97.69 129 SER B O 1
ATOM 5929 N N . GLN B 1 130 ? 30.812 -21.797 -8.961 1 97.12 130 GLN B N 1
ATOM 5930 C CA . GLN B 1 130 ? 30.609 -22 -7.531 1 97.12 130 GLN B CA 1
ATOM 5931 C C . GLN B 1 130 ? 29.234 -21.484 -7.09 1 97.12 130 GLN B C 1
ATOM 5933 O O . GLN B 1 130 ? 28.953 -21.422 -5.891 1 97.12 130 GLN B O 1
ATOM 5938 N N . ALA B 1 131 ? 28.375 -21.078 -7.984 1 98.19 131 ALA B N 1
ATOM 5939 C CA . ALA B 1 131 ? 27 -20.75 -7.652 1 98.19 131 ALA B CA 1
ATOM 5940 C C . ALA B 1 131 ? 26.156 -22.031 -7.473 1 98.19 131 ALA B C 1
ATOM 5942 O O . ALA B 1 131 ? 26.547 -23.094 -7.934 1 98.19 131 ALA B O 1
ATOM 5943 N N . SER B 1 132 ? 25.094 -21.922 -6.773 1 98.5 132 SER B N 1
ATOM 5944 C CA . SER B 1 132 ? 24.234 -23.078 -6.547 1 98.5 132 SER B CA 1
ATOM 5945 C C . SER B 1 132 ? 22.766 -22.734 -6.715 1 98.5 132 SER B C 1
ATOM 5947 O O . SER B 1 132 ? 22.328 -21.656 -6.309 1 98.5 132 SER B O 1
ATOM 5949 N N . ILE B 1 133 ? 22.031 -23.469 -7.375 1 98.69 133 ILE B N 1
ATOM 5950 C CA . ILE B 1 133 ? 20.562 -23.469 -7.473 1 98.69 133 ILE B CA 1
ATOM 5951 C C . ILE B 1 133 ? 20.016 -24.797 -6.953 1 98.69 133 ILE B C 1
ATOM 5953 O O . ILE B 1 133 ? 20.25 -25.844 -7.551 1 98.69 133 ILE B O 1
ATOM 5957 N N . VAL B 1 134 ? 19.344 -24.734 -5.863 1 97.88 134 VAL B N 1
ATOM 5958 C CA . VAL B 1 134 ? 18.938 -25.984 -5.227 1 97.88 134 VAL B CA 1
ATOM 5959 C C . VAL B 1 134 ? 17.453 -25.922 -4.887 1 97.88 134 VAL B C 1
ATOM 5961 O O . VAL B 1 134 ? 17 -25 -4.211 1 97.88 134 VAL B O 1
ATOM 5964 N N . ARG B 1 135 ? 16.641 -26.891 -5.379 1 95.69 135 ARG B N 1
ATOM 5965 C CA . ARG B 1 135 ? 15.242 -27.141 -5.027 1 95.69 135 ARG B CA 1
ATOM 5966 C C . ARG B 1 135 ? 14.383 -25.922 -5.344 1 95.69 135 ARG B C 1
ATOM 5968 O O . ARG B 1 135 ? 13.586 -25.484 -4.508 1 95.69 135 ARG B O 1
ATOM 5975 N N . CYS B 1 136 ? 14.703 -25.391 -6.531 1 96.5 136 CYS B N 1
ATOM 5976 C CA . CYS B 1 136 ? 13.898 -24.25 -6.969 1 96.5 136 CYS B CA 1
ATOM 5977 C C . CYS B 1 136 ? 12.773 -24.703 -7.891 1 96.5 136 CYS B C 1
ATOM 5979 O O . CYS B 1 136 ? 12.773 -25.844 -8.359 1 96.5 136 CYS B O 1
ATOM 5981 N N . GLY B 1 137 ? 11.75 -23.844 -7.961 1 94.62 137 GLY B N 1
ATOM 5982 C CA . GLY B 1 137 ? 10.672 -24.109 -8.898 1 94.62 137 GLY B CA 1
ATOM 5983 C C . GLY B 1 137 ? 11.016 -23.734 -10.328 1 94.62 137 GLY B C 1
ATOM 5984 O O . GLY B 1 137 ? 11.672 -24.516 -11.031 1 94.62 137 GLY B O 1
ATOM 5985 N N . THR B 1 138 ? 10.641 -22.5 -10.68 1 95.31 138 THR B N 1
ATOM 5986 C CA . THR B 1 138 ? 10.906 -22.094 -12.055 1 95.31 138 THR B CA 1
ATOM 5987 C C . THR B 1 138 ? 11.773 -20.828 -12.078 1 95.31 138 THR B C 1
ATOM 5989 O O . THR B 1 138 ? 11.516 -19.875 -11.336 1 95.31 138 THR B O 1
ATOM 5992 N N . ILE B 1 139 ? 12.781 -20.922 -12.836 1 97.75 139 ILE B N 1
ATOM 5993 C CA . ILE B 1 139 ? 13.609 -19.766 -13.172 1 97.75 139 ILE B CA 1
ATOM 5994 C C . ILE B 1 139 ? 13.523 -19.5 -14.672 1 97.75 139 ILE B C 1
ATOM 5996 O O . ILE B 1 139 ? 13.945 -20.328 -15.484 1 97.75 139 ILE B O 1
ATOM 6000 N N . THR B 1 140 ? 12.953 -18.391 -15.039 1 97.25 140 THR B N 1
ATOM 6001 C CA . THR B 1 140 ? 12.719 -18.109 -16.453 1 97.25 140 THR B CA 1
ATOM 6002 C C . THR B 1 140 ? 13.156 -16.688 -16.812 1 97.25 140 THR B C 1
ATOM 6004 O O . THR B 1 140 ? 13.406 -15.875 -15.914 1 97.25 140 THR B O 1
ATOM 6007 N N . VAL B 1 141 ? 13.305 -16.406 -18.125 1 96.81 141 VAL B N 1
ATOM 6008 C CA . VAL B 1 141 ? 13.766 -15.102 -18.578 1 96.81 141 VAL B CA 1
ATOM 6009 C C . VAL B 1 141 ? 12.945 -14.648 -19.781 1 96.81 141 VAL B C 1
ATOM 6011 O O . VAL B 1 141 ? 12.531 -15.469 -20.609 1 96.81 141 VAL B O 1
ATOM 6014 N N . SER B 1 142 ? 12.688 -13.391 -19.812 1 94.62 142 SER B N 1
ATOM 6015 C CA . SER B 1 142 ? 12.055 -12.797 -20.984 1 94.62 142 SER B CA 1
ATOM 6016 C C . SER B 1 142 ? 13.094 -12.344 -22 1 94.62 142 SER B C 1
ATOM 6018 O O . SER B 1 142 ? 14.281 -12.281 -21.703 1 94.62 142 SER B O 1
ATOM 6020 N N . ASP B 1 143 ? 12.719 -11.977 -23.25 1 89.75 143 ASP B N 1
ATOM 6021 C CA . ASP B 1 143 ? 13.625 -11.625 -24.344 1 89.75 143 ASP B CA 1
ATOM 6022 C C . ASP B 1 143 ? 14.344 -10.305 -24.062 1 89.75 143 ASP B C 1
ATOM 6024 O O . ASP B 1 143 ? 15.477 -10.109 -24.484 1 89.75 143 ASP B O 1
ATOM 6028 N N . ASN B 1 144 ? 13.68 -9.414 -23.359 1 91.75 144 ASN B N 1
ATOM 6029 C CA . ASN B 1 144 ? 14.266 -8.086 -23.172 1 91.75 144 ASN B CA 1
ATOM 6030 C C . ASN B 1 144 ? 14.406 -7.75 -21.688 1 91.75 144 ASN B C 1
ATOM 6032 O O . ASN B 1 144 ? 14.148 -6.617 -21.281 1 91.75 144 ASN B O 1
ATOM 6036 N N . ALA B 1 145 ? 15.039 -8.766 -21.016 1 95.88 145 ALA B N 1
ATOM 6037 C CA . ALA B 1 145 ? 15.148 -8.547 -19.578 1 95.88 145 ALA B CA 1
ATOM 6038 C C . ALA B 1 145 ? 16.219 -7.5 -19.25 1 95.88 145 ALA B C 1
ATOM 6040 O O . ALA B 1 145 ? 17.344 -7.57 -19.766 1 95.88 145 ALA B O 1
ATOM 6041 N N . VAL B 1 146 ? 15.836 -6.477 -18.469 1 97.25 146 VAL B N 1
ATOM 6042 C CA . VAL B 1 146 ? 16.781 -5.453 -18.031 1 97.25 146 VAL B CA 1
ATOM 6043 C C . VAL B 1 146 ? 16.875 -5.473 -16.516 1 97.25 146 VAL B C 1
ATOM 6045 O O . VAL B 1 146 ? 17.438 -4.551 -15.906 1 97.25 146 VAL B O 1
ATOM 6048 N N . TYR B 1 147 ? 16.328 -6.453 -15.922 1 98.38 147 TYR B N 1
ATOM 6049 C CA . TYR B 1 147 ? 16.453 -6.809 -14.516 1 98.38 147 TYR B CA 1
ATOM 6050 C C . TYR B 1 147 ? 16.047 -5.648 -13.617 1 98.38 147 TYR B C 1
ATOM 6052 O O . TYR B 1 147 ? 16.734 -5.336 -12.641 1 98.38 147 TYR B O 1
ATOM 6060 N N . GLY B 1 148 ? 15.031 -4.887 -13.906 1 97.94 148 GLY B N 1
ATOM 6061 C CA . GLY B 1 148 ? 14.484 -3.816 -13.086 1 97.94 148 GLY B CA 1
ATOM 6062 C C . GLY B 1 148 ? 15.094 -2.461 -13.406 1 97.94 148 GLY B C 1
ATOM 6063 O O . GLY B 1 148 ? 14.578 -1.429 -12.961 1 97.94 148 GLY B O 1
ATOM 6064 N N . ASN B 1 149 ? 16.297 -2.432 -14.172 1 98.56 149 ASN B N 1
ATOM 6065 C CA . ASN B 1 149 ? 16.906 -1.156 -14.531 1 98.56 149 ASN B CA 1
ATOM 6066 C C . ASN B 1 149 ? 16.016 -0.347 -15.469 1 98.56 149 ASN B C 1
ATOM 6068 O O . ASN B 1 149 ? 15.508 -0.874 -16.453 1 98.56 149 ASN B O 1
ATOM 6072 N N . GLY B 1 150 ? 15.797 0.903 -15.125 1 97.19 150 GLY B N 1
ATOM 6073 C CA . GLY B 1 150 ? 14.898 1.756 -15.883 1 97.19 150 GLY B CA 1
ATOM 6074 C C . GLY B 1 150 ? 13.508 1.842 -15.281 1 97.19 150 GLY B C 1
ATOM 6075 O O . GLY B 1 150 ? 12.633 2.516 -15.828 1 97.19 150 GLY B O 1
ATOM 6076 N N . THR B 1 151 ? 13.281 1.193 -14.164 1 96.12 151 THR B N 1
ATOM 6077 C CA . THR B 1 151 ? 11.992 1.27 -13.484 1 96.12 151 THR B CA 1
ATOM 6078 C C . THR B 1 151 ? 11.766 2.66 -12.898 1 96.12 151 THR B C 1
ATOM 6080 O O . THR B 1 151 ? 12.625 3.182 -12.18 1 96.12 151 THR B O 1
ATOM 6083 N N . PRO B 1 152 ? 10.68 3.33 -13.242 1 97.25 152 PRO B N 1
ATOM 6084 C CA . PRO B 1 152 ? 10.375 4.621 -12.625 1 97.25 152 PRO B CA 1
ATOM 6085 C C . PRO B 1 152 ? 9.898 4.488 -11.18 1 97.25 152 PRO B C 1
ATOM 6087 O O . PRO B 1 152 ? 9.031 3.658 -10.891 1 97.25 152 PRO B O 1
ATOM 6090 N N . LEU B 1 153 ? 10.5 5.215 -10.328 1 97.69 153 LEU B N 1
ATOM 6091 C CA . LEU B 1 153 ? 10.062 5.289 -8.938 1 97.69 153 LEU B CA 1
ATOM 6092 C C . LEU B 1 153 ? 9.203 6.527 -8.703 1 97.69 153 LEU B C 1
ATOM 6094 O O . LEU B 1 153 ? 9.688 7.656 -8.836 1 97.69 153 LEU B O 1
ATOM 6098 N N . LYS B 1 154 ? 7.973 6.32 -8.328 1 95.88 154 LYS B N 1
ATOM 6099 C CA . LYS B 1 154 ? 7.09 7.445 -8.039 1 95.88 154 LYS B CA 1
ATOM 6100 C C . LYS B 1 154 ? 7.27 7.922 -6.598 1 95.88 154 LYS B C 1
ATOM 6102 O O . LYS B 1 154 ? 6.355 7.797 -5.781 1 95.88 154 LYS B O 1
ATOM 6107 N N . VAL B 1 155 ? 8.305 8.633 -6.34 1 96.12 155 VAL B N 1
ATOM 6108 C CA . VAL B 1 155 ? 8.594 9.07 -4.98 1 96.12 155 VAL B CA 1
ATOM 6109 C C . VAL B 1 155 ? 7.93 10.422 -4.719 1 96.12 155 VAL B C 1
ATOM 6111 O O . VAL B 1 155 ? 7.762 11.227 -5.641 1 96.12 155 VAL B O 1
ATOM 6114 N N . GLY B 1 156 ? 7.52 10.695 -3.502 1 93.88 156 GLY B N 1
ATOM 6115 C CA . GLY B 1 156 ? 7.047 11.992 -3.049 1 93.88 156 GLY B CA 1
ATOM 6116 C C . GLY B 1 156 ? 5.582 12.234 -3.361 1 93.88 156 GLY B C 1
ATOM 6117 O O . GLY B 1 156 ? 4.852 12.805 -2.545 1 93.88 156 GLY B O 1
ATOM 6118 N N . VAL B 1 157 ? 5.191 11.898 -4.578 1 91.81 157 VAL B N 1
ATOM 6119 C CA . VAL B 1 157 ? 3.811 12.07 -5.012 1 91.81 157 VAL B CA 1
ATOM 6120 C C . VAL B 1 157 ? 3.264 10.742 -5.531 1 91.81 157 VAL B C 1
ATOM 6122 O O . VAL B 1 157 ? 3.793 10.172 -6.492 1 91.81 157 VAL B O 1
ATOM 6125 N N . GLU B 1 158 ? 2.182 10.289 -5.039 1 89.19 158 GLU B N 1
ATOM 6126 C CA . GLU B 1 158 ? 1.702 8.938 -5.289 1 89.19 158 GLU B CA 1
ATOM 6127 C C . GLU B 1 158 ? 1.266 8.758 -6.738 1 89.19 158 GLU B C 1
ATOM 6129 O O . GLU B 1 158 ? 1.412 7.676 -7.312 1 89.19 158 GLU B O 1
ATOM 6134 N N . ILE B 1 159 ? 0.711 9.797 -7.297 1 87.94 159 ILE B N 1
ATOM 6135 C CA . ILE B 1 159 ? 0.212 9.656 -8.664 1 87.94 159 ILE B CA 1
ATOM 6136 C C . ILE B 1 159 ? 1.31 10.031 -9.656 1 87.94 159 ILE B C 1
ATOM 6138 O O . ILE B 1 159 ? 1.07 10.086 -10.867 1 87.94 159 ILE B O 1
ATOM 6142 N N . GLY B 1 160 ? 2.441 10.398 -9.164 1 89.69 160 GLY B N 1
ATOM 6143 C CA . GLY B 1 160 ? 3.574 10.711 -10.023 1 89.69 160 GLY B CA 1
ATOM 6144 C C . GLY B 1 160 ? 3.869 12.195 -10.102 1 89.69 160 GLY B C 1
ATOM 6145 O O . GLY B 1 160 ? 3.035 13.023 -9.727 1 89.69 160 GLY B O 1
ATOM 6146 N N . GLY B 1 161 ? 4.926 12.562 -10.594 1 89.31 161 GLY B N 1
ATOM 6147 C CA . GLY B 1 161 ? 5.398 13.93 -10.742 1 89.31 161 GLY B CA 1
ATOM 6148 C C . GLY B 1 161 ? 6.852 14.109 -10.359 1 89.31 161 GLY B C 1
ATOM 6149 O O . GLY B 1 161 ? 7.5 15.07 -10.773 1 89.31 161 GLY B O 1
ATOM 6150 N N . ARG B 1 162 ? 7.301 13.227 -9.508 1 92.19 162 ARG B N 1
ATOM 6151 C CA . ARG B 1 162 ? 8.695 13.234 -9.07 1 92.19 162 ARG B CA 1
ATOM 6152 C C . ARG B 1 162 ? 9.375 11.906 -9.367 1 92.19 162 ARG B C 1
ATOM 6154 O O . ARG B 1 162 ? 10.133 11.391 -8.539 1 92.19 162 ARG B O 1
ATOM 6161 N N . GLU B 1 163 ? 9.094 11.359 -10.539 1 94.06 163 GLU B N 1
ATOM 6162 C CA . GLU B 1 163 ? 9.609 10.039 -10.883 1 94.06 163 GLU B CA 1
ATOM 6163 C C . GLU B 1 163 ? 11.125 10.062 -11.039 1 94.06 163 GLU B C 1
ATOM 6165 O O . GLU B 1 163 ? 11.688 10.992 -11.625 1 94.06 163 GLU B O 1
ATOM 6170 N N . ILE B 1 164 ? 11.758 9.102 -10.453 1 97.5 164 ILE B N 1
ATOM 6171 C CA . ILE B 1 164 ? 13.18 8.859 -10.641 1 97.5 164 ILE B CA 1
ATOM 6172 C C . ILE B 1 164 ? 13.391 7.539 -11.367 1 97.5 164 ILE B C 1
ATOM 6174 O O . ILE B 1 164 ? 13.047 6.473 -10.852 1 97.5 164 ILE B O 1
ATOM 6178 N N . LEU B 1 165 ? 13.883 7.625 -12.609 1 98.06 165 LEU B N 1
ATOM 6179 C CA . LEU B 1 165 ? 14.266 6.379 -13.258 1 98.06 165 LEU B CA 1
ATOM 6180 C C . LEU B 1 165 ? 15.5 5.777 -12.602 1 98.06 165 LEU B C 1
ATOM 6182 O O . LEU B 1 165 ? 16.578 6.371 -12.641 1 98.06 165 LEU B O 1
ATOM 6186 N N . ALA B 1 166 ? 15.328 4.656 -12.031 1 98.19 166 ALA B N 1
ATOM 6187 C CA . ALA B 1 166 ? 16.406 4.098 -11.203 1 98.19 166 ALA B CA 1
ATOM 6188 C C . ALA B 1 166 ? 17.219 3.076 -11.984 1 98.19 166 ALA B C 1
ATOM 6190 O O . ALA B 1 166 ? 16.75 2.516 -12.977 1 98.19 166 ALA B O 1
ATOM 6191 N N . PHE B 1 167 ? 1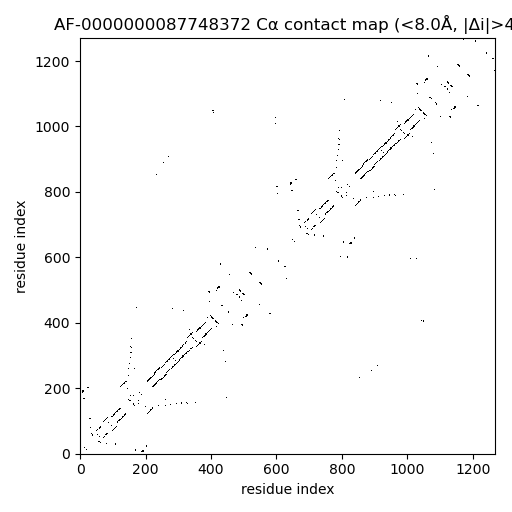8.422 2.885 -11.648 1 98.69 167 PHE B N 1
ATOM 6192 C CA . PHE B 1 167 ? 19.344 1.858 -12.133 1 98.69 167 PHE B CA 1
ATOM 6193 C C . PHE B 1 167 ? 20.25 1.369 -11.016 1 98.69 167 PHE B C 1
ATOM 6195 O O . PHE B 1 167 ? 20.453 2.074 -10.023 1 98.69 167 PHE B O 1
ATOM 6202 N N . ALA B 1 168 ? 20.766 0.209 -11.078 1 98.56 168 ALA B N 1
ATOM 6203 C CA . ALA B 1 168 ? 21.344 -0.523 -9.945 1 98.56 168 ALA B CA 1
ATOM 6204 C C . ALA B 1 168 ? 22.484 0.258 -9.305 1 98.56 168 ALA B C 1
ATOM 6206 O O . ALA B 1 168 ? 22.625 0.275 -8.078 1 98.56 168 ALA B O 1
ATOM 6207 N N . ASP B 1 169 ? 23.312 1.025 -10.062 1 98.19 169 ASP B N 1
ATOM 6208 C CA . ASP B 1 169 ? 24.469 1.746 -9.562 1 98.19 169 ASP B CA 1
ATOM 6209 C C . ASP B 1 169 ? 24.125 3.195 -9.227 1 98.19 169 ASP B C 1
ATOM 6211 O O . ASP B 1 169 ? 25.016 4.039 -9.094 1 98.19 169 ASP B O 1
ATOM 6215 N N . LEU B 1 170 ? 22.859 3.566 -9.125 1 98 170 LEU B N 1
ATOM 6216 C CA . LEU B 1 170 ? 22.406 4.93 -8.883 1 98 170 LEU B CA 1
ATOM 6217 C C . LEU B 1 170 ? 22.984 5.469 -7.578 1 98 170 LEU B C 1
ATOM 6219 O O . LEU B 1 170 ? 22.703 4.938 -6.504 1 98 170 LEU B O 1
ATOM 6223 N N . PRO B 1 171 ? 23.828 6.508 -7.684 1 97.19 171 PRO B N 1
ATOM 6224 C CA . PRO B 1 171 ? 24.297 7.148 -6.453 1 97.19 171 PRO B CA 1
ATOM 6225 C C . PRO B 1 171 ? 23.188 7.879 -5.707 1 97.19 171 PRO B C 1
ATOM 6227 O O . PRO B 1 171 ? 22.312 8.492 -6.328 1 97.19 171 PRO B O 1
ATOM 6230 N N . PHE B 1 172 ? 23.266 7.809 -4.449 1 97 172 PHE B N 1
ATOM 6231 C CA . PHE B 1 172 ? 22.219 8.414 -3.621 1 97 172 PHE B CA 1
ATOM 6232 C C . PHE B 1 172 ? 22.109 9.906 -3.914 1 97 172 PHE B C 1
ATOM 6234 O O . PHE B 1 172 ? 21 10.43 -4.062 1 97 172 PHE B O 1
ATOM 6241 N N . ASP B 1 173 ? 23.25 10.602 -4.004 1 95.44 173 ASP B N 1
ATOM 6242 C CA . ASP B 1 173 ? 23.25 12.047 -4.211 1 95.44 173 ASP B CA 1
ATOM 6243 C C . ASP B 1 173 ? 22.609 12.406 -5.555 1 95.44 173 ASP B C 1
ATOM 6245 O O . ASP B 1 173 ? 21.984 13.453 -5.688 1 95.44 173 ASP B O 1
ATOM 6249 N N . LEU B 1 174 ? 22.875 11.539 -6.551 1 96.75 174 LEU B N 1
ATOM 6250 C CA . LEU B 1 174 ? 22.25 11.766 -7.848 1 96.75 174 LEU B CA 1
ATOM 6251 C C . LEU B 1 174 ? 20.734 11.625 -7.746 1 96.75 174 LEU B C 1
ATOM 6253 O O . LEU B 1 174 ? 19.984 12.43 -8.312 1 96.75 174 LEU B O 1
ATOM 6257 N N . ALA B 1 175 ? 20.25 10.586 -7.051 1 97.5 175 ALA B N 1
ATOM 6258 C CA . ALA B 1 175 ? 18.812 10.398 -6.859 1 97.5 175 ALA B CA 1
ATOM 6259 C C . ALA B 1 175 ? 18.188 11.617 -6.199 1 97.5 175 ALA B C 1
ATOM 6261 O O . ALA B 1 175 ? 17.094 12.039 -6.574 1 97.5 175 ALA B O 1
ATOM 6262 N N . VAL B 1 176 ? 18.938 12.172 -5.191 1 96.5 176 VAL B N 1
ATOM 6263 C CA . VAL B 1 176 ? 18.453 13.359 -4.492 1 96.5 176 VAL B CA 1
ATOM 6264 C C . VAL B 1 176 ? 18.266 14.5 -5.484 1 96.5 176 VAL B C 1
ATOM 6266 O O . VAL B 1 176 ? 17.219 15.172 -5.48 1 96.5 176 VAL B O 1
ATOM 6269 N N . LYS B 1 177 ? 19.219 14.75 -6.312 1 95.69 177 LYS B N 1
ATOM 6270 C CA . LYS B 1 177 ? 19.172 15.852 -7.277 1 95.69 177 LYS B CA 1
ATOM 6271 C C . LYS B 1 177 ? 18.016 15.672 -8.25 1 95.69 177 LYS B C 1
ATOM 6273 O O . LYS B 1 177 ? 17.266 16.625 -8.523 1 95.69 177 LYS B O 1
ATOM 6278 N N . VAL B 1 178 ? 17.859 14.445 -8.781 1 96.12 178 VAL B N 1
ATOM 6279 C CA . VAL B 1 178 ? 16.797 14.18 -9.75 1 96.12 178 VAL B CA 1
ATOM 6280 C C . VAL B 1 178 ? 15.438 14.43 -9.117 1 96.12 178 VAL B C 1
ATOM 6282 O O . VAL B 1 178 ? 14.547 15 -9.758 1 96.12 178 VAL B O 1
ATOM 6285 N N . GLY B 1 179 ? 15.219 13.938 -7.891 1 94.69 179 GLY B N 1
ATOM 6286 C CA . GLY B 1 179 ? 13.945 14.117 -7.203 1 94.69 179 GLY B CA 1
ATOM 6287 C C . GLY B 1 179 ? 13.68 15.555 -6.816 1 94.69 179 GLY B C 1
ATOM 6288 O O . GLY B 1 179 ? 12.523 15.984 -6.777 1 94.69 179 GLY B O 1
ATOM 6289 N N . LYS B 1 180 ? 14.727 16.266 -6.52 1 92.56 180 LYS B N 1
ATOM 6290 C CA . LYS B 1 180 ? 14.594 17.609 -5.969 1 92.56 180 LYS B CA 1
ATOM 6291 C C . LYS B 1 180 ? 14.445 18.656 -7.074 1 92.56 180 LYS B C 1
ATOM 6293 O O . LYS B 1 180 ? 13.656 19.594 -6.945 1 92.56 180 LYS B O 1
ATOM 6298 N N . TYR B 1 181 ? 15.211 18.578 -8.133 1 91.75 181 TYR B N 1
ATOM 6299 C CA . TYR B 1 181 ? 15.234 19.594 -9.18 1 91.75 181 TYR B CA 1
ATOM 6300 C C . TYR B 1 181 ? 14.391 19.172 -10.375 1 91.75 181 TYR B C 1
ATOM 6302 O O . TYR B 1 181 ? 14.891 18.547 -11.312 1 91.75 181 TYR B O 1
ATOM 6310 N N . ARG B 1 182 ? 13.172 19.688 -10.406 1 91.19 182 ARG B N 1
ATOM 6311 C CA . ARG B 1 182 ? 12.195 19.188 -11.359 1 91.19 182 ARG B CA 1
ATOM 6312 C C . ARG B 1 182 ? 11.859 20.234 -12.406 1 91.19 182 ARG B C 1
ATOM 6314 O O . ARG B 1 182 ? 11.094 19.984 -13.344 1 91.19 182 ARG B O 1
ATOM 6321 N N . SER B 1 183 ? 12.523 21.359 -12.352 1 88.06 183 SER B N 1
ATOM 6322 C CA . SER B 1 183 ? 12.141 22.484 -13.195 1 88.06 183 SER B CA 1
ATOM 6323 C C . SER B 1 183 ? 12.719 22.344 -14.602 1 88.06 183 SER B C 1
ATOM 6325 O O . SER B 1 183 ? 12.141 22.859 -15.57 1 88.06 183 SER B O 1
ATOM 6327 N N . ASN B 1 184 ? 13.875 21.672 -14.727 1 90.12 184 ASN B N 1
ATOM 6328 C CA . ASN B 1 184 ? 14.547 21.547 -16.016 1 90.12 184 ASN B CA 1
ATOM 6329 C C . ASN B 1 184 ? 14.148 20.266 -16.734 1 90.12 184 ASN B C 1
ATOM 6331 O O . ASN B 1 184 ? 14.789 19.219 -16.578 1 90.12 184 ASN B O 1
ATOM 6335 N N . ALA B 1 185 ? 13.227 20.391 -17.641 1 90.44 185 ALA B N 1
ATOM 6336 C CA . ALA B 1 185 ? 12.664 19.25 -18.359 1 90.44 185 ALA B CA 1
ATOM 6337 C C . ALA B 1 185 ? 13.703 18.594 -19.25 1 90.44 185 ALA B C 1
ATOM 6339 O O . ALA B 1 185 ? 13.727 17.375 -19.406 1 90.44 185 ALA B O 1
ATOM 6340 N N . ASN B 1 186 ? 14.547 19.406 -19.844 1 93.94 186 ASN B N 1
ATOM 6341 C CA . ASN B 1 186 ? 15.578 18.875 -20.734 1 93.94 186 ASN B CA 1
ATOM 6342 C C . ASN B 1 186 ? 16.609 18.047 -19.969 1 93.94 186 ASN B C 1
ATOM 6344 O O . ASN B 1 186 ? 17.047 17 -20.438 1 93.94 186 ASN B O 1
ATOM 6348 N N . GLU B 1 187 ? 17 18.594 -18.781 1 95.06 187 GLU B N 1
ATOM 6349 C CA . GLU B 1 187 ? 17.938 17.859 -17.953 1 95.06 187 GLU B CA 1
ATOM 6350 C C . GLU B 1 187 ? 17.359 16.516 -17.516 1 95.06 187 GLU B C 1
ATOM 6352 O O . GLU B 1 187 ? 18.062 15.5 -17.516 1 95.06 187 GLU B O 1
ATOM 6357 N N . LEU B 1 188 ? 16.109 16.5 -17.25 1 95.12 188 LEU B N 1
ATOM 6358 C CA . LEU B 1 188 ? 15.43 15.281 -16.828 1 95.12 188 LEU B CA 1
ATOM 6359 C C . LEU B 1 188 ? 15.336 14.281 -17.984 1 95.12 188 LEU B C 1
ATOM 6361 O O . LEU B 1 188 ? 15.547 13.086 -17.797 1 95.12 188 LEU B O 1
ATOM 6365 N N . ALA B 1 189 ? 15.055 14.773 -19.188 1 96.31 189 ALA B N 1
ATOM 6366 C CA . ALA B 1 189 ? 14.984 13.906 -20.359 1 96.31 189 ALA B CA 1
ATOM 6367 C C . ALA B 1 189 ? 16.344 13.273 -20.672 1 96.31 189 ALA B C 1
ATOM 6369 O O . ALA B 1 189 ? 16.422 12.094 -21.016 1 96.31 189 ALA B O 1
ATOM 6370 N N . THR B 1 190 ? 17.375 14.125 -20.516 1 97.25 190 THR B N 1
ATOM 6371 C CA . THR B 1 190 ? 18.719 13.617 -20.75 1 97.25 190 THR B CA 1
ATOM 6372 C C . THR B 1 190 ? 19.094 12.57 -19.703 1 97.25 190 THR B C 1
ATOM 6374 O O . THR B 1 190 ? 19.734 11.57 -20.016 1 97.25 190 THR B O 1
ATOM 6377 N N . TYR B 1 191 ? 18.734 12.852 -18.5 1 97.38 191 TYR B N 1
ATOM 6378 C CA . TYR B 1 191 ? 18.953 11.859 -17.438 1 97.38 191 TYR B CA 1
ATOM 6379 C C . TYR B 1 191 ? 18.297 10.531 -17.797 1 97.38 191 TYR B C 1
ATOM 6381 O O . TYR B 1 191 ? 18.922 9.477 -17.703 1 97.38 191 TYR B O 1
ATOM 6389 N N . GLU B 1 192 ? 17.047 10.555 -18.25 1 97.5 192 GLU B N 1
ATOM 6390 C CA . GLU B 1 192 ? 16.312 9.344 -18.594 1 97.5 192 GLU B CA 1
ATOM 6391 C C . GLU B 1 192 ? 16.984 8.609 -19.75 1 97.5 192 GLU B C 1
ATOM 6393 O O . GLU B 1 192 ? 17.094 7.379 -19.734 1 97.5 192 GLU B O 1
ATOM 6398 N N . GLU B 1 193 ? 17.422 9.32 -20.688 1 97.62 193 GLU B N 1
ATOM 6399 C CA . GLU B 1 193 ? 18.125 8.727 -21.812 1 97.62 193 GLU B CA 1
ATOM 6400 C C . GLU B 1 193 ? 19.391 8 -21.359 1 97.62 193 GLU B C 1
ATOM 6402 O O . GLU B 1 193 ? 19.688 6.902 -21.828 1 97.62 193 GLU B O 1
ATOM 6407 N N . ASN B 1 194 ? 20.109 8.68 -20.5 1 98 194 ASN B N 1
ATOM 6408 C CA . ASN B 1 194 ? 21.328 8.078 -19.984 1 98 194 ASN B CA 1
ATOM 6409 C C . ASN B 1 194 ? 21.062 6.812 -19.188 1 98 194 ASN B C 1
ATOM 6411 O O . ASN B 1 194 ? 21.812 5.848 -19.25 1 98 194 ASN B O 1
ATOM 6415 N N . VAL B 1 195 ? 20.031 6.793 -18.422 1 98.19 195 VAL B N 1
ATOM 6416 C CA . VAL B 1 195 ? 19.656 5.617 -17.641 1 98.19 195 VAL B CA 1
ATOM 6417 C C . VAL B 1 195 ? 19.281 4.473 -18.578 1 98.19 195 VAL B C 1
ATOM 6419 O O . VAL B 1 195 ? 19.641 3.318 -18.344 1 98.19 195 VAL B O 1
ATOM 6422 N N . LEU B 1 196 ? 18.562 4.812 -19.625 1 97.44 196 LEU B N 1
ATOM 6423 C CA . LEU B 1 196 ? 18.188 3.785 -20.594 1 97.44 196 LEU B CA 1
ATOM 6424 C C . LEU B 1 196 ? 19.406 3.215 -21.281 1 97.44 196 LEU B C 1
ATOM 6426 O O . LEU B 1 196 ? 19.453 2.027 -21.609 1 97.44 196 LEU B O 1
ATOM 6430 N N . ARG B 1 197 ? 20.391 4.051 -21.516 1 97.12 197 ARG B N 1
ATOM 6431 C CA . ARG B 1 197 ? 21.672 3.566 -22.047 1 97.12 197 ARG B CA 1
ATOM 6432 C C . ARG B 1 197 ? 22.328 2.592 -21.062 1 97.12 197 ARG B C 1
ATOM 6434 O O . ARG B 1 197 ? 22.859 1.559 -21.484 1 97.12 197 ARG B O 1
ATOM 6441 N N . TYR B 1 198 ? 22.312 2.963 -19.812 1 97.75 198 TYR B N 1
ATOM 6442 C CA . TYR B 1 198 ? 22.812 2.068 -18.766 1 97.75 198 TYR B CA 1
ATOM 6443 C C . TYR B 1 198 ? 22.094 0.731 -18.797 1 97.75 198 TYR B C 1
ATOM 6445 O O . TYR B 1 198 ? 22.719 -0.328 -18.75 1 97.75 198 TYR B O 1
ATOM 6453 N N . ALA B 1 199 ? 20.75 0.771 -18.859 1 97.38 199 ALA B N 1
ATOM 6454 C CA . ALA B 1 199 ? 19.922 -0.429 -18.859 1 97.38 199 ALA B CA 1
ATOM 6455 C C . ALA B 1 199 ? 20.203 -1.303 -20.078 1 97.38 199 ALA B C 1
ATOM 6457 O O . ALA B 1 199 ? 20.203 -2.533 -19.969 1 97.38 199 ALA B O 1
ATOM 6458 N N . LYS B 1 200 ? 20.422 -0.692 -21.172 1 95.88 200 LYS B N 1
ATOM 6459 C CA . LYS B 1 200 ? 20.75 -1.434 -22.391 1 95.88 200 LYS B CA 1
ATOM 6460 C C . LYS B 1 200 ? 22.109 -2.137 -22.25 1 95.88 200 LYS B C 1
ATOM 6462 O O . LYS B 1 200 ? 22.266 -3.271 -22.703 1 95.88 200 LYS B O 1
ATOM 6467 N N . ALA B 1 201 ? 22.969 -1.483 -21.609 1 95.75 201 ALA B N 1
ATOM 6468 C CA . ALA B 1 201 ? 24.344 -1.988 -21.5 1 95.75 201 ALA B CA 1
ATOM 6469 C C . ALA B 1 201 ? 24.406 -3.184 -20.547 1 95.75 201 ALA B C 1
ATOM 6471 O O . ALA B 1 201 ? 25.312 -4.02 -20.656 1 95.75 201 ALA B O 1
ATOM 6472 N N . ILE B 1 202 ? 23.484 -3.295 -19.656 1 96.12 202 ILE B N 1
ATOM 6473 C CA . ILE B 1 202 ? 23.547 -4.344 -18.641 1 96.12 202 ILE B CA 1
ATOM 6474 C C . ILE B 1 202 ? 22.922 -5.629 -19.188 1 96.12 202 ILE B C 1
ATOM 6476 O O . ILE B 1 202 ? 23.094 -6.703 -18.609 1 96.12 202 ILE B O 1
ATOM 6480 N N . LYS B 1 203 ? 22.25 -5.566 -20.281 1 95.69 203 LYS B N 1
ATOM 6481 C CA . LYS B 1 203 ? 21.5 -6.699 -20.812 1 95.69 203 LYS B CA 1
ATOM 6482 C C . LYS B 1 203 ? 22.438 -7.863 -21.141 1 95.69 203 LYS B C 1
ATOM 6484 O O . LYS B 1 203 ? 23.484 -7.676 -21.766 1 95.69 203 LYS B O 1
ATOM 6489 N N . CYS B 1 204 ? 22 -9.047 -20.734 1 96.38 204 CYS B N 1
ATOM 6490 C CA . CYS B 1 204 ? 22.75 -10.258 -21.031 1 96.38 204 CYS B CA 1
ATOM 6491 C C . CYS B 1 204 ? 21.906 -11.258 -21.812 1 96.38 204 CYS B C 1
ATOM 6493 O O . CYS B 1 204 ? 22.422 -12.266 -22.297 1 96.38 204 CYS B O 1
ATOM 6495 N N . GLY B 1 205 ? 20.625 -11.023 -21.891 1 95.94 205 GLY B N 1
ATOM 6496 C CA . GLY B 1 205 ? 19.734 -11.891 -22.625 1 95.94 205 GLY B CA 1
ATOM 6497 C C . GLY B 1 205 ? 19.281 -13.109 -21.828 1 95.94 205 GLY B C 1
ATOM 6498 O O . GLY B 1 205 ? 18.453 -13.883 -22.297 1 95.94 205 GLY B O 1
ATOM 6499 N N . VAL B 1 206 ? 19.875 -13.352 -20.703 1 98.19 206 VAL B N 1
ATOM 6500 C CA . VAL B 1 206 ? 19.562 -14.453 -19.797 1 98.19 206 VAL B CA 1
ATOM 6501 C C . VAL B 1 206 ? 19.562 -13.953 -18.359 1 98.19 206 VAL B C 1
ATOM 6503 O O . VAL B 1 206 ? 20.031 -12.844 -18.078 1 98.19 206 VAL B O 1
ATOM 6506 N N . ASN B 1 207 ? 18.953 -14.766 -17.391 1 98.62 207 ASN B N 1
ATOM 6507 C CA . ASN B 1 207 ? 19.172 -14.484 -15.984 1 98.62 207 ASN B CA 1
ATOM 6508 C C . ASN B 1 207 ? 20.641 -14.664 -15.594 1 98.62 207 ASN B C 1
ATOM 6510 O O . ASN B 1 207 ? 21.344 -15.492 -16.172 1 98.62 207 ASN B O 1
ATOM 6514 N N . ILE B 1 208 ? 21.031 -13.914 -14.695 1 98.81 208 ILE B N 1
ATOM 6515 C CA . ILE B 1 208 ? 22.422 -14.023 -14.258 1 98.81 208 ILE B CA 1
ATOM 6516 C C . ILE B 1 208 ? 22.469 -14.43 -12.781 1 98.81 208 ILE B C 1
ATOM 6518 O O . ILE B 1 208 ? 21.953 -13.719 -11.922 1 98.81 208 ILE B O 1
ATOM 6522 N N . ILE B 1 209 ? 23.062 -15.5 -12.453 1 98.81 209 ILE B N 1
ATOM 6523 C CA . ILE B 1 209 ? 23.422 -15.945 -11.117 1 98.81 209 ILE B CA 1
ATOM 6524 C C . ILE B 1 209 ? 24.938 -15.953 -10.969 1 98.81 209 ILE B C 1
ATOM 6526 O O . ILE B 1 209 ? 25.625 -16.859 -11.469 1 98.81 209 ILE B O 1
ATOM 6530 N N . SER B 1 210 ? 25.438 -14.938 -10.344 1 98.62 210 SER B N 1
ATOM 6531 C CA . SER B 1 210 ? 26.891 -14.719 -10.32 1 98.62 210 SER B CA 1
ATOM 6532 C C . SER B 1 210 ? 27.578 -15.719 -9.398 1 98.62 210 SER B C 1
ATOM 6534 O O . SER B 1 210 ? 26.922 -16.531 -8.742 1 98.62 210 SER B O 1
ATOM 6536 N N . SER B 1 211 ? 28.953 -15.641 -9.438 1 98.19 211 SER B N 1
ATOM 6537 C CA . SER B 1 211 ? 29.766 -16.609 -8.711 1 98.19 211 SER B CA 1
ATOM 6538 C C . SER B 1 211 ? 29.438 -16.609 -7.227 1 98.19 211 SER B C 1
ATOM 6540 O O . SER B 1 211 ? 29.188 -15.555 -6.637 1 98.19 211 SER B O 1
ATOM 6542 N N . ASN B 1 212 ? 29.359 -17.781 -6.672 1 97.5 212 ASN B N 1
ATOM 6543 C CA . ASN B 1 212 ? 29.188 -18.031 -5.242 1 97.5 212 ASN B CA 1
ATOM 6544 C C . ASN B 1 212 ? 27.781 -17.641 -4.77 1 97.5 212 ASN B C 1
ATOM 6546 O O . ASN B 1 212 ? 27.484 -17.703 -3.574 1 97.5 212 ASN B O 1
ATOM 6550 N N . ALA B 1 213 ? 26.938 -17.141 -5.641 1 98.19 213 ALA B N 1
ATOM 6551 C CA . ALA B 1 213 ? 25.547 -16.875 -5.242 1 98.19 213 ALA B CA 1
ATOM 6552 C C . ALA B 1 213 ? 24.812 -18.172 -4.906 1 98.19 213 ALA B C 1
ATOM 6554 O O . ALA B 1 213 ? 25.109 -19.219 -5.488 1 98.19 213 ALA B O 1
ATOM 6555 N N . GLN B 1 214 ? 23.938 -18.141 -3.975 1 98.31 214 GLN B N 1
ATOM 6556 C CA . GLN B 1 214 ? 23.156 -19.312 -3.562 1 98.31 214 GLN B CA 1
ATOM 6557 C C . GLN B 1 214 ? 21.672 -19.062 -3.723 1 98.31 214 GLN B C 1
ATOM 6559 O O . GLN B 1 214 ? 21.109 -18.156 -3.092 1 98.31 214 GLN B O 1
ATOM 6564 N N . ILE B 1 215 ? 21.062 -19.75 -4.539 1 98.69 215 ILE B N 1
ATOM 6565 C CA . ILE B 1 215 ? 19.625 -19.719 -4.766 1 98.69 215 ILE B CA 1
ATOM 6566 C C . ILE B 1 215 ? 18.984 -20.984 -4.203 1 98.69 215 ILE B C 1
ATOM 6568 O O . ILE B 1 215 ? 19.125 -22.062 -4.773 1 98.69 215 ILE B O 1
ATOM 6572 N N . LEU B 1 216 ? 18.25 -20.844 -3.102 1 97.69 216 LEU B N 1
ATOM 6573 C CA . LEU B 1 216 ? 17.781 -22.016 -2.365 1 97.69 216 LEU B CA 1
ATO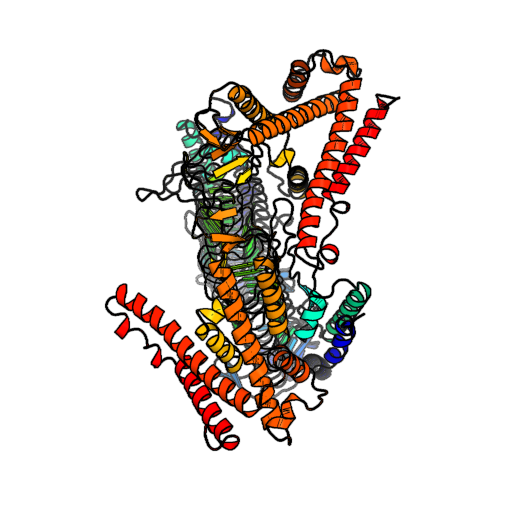M 6574 C C . LEU B 1 216 ? 16.266 -22 -2.207 1 97.69 216 LEU B C 1
ATOM 6576 O O . LEU B 1 216 ? 15.719 -21.078 -1.599 1 97.69 216 LEU B O 1
ATOM 6580 N N . ARG B 1 217 ? 15.531 -22.969 -2.775 1 95.69 217 ARG B N 1
ATOM 6581 C CA . ARG B 1 217 ? 14.117 -23.25 -2.564 1 95.69 217 ARG B CA 1
ATOM 6582 C C . ARG B 1 217 ? 13.258 -22.047 -2.963 1 95.69 217 ARG B C 1
ATOM 6584 O O . ARG B 1 217 ? 12.32 -21.688 -2.246 1 95.69 217 ARG B O 1
ATOM 6591 N N . CYS B 1 218 ? 13.703 -21.391 -4.031 1 96.5 218 CYS B N 1
ATOM 6592 C CA . CYS B 1 218 ? 12.883 -20.297 -4.543 1 96.5 218 CYS B CA 1
ATOM 6593 C C . CYS B 1 218 ? 11.812 -20.828 -5.488 1 96.5 218 CYS B C 1
ATOM 6595 O O . CYS B 1 218 ? 12.117 -21.516 -6.465 1 96.5 218 CYS B O 1
ATOM 6597 N N . PRO B 1 219 ? 10.602 -20.453 -5.223 1 94 219 PRO B N 1
ATOM 6598 C CA . PRO B 1 219 ? 9.523 -20.984 -6.059 1 94 219 PRO B CA 1
ATOM 6599 C C . PRO B 1 219 ? 9.531 -20.406 -7.473 1 94 219 PRO B C 1
ATOM 6601 O O . PRO B 1 219 ? 9.273 -21.125 -8.438 1 94 219 PRO B O 1
ATOM 6604 N N . LYS B 1 220 ? 9.805 -19.188 -7.543 1 95 220 LYS B N 1
ATOM 6605 C CA . LYS B 1 220 ? 9.695 -18.531 -8.844 1 95 220 LYS B CA 1
ATOM 6606 C C . LYS B 1 220 ? 10.68 -17.359 -8.953 1 95 220 LYS B C 1
ATOM 6608 O O . LYS B 1 220 ? 10.656 -16.438 -8.141 1 95 220 LYS B O 1
ATOM 6613 N N . LEU B 1 221 ? 11.523 -17.422 -9.93 1 97.81 221 LEU B N 1
ATOM 6614 C CA . LEU B 1 221 ? 12.438 -16.359 -10.297 1 97.81 221 LEU B CA 1
ATOM 6615 C C . LEU B 1 221 ? 12.305 -16.016 -11.773 1 97.81 221 LEU B C 1
ATOM 6617 O O . LEU B 1 221 ? 12.141 -16.906 -12.609 1 97.81 221 LEU B O 1
ATOM 6621 N N . ARG B 1 222 ? 12.25 -14.75 -12.078 1 97.75 222 ARG B N 1
ATOM 6622 C CA . ARG B 1 222 ? 12.125 -14.336 -13.477 1 97.75 222 ARG B CA 1
ATOM 6623 C C . ARG B 1 222 ? 12.859 -13.023 -13.727 1 97.75 222 ARG B C 1
ATOM 6625 O O . ARG B 1 222 ? 12.672 -12.047 -12.992 1 97.75 222 ARG B O 1
ATOM 6632 N N . ASP B 1 223 ? 13.695 -12.93 -14.766 1 98.31 223 ASP B N 1
ATOM 6633 C CA . ASP B 1 223 ? 14.375 -11.703 -15.18 1 98.31 223 ASP B CA 1
ATOM 6634 C C . ASP B 1 223 ? 15.203 -11.125 -14.031 1 98.31 223 ASP B C 1
ATOM 6636 O O . ASP B 1 223 ? 15.039 -9.961 -13.672 1 98.31 223 ASP B O 1
ATOM 6640 N N . VAL B 1 224 ? 16.172 -11.977 -13.602 1 98.75 224 VAL B N 1
ATOM 6641 C CA . VAL B 1 224 ? 16.875 -11.555 -12.398 1 98.75 224 VAL B CA 1
ATOM 6642 C C . VAL B 1 224 ? 18.375 -11.469 -12.68 1 98.75 224 VAL B C 1
ATOM 6644 O O . VAL B 1 224 ? 18.891 -12.156 -13.562 1 98.75 224 VAL B O 1
ATOM 6647 N N . TYR B 1 225 ? 19.047 -10.586 -12.047 1 98.81 225 TYR B N 1
ATOM 6648 C CA . TYR B 1 225 ? 20.5 -10.484 -11.906 1 98.81 225 TYR B CA 1
ATOM 6649 C C . TYR B 1 225 ? 20.906 -10.547 -10.445 1 98.81 225 TYR B C 1
ATOM 6651 O O . TYR B 1 225 ? 20.625 -9.625 -9.672 1 98.81 225 TYR B O 1
ATOM 6659 N N . PHE B 1 226 ? 21.531 -11.602 -10.016 1 98.88 226 PHE B N 1
ATOM 6660 C CA . PHE B 1 226 ? 22.031 -11.758 -8.656 1 98.88 226 PHE B CA 1
ATOM 6661 C C . PHE B 1 226 ? 23.562 -11.648 -8.625 1 98.88 226 PHE B C 1
ATOM 6663 O O . PHE B 1 226 ? 24.25 -12.43 -9.289 1 98.88 226 PHE B O 1
ATOM 6670 N N . GLY B 1 227 ? 24.031 -10.664 -7.875 1 98.56 227 GLY B N 1
ATOM 6671 C CA . GLY B 1 227 ? 25.453 -10.398 -7.789 1 98.56 227 GLY B CA 1
ATOM 6672 C C . GLY B 1 227 ? 26.219 -11.477 -7.043 1 98.56 227 GLY B C 1
ATOM 6673 O O . GLY B 1 227 ? 25.625 -12.438 -6.551 1 98.56 227 GLY B O 1
ATOM 6674 N N . VAL B 1 228 ? 27.562 -11.289 -7.008 1 98.12 228 VAL B N 1
ATOM 6675 C CA . VAL B 1 228 ? 28.5 -12.258 -6.438 1 98.12 228 VAL B CA 1
ATOM 6676 C C . VAL B 1 228 ? 28.125 -12.531 -4.98 1 98.12 228 VAL B C 1
ATOM 6678 O O . VAL B 1 228 ? 27.922 -11.602 -4.199 1 98.12 228 VAL B O 1
ATOM 6681 N N . GLY B 1 229 ? 27.906 -13.766 -4.688 1 97.88 229 GLY B N 1
ATOM 6682 C CA . GLY B 1 229 ? 27.703 -14.18 -3.311 1 97.88 229 GLY B CA 1
ATOM 6683 C C . GLY B 1 229 ? 26.312 -13.883 -2.785 1 97.88 229 GLY B C 1
ATOM 6684 O O . GLY B 1 229 ? 26.031 -14.078 -1.602 1 97.88 229 GLY B O 1
ATOM 6685 N N . ALA B 1 230 ? 25.391 -13.359 -3.582 1 98.5 230 ALA B N 1
ATOM 6686 C CA . ALA B 1 230 ? 24.031 -13.07 -3.139 1 98.5 230 ALA B CA 1
ATOM 6687 C C . ALA B 1 230 ? 23.359 -14.32 -2.602 1 98.5 230 ALA B C 1
ATOM 6689 O O . ALA B 1 230 ? 23.609 -15.43 -3.08 1 98.5 230 ALA B O 1
ATOM 6690 N N . LEU B 1 231 ? 22.531 -14.18 -1.593 1 98.62 231 LEU B N 1
ATOM 6691 C CA . LEU B 1 231 ? 21.766 -15.281 -1.027 1 98.62 231 LEU B CA 1
ATOM 6692 C C . LEU B 1 231 ? 20.266 -15.062 -1.22 1 98.62 231 LEU B C 1
ATOM 6694 O O . LEU B 1 231 ? 19.703 -14.117 -0.665 1 98.62 231 LEU B O 1
ATOM 6698 N N . ILE B 1 232 ? 19.609 -15.852 -2.014 1 98.69 232 ILE B N 1
ATOM 6699 C CA . ILE B 1 232 ? 18.172 -15.797 -2.246 1 98.69 232 ILE B CA 1
ATOM 6700 C C . ILE B 1 232 ? 17.531 -17.094 -1.772 1 98.69 232 ILE B C 1
ATOM 6702 O O . ILE B 1 232 ? 17.797 -18.172 -2.32 1 98.69 232 ILE B O 1
ATOM 6706 N N . GLU B 1 233 ? 16.641 -16.984 -0.785 1 97.06 233 GLU B N 1
ATOM 6707 C CA . GLU B 1 233 ? 16.062 -18.203 -0.203 1 97.06 233 GLU B CA 1
ATOM 6708 C C . GLU B 1 233 ? 14.547 -18.094 -0.092 1 97.06 233 GLU B C 1
ATOM 6710 O O . GLU B 1 233 ? 14.016 -17.062 0.326 1 97.06 233 GLU B O 1
ATOM 6715 N N . ASP B 1 234 ? 13.836 -19.125 -0.458 1 95.44 234 ASP B N 1
ATOM 6716 C CA . ASP B 1 234 ? 12.43 -19.344 -0.153 1 95.44 234 ASP B CA 1
ATOM 6717 C C . ASP B 1 234 ? 11.578 -18.156 -0.594 1 95.44 234 ASP B C 1
ATOM 6719 O O . ASP B 1 234 ? 10.617 -17.781 0.082 1 95.44 234 ASP B O 1
ATOM 6723 N N . SER B 1 235 ? 12.016 -17.484 -1.577 1 95.88 235 SER B N 1
ATOM 6724 C CA . SER B 1 235 ? 11.359 -16.234 -1.934 1 95.88 235 SER B CA 1
ATOM 6725 C C . SER B 1 235 ? 11.141 -16.141 -3.439 1 95.88 235 SER B C 1
ATOM 6727 O O . SER B 1 235 ? 11.672 -16.953 -4.203 1 95.88 235 SER B O 1
ATOM 6729 N N . CYS B 1 236 ? 10.297 -15.211 -3.828 1 96.12 236 CYS B N 1
ATOM 6730 C CA . CYS B 1 236 ? 10.023 -14.922 -5.234 1 96.12 236 CYS B CA 1
ATOM 6731 C C . CYS B 1 236 ? 10.625 -13.586 -5.641 1 96.12 236 CYS B C 1
ATOM 6733 O O . CYS B 1 236 ? 10.453 -12.578 -4.949 1 96.12 236 CYS B O 1
ATOM 6735 N N . VAL B 1 237 ? 11.367 -13.562 -6.715 1 98.06 237 VAL B N 1
ATOM 6736 C CA . VAL B 1 237 ? 12.008 -12.352 -7.203 1 98.06 237 VAL B CA 1
ATOM 6737 C C . VAL B 1 237 ? 11.797 -12.219 -8.711 1 98.06 237 VAL B C 1
ATOM 6739 O O . VAL B 1 237 ? 11.969 -13.195 -9.453 1 98.06 237 VAL B O 1
ATOM 6742 N N . SER B 1 238 ? 11.336 -11.109 -9.188 1 97.88 238 SER B N 1
ATOM 6743 C CA . SER B 1 238 ? 11.164 -10.891 -10.617 1 97.88 238 SER B CA 1
ATOM 6744 C C . SER B 1 238 ? 11.617 -9.492 -11.023 1 97.88 238 SER B C 1
ATOM 6746 O O . SER B 1 238 ? 11.523 -8.555 -10.242 1 97.88 238 SER B O 1
ATOM 6748 N N . ASN B 1 239 ? 12.133 -9.383 -12.164 1 98.44 239 ASN B N 1
ATOM 6749 C CA . ASN B 1 239 ? 12.547 -8.125 -12.766 1 98.44 239 ASN B CA 1
ATOM 6750 C C . ASN B 1 239 ? 13.336 -7.266 -11.789 1 98.44 239 ASN B C 1
ATOM 6752 O O . ASN B 1 239 ? 12.969 -6.121 -11.516 1 98.44 239 ASN B O 1
ATOM 6756 N N . SER B 1 240 ? 14.453 -7.852 -11.32 1 98.81 240 SER B N 1
ATOM 6757 C CA . SER B 1 240 ? 15.172 -7.176 -10.242 1 98.81 240 SER B CA 1
ATOM 6758 C C . SER B 1 240 ? 16.656 -7.469 -10.297 1 98.81 240 SER B C 1
ATOM 6760 O O . SER B 1 240 ? 17.078 -8.508 -10.82 1 98.81 240 SER B O 1
ATOM 6762 N N . THR B 1 241 ? 17.438 -6.578 -9.891 1 98.88 241 THR B N 1
ATOM 6763 C CA . THR B 1 241 ? 18.875 -6.73 -9.695 1 98.88 241 THR B CA 1
ATOM 6764 C C . THR B 1 241 ? 19.234 -6.684 -8.211 1 98.88 241 THR B C 1
ATOM 6766 O O . THR B 1 241 ? 18.781 -5.793 -7.492 1 98.88 241 THR B O 1
ATOM 6769 N N . VAL B 1 242 ? 20 -7.594 -7.73 1 98.88 242 VAL B N 1
ATOM 6770 C CA . VAL B 1 242 ? 20.562 -7.613 -6.387 1 98.88 242 VAL B CA 1
ATOM 6771 C C . VAL B 1 242 ? 22.078 -7.512 -6.461 1 98.88 242 VAL B C 1
ATOM 6773 O O . VAL B 1 242 ? 22.766 -8.492 -6.77 1 98.88 242 VAL B O 1
ATOM 6776 N N . LEU B 1 243 ? 22.578 -6.309 -6.227 1 98.69 243 LEU B N 1
ATOM 6777 C CA . LEU B 1 243 ? 24.031 -6.172 -6.125 1 98.69 243 LEU B CA 1
ATOM 6778 C C . LEU B 1 243 ? 24.547 -6.785 -4.824 1 98.69 243 LEU B C 1
ATOM 6780 O O . LEU B 1 243 ? 23.891 -6.668 -3.781 1 98.69 243 LEU B O 1
ATOM 6784 N N . SER B 1 244 ? 25.719 -7.43 -4.922 1 98.38 244 SER B N 1
ATOM 6785 C CA . SER B 1 244 ? 26.281 -8.141 -3.781 1 98.38 244 SER B CA 1
ATOM 6786 C C . SER B 1 244 ? 27.781 -8.398 -3.975 1 98.38 244 SER B C 1
ATOM 6788 O O . SER B 1 244 ? 28.297 -8.219 -5.074 1 98.38 244 SER B O 1
ATOM 6790 N N . SER B 1 245 ? 28.438 -8.617 -2.959 1 97.31 245 SER B N 1
ATOM 6791 C CA . SER B 1 245 ? 29.812 -9.102 -2.916 1 97.31 245 SER B CA 1
ATOM 6792 C C . SER B 1 245 ? 30.047 -10.016 -1.722 1 97.31 245 SER B C 1
ATOM 6794 O O . SER B 1 245 ? 29.172 -10.148 -0.855 1 97.31 245 SER B O 1
ATOM 6796 N N . LEU B 1 246 ? 31.156 -10.695 -1.732 1 96.06 246 LEU B N 1
ATOM 6797 C CA . LEU B 1 246 ? 31.453 -11.609 -0.629 1 96.06 246 LEU B CA 1
ATOM 6798 C C . LEU B 1 246 ? 31.562 -10.844 0.687 1 96.06 246 LEU B C 1
ATOM 6800 O O . LEU B 1 246 ? 31.188 -11.359 1.742 1 96.06 246 LEU B O 1
ATOM 6804 N N . SER B 1 247 ? 32.062 -9.562 0.668 1 96.5 247 SER B N 1
ATOM 6805 C CA . SER B 1 247 ? 32.219 -8.758 1.873 1 96.5 247 SER B CA 1
ATOM 6806 C C . SER B 1 247 ? 30.953 -7.984 2.205 1 96.5 247 SER B C 1
ATOM 6808 O O . SER B 1 247 ? 30.781 -7.531 3.338 1 96.5 247 SER B O 1
ATOM 6810 N N . GLU B 1 248 ? 30.094 -7.766 1.253 1 97.5 248 GLU B N 1
ATOM 6811 C CA . GLU B 1 248 ? 28.812 -7.066 1.411 1 97.5 248 GLU B CA 1
ATOM 6812 C C . GLU B 1 248 ? 27.672 -7.867 0.804 1 97.5 248 GLU B C 1
ATOM 6814 O O . GLU B 1 248 ? 27.016 -7.402 -0.127 1 97.5 248 GLU B O 1
ATOM 6819 N N . GLN B 1 249 ? 27.328 -8.977 1.453 1 98.19 249 GLN B N 1
ATOM 6820 C CA . GLN B 1 249 ? 26.359 -9.922 0.911 1 98.19 249 GLN B CA 1
ATOM 6821 C C . GLN B 1 249 ? 24.938 -9.398 1.056 1 98.19 249 GLN B C 1
ATOM 6823 O O . GLN B 1 249 ? 24.531 -8.992 2.146 1 98.19 249 GLN B O 1
ATOM 6828 N N . SER B 1 250 ? 24.297 -9.312 -0.023 1 98.62 250 SER B N 1
ATOM 6829 C CA . SER B 1 250 ? 22.875 -9.008 -0.013 1 98.62 250 SER B CA 1
ATOM 6830 C C . SER B 1 250 ? 22.047 -10.281 0.085 1 98.62 250 SER B C 1
ATOM 6832 O O . SER B 1 250 ? 22.438 -11.336 -0.42 1 98.62 250 SER B O 1
ATOM 6834 N N . ARG B 1 251 ? 20.875 -10.156 0.726 1 98.25 251 ARG B N 1
ATOM 6835 C CA . ARG B 1 251 ? 20.078 -11.352 1.002 1 98.25 251 ARG B CA 1
ATOM 6836 C C . ARG B 1 251 ? 18.594 -11.078 0.857 1 98.25 251 ARG B C 1
ATOM 6838 O O . ARG B 1 251 ? 18.109 -10.031 1.293 1 98.25 251 ARG B O 1
ATOM 6845 N N . ILE B 1 252 ? 17.844 -11.914 0.198 1 98.75 252 ILE B N 1
ATOM 6846 C CA . ILE B 1 252 ? 16.391 -11.984 0.189 1 98.75 252 ILE B CA 1
ATOM 6847 C C . ILE B 1 252 ? 15.938 -13.344 0.73 1 98.75 252 ILE B C 1
ATOM 6849 O O . ILE B 1 252 ? 16.328 -14.391 0.202 1 98.75 252 ILE B O 1
ATOM 6853 N N . SER B 1 253 ? 15.094 -13.375 1.747 1 97.12 253 SER B N 1
ATOM 6854 C CA . SER B 1 253 ? 14.742 -14.648 2.361 1 97.12 253 SER B CA 1
ATOM 6855 C C . SER B 1 253 ? 13.383 -14.578 3.041 1 97.12 253 SER B C 1
ATOM 6857 O O . SER B 1 253 ? 12.742 -13.523 3.062 1 97.12 253 SER B O 1
ATOM 6859 N N . GLY B 1 254 ? 12.922 -15.734 3.51 1 93.69 254 GLY B N 1
ATOM 6860 C CA . GLY B 1 254 ? 11.781 -15.836 4.406 1 93.69 254 GLY B CA 1
ATOM 6861 C C . GLY B 1 254 ? 10.453 -15.562 3.721 1 93.69 254 GLY B C 1
ATOM 6862 O O . GLY B 1 254 ? 9.648 -14.766 4.207 1 93.69 254 GLY B O 1
ATOM 6863 N N . PHE B 1 255 ? 10.258 -16.094 2.547 1 93.81 255 PHE B N 1
ATOM 6864 C CA . PHE B 1 255 ? 8.984 -16.016 1.836 1 93.81 255 PHE B CA 1
ATOM 6865 C C . PHE B 1 255 ? 8.672 -14.586 1.433 1 93.81 255 PHE B C 1
ATOM 6867 O O . PHE B 1 255 ? 7.52 -14.148 1.526 1 93.81 255 PHE B O 1
ATOM 6874 N N . SER B 1 256 ? 9.758 -13.883 1.094 1 95.5 256 SER B N 1
ATOM 6875 C CA . SER B 1 256 ? 9.594 -12.484 0.698 1 95.5 256 SER B CA 1
ATOM 6876 C C . SER B 1 256 ? 9.328 -12.359 -0.799 1 95.5 256 SER B C 1
ATOM 6878 O O . SER B 1 256 ? 9.5 -13.328 -1.546 1 95.5 256 SER B O 1
ATOM 6880 N N . HIS B 1 257 ? 8.836 -11.219 -1.188 1 96.19 257 HIS B N 1
ATOM 6881 C CA . HIS B 1 257 ? 8.539 -10.891 -2.58 1 96.19 257 HIS B CA 1
ATOM 6882 C C . HIS B 1 257 ? 9.281 -9.625 -3.012 1 96.19 257 HIS B C 1
ATOM 6884 O O . HIS B 1 257 ? 9.141 -8.578 -2.377 1 96.19 257 HIS B O 1
ATOM 6890 N N . VAL B 1 258 ? 10.078 -9.734 -4.047 1 97.94 258 VAL B N 1
ATOM 6891 C CA . VAL B 1 258 ? 10.773 -8.578 -4.602 1 97.94 258 VAL B CA 1
ATOM 6892 C C . VAL B 1 258 ? 10.492 -8.477 -6.098 1 97.94 258 VAL B C 1
ATOM 6894 O O . VAL B 1 258 ? 10.844 -9.375 -6.863 1 97.94 258 VAL B O 1
ATOM 6897 N N . VAL B 1 259 ? 9.812 -7.41 -6.512 1 98 259 VAL B N 1
ATOM 6898 C CA . VAL B 1 259 ? 9.406 -7.273 -7.906 1 98 259 VAL B CA 1
ATOM 6899 C C . VAL B 1 259 ? 9.844 -5.906 -8.438 1 98 259 VAL B C 1
ATOM 6901 O O . VAL B 1 259 ? 9.586 -4.879 -7.805 1 98 259 VAL B O 1
ATOM 6904 N N . SER B 1 260 ? 10.469 -5.875 -9.578 1 98.44 260 SER B N 1
ATOM 6905 C CA . SER B 1 260 ? 10.859 -4.656 -10.281 1 98.44 260 SER B CA 1
ATOM 6906 C C . SER B 1 260 ? 11.633 -3.715 -9.359 1 98.44 260 SER B C 1
ATOM 6908 O O . SER B 1 260 ? 11.297 -2.535 -9.242 1 98.44 260 SER B O 1
ATOM 6910 N N . SER B 1 261 ? 12.586 -4.27 -8.695 1 98.75 261 SER B N 1
ATOM 6911 C CA . SER B 1 261 ? 13.305 -3.502 -7.688 1 98.75 261 SER B CA 1
ATOM 6912 C C . SER B 1 261 ? 14.812 -3.682 -7.828 1 98.75 261 SER B C 1
ATOM 6914 O O . SER B 1 261 ? 15.281 -4.648 -8.438 1 98.75 261 SER B O 1
ATOM 6916 N N . LEU B 1 262 ? 15.516 -2.727 -7.383 1 98.81 262 LEU B N 1
ATOM 6917 C CA . LEU B 1 262 ? 16.984 -2.711 -7.398 1 98.81 262 LEU B CA 1
ATOM 6918 C C . LEU B 1 262 ? 17.531 -2.646 -5.98 1 98.81 262 LEU B C 1
ATOM 6920 O O . LEU B 1 262 ? 17.219 -1.718 -5.23 1 98.81 262 LEU B O 1
ATOM 6924 N N . LEU B 1 263 ? 18.297 -3.652 -5.57 1 98.81 263 LEU B N 1
ATOM 6925 C CA . LEU B 1 263 ? 18.906 -3.736 -4.242 1 98.81 263 LEU B CA 1
ATOM 6926 C C . LEU B 1 263 ? 20.422 -3.576 -4.324 1 98.81 263 LEU B C 1
ATOM 6928 O O . LEU B 1 263 ? 21.078 -4.312 -5.047 1 98.81 263 LEU B O 1
ATOM 6932 N N . GLN B 1 264 ? 20.953 -2.637 -3.617 1 98.5 264 GLN B N 1
ATOM 6933 C CA . GLN B 1 264 ? 22.391 -2.412 -3.598 1 98.5 264 GLN B CA 1
ATOM 6934 C C . GLN B 1 264 ? 23.078 -3.318 -2.576 1 98.5 264 GLN B C 1
ATOM 6936 O O . GLN B 1 264 ? 22.484 -4.301 -2.121 1 98.5 264 GLN B O 1
ATOM 6941 N N . TRP B 1 265 ? 24.297 -3.088 -2.322 1 98.38 265 TRP B N 1
ATOM 6942 C CA . TRP B 1 265 ? 25.141 -3.979 -1.547 1 98.38 265 TRP B CA 1
ATOM 6943 C C . TRP B 1 265 ? 24.672 -4.059 -0.098 1 98.38 265 TRP B C 1
ATOM 6945 O O . TRP B 1 265 ? 24.297 -3.049 0.493 1 98.38 265 TRP B O 1
ATOM 6955 N N . HIS B 1 266 ? 24.641 -5.273 0.474 1 98.19 266 HIS B N 1
ATOM 6956 C CA . HIS B 1 266 ? 24.266 -5.605 1.844 1 98.19 266 HIS B CA 1
ATOM 6957 C C . HIS B 1 266 ? 22.844 -5.133 2.158 1 98.19 266 HIS B C 1
ATOM 6959 O O . HIS B 1 266 ? 22.609 -4.535 3.211 1 98.19 266 HIS B O 1
ATOM 6965 N N . THR B 1 267 ? 22.047 -5.25 1.259 1 98.19 267 THR B N 1
ATOM 6966 C CA . THR B 1 267 ? 20.609 -5.055 1.476 1 98.19 267 THR B CA 1
ATOM 6967 C C . THR B 1 267 ? 19.938 -6.363 1.885 1 98.19 267 THR B C 1
ATOM 6969 O O . THR B 1 267 ? 20.25 -7.422 1.339 1 98.19 267 THR B O 1
ATOM 6972 N N . ILE B 1 268 ? 19.094 -6.262 2.875 1 98.5 268 ILE B N 1
ATOM 6973 C CA . ILE B 1 268 ? 18.438 -7.461 3.393 1 98.5 268 ILE B CA 1
ATOM 6974 C C . ILE B 1 268 ? 16.922 -7.301 3.307 1 98.5 268 ILE B C 1
ATOM 6976 O O . ILE B 1 268 ? 16.359 -6.309 3.781 1 98.5 268 ILE B O 1
ATOM 6980 N N . VAL B 1 269 ? 16.203 -8.172 2.664 1 98.56 269 VAL B N 1
ATOM 6981 C CA . VAL B 1 269 ? 14.758 -8.297 2.662 1 98.56 269 VAL B CA 1
ATOM 6982 C C . VAL B 1 269 ? 14.359 -9.664 3.215 1 98.56 269 VAL B C 1
ATOM 6984 O O . VAL B 1 269 ? 14.711 -10.703 2.641 1 98.56 269 VAL B O 1
ATOM 6987 N N . GLU B 1 270 ? 13.562 -9.703 4.293 1 96.88 270 GLU B N 1
ATOM 6988 C CA . GLU B 1 270 ? 13.328 -11.008 4.898 1 96.88 270 GLU B CA 1
ATOM 6989 C C . GLU B 1 270 ? 12 -11.039 5.656 1 96.88 270 GLU B C 1
ATOM 6991 O O . GLU B 1 270 ? 11.328 -10.016 5.777 1 96.88 270 GLU B O 1
ATOM 6996 N N . THR B 1 271 ? 11.547 -12.195 6.105 1 93.62 271 THR B N 1
ATOM 6997 C CA . THR B 1 271 ? 10.445 -12.469 7.016 1 93.62 271 THR B CA 1
ATOM 6998 C C . THR B 1 271 ? 9.117 -12.008 6.418 1 93.62 271 THR B C 1
ATOM 7000 O O . THR B 1 271 ? 8.367 -11.266 7.051 1 93.62 271 THR B O 1
ATOM 7003 N N . GLY B 1 272 ? 8.906 -12.445 5.16 1 93.31 272 GLY B N 1
ATOM 7004 C CA . GLY B 1 272 ? 7.613 -12.234 4.52 1 93.31 272 GLY B CA 1
ATOM 7005 C C . GLY B 1 272 ? 7.402 -10.805 4.059 1 93.31 272 GLY B C 1
ATOM 7006 O O . GLY B 1 272 ? 6.27 -10.32 4.008 1 93.31 272 GLY B O 1
ATOM 7007 N N . SER B 1 273 ? 8.492 -10.109 3.74 1 95.06 273 SER B N 1
ATOM 7008 C CA . SER B 1 273 ? 8.391 -8.711 3.348 1 95.06 273 SER B CA 1
ATOM 7009 C C . SER B 1 273 ? 8.148 -8.57 1.85 1 95.06 273 SER B C 1
ATOM 7011 O O . SER B 1 273 ? 8.391 -9.508 1.087 1 95.06 273 SER B O 1
ATOM 7013 N N . SER B 1 274 ? 7.574 -7.434 1.447 1 95.88 274 SER B N 1
ATOM 7014 C CA . SER B 1 274 ? 7.27 -7.16 0.046 1 95.88 274 SER B CA 1
ATOM 7015 C C . SER B 1 274 ? 7.926 -5.867 -0.421 1 95.88 274 SER B C 1
ATOM 7017 O O . SER B 1 274 ? 7.699 -4.805 0.162 1 95.88 274 SER B O 1
ATOM 7019 N N . VAL B 1 275 ? 8.742 -5.938 -1.454 1 97.75 275 VAL B N 1
ATOM 7020 C CA . VAL B 1 275 ? 9.406 -4.789 -2.064 1 97.75 275 VAL B CA 1
ATOM 7021 C C . VAL B 1 275 ? 9.062 -4.727 -3.551 1 97.75 275 VAL B C 1
ATOM 7023 O O . VAL B 1 275 ? 9.43 -5.617 -4.32 1 97.75 275 VAL B O 1
ATOM 7026 N N . GLU B 1 276 ? 8.312 -3.666 -3.932 1 97.44 276 GLU B N 1
ATOM 7027 C CA . GLU B 1 276 ? 7.848 -3.545 -5.309 1 97.44 276 GLU B CA 1
ATOM 7028 C C . GLU B 1 276 ? 8.188 -2.176 -5.891 1 97.44 276 GLU B C 1
ATOM 7030 O O . GLU B 1 276 ? 7.949 -1.148 -5.254 1 97.44 276 GLU B O 1
ATOM 7035 N N . ARG B 1 277 ? 8.727 -2.162 -7.105 1 98.12 277 ARG B N 1
ATOM 7036 C CA . ARG B 1 277 ? 9.086 -0.924 -7.793 1 98.12 277 ARG B CA 1
ATOM 7037 C C . ARG B 1 277 ? 9.852 0.015 -6.871 1 98.12 277 ARG B C 1
ATOM 7039 O O . ARG B 1 277 ? 9.469 1.173 -6.695 1 98.12 277 ARG B O 1
ATOM 7046 N N . SER B 1 278 ? 10.93 -0.515 -6.324 1 98.69 278 SER B N 1
ATOM 7047 C CA . SER B 1 278 ? 11.633 0.242 -5.289 1 98.69 278 SER B CA 1
ATOM 7048 C C . SER B 1 278 ? 13.141 0.135 -5.449 1 98.69 278 SER B C 1
ATOM 7050 O O . SER B 1 278 ? 13.633 -0.716 -6.191 1 98.69 278 SER B O 1
ATOM 7052 N N . PHE B 1 279 ? 13.805 1.012 -4.906 1 98.69 279 PHE B N 1
ATOM 7053 C CA . PHE B 1 279 ? 15.266 1.079 -4.875 1 98.69 279 PHE B CA 1
ATOM 7054 C C . PHE B 1 279 ? 15.781 1.089 -3.441 1 98.69 279 PHE B C 1
ATOM 7056 O O . PHE B 1 279 ? 15.453 1.992 -2.666 1 98.69 279 PHE B O 1
ATOM 7063 N N . LEU B 1 280 ? 16.531 0.102 -3.037 1 98.69 280 LEU B N 1
ATOM 7064 C CA . LEU B 1 280 ? 17.109 0.019 -1.702 1 98.69 280 LEU B CA 1
ATOM 7065 C C . LEU B 1 280 ? 18.609 0.262 -1.75 1 98.69 280 LEU B C 1
ATOM 7067 O O . LEU B 1 280 ? 19.359 -0.557 -2.289 1 98.69 280 LEU B O 1
ATOM 7071 N N . CYS B 1 281 ? 19.062 1.39 -1.196 1 98.31 281 CYS B N 1
ATOM 7072 C CA . CYS B 1 281 ? 20.484 1.711 -1.152 1 98.31 281 CYS B CA 1
ATOM 7073 C C . CYS B 1 281 ? 21.219 0.758 -0.226 1 98.31 281 CYS B C 1
ATOM 7075 O O . CYS B 1 281 ? 20.609 -0.04 0.48 1 98.31 281 CYS B O 1
ATOM 7077 N N . GLU B 1 282 ? 22.562 0.862 -0.31 1 98 282 GLU B N 1
ATOM 7078 C CA . GLU B 1 282 ? 23.438 -0.028 0.449 1 98 282 GLU B CA 1
ATOM 7079 C C . GLU B 1 282 ? 23.062 -0.023 1.932 1 98 282 GLU B C 1
ATOM 7081 O O . GLU B 1 282 ? 22.703 1.019 2.486 1 98 282 GLU B O 1
ATOM 7086 N N . TYR B 1 283 ? 22.984 -1.257 2.529 1 97.12 283 TYR B N 1
ATOM 7087 C CA . TYR B 1 283 ? 22.797 -1.521 3.951 1 97.12 283 TYR B CA 1
ATOM 7088 C C . TYR B 1 283 ? 21.406 -1.134 4.402 1 97.12 283 TYR B C 1
ATOM 7090 O O . TYR B 1 283 ? 21.203 -0.734 5.551 1 97.12 283 TYR B O 1
ATOM 7098 N N . SER B 1 284 ? 20.469 -1.115 3.529 1 97.06 284 SER B N 1
ATOM 7099 C CA . SER B 1 284 ? 19.062 -0.997 3.906 1 97.06 284 SER B CA 1
ATOM 7100 C C . SER B 1 284 ? 18.484 -2.348 4.316 1 97.06 284 SER B C 1
ATOM 7102 O O . SER B 1 284 ? 19.031 -3.395 3.975 1 97.06 284 SER B O 1
ATOM 7104 N N . HIS B 1 285 ? 17.422 -2.285 5.102 1 97.31 285 HIS B N 1
ATOM 7105 C CA . HIS B 1 285 ? 16.844 -3.496 5.68 1 97.31 285 HIS B CA 1
ATOM 7106 C C . HIS B 1 285 ? 15.32 -3.43 5.695 1 97.31 285 HIS B C 1
ATOM 7108 O O . HIS B 1 285 ? 14.742 -2.463 6.199 1 97.31 285 HIS B O 1
ATOM 7114 N N . VAL B 1 286 ? 14.602 -4.383 5.094 1 97.75 286 VAL B N 1
ATOM 7115 C CA . VAL B 1 286 ? 13.148 -4.535 5.164 1 97.75 286 VAL B CA 1
ATOM 7116 C C . VAL B 1 286 ? 12.805 -5.875 5.809 1 97.75 286 VAL B C 1
ATOM 7118 O O . VAL B 1 286 ? 13.219 -6.93 5.324 1 97.75 286 VAL B O 1
ATOM 7121 N N . GLU B 1 287 ? 11.969 -5.848 6.891 1 94.69 287 GLU B N 1
ATOM 7122 C CA . GLU B 1 287 ? 11.781 -7.094 7.629 1 94.69 287 GLU B CA 1
ATOM 7123 C C . GLU B 1 287 ? 10.406 -7.145 8.281 1 94.69 287 GLU B C 1
ATOM 7125 O O . GLU B 1 287 ? 9.719 -6.125 8.367 1 94.69 287 GLU B O 1
ATOM 7130 N N . ARG B 1 288 ? 10 -8.359 8.734 1 92.69 288 ARG B N 1
ATOM 7131 C CA . ARG B 1 288 ? 8.789 -8.672 9.492 1 92.69 288 ARG B CA 1
ATOM 7132 C C . ARG B 1 288 ? 7.555 -8.07 8.836 1 92.69 288 ARG B C 1
ATOM 7134 O O . ARG B 1 288 ? 6.875 -7.23 9.43 1 92.69 288 ARG B O 1
ATOM 7141 N N . HIS B 1 289 ? 7.312 -8.461 7.625 1 90.62 289 HIS B N 1
ATOM 7142 C CA . HIS B 1 289 ? 6.125 -8.109 6.848 1 90.62 289 HIS B CA 1
ATOM 7143 C C . HIS B 1 289 ? 6.16 -6.648 6.418 1 90.62 289 HIS B C 1
ATOM 7145 O O . HIS B 1 289 ? 5.113 -6.047 6.176 1 90.62 289 HIS B O 1
ATOM 7151 N N . GLY B 1 290 ? 7.398 -6.109 6.359 1 93.44 290 GLY B N 1
ATOM 7152 C CA . GLY B 1 290 ? 7.516 -4.758 5.836 1 93.44 290 GLY B CA 1
ATOM 7153 C C . GLY B 1 290 ? 7.098 -4.645 4.383 1 93.44 290 GLY B C 1
ATOM 7154 O O . GLY B 1 290 ? 7.316 -5.566 3.594 1 93.44 290 GLY B O 1
ATOM 7155 N N . ILE B 1 291 ? 6.469 -3.535 4.047 1 94.94 291 ILE B N 1
ATOM 7156 C CA . ILE B 1 291 ? 6.023 -3.285 2.682 1 94.94 291 ILE B CA 1
ATOM 7157 C C . ILE B 1 291 ? 6.668 -2.006 2.154 1 94.94 291 ILE B C 1
ATOM 7159 O O . ILE B 1 291 ? 6.531 -0.939 2.758 1 94.94 291 ILE B O 1
ATOM 7163 N N . VAL B 1 292 ? 7.406 -2.07 1.065 1 96.81 292 VAL B N 1
ATOM 7164 C CA . VAL B 1 292 ? 8.016 -0.925 0.4 1 96.81 292 VAL B CA 1
ATOM 7165 C C . VAL B 1 292 ? 7.598 -0.894 -1.067 1 96.81 292 VAL B C 1
ATOM 7167 O O . VAL B 1 292 ? 7.895 -1.82 -1.825 1 96.81 292 VAL B O 1
ATOM 7170 N N . MET B 1 293 ? 6.883 0.161 -1.459 1 96.19 293 MET B N 1
ATOM 7171 C CA . MET B 1 293 ? 6.398 0.264 -2.832 1 96.19 293 MET B CA 1
ATOM 7172 C C . MET B 1 293 ? 6.68 1.649 -3.406 1 96.19 293 MET B C 1
ATOM 7174 O O . MET B 1 293 ? 6.512 2.656 -2.717 1 96.19 293 MET B O 1
ATOM 7178 N N . ASP B 1 294 ? 7.125 1.687 -4.625 1 97.06 294 ASP B N 1
ATOM 7179 C CA . ASP B 1 294 ? 7.359 2.939 -5.34 1 97.06 294 ASP B CA 1
ATOM 7180 C C . ASP B 1 294 ? 8.211 3.895 -4.504 1 97.06 294 ASP B C 1
ATOM 7182 O O . ASP B 1 294 ? 7.859 5.066 -4.344 1 97.06 294 ASP B O 1
ATOM 7186 N N . SER B 1 295 ? 9.258 3.389 -3.939 1 98.06 295 SER B N 1
ATOM 7187 C CA . SER B 1 295 ? 10 4.172 -2.957 1 98.06 295 SER B CA 1
ATOM 7188 C C . SER B 1 295 ? 11.5 3.953 -3.096 1 98.06 295 SER B C 1
ATOM 7190 O O . SER B 1 295 ? 11.938 2.988 -3.729 1 98.06 295 SER B O 1
ATOM 7192 N N . LEU B 1 296 ? 12.219 4.84 -2.646 1 98.56 296 LEU B N 1
ATOM 7193 C CA . LEU B 1 296 ? 13.672 4.742 -2.512 1 98.56 296 LEU B CA 1
ATOM 7194 C C . LEU B 1 296 ? 14.086 4.824 -1.048 1 98.56 296 LEU B C 1
ATOM 7196 O O . LEU B 1 296 ? 13.727 5.773 -0.347 1 98.56 296 LEU B O 1
ATOM 7200 N N . LEU B 1 297 ? 14.773 3.797 -0.502 1 98.31 297 LEU B N 1
ATOM 7201 C CA . LEU B 1 297 ? 15.359 3.82 0.832 1 98.31 297 LEU B CA 1
ATOM 7202 C C . LEU B 1 297 ? 16.828 4.203 0.769 1 98.31 297 LEU B C 1
ATOM 7204 O O . LEU B 1 297 ? 17.625 3.51 0.135 1 98.31 297 LEU B O 1
ATOM 7208 N N . GLY B 1 298 ? 17.172 5.309 1.412 1 97.69 298 GLY B N 1
ATOM 7209 C CA . GLY B 1 298 ? 18.562 5.715 1.493 1 97.69 298 GLY B CA 1
ATOM 7210 C C . GLY B 1 298 ? 19.406 4.766 2.318 1 97.69 298 GLY B C 1
ATOM 7211 O O . GLY B 1 298 ? 18.891 3.832 2.934 1 97.69 298 GLY B O 1
ATOM 7212 N N . PRO B 1 299 ? 20.688 5.008 2.283 1 97.38 299 PRO B N 1
ATOM 7213 C CA . PRO B 1 299 ? 21.594 4.098 2.98 1 97.38 299 PRO B CA 1
ATOM 7214 C C . PRO B 1 299 ? 21.297 3.979 4.473 1 97.38 299 PRO B C 1
ATOM 7216 O O . PRO B 1 299 ? 20.922 4.969 5.109 1 97.38 299 PRO B O 1
ATOM 7219 N N . ASN B 1 300 ? 21.406 2.805 5.059 1 96.25 300 ASN B N 1
ATOM 7220 C CA . ASN B 1 300 ? 21.266 2.525 6.484 1 96.25 300 ASN B CA 1
ATOM 7221 C C . ASN B 1 300 ? 19.828 2.715 6.953 1 96.25 300 ASN B C 1
ATOM 7223 O O . ASN B 1 300 ? 19.578 2.941 8.141 1 96.25 300 ASN B O 1
ATOM 7227 N N . THR B 1 301 ? 18.875 2.637 6.027 1 96.06 301 THR B N 1
ATOM 7228 C CA . THR B 1 301 ? 17.469 2.812 6.363 1 96.06 301 THR B CA 1
ATOM 7229 C C . THR B 1 301 ? 16.797 1.463 6.598 1 96.06 301 THR B C 1
ATOM 7231 O O . THR B 1 301 ? 17.078 0.494 5.887 1 96.06 301 THR B O 1
ATOM 7234 N N . ALA B 1 302 ? 15.898 1.389 7.613 1 95.19 302 ALA B N 1
ATOM 7235 C CA . ALA B 1 302 ? 15.266 0.12 7.949 1 95.19 302 ALA B CA 1
ATOM 7236 C C . ALA B 1 302 ? 13.75 0.287 8.086 1 95.19 302 ALA B C 1
ATOM 7238 O O . ALA B 1 302 ? 13.281 1.227 8.734 1 95.19 302 ALA B O 1
ATOM 7239 N N . ILE B 1 303 ? 13.023 -0.542 7.441 1 94.81 303 ILE B N 1
ATOM 7240 C CA . ILE B 1 303 ? 11.57 -0.57 7.523 1 94.81 303 ILE B CA 1
ATOM 7241 C C . ILE B 1 303 ? 11.109 -1.919 8.07 1 94.81 303 ILE B C 1
ATOM 7243 O O . ILE B 1 303 ? 11.438 -2.969 7.508 1 94.81 303 ILE B O 1
ATOM 7247 N N . ALA B 1 304 ? 10.344 -1.938 9.125 1 92.69 304 ALA B N 1
ATOM 7248 C CA . ALA B 1 304 ? 9.781 -3.164 9.68 1 92.69 304 ALA B CA 1
ATOM 7249 C C . ALA B 1 304 ? 8.305 -2.98 10.031 1 92.69 304 ALA B C 1
ATOM 7251 O O . ALA B 1 304 ? 7.895 -1.902 10.469 1 92.69 304 ALA B O 1
ATOM 7252 N N . GLU B 1 305 ? 7.523 -4.02 9.93 1 88.94 305 GLU B N 1
ATOM 7253 C CA . GLU B 1 305 ? 6.156 -4.137 10.43 1 88.94 305 GLU B CA 1
ATOM 7254 C C . GLU B 1 305 ? 5.297 -2.969 9.969 1 88.94 305 GLU B C 1
ATOM 7256 O O . GLU B 1 305 ? 4.465 -2.463 10.727 1 88.94 305 GLU B O 1
ATOM 7261 N N . GLY B 1 306 ? 5.551 -2.443 8.812 1 89 306 GLY B N 1
ATOM 7262 C CA . GLY B 1 306 ? 4.785 -1.303 8.336 1 89 306 GLY B CA 1
ATOM 7263 C C . GLY B 1 306 ? 4.906 -1.087 6.836 1 89 306 GLY B C 1
ATOM 7264 O O . GLY B 1 306 ? 5.211 -2.021 6.094 1 89 306 GLY B O 1
ATOM 7265 N N . GLU B 1 307 ? 4.512 0.199 6.461 1 92 307 GLU B N 1
ATOM 7266 C CA . GLU B 1 307 ? 4.41 0.45 5.023 1 92 307 GLU B CA 1
ATOM 7267 C C . GLU B 1 307 ? 5.121 1.744 4.641 1 92 307 GLU B C 1
ATOM 7269 O O . GLU B 1 307 ? 5.004 2.754 5.336 1 92 307 GLU B O 1
ATOM 7274 N N . CYS B 1 308 ? 5.93 1.708 3.643 1 94.69 308 CYS B N 1
ATOM 7275 C CA . CYS B 1 308 ? 6.52 2.85 2.955 1 94.69 308 CYS B CA 1
ATOM 7276 C C . CYS B 1 308 ? 6.098 2.881 1.49 1 94.69 308 CYS B C 1
ATOM 7278 O O . CYS B 1 308 ? 6.449 1.987 0.719 1 94.69 308 CYS B O 1
ATOM 7280 N N . THR B 1 309 ? 5.352 3.867 1.12 1 94.06 309 THR B N 1
ATOM 7281 C CA . THR B 1 309 ? 4.844 3.922 -0.248 1 94.06 309 THR B CA 1
ATOM 7282 C C . THR B 1 309 ? 5.094 5.297 -0.86 1 94.06 309 THR B C 1
ATOM 7284 O O . THR B 1 309 ? 4.891 6.32 -0.203 1 94.06 309 THR B O 1
ATOM 7287 N N . SER B 1 310 ? 5.52 5.336 -2.094 1 95.31 310 SER B N 1
ATOM 7288 C CA . SER B 1 310 ? 5.738 6.551 -2.871 1 95.31 310 SER B CA 1
ATOM 7289 C C . SER B 1 310 ? 6.566 7.566 -2.088 1 95.31 310 SER B C 1
ATOM 7291 O O . SER B 1 310 ? 6.172 8.727 -1.958 1 95.31 310 SER B O 1
ATOM 7293 N N . SER B 1 311 ? 7.691 7.086 -1.521 1 96.75 311 SER B N 1
ATOM 7294 C CA . SER B 1 311 ? 8.469 7.93 -0.617 1 96.75 311 SER B CA 1
ATOM 7295 C C . SER B 1 311 ? 9.961 7.84 -0.917 1 96.75 311 SER B C 1
ATOM 7297 O O . SER B 1 311 ? 10.445 6.801 -1.372 1 96.75 311 SER B O 1
ATOM 7299 N N . PHE B 1 312 ? 10.609 8.914 -0.798 1 97.94 312 PHE B N 1
ATOM 7300 C CA . PHE B 1 312 ? 12.062 9 -0.752 1 97.94 312 PHE B CA 1
ATOM 7301 C C . PHE B 1 312 ? 12.547 9.164 0.683 1 97.94 312 PHE B C 1
ATOM 7303 O O . PHE B 1 312 ? 12.398 10.227 1.279 1 97.94 312 PHE B O 1
ATOM 7310 N N . LEU B 1 313 ? 13.133 8.102 1.218 1 96.44 313 LEU B N 1
ATOM 7311 C CA . LEU B 1 313 ? 13.578 8.133 2.607 1 96.44 313 LEU B CA 1
ATOM 7312 C C . LEU B 1 313 ? 15.094 8.039 2.695 1 96.44 313 LEU B C 1
ATOM 7314 O O . LEU B 1 313 ? 15.719 7.277 1.954 1 96.44 313 LEU B O 1
ATOM 7318 N N . GLY B 1 314 ? 15.719 8.664 3.742 1 84.88 314 GLY B N 1
ATOM 7319 C CA . GLY B 1 314 ? 17.078 8.383 4.176 1 84.88 314 GLY B CA 1
ATOM 7320 C C . GLY B 1 314 ? 18.078 9.438 3.746 1 84.88 314 GLY B C 1
ATOM 7321 O O . GLY B 1 314 ? 17.75 10.312 2.938 1 84.88 314 GLY B O 1
ATOM 7322 N N . PRO B 1 315 ? 19.062 9.211 4.418 1 95.06 315 PRO B N 1
ATOM 7323 C CA . PRO B 1 315 ? 19.594 8.039 5.117 1 95.06 315 PRO B CA 1
ATOM 7324 C C . PRO B 1 315 ? 19.078 7.934 6.555 1 95.06 315 PRO B C 1
ATOM 7326 O O . PRO B 1 315 ? 18.562 8.906 7.105 1 95.06 315 PRO B O 1
ATOM 7329 N N . PHE B 1 316 ? 19.141 6.719 7.238 1 94.69 316 PHE B N 1
ATOM 7330 C CA . PHE B 1 316 ? 18.984 6.465 8.664 1 94.69 316 PHE B CA 1
ATOM 7331 C C . PHE B 1 316 ? 17.547 6.742 9.102 1 94.69 316 PHE B C 1
ATOM 7333 O O . PHE B 1 316 ? 17.312 7.297 10.18 1 94.69 316 PHE B O 1
ATOM 7340 N N . VAL B 1 317 ? 16.625 6.508 8.227 1 93.19 317 VAL B N 1
ATOM 7341 C CA . VAL B 1 317 ? 15.25 6.523 8.688 1 93.19 317 VAL B CA 1
ATOM 7342 C C . VAL B 1 317 ? 14.859 5.141 9.211 1 93.19 317 VAL B C 1
ATOM 7344 O O . VAL B 1 317 ? 15.242 4.121 8.633 1 93.19 317 VAL B O 1
ATOM 7347 N N . GLY B 1 318 ? 14.102 5.152 10.312 1 91.06 318 GLY B N 1
ATOM 7348 C CA . GLY B 1 318 ? 13.719 3.85 10.836 1 91.06 318 GLY B CA 1
ATOM 7349 C C . GLY B 1 318 ? 12.305 3.824 11.398 1 91.06 318 GLY B C 1
ATOM 7350 O O . GLY B 1 318 ? 11.859 4.793 12.016 1 91.06 318 GLY B O 1
ATOM 7351 N N . PHE B 1 319 ? 11.562 2.805 11.078 1 84.31 319 PHE B N 1
ATOM 7352 C CA . PHE B 1 319 ? 10.406 2.432 11.891 1 84.31 319 PHE B CA 1
ATOM 7353 C C . PHE B 1 319 ? 10.328 0.919 12.062 1 84.31 319 PHE B C 1
ATOM 7355 O O . PHE B 1 319 ? 10.375 0.176 11.078 1 84.31 319 PHE B O 1
ATOM 7362 N N . HIS B 1 320 ? 10.32 0.555 13.352 1 81.88 320 HIS B N 1
ATOM 7363 C CA . HIS B 1 320 ? 10.516 -0.832 13.758 1 81.88 320 HIS B CA 1
ATOM 7364 C C . HIS B 1 320 ? 9.188 -1.487 14.125 1 81.88 320 HIS B C 1
ATOM 7366 O O . HIS B 1 320 ? 9.133 -2.699 14.352 1 81.88 320 HIS B O 1
ATOM 7372 N N . HIS B 1 321 ? 8.25 -0.685 14.234 1 81.44 321 HIS B N 1
ATOM 7373 C CA . HIS B 1 321 ? 6.918 -1.169 14.578 1 81.44 321 HIS B CA 1
ATOM 7374 C C . HIS B 1 321 ? 5.883 -0.699 13.562 1 81.44 321 HIS B C 1
ATOM 7376 O O . HIS B 1 321 ? 6.227 -0.019 12.594 1 81.44 321 HIS B O 1
ATOM 7382 N N . GLN B 1 322 ? 4.672 -1.15 13.844 1 84.12 322 GLN B N 1
ATOM 7383 C CA . GLN B 1 322 ? 3.611 -0.847 12.891 1 84.12 322 GLN B CA 1
ATOM 7384 C C . GLN B 1 322 ? 3.443 0.659 12.711 1 84.12 322 GLN B C 1
ATOM 7386 O O . GLN B 1 322 ? 3.086 1.363 13.656 1 84.12 322 GLN B O 1
ATOM 7391 N N . ALA B 1 323 ? 3.893 1.125 11.555 1 89.94 323 ALA B N 1
ATOM 7392 C CA . ALA B 1 323 ? 3.768 2.529 11.18 1 89.94 323 ALA B CA 1
ATOM 7393 C C . ALA B 1 323 ? 3.674 2.684 9.664 1 89.94 323 ALA B C 1
ATOM 7395 O O . ALA B 1 323 ? 3.865 1.718 8.922 1 89.94 323 ALA B O 1
ATOM 7396 N N . MET B 1 324 ? 3.277 3.895 9.266 1 90.38 324 MET B N 1
ATOM 7397 C CA . MET B 1 324 ? 3.129 4.109 7.832 1 90.38 324 MET B CA 1
ATOM 7398 C C . MET B 1 324 ? 3.654 5.484 7.43 1 90.38 324 MET B C 1
ATOM 7400 O O . MET B 1 324 ? 3.453 6.465 8.148 1 90.38 324 MET B O 1
ATOM 7404 N N . ILE B 1 325 ? 4.367 5.57 6.316 1 92.56 325 ILE B N 1
ATOM 7405 C CA . ILE B 1 325 ? 4.742 6.828 5.684 1 92.56 325 ILE B CA 1
ATOM 7406 C C . ILE B 1 325 ? 4.496 6.75 4.18 1 92.56 325 ILE B C 1
ATOM 7408 O O . ILE B 1 325 ? 4.965 5.82 3.516 1 92.56 325 ILE B O 1
ATOM 7412 N N . ILE B 1 326 ? 3.711 7.684 3.688 1 92 326 ILE B N 1
ATOM 7413 C CA . ILE B 1 326 ? 3.332 7.672 2.279 1 92 326 ILE B CA 1
ATOM 7414 C C . ILE B 1 326 ? 3.617 9.031 1.656 1 92 326 ILE B C 1
ATOM 7416 O O . ILE B 1 326 ? 3.574 10.055 2.344 1 92 326 ILE B O 1
ATOM 7420 N N . ALA B 1 327 ? 3.99 9.078 0.367 1 93.56 327 ALA B N 1
ATOM 7421 C CA . ALA B 1 327 ? 4.09 10.281 -0.459 1 93.56 327 ALA B CA 1
ATOM 7422 C C . ALA B 1 327 ? 4.969 11.336 0.209 1 93.56 327 ALA B C 1
ATOM 7424 O O . ALA B 1 327 ? 4.551 12.477 0.385 1 93.56 327 ALA B O 1
ATOM 7425 N N . SER B 1 328 ? 6.176 10.938 0.565 1 95.5 328 SER B N 1
ATOM 7426 C CA . SER B 1 328 ? 7.09 11.82 1.279 1 95.5 328 SER B CA 1
ATOM 7427 C C . SER B 1 328 ? 8.422 11.938 0.548 1 95.5 328 SER B C 1
ATOM 7429 O O . SER B 1 328 ? 8.883 10.984 -0.081 1 95.5 328 SER B O 1
ATOM 7431 N N . PHE B 1 329 ? 9 13.125 0.572 1 96.5 329 PHE B N 1
ATOM 7432 C CA . PHE B 1 329 ? 10.344 13.383 0.054 1 96.5 329 PHE B CA 1
ATOM 7433 C C . PHE B 1 329 ? 11.273 13.844 1.167 1 96.5 329 PHE B C 1
ATOM 7435 O O . PHE B 1 329 ? 11.281 15.023 1.523 1 96.5 329 PHE B O 1
ATOM 7442 N N . TRP B 1 330 ? 12.102 12.875 1.664 1 96.94 330 TRP B N 1
ATOM 7443 C CA . TRP B 1 330 ? 12.906 13.07 2.867 1 96.94 330 TRP B CA 1
ATOM 7444 C C . TRP B 1 330 ? 14.359 12.68 2.625 1 96.94 330 TRP B C 1
ATOM 7446 O O . TRP B 1 330 ? 14.906 11.828 3.324 1 96.94 330 TRP B O 1
ATOM 7456 N N . PRO B 1 331 ? 15.023 13.406 1.699 1 96.31 331 PRO B N 1
ATOM 7457 C CA . PRO B 1 331 ? 16.406 13.023 1.368 1 96.31 331 PRO B CA 1
ATOM 7458 C C . PRO B 1 331 ? 17.359 13.219 2.537 1 96.31 331 PRO B C 1
ATOM 7460 O O . PRO B 1 331 ? 18.375 12.516 2.629 1 96.31 331 PRO B O 1
ATOM 7463 N N . GLU B 1 332 ? 17.031 14.156 3.447 1 95.62 332 GLU B N 1
ATOM 7464 C CA . GLU B 1 332 ? 17.922 14.406 4.574 1 95.62 332 GLU B CA 1
ATOM 7465 C C . GLU B 1 332 ? 17.844 13.273 5.598 1 95.62 332 GLU B C 1
ATOM 7467 O O . GLU B 1 332 ? 18.797 13.031 6.34 1 95.62 332 GLU B O 1
ATOM 7472 N N . GLY B 1 333 ? 16.672 12.625 5.707 1 96.25 333 GLY B N 1
ATOM 7473 C CA . GLY B 1 333 ? 16.469 11.438 6.527 1 96.25 333 GLY B CA 1
ATOM 7474 C C . GLY B 1 333 ? 16.766 11.672 7.996 1 96.25 333 GLY B C 1
ATOM 7475 O O . GLY B 1 333 ? 16.297 12.648 8.578 1 96.25 333 GLY B O 1
ATOM 7476 N N . LYS B 1 334 ? 17.406 10.617 8.711 1 95.75 334 LYS B N 1
ATOM 7477 C CA . LYS B 1 334 ? 17.875 10.625 10.102 1 95.75 334 LYS B CA 1
ATOM 7478 C C . LYS B 1 334 ? 16.688 10.727 11.07 1 95.75 334 LYS B C 1
ATOM 7480 O O . LYS B 1 334 ? 16.844 11.242 12.18 1 95.75 334 LYS B O 1
ATOM 7485 N N . GLY B 1 335 ? 15.523 10.422 10.57 1 94.62 335 GLY B N 1
ATOM 7486 C CA . GLY B 1 335 ? 14.352 10.531 11.43 1 94.62 335 GLY B CA 1
ATOM 7487 C C . GLY B 1 335 ? 13.805 9.188 11.867 1 94.62 335 GLY B C 1
ATOM 7488 O O . GLY B 1 335 ? 14.391 8.141 11.578 1 94.62 335 GLY B O 1
ATOM 7489 N N . ASN B 1 336 ? 12.734 9.258 12.633 1 93.81 336 ASN B N 1
ATOM 7490 C CA . ASN B 1 336 ? 12.086 8.078 13.188 1 93.81 336 ASN B CA 1
ATOM 7491 C C . ASN B 1 336 ? 10.562 8.188 13.117 1 93.81 336 ASN B C 1
ATOM 7493 O O . ASN B 1 336 ? 10.008 9.266 13.344 1 93.81 336 ASN B O 1
ATOM 7497 N N . ILE B 1 337 ? 9.969 7.141 12.805 1 93.5 337 ILE B N 1
ATOM 7498 C CA . ILE B 1 337 ? 8.508 7.078 12.766 1 93.5 337 ILE B CA 1
ATOM 7499 C C . ILE B 1 337 ? 8 6.129 13.844 1 93.5 337 ILE B C 1
ATOM 7501 O O . ILE B 1 337 ? 8.219 4.918 13.773 1 93.5 337 ILE B O 1
ATOM 7505 N N . GLY B 1 338 ? 7.281 6.668 14.789 1 91.88 338 GLY B N 1
ATOM 7506 C CA . GLY B 1 338 ? 6.816 5.895 15.93 1 91.88 338 GLY B CA 1
ATOM 7507 C C . GLY B 1 338 ? 5.645 4.992 15.602 1 91.88 338 GLY B C 1
ATOM 7508 O O . GLY B 1 338 ? 4.992 5.164 14.57 1 91.88 338 GLY B O 1
ATOM 7509 N N . TYR B 1 339 ? 5.371 4.113 16.562 1 83.5 339 TYR B N 1
ATOM 7510 C CA . TYR B 1 339 ? 4.305 3.137 16.375 1 83.5 339 TYR B CA 1
ATOM 7511 C C . TYR B 1 339 ? 2.959 3.826 16.203 1 83.5 339 TYR B C 1
ATOM 7513 O O . TYR B 1 339 ? 2.652 4.797 16.891 1 83.5 339 TYR B O 1
ATOM 7521 N N . GLY B 1 340 ? 2.244 3.283 15.227 1 84.94 340 GLY B N 1
ATOM 7522 C CA . GLY B 1 340 ? 0.889 3.764 15.016 1 84.94 340 GLY B CA 1
ATOM 7523 C C . GLY B 1 340 ? 0.834 5.102 14.305 1 84.94 340 GLY B C 1
ATOM 7524 O O . GLY B 1 340 ? -0.249 5.629 14.047 1 84.94 340 GLY B O 1
ATOM 7525 N N . ALA B 1 341 ? 2.047 5.668 14.047 1 87.56 341 ALA B N 1
ATOM 7526 C CA . ALA B 1 341 ? 2.055 6.934 13.312 1 87.56 341 ALA B CA 1
ATOM 7527 C C . ALA B 1 341 ? 1.568 6.738 11.883 1 87.56 341 ALA B C 1
ATOM 7529 O O . ALA B 1 341 ? 1.918 5.754 11.227 1 87.56 341 ALA B O 1
ATOM 7530 N N . ASN B 1 342 ? 0.67 7.605 11.516 1 85.06 342 ASN B N 1
ATOM 7531 C CA . ASN B 1 342 ? 0.165 7.68 10.148 1 85.06 342 ASN B CA 1
ATOM 7532 C C . ASN B 1 342 ? 0.645 8.945 9.445 1 85.06 342 ASN B C 1
ATOM 7534 O O . ASN B 1 342 ? -0.045 9.969 9.453 1 85.06 342 ASN B O 1
ATOM 7538 N N . VAL B 1 343 ? 1.76 8.797 8.766 1 85.62 343 VAL B N 1
ATOM 7539 C CA . VAL B 1 343 ? 2.379 9.945 8.102 1 85.62 343 VAL B CA 1
ATOM 7540 C C . VAL B 1 343 ? 1.996 9.961 6.625 1 85.62 343 VAL B C 1
ATOM 7542 O O . VAL B 1 343 ? 2.762 9.5 5.777 1 85.62 343 VAL B O 1
ATOM 7545 N N . GLY B 1 344 ? 0.702 10.469 6.387 1 74.69 344 GLY B N 1
ATOM 7546 C CA . GLY B 1 344 ? 0.372 10.516 4.969 1 74.69 344 GLY B CA 1
ATOM 7547 C C . GLY B 1 344 ? -1.122 10.516 4.703 1 74.69 344 GLY B C 1
ATOM 7548 O O . GLY B 1 344 ? -1.738 9.453 4.609 1 74.69 344 GLY B O 1
ATOM 7549 N N . SER B 1 345 ? -1.774 11.555 4.922 1 63.69 345 SER B N 1
ATOM 7550 C CA . SER B 1 345 ? -3.09 11.742 4.32 1 63.69 345 SER B CA 1
ATOM 7551 C C . SER B 1 345 ? -2.994 12.516 3.008 1 63.69 345 SER B C 1
ATOM 7553 O O . SER B 1 345 ? -3.117 13.742 2.992 1 63.69 345 SER B O 1
ATOM 7555 N N . ASN B 1 346 ? -2.695 11.672 2.02 1 62.16 346 ASN B N 1
ATOM 7556 C CA . ASN B 1 346 ? -2.479 12.406 0.779 1 62.16 346 ASN B CA 1
ATOM 7557 C C . ASN B 1 346 ? -3.752 12.484 -0.059 1 62.16 346 ASN B C 1
ATOM 7559 O O . ASN B 1 346 ? -3.77 13.125 -1.111 1 62.16 346 ASN B O 1
ATOM 7563 N N . HIS B 1 347 ? -4.738 11.938 0.592 1 65.25 347 HIS B N 1
ATOM 7564 C CA . HIS B 1 347 ? -5.961 11.914 -0.2 1 65.25 347 HIS B CA 1
ATOM 7565 C C . HIS B 1 347 ? -6.926 13.008 0.244 1 65.25 347 HIS B C 1
ATOM 7567 O O . HIS B 1 347 ? -7.301 13.07 1.418 1 65.25 347 HIS B O 1
ATOM 7573 N N . THR B 1 348 ? -7.168 14.023 -0.641 1 65.12 348 THR B N 1
ATOM 7574 C CA . THR B 1 348 ? -8.094 15.117 -0.378 1 65.12 348 THR B CA 1
ATOM 7575 C C . THR B 1 348 ? -9.492 14.781 -0.904 1 65.12 348 THR B C 1
ATOM 7577 O O . THR B 1 348 ? -10.305 15.672 -1.13 1 65.12 348 THR B O 1
ATOM 7580 N N . LEU B 1 349 ? -9.812 13.5 -1.058 1 69.25 349 LEU B N 1
ATOM 7581 C CA . LEU B 1 349 ? -11.062 13.117 -1.706 1 69.25 349 LEU B CA 1
ATOM 7582 C C . LEU B 1 349 ? -10.953 13.234 -3.221 1 69.25 349 LEU B C 1
ATOM 7584 O O . LEU B 1 349 ? -11.484 12.406 -3.957 1 69.25 349 LEU B O 1
ATOM 7588 N N . LYS B 1 350 ? -10.234 14.352 -3.574 1 74.06 350 LYS B N 1
ATOM 7589 C CA . LYS B 1 350 ? -10.102 14.648 -4.996 1 74.06 350 LYS B CA 1
ATOM 7590 C C . LYS B 1 350 ? -9.039 13.773 -5.648 1 74.06 350 LYS B C 1
ATOM 7592 O O . LYS B 1 350 ? -9.25 13.242 -6.742 1 74.06 350 LYS B O 1
ATOM 7597 N N . ALA B 1 351 ? -7.895 13.664 -5.051 1 75.56 351 ALA B N 1
ATOM 7598 C CA . ALA B 1 351 ? -6.785 12.867 -5.566 1 75.56 351 ALA B CA 1
ATOM 7599 C C . ALA B 1 351 ? -5.699 12.695 -4.508 1 75.56 351 ALA B C 1
ATOM 7601 O O . ALA B 1 351 ? -5.602 13.492 -3.57 1 75.56 351 ALA B O 1
ATOM 7602 N N . PRO B 1 352 ? -5 11.641 -4.676 1 78.56 352 PRO B N 1
ATOM 7603 C CA . PRO B 1 352 ? -3.852 11.453 -3.785 1 78.56 352 PRO B CA 1
ATOM 7604 C C . PRO B 1 352 ? -2.6 12.172 -4.281 1 78.56 352 PRO B C 1
ATOM 7606 O O . PRO B 1 352 ? -1.562 11.539 -4.492 1 78.56 352 PRO B O 1
ATOM 7609 N N . ASP B 1 353 ? -2.611 13.461 -4.391 1 82.31 353 ASP B N 1
ATOM 7610 C CA . ASP B 1 353 ? -1.556 14.203 -5.074 1 82.31 353 ASP B CA 1
ATOM 7611 C C . ASP B 1 353 ? -0.793 15.094 -4.098 1 82.31 353 ASP B C 1
ATOM 7613 O O . ASP B 1 353 ? 0.128 15.812 -4.492 1 82.31 353 ASP B O 1
ATOM 7617 N N . GLN B 1 354 ? -1.198 15.055 -2.838 1 87.69 354 GLN B N 1
ATOM 7618 C CA . GLN B 1 354 ? -0.491 15.898 -1.884 1 87.69 354 GLN B CA 1
ATOM 7619 C C . GLN B 1 354 ? 0.787 15.227 -1.393 1 87.69 354 GLN B C 1
ATOM 7621 O O . GLN B 1 354 ? 0.956 14.016 -1.545 1 87.69 354 GLN B O 1
ATOM 7626 N N . GLU B 1 355 ? 1.765 16.062 -0.864 1 91.19 355 GLU B N 1
ATOM 7627 C CA . GLU B 1 355 ? 3.045 15.492 -0.452 1 91.19 355 GLU B CA 1
ATOM 7628 C C . GLU B 1 355 ? 3.521 16.109 0.863 1 91.19 355 GLU B C 1
ATOM 7630 O O . GLU B 1 355 ? 2.998 17.125 1.305 1 91.19 355 GLU B O 1
ATOM 7635 N N . LEU B 1 356 ? 4.469 15.422 1.464 1 94.5 356 LEU B N 1
ATOM 7636 C CA . LEU B 1 356 ? 5.125 15.844 2.699 1 94.5 356 LEU B CA 1
ATOM 7637 C C . LEU B 1 356 ? 6.637 15.906 2.516 1 94.5 356 LEU B C 1
ATOM 7639 O O .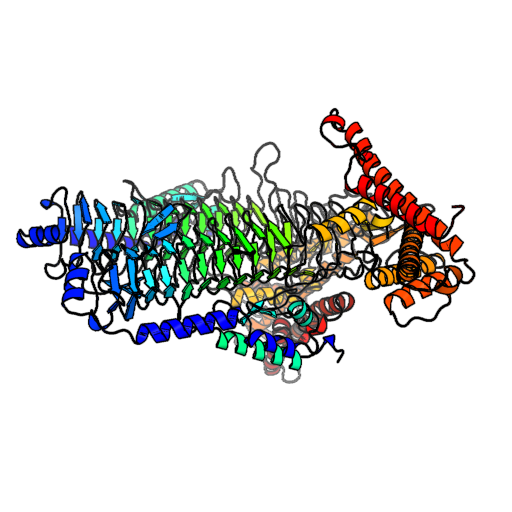 LEU B 1 356 ? 7.234 15 1.933 1 94.5 356 LEU B O 1
ATOM 7643 N N . TRP B 1 357 ? 7.215 16.984 2.939 1 96.38 357 TRP B N 1
ATOM 7644 C CA . TRP B 1 357 ? 8.664 17.109 3.035 1 96.38 357 TRP B CA 1
ATOM 7645 C C . TRP B 1 357 ? 9.109 17.188 4.492 1 96.38 357 TRP B C 1
ATOM 7647 O O . TRP B 1 357 ? 9.102 18.266 5.09 1 96.38 357 TRP B O 1
ATOM 7657 N N . PRO B 1 358 ? 9.539 16.047 5.031 1 96.94 358 PRO B N 1
ATOM 7658 C CA . PRO B 1 358 ? 10.047 16.109 6.402 1 96.94 358 PRO B CA 1
ATOM 7659 C C . PRO B 1 358 ? 11.398 16.812 6.496 1 96.94 358 PRO B C 1
ATOM 7661 O O . PRO B 1 358 ? 12.117 16.922 5.5 1 96.94 358 PRO B O 1
ATOM 7664 N N . GLY B 1 359 ? 11.711 17.312 7.676 1 97.31 359 GLY B N 1
ATOM 7665 C CA . GLY B 1 359 ? 13.031 17.859 7.941 1 97.31 359 GLY B CA 1
ATOM 7666 C C . GLY B 1 359 ? 14.016 16.812 8.453 1 97.31 359 GLY B C 1
ATOM 7667 O O . GLY B 1 359 ? 13.609 15.734 8.883 1 97.31 359 GLY B O 1
ATOM 7668 N N . GLU B 1 360 ? 15.258 17.188 8.359 1 97.5 360 GLU B N 1
ATOM 7669 C CA . GLU B 1 360 ? 16.297 16.297 8.875 1 97.5 360 GLU B CA 1
ATOM 7670 C C . GLU B 1 360 ? 16.047 15.93 10.328 1 97.5 360 GLU B C 1
ATOM 7672 O O . GLU B 1 360 ? 15.797 16.797 11.164 1 97.5 360 GLU B O 1
ATOM 7677 N N . GLY B 1 361 ? 15.969 14.648 10.578 1 97.19 361 GLY B N 1
ATOM 7678 C CA . GLY B 1 361 ? 15.961 14.164 11.953 1 97.19 361 GLY B CA 1
ATOM 7679 C C . GLY B 1 361 ? 14.609 14.32 12.625 1 97.19 361 GLY B C 1
ATOM 7680 O O . GLY B 1 361 ? 14.492 14.172 13.844 1 97.19 361 GLY B O 1
ATOM 7681 N N . VAL B 1 362 ? 13.562 14.625 11.883 1 96.94 362 VAL B N 1
ATOM 7682 C CA . VAL B 1 362 ? 12.242 14.789 12.484 1 96.94 362 VAL B CA 1
ATOM 7683 C C . VAL B 1 362 ? 11.773 13.461 13.086 1 96.94 362 VAL B C 1
ATOM 7685 O O . VAL B 1 362 ? 11.992 12.398 12.5 1 96.94 362 VAL B O 1
ATOM 7688 N N . PHE B 1 363 ? 11.195 13.547 14.266 1 96.25 363 PHE B N 1
ATOM 7689 C CA . PHE B 1 363 ? 10.672 12.398 15 1 96.25 363 PHE B CA 1
ATOM 7690 C C . PHE B 1 363 ? 9.148 12.422 15.031 1 96.25 363 PHE B C 1
ATOM 7692 O O . PHE B 1 363 ? 8.547 13.336 15.602 1 96.25 363 PHE B O 1
ATOM 7699 N N . TYR B 1 364 ? 8.531 11.492 14.445 1 95.81 364 TYR B N 1
ATOM 7700 C CA . TYR B 1 364 ? 7.09 11.328 14.547 1 95.81 364 TYR B CA 1
ATOM 7701 C C . TYR B 1 364 ? 6.719 10.406 15.703 1 95.81 364 TYR B C 1
ATOM 7703 O O . TYR B 1 364 ? 6.973 9.203 15.648 1 95.81 364 TYR B O 1
ATOM 7711 N N . GLY B 1 365 ? 6.09 10.922 16.672 1 94.44 365 GLY B N 1
ATOM 7712 C CA . GLY B 1 365 ? 5.773 10.172 17.875 1 94.44 365 GLY B CA 1
ATOM 7713 C C . GLY B 1 365 ? 4.656 9.164 17.672 1 94.44 365 GLY B C 1
ATOM 7714 O O . GLY B 1 365 ? 4.203 8.945 16.547 1 94.44 365 GLY B O 1
ATOM 7715 N N . LEU B 1 366 ? 4.262 8.555 18.828 1 88.56 366 LEU B N 1
ATOM 7716 C CA . LEU B 1 366 ? 3.25 7.504 18.859 1 88.56 366 LEU B CA 1
ATOM 7717 C C . LEU B 1 366 ? 1.908 8.031 18.359 1 88.56 366 LEU B C 1
ATOM 7719 O O . LEU B 1 366 ? 1.447 9.086 18.812 1 88.56 366 LEU B O 1
ATOM 7723 N N . SER B 1 367 ? 1.33 7.332 17.328 1 88.94 367 SER B N 1
ATOM 7724 C CA . SER B 1 367 ? -0.037 7.555 16.875 1 88.94 367 SER B CA 1
ATOM 7725 C C . SER B 1 367 ? -0.221 8.977 16.344 1 88.94 367 SER B C 1
ATOM 7727 O O . SER B 1 367 ? -1.275 9.586 16.547 1 88.94 367 SER B O 1
ATOM 7729 N N . VAL B 1 368 ? 0.896 9.586 15.797 1 91.31 368 VAL B N 1
ATOM 7730 C CA . VAL B 1 368 ? 0.768 10.891 15.156 1 91.31 368 VAL B CA 1
ATOM 7731 C C . VAL B 1 368 ? 0.061 10.742 13.812 1 91.31 368 VAL B C 1
ATOM 7733 O O . VAL B 1 368 ? 0.165 9.703 13.164 1 91.31 368 VAL B O 1
ATOM 7736 N N . SER B 1 369 ? -0.74 11.75 13.445 1 90.31 369 SER B N 1
ATOM 7737 C CA . SER B 1 369 ? -1.361 11.852 12.125 1 90.31 369 SER B CA 1
ATOM 7738 C C . SER B 1 369 ? -0.967 13.148 11.43 1 90.31 369 SER B C 1
ATOM 7740 O O . SER B 1 369 ? -1.248 14.242 11.93 1 90.31 369 SER B O 1
ATOM 7742 N N . VAL B 1 370 ? -0.391 13.039 10.258 1 91.69 370 VAL B N 1
ATOM 7743 C CA . VAL B 1 370 ? 0.09 14.219 9.547 1 91.69 370 VAL B CA 1
ATOM 7744 C C . VAL B 1 370 ? -0.754 14.453 8.297 1 91.69 370 VAL B C 1
ATOM 7746 O O . VAL B 1 370 ? -0.801 13.609 7.406 1 91.69 370 VAL B O 1
ATOM 7749 N N . LYS B 1 371 ? -1.428 15.562 8.266 1 88.94 371 LYS B N 1
ATOM 7750 C CA . LYS B 1 371 ? -2.191 15.945 7.082 1 88.94 371 LYS B CA 1
ATOM 7751 C C . LYS B 1 371 ? -1.304 16.641 6.059 1 88.94 371 LYS B C 1
ATOM 7753 O O . LYS B 1 371 ? -0.407 17.406 6.422 1 88.94 371 LYS B O 1
ATOM 7758 N N . TYR B 1 372 ? -1.578 16.438 4.82 1 89.88 372 TYR B N 1
ATOM 7759 C CA . TYR B 1 372 ? -0.814 17.031 3.725 1 89.88 372 TYR B CA 1
ATOM 7760 C C . TYR B 1 372 ? -1.572 18.188 3.086 1 89.88 372 TYR B C 1
ATOM 7762 O O . TYR B 1 372 ? -2.799 18.266 3.189 1 89.88 372 TYR B O 1
ATOM 7770 N N . PRO B 1 373 ? -0.854 19.094 2.396 1 91.56 373 PRO B N 1
ATOM 7771 C CA . PRO B 1 373 ? 0.605 19.141 2.273 1 91.56 373 PRO B CA 1
ATOM 7772 C C . PRO B 1 373 ? 1.284 19.703 3.518 1 91.56 373 PRO B C 1
ATOM 7774 O O . PRO B 1 373 ? 0.697 20.531 4.227 1 91.56 373 PRO B O 1
ATOM 7777 N N . SER B 1 374 ? 2.436 19.234 3.756 1 94.44 374 SER B N 1
ATOM 7778 C CA . SER B 1 374 ? 3.242 19.766 4.852 1 94.44 374 SER B CA 1
ATOM 7779 C C . SER B 1 374 ? 4.719 19.828 4.469 1 94.44 374 SER B C 1
ATOM 7781 O O . SER B 1 374 ? 5.191 19.031 3.664 1 94.44 374 SER B O 1
ATOM 7783 N N . ASN B 1 375 ? 5.406 20.812 4.957 1 96.88 375 ASN B N 1
ATOM 7784 C CA . ASN B 1 375 ? 6.832 21.016 4.727 1 96.88 375 ASN B CA 1
ATOM 7785 C C . ASN B 1 375 ? 7.57 21.328 6.027 1 96.88 375 ASN B C 1
ATOM 7787 O O . ASN B 1 375 ? 7.387 22.406 6.602 1 96.88 375 ASN B O 1
ATOM 7791 N N . PHE B 1 376 ? 8.367 20.422 6.453 1 97.94 376 PHE B N 1
ATOM 7792 C CA . PHE B 1 376 ? 9.125 20.594 7.688 1 97.94 376 PHE B CA 1
ATOM 7793 C C . PHE B 1 376 ? 10.625 20.672 7.398 1 97.94 376 PHE B C 1
ATOM 7795 O O . PHE B 1 376 ? 11.445 20.453 8.289 1 97.94 376 PHE B O 1
ATOM 7802 N N . THR B 1 377 ? 11.07 20.953 6.199 1 97.25 377 THR B N 1
ATOM 7803 C CA . THR B 1 377 ? 12.469 20.922 5.789 1 97.25 377 THR B CA 1
ATOM 7804 C C . THR B 1 377 ? 13.289 21.906 6.598 1 97.25 377 THR B C 1
ATOM 7806 O O . THR B 1 377 ? 14.484 21.703 6.816 1 97.25 377 THR B O 1
ATOM 7809 N N . HIS B 1 378 ? 12.688 22.969 7.066 1 97.94 378 HIS B N 1
ATOM 7810 C CA . HIS B 1 378 ? 13.406 23.984 7.844 1 97.94 378 HIS B CA 1
ATOM 7811 C C . HIS B 1 378 ? 13.117 23.828 9.336 1 97.94 378 HIS B C 1
ATOM 7813 O O . HIS B 1 378 ? 13.258 24.797 10.094 1 97.94 378 HIS B O 1
ATOM 7819 N N . ALA B 1 379 ? 12.633 22.719 9.734 1 98.38 379 ALA B N 1
ATOM 7820 C CA . ALA B 1 379 ? 12.445 22.359 11.141 1 98.38 379 ALA B CA 1
ATOM 7821 C C . ALA B 1 379 ? 13.172 21.078 11.492 1 98.38 379 ALA B C 1
ATOM 7823 O O . ALA B 1 379 ? 12.57 20.141 12.047 1 98.38 379 ALA B O 1
ATOM 7824 N N . PRO B 1 380 ? 14.43 21.031 11.25 1 98.31 380 PRO B N 1
ATOM 7825 C CA . PRO B 1 380 ? 15.18 19.797 11.516 1 98.31 380 PRO B CA 1
ATOM 7826 C C . PRO B 1 380 ? 15.172 19.422 13 1 98.31 380 PRO B C 1
ATOM 7828 O O . PRO B 1 380 ? 15.164 20.297 13.867 1 98.31 380 PRO B O 1
ATOM 7831 N N . TYR B 1 381 ? 15.148 18.078 13.242 1 97.88 381 TYR B N 1
ATOM 7832 C CA . TYR B 1 381 ? 15.289 17.469 14.562 1 97.88 381 TYR B CA 1
ATOM 7833 C C . TYR B 1 381 ? 14.148 17.906 15.484 1 97.88 381 TYR B C 1
ATOM 7835 O O . TYR B 1 381 ? 14.328 17.984 16.703 1 97.88 381 TYR B O 1
ATOM 7843 N N . SER B 1 382 ? 13.047 18.297 14.891 1 98.31 382 SER B N 1
ATOM 7844 C CA . SER B 1 382 ? 11.836 18.578 15.656 1 98.31 382 SER B CA 1
ATOM 7845 C C . SER B 1 382 ? 11.078 17.297 15.977 1 98.31 382 SER B C 1
ATOM 7847 O O . SER B 1 382 ? 11.289 16.266 15.336 1 98.31 382 SER B O 1
ATOM 7849 N N . VAL B 1 383 ? 10.195 17.406 16.969 1 97.75 383 VAL B N 1
ATOM 7850 C CA . VAL B 1 383 ? 9.453 16.25 17.469 1 97.75 383 VAL B CA 1
ATOM 7851 C C . VAL B 1 383 ? 7.957 16.531 17.422 1 97.75 383 VAL B C 1
ATOM 7853 O O . VAL B 1 383 ? 7.504 17.578 17.906 1 97.75 383 VAL B O 1
ATOM 7856 N N . LEU B 1 384 ? 7.211 15.719 16.766 1 97.5 384 LEU B N 1
ATOM 7857 C CA . LEU B 1 384 ? 5.77 15.68 16.969 1 97.5 384 LEU B CA 1
ATOM 7858 C C . LEU B 1 384 ? 5.402 14.688 18.078 1 97.5 384 LEU B C 1
ATOM 7860 O O . LEU B 1 384 ? 5.621 13.484 17.922 1 97.5 384 LEU B O 1
ATOM 7864 N N . ALA B 1 385 ? 4.863 15.148 19.094 1 96.31 385 ALA B N 1
ATOM 7865 C CA . ALA B 1 385 ? 4.602 14.344 20.281 1 96.31 385 ALA B CA 1
ATOM 7866 C C . ALA B 1 385 ? 3.484 13.344 20.031 1 96.31 385 ALA B C 1
ATOM 7868 O O . ALA B 1 385 ? 2.777 13.43 19.031 1 96.31 385 ALA B O 1
ATOM 7869 N N . THR B 1 386 ? 3.344 12.391 20.969 1 92.81 386 THR B N 1
ATOM 7870 C CA . THR B 1 386 ? 2.355 11.312 20.922 1 92.81 386 THR B CA 1
ATOM 7871 C C . THR B 1 386 ? 0.952 11.883 20.734 1 92.81 386 THR B C 1
ATOM 7873 O O . THR B 1 386 ? 0.554 12.82 21.438 1 92.81 386 THR B O 1
ATOM 7876 N N . GLY B 1 387 ? 0.264 11.336 19.781 1 90.75 387 GLY B N 1
ATOM 7877 C CA . GLY B 1 387 ? -1.151 11.633 19.625 1 90.75 387 GLY B CA 1
ATOM 7878 C C . GLY B 1 387 ? -1.415 12.898 18.828 1 90.75 387 GLY B C 1
ATOM 7879 O O . GLY B 1 387 ? -2.568 13.234 18.562 1 90.75 387 GLY B O 1
ATOM 7880 N N . VAL B 1 388 ? -0.376 13.68 18.406 1 92.88 388 VAL B N 1
ATOM 7881 C CA . VAL B 1 388 ? -0.545 14.945 17.703 1 92.88 388 VAL B CA 1
ATOM 7882 C C . VAL B 1 388 ? -1.099 14.688 16.297 1 92.88 388 VAL B C 1
ATOM 7884 O O . VAL B 1 388 ? -0.631 13.781 15.602 1 92.88 388 VAL B O 1
ATOM 7887 N N . SER B 1 389 ? -2.154 15.383 15.93 1 90.88 389 SER B N 1
ATOM 7888 C CA . SER B 1 389 ? -2.662 15.469 14.562 1 90.88 389 SER B CA 1
ATOM 7889 C C . SER B 1 389 ? -2.422 16.844 13.961 1 90.88 389 SER B C 1
ATOM 7891 O O . SER B 1 389 ? -2.867 17.859 14.516 1 90.88 389 SER B O 1
ATOM 7893 N N . THR B 1 390 ? -1.793 16.906 12.836 1 92.38 390 THR B N 1
ATOM 7894 C CA . THR B 1 390 ? -1.428 18.219 12.305 1 92.38 390 THR B CA 1
ATOM 7895 C C . THR B 1 390 ? -2.342 18.609 11.148 1 92.38 390 THR B C 1
ATOM 7897 O O . THR B 1 390 ? -2.875 17.734 10.453 1 92.38 390 THR B O 1
ATOM 7900 N N . LEU B 1 391 ? -2.498 19.859 10.984 1 90.88 391 LEU B N 1
ATOM 7901 C CA . LEU B 1 391 ? -3.078 20.438 9.781 1 90.88 391 LEU B CA 1
ATOM 7902 C C . LEU B 1 391 ? -2.004 20.688 8.727 1 90.88 391 LEU B C 1
ATOM 7904 O O . LEU B 1 391 ? -0.811 20.672 9.039 1 90.88 391 LEU B O 1
ATOM 7908 N N . PRO B 1 392 ? -2.418 20.875 7.461 1 91.06 392 PRO B N 1
ATOM 7909 C CA . PRO B 1 392 ? -1.417 21.266 6.465 1 91.06 392 PRO B CA 1
ATOM 7910 C C . PRO B 1 392 ? -0.654 22.531 6.863 1 91.06 392 PRO B C 1
ATOM 7912 O O . PRO B 1 392 ? -1.262 23.5 7.305 1 91.06 392 PRO B O 1
ATOM 7915 N N . GLN B 1 393 ? 0.742 22.438 6.699 1 94.62 393 GLN B N 1
ATOM 7916 C CA . GLN B 1 393 ? 1.478 23.578 7.23 1 94.62 393 GLN B CA 1
ATOM 7917 C C . GLN B 1 393 ? 2.924 23.578 6.742 1 94.62 393 GLN B C 1
ATOM 7919 O O . GLN B 1 393 ? 3.404 22.578 6.215 1 94.62 393 GLN B O 1
ATOM 7924 N N . LYS B 1 394 ? 3.51 24.719 6.922 1 96.19 394 LYS B N 1
ATOM 7925 C CA . LYS B 1 394 ? 4.945 24.922 6.762 1 96.19 394 LYS B CA 1
ATOM 7926 C C . LYS B 1 394 ? 5.605 25.266 8.094 1 96.19 394 LYS B C 1
ATOM 7928 O O . LYS B 1 394 ? 5.359 26.344 8.656 1 96.19 394 LYS B O 1
ATOM 7933 N N . LEU B 1 395 ? 6.375 24.344 8.57 1 97.12 395 LEU B N 1
ATOM 7934 C CA . LEU B 1 395 ? 7.031 24.516 9.859 1 97.12 395 LEU B CA 1
ATOM 7935 C C . LEU B 1 395 ? 8.508 24.859 9.68 1 97.12 395 LEU B C 1
ATOM 7937 O O . LEU B 1 395 ? 9.242 24.125 9.016 1 97.12 395 LEU B O 1
ATOM 7941 N N . GLU B 1 396 ? 8.938 25.984 10.258 1 98.19 396 GLU B N 1
ATOM 7942 C CA . GLU B 1 396 ? 10.312 26.438 10.07 1 98.19 396 GLU B CA 1
ATOM 7943 C C . GLU B 1 396 ? 10.961 26.797 11.406 1 98.19 396 GLU B C 1
ATOM 7945 O O . GLU B 1 396 ? 11.602 27.844 11.531 1 98.19 396 GLU B O 1
ATOM 7950 N N . MET B 1 397 ? 10.695 25.969 12.406 1 98.62 397 MET B N 1
ATOM 7951 C CA . MET B 1 397 ? 11.305 26.125 13.727 1 98.62 397 MET B CA 1
ATOM 7952 C C . MET B 1 397 ? 12.18 24.906 14.062 1 98.62 397 MET B C 1
ATOM 7954 O O . MET B 1 397 ? 11.68 23.891 14.555 1 98.62 397 MET B O 1
ATOM 7958 N N . PRO B 1 398 ? 13.484 25.016 13.945 1 98.62 398 PRO B N 1
ATOM 7959 C CA . PRO B 1 398 ? 14.375 23.875 14.211 1 98.62 398 PRO B CA 1
ATOM 7960 C C . PRO B 1 398 ? 14.32 23.406 15.664 1 98.62 398 PRO B C 1
ATOM 7962 O O . PRO B 1 398 ? 14.148 24.219 16.562 1 98.62 398 PRO B O 1
ATOM 7965 N N . PHE B 1 399 ? 14.469 22.078 15.875 1 98.62 399 PHE B N 1
ATOM 7966 C CA . PHE B 1 399 ? 14.578 21.469 17.188 1 98.62 399 PHE B CA 1
ATOM 7967 C C . PHE B 1 399 ? 13.344 21.781 18.031 1 98.62 399 PHE B C 1
ATOM 7969 O O . PHE B 1 399 ? 13.453 22.016 19.234 1 98.62 399 PHE B O 1
ATOM 7976 N N . ALA B 1 400 ? 12.203 21.828 17.422 1 98.75 400 ALA B N 1
ATOM 7977 C CA . ALA B 1 400 ? 10.977 22.188 18.125 1 98.75 400 ALA B CA 1
ATOM 7978 C C . ALA B 1 400 ? 10.25 20.953 18.641 1 98.75 400 ALA B C 1
ATOM 7980 O O . ALA B 1 400 ? 10.508 19.844 18.188 1 98.75 400 ALA B O 1
ATOM 7981 N N . LEU B 1 401 ? 9.398 21.141 19.594 1 98.5 401 LEU B N 1
ATOM 7982 C CA . LEU B 1 401 ? 8.391 20.188 20.031 1 98.5 401 LEU B CA 1
ATOM 7983 C C . LEU B 1 401 ? 6.988 20.672 19.672 1 98.5 401 LEU B C 1
ATOM 7985 O O . LEU B 1 401 ? 6.613 21.797 20.016 1 98.5 401 LEU B O 1
ATOM 7989 N N . VAL B 1 402 ? 6.316 19.953 18.891 1 98.19 402 VAL B N 1
ATOM 7990 C CA . VAL B 1 402 ? 4.891 20.172 18.656 1 98.19 402 VAL B CA 1
ATOM 7991 C C . VAL B 1 402 ? 4.07 19.203 19.5 1 98.19 402 VAL B C 1
ATOM 7993 O O . VAL B 1 402 ? 4.23 17.984 19.406 1 98.19 402 VAL B O 1
ATOM 7996 N N . ASN B 1 403 ? 3.23 19.734 20.328 1 97 403 ASN B N 1
ATOM 7997 C CA . ASN B 1 403 ? 2.439 18.938 21.25 1 97 403 ASN B CA 1
ATOM 7998 C C . ASN B 1 403 ? 0.954 19.266 21.156 1 97 403 ASN B C 1
ATOM 8000 O O . ASN B 1 403 ? 0.58 20.281 20.562 1 97 403 ASN B O 1
ATOM 8004 N N . ILE B 1 404 ? 0.11 18.375 21.656 1 93.12 404 ILE B N 1
ATOM 8005 C CA . ILE B 1 404 ? -1.304 18.688 21.812 1 93.12 404 ILE B CA 1
ATOM 8006 C C . ILE B 1 404 ? -1.455 19.953 22.656 1 93.12 404 ILE B C 1
ATOM 8008 O O . ILE B 1 404 ? -0.641 20.219 23.531 1 93.12 404 ILE B O 1
ATOM 8012 N N . PRO B 1 405 ? -2.502 20.734 22.344 1 91.38 405 PRO B N 1
ATOM 8013 C CA . PRO B 1 405 ? -2.633 22 23.062 1 91.38 405 PRO B CA 1
ATOM 8014 C C . PRO B 1 405 ? -2.744 21.812 24.578 1 91.38 405 PRO B C 1
ATOM 8016 O O . PRO B 1 405 ? -3.504 20.953 25.047 1 91.38 405 PRO B O 1
ATOM 8019 N N . GLY B 1 406 ? -1.96 22.594 25.281 1 86.81 406 GLY B N 1
ATOM 8020 C CA . GLY B 1 406 ? -2.006 22.562 26.734 1 86.81 406 GLY B CA 1
ATOM 8021 C C . GLY B 1 406 ? -3.148 23.359 27.312 1 86.81 406 GLY B C 1
ATOM 8022 O O . GLY B 1 406 ? -3.486 23.219 28.484 1 86.81 406 GLY B O 1
ATOM 8023 N N . HIS B 1 407 ? -3.697 24.281 26.422 1 85.25 407 HIS B N 1
ATOM 8024 C CA . HIS B 1 407 ? -4.773 25.172 26.859 1 85.25 407 HIS B CA 1
ATOM 8025 C C . HIS B 1 407 ? -5.875 25.25 25.812 1 85.25 407 HIS B C 1
ATOM 8027 O O . HIS B 1 407 ? -5.617 25.078 24.625 1 85.25 407 HIS B O 1
ATOM 8033 N N . ASN B 1 408 ? -7.078 25.438 26.359 1 84.38 408 ASN B N 1
ATOM 8034 C CA . ASN B 1 408 ? -8.164 25.797 25.453 1 84.38 408 ASN B CA 1
ATOM 8035 C C . ASN B 1 408 ? -8.195 27.312 25.203 1 84.38 408 ASN B C 1
ATOM 8037 O O . ASN B 1 408 ? -8.531 28.094 26.094 1 84.38 408 ASN B O 1
ATOM 8041 N N . ILE B 1 409 ? -7.797 27.672 24.031 1 88 409 ILE B N 1
ATOM 8042 C CA . ILE B 1 409 ? -7.824 29.078 23.641 1 88 409 ILE B CA 1
ATOM 8043 C C . ILE B 1 409 ? -9.031 29.344 22.734 1 88 409 ILE B C 1
ATOM 8045 O O . ILE B 1 409 ? -9.031 28.953 21.562 1 88 409 ILE B O 1
ATOM 8049 N N . PRO B 1 410 ? -10 30.016 23.219 1 81.81 410 PRO B N 1
ATOM 8050 C CA . PRO B 1 410 ? -11.266 30.172 22.5 1 81.81 410 PRO B CA 1
ATOM 8051 C C . PRO B 1 410 ? -11.086 30.766 21.109 1 81.81 410 PRO B C 1
ATOM 8053 O O . PRO B 1 410 ? -11.844 30.438 20.203 1 81.81 410 PRO B O 1
ATOM 8056 N N . ALA B 1 411 ? -10.141 31.609 20.984 1 85.88 411 ALA B N 1
ATOM 8057 C CA . ALA B 1 411 ? -9.961 32.344 19.734 1 85.88 411 ALA B CA 1
ATOM 8058 C C . ALA B 1 411 ? -9.305 31.453 18.672 1 85.88 411 ALA B C 1
ATOM 8060 O O . ALA B 1 411 ? -9.234 31.812 17.5 1 85.88 411 ALA B O 1
ATOM 8061 N N . LEU B 1 412 ? -8.922 30.281 19.078 1 88.94 412 LEU B N 1
ATOM 8062 C CA . LEU B 1 412 ? -8.234 29.406 18.156 1 88.94 412 LEU B CA 1
ATOM 8063 C C . LEU B 1 412 ? -8.984 28.078 18 1 88.94 412 LEU B C 1
ATOM 8065 O O . LEU B 1 412 ? -9.609 27.609 18.953 1 88.94 412 LEU B O 1
ATOM 8069 N N . SER B 1 413 ? -8.844 27.562 16.844 1 87.31 413 SER B N 1
ATOM 8070 C CA . SER B 1 413 ? -9.391 26.234 16.594 1 87.31 413 SER B CA 1
ATOM 8071 C C . SER B 1 413 ? -8.719 25.188 17.484 1 87.31 413 SER B C 1
ATOM 8073 O O . SER B 1 413 ? -7.504 25.234 17.688 1 87.31 413 SER B O 1
ATOM 8075 N N . PRO B 1 414 ? -9.555 24.25 17.953 1 86.06 414 PRO B N 1
ATOM 8076 C CA . PRO B 1 414 ? -8.961 23.172 18.75 1 86.06 414 PRO B CA 1
ATOM 8077 C C . PRO B 1 414 ? -8.023 22.281 17.938 1 86.06 414 PRO B C 1
ATOM 8079 O O . PRO B 1 414 ? -7.285 21.469 18.5 1 86.06 414 PRO B O 1
ATOM 8082 N N . ALA B 1 415 ? -8.031 22.438 16.625 1 87.88 415 ALA B N 1
ATOM 8083 C CA . ALA B 1 415 ? -7.164 21.641 15.773 1 87.88 415 ALA B CA 1
ATOM 8084 C C . ALA B 1 415 ? -5.742 22.203 15.75 1 87.88 415 ALA B C 1
ATOM 8086 O O . ALA B 1 415 ? -4.812 21.531 15.297 1 87.88 415 ALA B O 1
ATOM 8087 N N . VAL B 1 416 ? -5.582 23.375 16.281 1 93.31 416 VAL B N 1
ATOM 8088 C CA . VAL B 1 416 ? -4.273 24.016 16.312 1 93.31 416 VAL B CA 1
ATOM 8089 C C . VAL B 1 416 ? -3.461 23.453 17.484 1 93.31 416 VAL B C 1
ATOM 8091 O O . VAL B 1 416 ? -3.947 23.391 18.609 1 93.31 416 VAL B O 1
ATOM 8094 N N . ASN B 1 417 ? -2.211 23.031 17.203 1 96.12 417 ASN B N 1
ATOM 8095 C CA . ASN B 1 417 ? -1.346 22.469 18.234 1 96.12 417 ASN B CA 1
ATOM 8096 C C . ASN B 1 417 ? -0.495 23.547 18.906 1 96.12 417 ASN B C 1
ATOM 8098 O O . ASN B 1 417 ? -0.554 24.719 18.531 1 96.12 417 ASN B O 1
ATOM 8102 N N . GLU B 1 418 ? 0.206 23.109 20.031 1 97.5 418 GLU B N 1
ATOM 8103 C CA . GLU B 1 418 ? 1.155 24 20.703 1 97.5 418 GLU B CA 1
ATOM 8104 C C . GLU B 1 418 ? 2.59 23.672 20.297 1 97.5 418 GLU B C 1
ATOM 8106 O O . GLU B 1 418 ? 2.969 22.5 20.203 1 97.5 418 GLU B O 1
ATOM 8111 N N . ILE B 1 419 ? 3.336 24.719 20.016 1 98.5 419 ILE B N 1
ATOM 8112 C CA . ILE B 1 419 ? 4.711 24.484 19.594 1 98.5 419 ILE B CA 1
ATOM 8113 C C . ILE B 1 419 ? 5.68 25.125 20.578 1 98.5 419 ILE B C 1
ATOM 8115 O O . ILE B 1 419 ? 5.383 26.172 21.172 1 98.5 419 ILE B O 1
ATOM 8119 N N . PHE B 1 420 ? 6.82 24.516 20.812 1 98.44 420 PHE B N 1
ATOM 8120 C CA . PHE B 1 420 ? 7.934 24.969 21.625 1 98.44 420 PHE B CA 1
ATOM 8121 C C . PHE B 1 420 ? 9.227 25 20.828 1 98.44 420 PHE B C 1
ATOM 8123 O O . PHE B 1 420 ? 9.977 24.031 20.797 1 98.44 420 PHE B O 1
ATOM 8130 N N . PRO B 1 421 ? 9.531 26.156 20.156 1 98.56 421 PRO B N 1
ATOM 8131 C CA . PRO B 1 421 ? 10.758 26.25 19.359 1 98.56 421 PRO B CA 1
ATOM 8132 C C . PRO B 1 421 ? 12.023 26 20.172 1 98.56 421 PRO B C 1
ATOM 8134 O O . PRO B 1 421 ? 12.141 26.484 21.297 1 98.56 421 PRO B O 1
ATOM 8137 N N . GLY B 1 422 ? 12.969 25.219 19.625 1 98.38 422 GLY B N 1
ATOM 8138 C CA . GLY B 1 422 ? 14.25 24.984 20.266 1 98.38 422 GLY B CA 1
ATOM 8139 C C . GLY B 1 422 ? 14.156 24.094 21.484 1 98.38 422 GLY B C 1
ATOM 8140 O O . GLY B 1 422 ? 15.133 23.938 22.219 1 98.38 422 GLY B O 1
ATOM 8141 N N . TRP B 1 423 ? 13.023 23.5 21.656 1 98 423 TRP B N 1
ATOM 8142 C CA . TRP B 1 423 ? 12.758 22.719 22.859 1 98 423 TRP B CA 1
ATOM 8143 C C . TRP B 1 423 ? 13.742 21.562 22.984 1 98 423 TRP B C 1
ATOM 8145 O O . TRP B 1 423 ? 14.211 21.266 24.094 1 98 423 TRP B O 1
ATOM 8155 N N . VAL B 1 424 ? 14.109 20.891 21.938 1 97.62 424 VAL B N 1
ATOM 8156 C CA . VAL B 1 424 ? 15.008 19.734 21.969 1 97.62 424 VAL B CA 1
ATOM 8157 C C . VAL B 1 424 ? 16.391 20.172 22.469 1 97.62 424 VAL B C 1
ATOM 8159 O O . VAL B 1 424 ? 17.047 19.438 23.203 1 97.62 424 VAL B O 1
ATOM 8162 N N . LEU B 1 425 ? 16.828 21.312 22.078 1 97.19 425 LEU B N 1
ATOM 8163 C CA . LEU B 1 425 ? 18.109 21.875 22.516 1 97.19 425 LEU B CA 1
ATOM 8164 C C . LEU B 1 425 ? 18.062 22.234 23.984 1 97.19 425 LEU B C 1
ATOM 8166 O O . LEU B 1 425 ? 19.016 21.969 24.734 1 97.19 425 LEU B O 1
ATOM 8170 N N . GLY B 1 426 ? 17 22.828 24.344 1 95.56 426 GLY B N 1
ATOM 8171 C CA . GLY B 1 426 ? 16.906 23.375 25.688 1 95.56 426 GLY B CA 1
ATOM 8172 C C . GLY B 1 426 ? 16.594 22.312 26.734 1 95.56 426 GLY B C 1
ATOM 8173 O O . GLY B 1 426 ? 17.125 22.359 27.844 1 95.56 426 GLY B O 1
ATOM 8174 N N . GLN B 1 427 ? 15.766 21.375 26.328 1 93.56 427 GLN B N 1
ATOM 8175 C CA . GLN B 1 427 ? 15.227 20.484 27.344 1 93.56 427 GLN B CA 1
ATOM 8176 C C . GLN B 1 427 ? 15.672 19.047 27.109 1 93.56 427 GLN B C 1
ATOM 8178 O O . GLN B 1 427 ? 15.539 18.203 28 1 93.56 427 GLN B O 1
ATOM 8183 N N . SER B 1 428 ? 16.266 18.766 26 1 93.62 428 SER B N 1
ATOM 8184 C CA . SER B 1 428 ? 16.641 17.391 25.703 1 93.62 428 SER B CA 1
ATOM 8185 C C . SER B 1 428 ? 17.922 17.328 24.859 1 93.62 428 SER B C 1
ATOM 8187 O O . SER B 1 428 ? 17.953 16.672 23.828 1 93.62 428 SER B O 1
ATOM 8189 N N . VAL B 1 429 ? 18.938 17.984 25.328 1 94.38 429 VAL B N 1
ATOM 8190 C CA . VAL B 1 429 ? 20.188 18.016 24.578 1 94.38 429 VAL B CA 1
ATOM 8191 C C . VAL B 1 429 ? 20.797 16.625 24.531 1 94.38 429 VAL B C 1
ATOM 8193 O O . VAL B 1 429 ? 21.547 16.297 23.609 1 94.38 429 VAL B O 1
ATOM 8196 N N . PHE B 1 430 ? 20.406 15.766 25.484 1 92.88 430 PHE B N 1
ATOM 8197 C CA . PHE B 1 430 ? 20.781 14.359 25.469 1 92.88 430 PHE B CA 1
ATOM 8198 C C . PHE B 1 430 ? 20.438 13.719 24.125 1 92.88 430 PHE B C 1
ATOM 8200 O O . PHE B 1 430 ? 21.234 12.969 23.562 1 92.88 430 PHE B O 1
ATOM 8207 N N . THR B 1 431 ? 19.234 13.992 23.625 1 93.69 431 THR B N 1
ATOM 8208 C CA . THR B 1 431 ? 18.766 13.438 22.359 1 93.69 431 THR B CA 1
ATOM 8209 C C . THR B 1 431 ? 19.656 13.875 21.203 1 93.69 431 THR B C 1
ATOM 8211 O O . THR B 1 431 ? 19.953 13.086 20.297 1 93.69 431 THR B O 1
ATOM 8214 N N . VAL B 1 432 ? 20.109 15.117 21.234 1 94.81 432 VAL B N 1
ATOM 8215 C CA . VAL B 1 432 ? 20.969 15.648 20.188 1 94.81 432 VAL B CA 1
ATOM 8216 C C . VAL B 1 432 ? 22.312 14.922 20.203 1 94.81 432 VAL B C 1
ATOM 8218 O O . VAL B 1 432 ? 22.797 14.477 19.156 1 94.81 432 VAL B O 1
ATOM 8221 N N . LEU B 1 433 ? 22.875 14.789 21.391 1 93.88 433 LEU B N 1
ATOM 8222 C CA . LEU B 1 433 ? 24.156 14.117 21.547 1 93.88 433 LEU B CA 1
ATOM 8223 C C . LEU B 1 433 ? 24.062 12.648 21.141 1 93.88 433 LEU B C 1
ATOM 8225 O O . LEU B 1 433 ? 24.953 12.117 20.484 1 93.88 433 LEU B O 1
ATOM 8229 N N . ARG B 1 434 ? 23 12.047 21.484 1 93.31 434 ARG B N 1
ATOM 8230 C CA . ARG B 1 434 ? 22.781 10.648 21.141 1 93.31 434 ARG B CA 1
ATOM 8231 C C . ARG B 1 434 ? 22.672 10.453 19.641 1 93.31 434 ARG B C 1
ATOM 8233 O O . ARG B 1 434 ? 23.203 9.492 19.094 1 93.31 434 ARG B O 1
ATOM 8240 N N . ASN B 1 435 ? 21.938 11.312 19.031 1 92.88 435 ASN B N 1
ATOM 8241 C CA . ASN B 1 435 ? 21.797 11.211 17.594 1 92.88 435 ASN B CA 1
ATOM 8242 C C . ASN B 1 435 ? 23.125 11.383 16.875 1 92.88 435 ASN B C 1
ATOM 8244 O O . ASN B 1 435 ? 23.422 10.648 15.93 1 92.88 435 ASN B O 1
ATOM 8248 N N . MET B 1 436 ? 23.922 12.328 17.281 1 91.38 436 MET B N 1
ATOM 8249 C CA . MET B 1 436 ? 25.219 12.539 16.672 1 91.38 436 MET B CA 1
ATOM 8250 C C . MET B 1 436 ? 26.094 11.289 16.812 1 91.38 436 MET B C 1
ATOM 8252 O O . MET B 1 436 ? 26.766 10.875 15.859 1 91.38 436 MET B O 1
ATOM 8256 N N . ASP B 1 437 ? 26.047 10.742 17.938 1 91.19 437 ASP B N 1
ATOM 8257 C CA . ASP B 1 437 ? 26.797 9.523 18.203 1 91.19 437 ASP B CA 1
ATOM 8258 C C . ASP B 1 437 ? 26.297 8.367 17.359 1 91.19 437 ASP B C 1
ATOM 8260 O O . ASP B 1 437 ? 27.078 7.625 16.766 1 91.19 437 ASP B O 1
ATOM 8264 N N . LYS B 1 438 ? 25.047 8.219 17.281 1 90.44 438 LYS B N 1
ATOM 8265 C CA . LYS B 1 438 ? 24.391 7.148 16.547 1 90.44 438 LYS B CA 1
ATOM 8266 C C . LYS B 1 438 ? 24.75 7.203 15.062 1 90.44 438 LYS B C 1
ATOM 8268 O O . LYS B 1 438 ? 25.109 6.188 14.469 1 90.44 438 LYS B O 1
ATOM 8273 N N . PHE B 1 439 ? 24.672 8.344 14.43 1 90.12 439 PHE B N 1
ATOM 8274 C CA . PHE B 1 439 ? 24.891 8.469 12.992 1 90.12 439 PHE B CA 1
ATOM 8275 C C . PHE B 1 439 ? 26.359 8.219 12.656 1 90.12 439 PHE B C 1
ATOM 8277 O O . PHE B 1 439 ? 26.672 7.703 11.578 1 90.12 439 PHE B O 1
ATOM 8284 N N . GLU B 1 440 ? 27.172 8.539 13.602 1 88.12 440 GLU B N 1
ATOM 8285 C CA . GLU B 1 440 ? 28.609 8.305 13.398 1 88.12 440 GLU B CA 1
ATOM 8286 C C . GLU B 1 440 ? 28.938 6.82 13.547 1 88.12 440 GLU B C 1
ATOM 8288 O O . GLU B 1 440 ? 29.609 6.242 12.688 1 88.12 440 GLU B O 1
ATOM 8293 N N . LYS B 1 441 ? 28.453 6.199 14.461 1 90.19 441 LYS B N 1
ATOM 8294 C CA . LYS B 1 441 ? 28.859 4.836 14.805 1 90.19 441 LYS B CA 1
ATOM 8295 C C . LYS B 1 441 ? 28.109 3.814 13.953 1 90.19 441 LYS B C 1
ATOM 8297 O O . LYS B 1 441 ? 28.641 2.742 13.656 1 90.19 441 LYS B O 1
ATOM 8302 N N . ARG B 1 442 ? 26.969 4.141 13.508 1 90.56 442 ARG B N 1
ATOM 8303 C CA . ARG B 1 442 ? 26.141 3.133 12.859 1 90.56 442 ARG B CA 1
ATOM 8304 C C . ARG B 1 442 ? 26.203 3.254 11.344 1 90.56 442 ARG B C 1
ATOM 8306 O O . ARG B 1 442 ? 25.641 2.436 10.617 1 90.56 442 ARG B O 1
ATOM 8313 N N . ASN B 1 443 ? 26.922 4.207 10.867 1 93.38 443 ASN B N 1
ATOM 8314 C CA . ASN B 1 443 ? 27.047 4.34 9.422 1 93.38 443 ASN B CA 1
ATOM 8315 C C . ASN B 1 443 ? 27.906 3.227 8.828 1 93.38 443 ASN B C 1
ATOM 8317 O O . ASN B 1 443 ? 29.078 3.092 9.164 1 93.38 443 ASN B O 1
ATOM 8321 N N . LYS B 1 444 ? 27.406 2.439 7.949 1 93.69 444 LYS B N 1
ATOM 8322 C CA . LYS B 1 444 ? 28.109 1.337 7.309 1 93.69 444 LYS B CA 1
ATOM 8323 C C . LYS B 1 444 ? 28.234 1.563 5.805 1 93.69 444 LYS B C 1
ATOM 8325 O O . LYS B 1 444 ? 28.922 0.802 5.113 1 93.69 444 LYS B O 1
ATOM 8330 N N . ALA B 1 445 ? 27.594 2.604 5.355 1 93.56 445 ALA B N 1
ATOM 8331 C CA . ALA B 1 445 ? 27.625 2.881 3.92 1 93.56 445 ALA B CA 1
ATOM 8332 C C . ALA B 1 445 ? 29.031 3.211 3.451 1 93.56 445 ALA B C 1
ATOM 8334 O O . ALA B 1 445 ? 29.781 3.904 4.148 1 93.56 445 ALA B O 1
ATOM 8335 N N . LYS B 1 446 ? 29.406 2.758 2.309 1 93.75 446 LYS B N 1
ATOM 8336 C CA . LYS B 1 446 ? 30.75 2.959 1.775 1 93.75 446 LYS B CA 1
ATOM 8337 C C . LYS B 1 446 ? 30.734 3.914 0.585 1 93.75 446 LYS B C 1
ATOM 8339 O O . LYS B 1 446 ? 31.719 4.598 0.315 1 93.75 446 LYS B O 1
ATOM 8344 N N . ARG B 1 447 ? 29.625 3.963 -0.097 1 94.12 447 ARG B N 1
ATOM 8345 C CA . ARG B 1 447 ? 29.562 4.711 -1.349 1 94.12 447 ARG B CA 1
ATOM 8346 C C . ARG B 1 447 ? 28.875 6.059 -1.149 1 94.12 447 ARG B C 1
ATOM 8348 O O . ARG B 1 447 ? 28.938 6.926 -2.021 1 94.12 447 ARG B O 1
ATOM 8355 N N . THR B 1 448 ? 28.203 6.207 -0.02 1 90.88 448 THR B N 1
ATOM 8356 C CA . THR B 1 448 ? 27.484 7.445 0.273 1 90.88 448 THR B CA 1
ATOM 8357 C C . THR B 1 448 ? 28.078 8.141 1.493 1 90.88 448 THR B C 1
ATOM 8359 O O . THR B 1 448 ? 28.25 7.523 2.547 1 90.88 448 THR B O 1
ATOM 8362 N N . VAL B 1 449 ? 28.391 9.375 1.312 1 88.94 449 VAL B N 1
ATOM 8363 C CA . VAL B 1 449 ? 28.891 10.164 2.434 1 88.94 449 VAL B CA 1
ATOM 8364 C C . VAL B 1 449 ? 27.719 10.688 3.262 1 88.94 449 VAL B C 1
ATOM 8366 O O . VAL B 1 449 ? 26.844 11.383 2.74 1 88.94 449 VAL B O 1
ATOM 8369 N N . VAL B 1 450 ? 27.656 10.328 4.484 1 89.06 450 VAL B N 1
ATOM 8370 C CA . VAL B 1 450 ? 26.609 10.789 5.383 1 89.06 450 VAL B CA 1
ATOM 8371 C C . VAL B 1 450 ? 27.203 11.688 6.465 1 89.06 450 VAL B C 1
ATOM 8373 O O . VAL B 1 450 ? 28.109 11.281 7.184 1 89.06 450 VAL B O 1
ATOM 8376 N N . GLU B 1 451 ? 26.703 12.891 6.531 1 88.94 451 GLU B N 1
ATOM 8377 C CA . GLU B 1 451 ? 27.156 13.836 7.551 1 88.94 451 GLU B CA 1
ATOM 8378 C C . GLU B 1 451 ? 26.578 13.484 8.922 1 88.94 451 GLU B C 1
ATOM 8380 O O . GLU B 1 451 ? 25.375 13.359 9.078 1 88.94 451 GLU B O 1
ATOM 8385 N N . HIS B 1 452 ? 27.484 13.383 9.898 1 90.88 452 HIS B N 1
ATOM 8386 C CA . HIS B 1 452 ? 26.969 13.008 11.219 1 90.88 452 HIS B CA 1
ATOM 8387 C C . HIS B 1 452 ? 26.875 14.227 12.133 1 90.88 452 HIS B C 1
ATOM 8389 O O . HIS B 1 452 ? 26.172 14.18 13.148 1 90.88 452 HIS B O 1
ATOM 8395 N N . GLU B 1 453 ? 27.547 15.297 11.766 1 93.06 453 GLU B N 1
ATOM 8396 C CA . GLU B 1 453 ? 27.469 16.516 12.578 1 93.06 453 GLU B CA 1
ATOM 8397 C C . GLU B 1 453 ? 26.094 17.172 12.453 1 93.06 453 GLU B C 1
ATOM 8399 O O . GLU B 1 453 ? 25.578 17.344 11.344 1 93.06 453 GLU B O 1
ATOM 8404 N N . ILE B 1 454 ? 25.594 17.562 13.586 1 95.44 454 ILE B N 1
ATOM 8405 C CA . ILE B 1 454 ? 24.281 18.203 13.555 1 95.44 454 ILE B CA 1
ATOM 8406 C C . ILE B 1 454 ? 24.438 19.719 13.445 1 95.44 454 ILE B C 1
ATOM 8408 O O . ILE B 1 454 ? 23.797 20.359 12.617 1 95.44 454 ILE B O 1
ATOM 8412 N N . PHE B 1 455 ? 25.359 20.234 14.289 1 96.12 455 PHE B N 1
ATOM 8413 C CA . PHE B 1 455 ? 25.578 21.672 14.273 1 96.12 455 PHE B CA 1
ATOM 8414 C C . PHE B 1 455 ? 26.484 22.078 13.109 1 96.12 455 PHE B C 1
ATOM 8416 O O . PHE B 1 455 ? 27.672 22.344 13.305 1 96.12 455 PHE B O 1
ATOM 8423 N N . ARG B 1 456 ? 25.969 22.172 11.93 1 95.5 456 ARG B N 1
ATOM 8424 C CA . ARG B 1 456 ? 26.641 22.562 10.695 1 95.5 456 ARG B CA 1
ATOM 8425 C C . ARG B 1 456 ? 26.031 23.844 10.117 1 95.5 456 ARG B C 1
ATOM 8427 O O . ARG B 1 456 ? 24.953 24.266 10.531 1 95.5 456 ARG B O 1
ATOM 8434 N N . PRO B 1 457 ? 26.703 24.484 9.188 1 96.25 457 PRO B N 1
ATOM 8435 C CA . PRO B 1 457 ? 26.281 25.797 8.719 1 96.25 457 PRO B CA 1
ATOM 8436 C C . PRO B 1 457 ? 24.812 25.812 8.266 1 96.25 457 PRO B C 1
ATOM 8438 O O . PRO B 1 457 ? 24.094 26.781 8.547 1 96.25 457 PRO B O 1
ATOM 8441 N N . GLU B 1 458 ? 24.359 24.797 7.633 1 96 458 GLU B N 1
ATOM 8442 C CA . GLU B 1 458 ? 23 24.766 7.098 1 96 458 GLU B CA 1
ATOM 8443 C C . GLU B 1 458 ? 21.953 24.797 8.219 1 96 458 GLU B C 1
ATOM 8445 O O . GLU B 1 458 ? 21 25.562 8.148 1 96 458 GLU B O 1
ATOM 8450 N N . ILE B 1 459 ? 22.172 23.984 9.25 1 97.75 459 ILE B N 1
ATOM 8451 C CA . ILE B 1 459 ? 21.25 23.922 10.375 1 97.75 459 ILE B CA 1
ATOM 8452 C C . ILE B 1 459 ? 21.297 25.219 11.164 1 97.75 459 ILE B C 1
ATOM 8454 O O . ILE B 1 459 ? 20.25 25.734 11.586 1 97.75 459 ILE B O 1
ATOM 8458 N N . ILE B 1 460 ? 22.516 25.781 11.305 1 98.06 460 ILE B N 1
ATOM 8459 C CA . ILE B 1 460 ? 22.688 27 12.07 1 98.06 460 ILE B CA 1
ATOM 8460 C C . ILE B 1 460 ? 21.984 28.156 11.359 1 98.06 460 ILE B C 1
ATOM 8462 O O . ILE B 1 460 ? 21.375 29.016 12 1 98.06 460 ILE B O 1
ATOM 8466 N N . ARG B 1 461 ? 22.078 28.188 10.102 1 97.94 461 ARG B N 1
ATOM 8467 C CA . ARG B 1 461 ? 21.391 29.219 9.344 1 97.94 461 ARG B CA 1
ATOM 8468 C C . ARG B 1 461 ? 19.891 29.156 9.562 1 97.94 461 ARG B C 1
ATOM 8470 O O . ARG B 1 461 ? 19.219 30.188 9.656 1 97.94 461 ARG B O 1
ATOM 8477 N N . MET B 1 462 ? 19.344 27.953 9.625 1 98.44 462 MET B N 1
ATOM 8478 C CA . MET B 1 462 ? 17.922 27.797 9.906 1 98.44 462 MET B CA 1
ATOM 8479 C C . MET B 1 462 ? 17.578 28.297 11.305 1 98.44 462 MET B C 1
ATOM 8481 O O . MET B 1 462 ? 16.531 28.922 11.508 1 98.44 462 MET B O 1
ATOM 8485 N N . MET B 1 463 ? 18.469 28.047 12.242 1 98.56 463 MET B N 1
ATOM 8486 C CA . MET B 1 463 ? 18.281 28.547 13.602 1 98.56 463 MET B CA 1
ATOM 8487 C C . MET B 1 463 ? 18.312 30.062 13.641 1 98.56 463 MET B C 1
ATOM 8489 O O . MET B 1 463 ? 17.531 30.688 14.359 1 98.56 463 MET B O 1
ATOM 8493 N N . GLU B 1 464 ? 19.219 30.609 12.859 1 98.19 464 GLU B N 1
ATOM 8494 C CA . GLU B 1 464 ? 19.344 32.062 12.805 1 98.19 464 GLU B CA 1
ATOM 8495 C C . GLU B 1 464 ? 18.062 32.688 12.297 1 98.19 464 GLU B C 1
ATOM 8497 O O . GLU B 1 464 ? 17.625 33.719 12.828 1 98.19 464 GLU B O 1
ATOM 8502 N N . VAL B 1 465 ? 17.5 32.125 11.289 1 98.19 465 VAL B N 1
ATOM 8503 C CA . VAL B 1 465 ? 16.25 32.656 10.727 1 98.19 465 VAL B CA 1
ATOM 8504 C C . VAL B 1 465 ? 15.141 32.562 11.773 1 98.19 465 VAL B C 1
ATOM 8506 O O . VAL B 1 465 ? 14.406 33.531 11.977 1 98.19 465 VAL B O 1
ATOM 8509 N N . ALA B 1 466 ? 15.039 31.438 12.414 1 98.5 466 ALA B N 1
ATOM 8510 C CA . ALA B 1 466 ? 14.031 31.25 13.453 1 98.5 466 ALA B CA 1
ATOM 8511 C C . ALA B 1 466 ? 14.227 32.25 14.594 1 98.5 466 ALA B C 1
ATOM 8513 O O . ALA B 1 466 ? 13.266 32.844 15.086 1 98.5 466 ALA B O 1
ATOM 8514 N N . LEU B 1 467 ? 15.508 32.438 15.008 1 98.12 467 LEU B N 1
ATOM 8515 C CA . LEU B 1 467 ? 15.852 33.375 16.078 1 98.12 467 LEU B CA 1
ATOM 8516 C C . LEU B 1 467 ? 15.414 34.781 15.742 1 98.12 467 LEU B C 1
ATOM 8518 O O . LEU B 1 467 ? 14.836 35.5 16.578 1 98.12 467 LEU B O 1
ATOM 8522 N N . THR B 1 468 ? 15.703 35.219 14.562 1 97.75 468 THR B N 1
ATOM 8523 C CA . THR B 1 468 ? 15.336 36.562 14.117 1 97.75 468 THR B CA 1
ATOM 8524 C C . THR B 1 468 ? 13.82 36.75 14.156 1 97.75 468 THR B C 1
ATOM 8526 O O . THR B 1 468 ? 13.328 37.75 14.641 1 97.75 468 THR B O 1
ATOM 8529 N N . ARG B 1 469 ? 13.094 35.75 13.711 1 97.88 469 ARG B N 1
ATOM 8530 C CA . ARG B 1 469 ? 11.641 35.844 13.664 1 97.88 469 ARG B CA 1
ATOM 8531 C C . ARG B 1 469 ? 11.047 35.875 15.07 1 97.88 469 ARG B C 1
ATOM 8533 O O . ARG B 1 469 ? 10.094 36.594 15.328 1 97.88 469 ARG B O 1
ATOM 8540 N N . LEU B 1 470 ? 11.586 35.062 15.922 1 98.06 470 LEU B N 1
ATOM 8541 C CA . LEU B 1 470 ? 11.109 35.031 17.312 1 98.06 470 LEU B CA 1
ATOM 8542 C C . LEU B 1 470 ? 11.398 36.375 18 1 98.06 470 LEU B C 1
ATOM 8544 O O . LEU B 1 470 ? 10.57 36.875 18.75 1 98.06 470 LEU B O 1
ATOM 8548 N N . THR B 1 471 ? 12.594 36.938 17.766 1 97.19 471 THR B N 1
ATOM 8549 C CA . THR B 1 471 ? 13 38.188 18.391 1 97.19 471 THR B CA 1
ATOM 8550 C C . THR B 1 471 ? 12.133 39.344 17.906 1 97.19 471 THR B C 1
ATOM 8552 O O . THR B 1 471 ? 11.703 40.156 18.703 1 97.19 471 THR B O 1
ATOM 8555 N N . GLU B 1 472 ? 11.859 39.375 16.688 1 96.38 472 GLU B N 1
ATOM 8556 C CA . GLU B 1 472 ? 11.062 40.469 16.094 1 96.38 472 GLU B CA 1
ATOM 8557 C C . GLU B 1 472 ? 9.617 40.406 16.578 1 96.38 472 GLU B C 1
ATOM 8559 O O . GLU B 1 472 ? 8.945 41.438 16.641 1 96.38 472 GLU B O 1
ATOM 8564 N N . ALA B 1 473 ? 9.141 39.25 16.859 1 95.06 473 ALA B N 1
ATOM 8565 C CA . ALA B 1 473 ? 7.754 39.062 17.266 1 95.06 473 ALA B CA 1
ATOM 8566 C C . ALA B 1 473 ? 7.488 39.719 18.625 1 95.06 473 ALA B C 1
ATOM 8568 O O . ALA B 1 473 ? 6.359 40.125 18.906 1 95.06 473 ALA B O 1
ATOM 8569 N N . GLY B 1 474 ? 8.492 39.844 19.438 1 90.56 474 GLY B N 1
ATOM 8570 C CA . GLY B 1 474 ? 8.328 40.469 20.734 1 90.56 474 GLY B CA 1
ATOM 8571 C C . GLY B 1 474 ? 7.793 41.906 20.641 1 90.56 474 GLY B C 1
ATOM 8572 O O . GLY B 1 474 ? 7.133 42.375 21.578 1 90.56 474 GLY B O 1
ATOM 8573 N N . ASN B 1 475 ? 8.031 42.531 19.578 1 87.62 475 ASN B N 1
ATOM 8574 C CA . ASN B 1 475 ? 7.629 43.906 19.391 1 87.62 475 ASN B CA 1
ATOM 8575 C C . ASN B 1 475 ? 6.281 44.031 18.688 1 87.62 475 ASN B C 1
ATOM 8577 O O . ASN B 1 475 ? 5.758 45.125 18.5 1 87.62 475 ASN B O 1
ATOM 8581 N N . LYS B 1 476 ? 5.723 42.969 18.344 1 87.62 476 LYS B N 1
ATOM 8582 C CA . LYS B 1 476 ? 4.453 42.969 17.625 1 87.62 476 LYS B CA 1
ATOM 8583 C C . LYS B 1 476 ? 3.277 42.781 18.578 1 87.62 476 LYS B C 1
ATOM 8585 O O . LYS B 1 476 ? 3.404 42.125 19.609 1 87.62 476 LYS B O 1
ATOM 8590 N N . SER B 1 477 ? 2.197 43.438 18.25 1 83.5 477 SER B N 1
ATOM 8591 C CA . SER B 1 477 ? 0.972 43.25 19.031 1 83.5 477 SER B CA 1
ATOM 8592 C C . SER B 1 477 ? 0.245 41.969 18.625 1 83.5 477 SER B C 1
ATOM 8594 O O . SER B 1 477 ? 0.268 41.594 17.453 1 83.5 477 SER B O 1
ATOM 8596 N N . THR B 1 478 ? -0.169 41.219 19.672 1 85.19 478 THR B N 1
ATOM 8597 C CA . THR B 1 478 ? -0.972 40.031 19.406 1 85.19 478 THR B CA 1
ATOM 8598 C C . THR B 1 478 ? -2.414 40.219 19.859 1 85.19 478 THR B C 1
ATOM 8600 O O . THR B 1 478 ? -2.662 40.875 20.875 1 85.19 478 THR B O 1
ATOM 8603 N N . SER B 1 479 ? -3.354 39.812 19.078 1 84.88 479 SER B N 1
ATOM 8604 C CA . SER B 1 479 ? -4.77 39.969 19.406 1 84.88 479 SER B CA 1
ATOM 8605 C C . SER B 1 479 ? -5.246 38.812 20.297 1 84.88 479 SER B C 1
ATOM 8607 O O . SER B 1 479 ? -6.309 38.906 20.922 1 84.88 479 SER B O 1
ATOM 8609 N N . ILE B 1 480 ? -4.445 37.812 20.406 1 91 480 ILE B N 1
ATOM 8610 C CA . ILE B 1 480 ? -4.863 36.625 21.172 1 91 480 ILE B CA 1
ATOM 8611 C C . ILE B 1 480 ? -4.066 36.562 22.484 1 91 480 ILE B C 1
ATOM 8613 O O . ILE B 1 480 ? -2.838 36.656 22.469 1 91 480 ILE B O 1
ATOM 8617 N N . GLN B 1 481 ? -4.805 36.469 23.578 1 89.69 481 GLN B N 1
ATOM 8618 C CA . GLN B 1 481 ? -4.156 36.375 24.875 1 89.69 481 GLN B CA 1
ATOM 8619 C C . GLN B 1 481 ? -4.727 35.219 25.703 1 89.69 481 GLN B C 1
ATOM 8621 O O . GLN B 1 481 ? -5.898 34.875 25.562 1 89.69 481 GLN B O 1
ATOM 8626 N N . LEU B 1 482 ? -3.922 34.562 26.375 1 88.62 482 LEU B N 1
ATOM 8627 C CA . LEU B 1 482 ? -4.277 33.594 27.406 1 88.62 482 LEU B CA 1
ATOM 8628 C C . LEU B 1 482 ? -3.822 34.062 28.781 1 88.62 482 LEU B C 1
ATOM 8630 O O . LEU B 1 482 ? -2.66 33.875 29.156 1 88.62 482 LEU B O 1
ATOM 8634 N N . GLY B 1 483 ? -4.723 34.531 29.562 1 84.19 483 GLY B N 1
ATOM 8635 C CA . GLY B 1 483 ? -4.32 35.219 30.797 1 84.19 483 GLY B CA 1
ATOM 8636 C C . GLY B 1 483 ? -3.359 36.344 30.547 1 84.19 483 GLY B C 1
ATOM 8637 O O . GLY B 1 483 ? -3.668 37.281 29.797 1 84.19 483 GLY B O 1
ATOM 8638 N N . LYS B 1 484 ? -2.193 36.25 31.125 1 84.5 484 LYS B N 1
ATOM 8639 C CA . LYS B 1 484 ? -1.192 37.312 30.984 1 84.5 484 LYS B CA 1
ATOM 8640 C C . LYS B 1 484 ? -0.224 37 29.844 1 84.5 484 LYS B C 1
ATOM 8642 O O . LYS B 1 484 ? 0.606 37.844 29.484 1 84.5 484 LYS B O 1
ATOM 8647 N N . GLN B 1 485 ? -0.411 35.875 29.266 1 89.5 485 GLN B N 1
ATOM 8648 C CA . GLN B 1 485 ? 0.546 35.469 28.25 1 89.5 485 GLN B CA 1
ATOM 8649 C C . GLN B 1 485 ? 0.055 35.812 26.859 1 89.5 485 GLN B C 1
ATOM 8651 O O . GLN B 1 485 ? -1.106 35.562 26.516 1 89.5 485 GLN B O 1
ATOM 8656 N N . LYS B 1 486 ? 0.98 36.406 26.141 1 93.88 486 LYS B N 1
ATOM 8657 C CA . LYS B 1 486 ? 0.72 36.625 24.719 1 93.88 486 LYS B CA 1
ATOM 8658 C C . LYS B 1 486 ? 0.764 35.312 23.938 1 93.88 486 LYS B C 1
ATOM 8660 O O . LYS B 1 486 ? 1.601 34.438 24.219 1 93.88 486 LYS B O 1
ATOM 8665 N N . ILE B 1 487 ? -0.168 35.188 23.031 1 95.5 487 ILE B N 1
ATOM 8666 C CA . ILE B 1 487 ? -0.209 34 22.172 1 95.5 487 ILE B CA 1
ATOM 8667 C C . ILE B 1 487 ? 0.148 34.375 20.75 1 95.5 487 ILE B C 1
ATOM 8669 O O . ILE B 1 487 ? -0.405 35.344 20.188 1 95.5 487 ILE B O 1
ATOM 8673 N N . TYR B 1 488 ? 1.106 33.656 20.172 1 96.75 488 TYR B N 1
ATOM 8674 C CA . TYR B 1 488 ? 1.562 33.906 18.812 1 96.75 488 TYR B CA 1
ATOM 8675 C C . TYR B 1 488 ? 1.125 32.812 17.859 1 96.75 488 TYR B C 1
ATOM 8677 O O . TYR B 1 488 ? 1.025 31.641 18.25 1 96.75 488 TYR B O 1
ATOM 8685 N N . THR B 1 489 ? 0.81 33.156 16.672 1 95.81 489 THR B N 1
ATOM 8686 C CA . THR B 1 489 ? 0.569 32.25 15.57 1 95.81 489 THR B CA 1
ATOM 8687 C C . THR B 1 489 ? 1.474 32.562 14.383 1 95.81 489 THR B C 1
ATOM 8689 O O . THR B 1 489 ? 2.424 33.344 14.523 1 95.81 489 THR B O 1
ATOM 8692 N N . ASP B 1 490 ? 1.254 31.906 13.258 1 94.88 490 ASP B N 1
ATOM 8693 C CA . ASP B 1 490 ? 2.094 32.125 12.086 1 94.88 490 ASP B CA 1
ATOM 8694 C C . ASP B 1 490 ? 1.884 33.531 11.531 1 94.88 490 ASP B C 1
ATOM 8696 O O . ASP B 1 490 ? 2.688 34.031 10.727 1 94.88 490 ASP B O 1
ATOM 8700 N N . LYS B 1 491 ? 0.886 34.281 12 1 93.06 491 LYS B N 1
ATOM 8701 C CA . LYS B 1 491 ? 0.65 35.656 11.578 1 93.06 491 LYS B CA 1
ATOM 8702 C C . LYS B 1 491 ? 1.717 36.594 12.141 1 93.06 491 LYS B C 1
ATOM 8704 O O . LYS B 1 491 ? 2.17 37.531 11.453 1 93.06 491 LYS B O 1
ATOM 8709 N N . GLN B 1 492 ? 2.082 36.406 13.383 1 93.69 492 GLN B N 1
ATOM 8710 C CA . GLN B 1 492 ? 3.09 37.219 14.031 1 93.69 492 GLN B CA 1
ATOM 8711 C C . GLN B 1 492 ? 4.488 36.656 13.836 1 93.69 492 GLN B C 1
ATOM 8713 O O . GLN B 1 492 ? 5.473 37.375 13.789 1 93.69 492 GLN B O 1
ATOM 8718 N N . VAL B 1 493 ? 4.547 35.312 13.781 1 96.94 493 VAL B N 1
ATOM 8719 C CA . VAL B 1 493 ? 5.832 34.656 13.648 1 96.94 493 VAL B CA 1
ATOM 8720 C C . VAL B 1 493 ? 5.777 33.656 12.492 1 96.94 493 VAL B C 1
ATOM 8722 O O . VAL B 1 493 ? 5.508 32.469 12.703 1 96.94 493 VAL B O 1
ATOM 8725 N N . PRO B 1 494 ? 6.227 34.094 11.344 1 95.75 494 PRO B N 1
ATOM 8726 C CA . PRO B 1 494 ? 6.27 33.156 10.227 1 95.75 494 PRO B CA 1
ATOM 8727 C C . PRO B 1 494 ? 7.074 31.891 10.555 1 95.75 494 PRO B C 1
ATOM 8729 O O . PRO B 1 494 ? 8.125 31.984 11.188 1 95.75 494 PRO B O 1
ATOM 8732 N N . GLY B 1 495 ? 6.5 30.734 10.141 1 97.06 495 GLY B N 1
ATOM 8733 C CA . GLY B 1 495 ? 7.211 29.484 10.352 1 97.06 495 GLY B CA 1
ATOM 8734 C C . GLY B 1 495 ? 6.637 28.656 11.492 1 97.06 495 GLY B C 1
ATOM 8735 O O . GLY B 1 495 ? 7 27.484 11.664 1 97.06 495 GLY B O 1
ATOM 8736 N N . LEU B 1 496 ? 5.699 29.219 12.211 1 97.88 496 LEU B N 1
ATOM 8737 C CA . LEU B 1 496 ? 5.078 28.469 13.289 1 97.88 496 LEU B CA 1
ATOM 8738 C C . LEU B 1 496 ? 4.109 27.422 12.734 1 97.88 496 LEU B C 1
ATOM 8740 O O . LEU B 1 496 ? 3.676 26.531 13.461 1 97.88 496 LEU B O 1
ATOM 8744 N N . GLY B 1 497 ? 3.768 27.531 11.438 1 96.69 497 GLY B N 1
ATOM 8745 C CA . GLY B 1 497 ? 2.762 26.641 10.875 1 96.69 497 GLY B CA 1
ATOM 8746 C C . GLY B 1 497 ? 1.394 26.812 11.508 1 96.69 497 GLY B C 1
ATOM 8747 O O . GLY B 1 497 ? 0.995 27.938 11.836 1 96.69 497 GLY B O 1
ATOM 8748 N N . LYS B 1 498 ? 0.648 25.75 11.562 1 95.62 498 LYS B N 1
ATOM 8749 C CA . LYS B 1 498 ? -0.674 25.797 12.18 1 95.62 498 LYS B CA 1
ATOM 8750 C C . LYS B 1 498 ? -0.607 25.406 13.656 1 95.62 498 LYS B C 1
ATOM 8752 O O . LYS B 1 498 ? -1.337 24.516 14.102 1 95.62 498 LYS B O 1
ATOM 8757 N N . ASN B 1 499 ? 0.261 26.062 14.359 1 97.5 499 ASN B N 1
ATOM 8758 C CA . ASN B 1 499 ? 0.489 25.906 15.789 1 97.5 499 ASN B CA 1
ATOM 8759 C C . ASN B 1 499 ? 0.501 27.25 16.5 1 97.5 499 ASN B C 1
ATOM 8761 O O . ASN B 1 499 ? 0.766 28.281 15.875 1 97.5 499 ASN B O 1
ATOM 8765 N N . TYR B 1 500 ? 0.178 27.266 17.781 1 96.75 500 TYR B N 1
ATOM 8766 C CA . TYR B 1 500 ? 0.319 28.5 18.562 1 96.75 500 TYR B CA 1
ATOM 8767 C C . TYR B 1 500 ? 1.495 28.391 19.531 1 96.75 500 TYR B C 1
ATOM 8769 O O . TYR B 1 500 ? 1.92 27.297 19.875 1 96.75 500 TYR B O 1
ATOM 8777 N N . MET B 1 501 ? 2.074 29.484 19.891 1 97.44 501 MET B N 1
ATOM 8778 C CA . MET B 1 501 ? 3.223 29.594 20.781 1 97.44 501 MET B CA 1
ATOM 8779 C C . MET B 1 501 ? 2.955 30.625 21.891 1 97.44 501 MET B C 1
ATOM 8781 O O . MET B 1 501 ? 2.396 31.688 21.625 1 97.44 501 MET B O 1
ATOM 8785 N N . THR B 1 502 ? 3.346 30.328 23.109 1 96.06 502 THR B N 1
ATOM 8786 C CA . THR B 1 502 ? 3.207 31.266 24.219 1 96.06 502 THR B CA 1
ATOM 8787 C C . THR B 1 502 ? 4.434 32.156 24.312 1 96.06 502 THR B C 1
ATOM 8789 O O . THR B 1 502 ? 5.48 31.859 23.734 1 96.06 502 THR B O 1
ATOM 8792 N N . GLU B 1 503 ? 4.293 33.219 25.047 1 95.88 503 GLU B N 1
ATOM 8793 C CA . GLU B 1 503 ? 5.414 34.156 25.266 1 95.88 503 GLU B CA 1
ATOM 8794 C C . GLU B 1 503 ? 6.562 33.438 25.984 1 95.88 503 GLU B C 1
ATOM 8796 O O . GLU B 1 503 ? 7.73 33.656 25.656 1 95.88 503 GLU B O 1
ATOM 8801 N N . SER B 1 504 ? 6.191 32.656 26.953 1 95.62 504 SER B N 1
ATOM 8802 C CA . SER B 1 504 ? 7.223 31.906 27.672 1 95.62 504 SER B CA 1
ATOM 8803 C C . SER B 1 504 ? 7.996 30.984 26.734 1 95.62 504 SER B C 1
ATOM 8805 O O . SER B 1 504 ? 9.219 30.875 26.828 1 95.62 504 SER B O 1
ATOM 8807 N N . SER B 1 505 ? 7.297 30.328 25.844 1 96.69 505 SER B N 1
ATOM 8808 C CA . SER B 1 505 ? 7.938 29.438 24.891 1 96.69 505 SER B CA 1
ATOM 8809 C C . SER B 1 505 ? 8.805 30.219 23.906 1 96.69 505 SER B C 1
ATOM 8811 O O . SER B 1 505 ? 9.859 29.734 23.484 1 96.69 505 SER B O 1
ATOM 8813 N N . ARG B 1 506 ? 8.32 31.375 23.469 1 97.75 506 ARG B N 1
ATOM 8814 C CA . ARG B 1 506 ? 9.094 32.25 22.578 1 97.75 506 ARG B CA 1
ATOM 8815 C C . ARG B 1 506 ? 10.445 32.594 23.203 1 97.75 506 ARG B C 1
ATOM 8817 O O . ARG B 1 506 ? 11.477 32.469 22.547 1 97.75 506 ARG B O 1
ATOM 8824 N N . VAL B 1 507 ? 10.414 33.031 24.453 1 97.62 507 VAL B N 1
ATOM 8825 C CA . VAL B 1 507 ? 11.625 33.438 25.141 1 97.62 507 VAL B CA 1
ATOM 8826 C C . VAL B 1 507 ? 12.57 32.25 25.312 1 97.62 507 VAL B C 1
ATOM 8828 O O . VAL B 1 507 ? 13.773 32.375 25.109 1 97.62 507 VAL B O 1
ATOM 8831 N N . ALA B 1 508 ? 12.008 31.156 25.625 1 97.88 508 ALA B N 1
ATOM 8832 C CA . ALA B 1 508 ? 12.82 29.953 25.781 1 97.88 508 ALA B CA 1
ATOM 8833 C C . ALA B 1 508 ? 13.492 29.562 24.469 1 97.88 508 ALA B C 1
ATOM 8835 O O . ALA B 1 508 ? 14.633 29.109 24.469 1 97.88 508 ALA B O 1
ATOM 8836 N N . GLY B 1 509 ? 12.75 29.672 23.391 1 98.44 509 GLY B N 1
ATOM 8837 C CA . GLY B 1 509 ? 13.312 29.391 22.094 1 98.44 509 GLY B CA 1
ATOM 8838 C C . GLY B 1 509 ? 14.469 30.312 21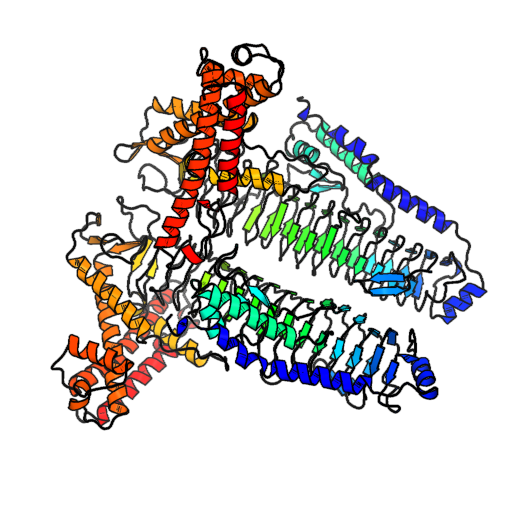.734 1 98.44 509 GLY B C 1
ATOM 8839 O O . GLY B 1 509 ? 15.484 29.859 21.203 1 98.44 509 GLY B O 1
ATOM 8840 N N . ILE B 1 510 ? 14.352 31.594 22.047 1 98.31 510 ILE B N 1
ATOM 8841 C CA . ILE B 1 510 ? 15.398 32.562 21.797 1 98.31 510 ILE B CA 1
ATOM 8842 C C . ILE B 1 510 ? 16.656 32.188 22.578 1 98.31 510 ILE B C 1
ATOM 8844 O O . ILE B 1 510 ? 17.766 32.219 22.031 1 98.31 510 ILE B O 1
ATOM 8848 N N . GLU B 1 511 ? 16.438 31.844 23.781 1 98.06 511 GLU B N 1
ATOM 8849 C CA . GLU B 1 511 ? 17.578 31.484 24.625 1 98.06 511 GLU B CA 1
ATOM 8850 C C . GLU B 1 511 ? 18.297 30.25 24.094 1 98.06 511 GLU B C 1
ATOM 8852 O O . GLU B 1 511 ? 19.531 30.219 24.031 1 98.06 511 GLU B O 1
ATOM 8857 N N . ALA B 1 512 ? 17.562 29.266 23.734 1 98.19 512 ALA B N 1
ATOM 8858 C CA . ALA B 1 512 ? 18.141 28.016 23.234 1 98.19 512 ALA B CA 1
ATOM 8859 C C . ALA B 1 512 ? 18.922 28.25 21.938 1 98.19 512 ALA B C 1
ATOM 8861 O O . ALA B 1 512 ? 20.047 27.797 21.797 1 98.19 512 ALA B O 1
ATOM 8862 N N . TYR B 1 513 ? 18.297 28.953 20.984 1 98.5 513 TYR B N 1
ATOM 8863 C CA . TYR B 1 513 ? 18.953 29.203 19.703 1 98.5 513 TYR B CA 1
ATOM 8864 C C . TYR B 1 513 ? 20.219 30.031 19.891 1 98.5 513 TYR B C 1
ATOM 8866 O O . TYR B 1 513 ? 21.25 29.719 19.312 1 98.5 513 TYR B O 1
ATOM 8874 N N . ASN B 1 514 ? 20.125 31.078 20.734 1 97.69 514 ASN B N 1
ATOM 8875 C CA . ASN B 1 514 ? 21.297 31.906 20.984 1 97.69 514 ASN B CA 1
ATOM 8876 C C . ASN B 1 514 ? 22.453 31.078 21.547 1 97.69 514 ASN B C 1
ATOM 8878 O O . ASN B 1 514 ? 23.594 31.203 21.109 1 97.69 514 ASN B O 1
ATOM 8882 N N . TYR B 1 515 ? 22.141 30.328 22.453 1 97.56 515 TYR B N 1
ATOM 8883 C CA . TYR B 1 515 ? 23.156 29.547 23.125 1 97.56 515 TYR B CA 1
ATOM 8884 C C . TYR B 1 515 ? 23.875 28.609 22.156 1 97.56 515 TYR B C 1
ATOM 8886 O O . TYR B 1 515 ? 25.109 28.578 22.109 1 97.56 515 TYR B O 1
ATOM 8894 N N . PHE B 1 516 ? 23.188 27.875 21.375 1 98 516 PHE B N 1
ATOM 8895 C CA . PHE B 1 516 ? 23.797 26.828 20.562 1 98 516 PHE B CA 1
ATOM 8896 C C . PHE B 1 516 ? 24.375 27.406 19.281 1 98 516 PHE B C 1
ATOM 8898 O O . PHE B 1 516 ? 25.266 26.812 18.688 1 98 516 PHE B O 1
ATOM 8905 N N . ILE B 1 517 ? 23.812 28.516 18.781 1 98.06 517 ILE B N 1
ATOM 8906 C CA . ILE B 1 517 ? 24.469 29.219 17.688 1 98.06 517 ILE B CA 1
ATOM 8907 C C . ILE B 1 517 ? 25.859 29.688 18.141 1 98.06 517 ILE B C 1
ATOM 8909 O O . ILE B 1 517 ? 26.844 29.531 17.406 1 98.06 517 ILE B O 1
ATOM 8913 N N . ARG B 1 518 ? 25.891 30.188 19.312 1 96.94 518 ARG B N 1
ATOM 8914 C CA . ARG B 1 518 ? 27.172 30.625 19.859 1 96.94 518 ARG B CA 1
ATOM 8915 C C . ARG B 1 518 ? 28.109 29.438 20.094 1 96.94 518 ARG B C 1
ATOM 8917 O O . ARG B 1 518 ? 29.297 29.516 19.812 1 96.94 518 ARG B O 1
ATOM 8924 N N . PHE B 1 519 ? 27.594 28.422 20.609 1 97.06 519 PHE B N 1
ATOM 8925 C CA . PHE B 1 519 ? 28.375 27.203 20.828 1 97.06 519 PHE B CA 1
ATOM 8926 C C . PHE B 1 519 ? 29.031 26.734 19.547 1 97.06 519 PHE B C 1
ATOM 8928 O O . PHE B 1 519 ? 30.203 26.359 19.531 1 97.06 519 PHE B O 1
ATOM 8935 N N . TYR B 1 520 ? 28.297 26.719 18.484 1 97.38 520 TYR B N 1
ATOM 8936 C CA . TYR B 1 520 ? 28.781 26.391 17.156 1 97.38 520 TYR B CA 1
ATOM 8937 C C . TYR B 1 520 ? 29.938 27.297 16.766 1 97.38 520 TYR B C 1
ATOM 8939 O O . TYR B 1 520 ? 30.984 26.828 16.281 1 97.38 520 TYR B O 1
ATOM 8947 N N . ALA B 1 521 ? 29.766 28.531 16.984 1 97.44 521 ALA B N 1
ATOM 8948 C CA . ALA B 1 521 ? 30.797 29.5 16.609 1 97.44 521 ALA B CA 1
ATOM 8949 C C . ALA B 1 521 ? 32.062 29.328 17.453 1 97.44 521 ALA B C 1
ATOM 8951 O O . ALA B 1 521 ? 33.188 29.422 16.938 1 97.44 521 ALA B O 1
ATOM 8952 N N . LEU B 1 522 ? 31.906 29.125 18.75 1 97.19 522 LEU B N 1
ATOM 8953 C CA . LEU B 1 522 ? 33.031 28.891 19.641 1 97.19 522 LEU B CA 1
ATOM 8954 C C . LEU B 1 522 ? 33.844 27.672 19.203 1 97.19 522 LEU B C 1
ATOM 8956 O O . LEU B 1 522 ? 35.062 27.672 19.281 1 97.19 522 LEU B O 1
ATOM 8960 N N . ASN B 1 523 ? 33.125 26.656 18.797 1 96.62 523 ASN B N 1
ATOM 8961 C CA . ASN B 1 523 ? 33.812 25.469 18.297 1 96.62 523 ASN B CA 1
ATOM 8962 C C . ASN B 1 523 ? 34.625 25.781 17.031 1 96.62 523 ASN B C 1
ATOM 8964 O O . ASN B 1 523 ? 35.688 25.188 16.812 1 96.62 523 ASN B O 1
ATOM 8968 N N . GLY B 1 524 ? 34.062 26.641 16.203 1 96.31 524 GLY B N 1
ATOM 8969 C CA . GLY B 1 524 ? 34.812 27.078 15.039 1 96.31 524 GLY B CA 1
ATOM 8970 C C . GLY B 1 524 ? 36.125 27.766 15.406 1 96.31 524 GLY B C 1
ATOM 8971 O O . GLY B 1 524 ? 37.156 27.547 14.773 1 96.31 524 GLY B O 1
ATOM 8972 N N . PHE B 1 525 ? 36.094 28.625 16.391 1 95.75 525 PHE B N 1
ATOM 8973 C CA . PHE B 1 525 ? 37.281 29.312 16.891 1 95.75 525 PHE B CA 1
ATOM 8974 C C . PHE B 1 525 ? 38.312 28.312 17.359 1 95.75 525 PHE B C 1
ATOM 8976 O O . PHE B 1 525 ? 39.5 28.406 17 1 95.75 525 PHE B O 1
ATOM 8983 N N . TRP B 1 526 ? 37.812 27.375 18.109 1 95.62 526 TRP B N 1
ATOM 8984 C CA . TRP B 1 526 ? 38.688 26.344 18.672 1 95.62 526 TRP B CA 1
ATOM 8985 C C . TRP B 1 526 ? 39.344 25.531 17.562 1 95.62 526 TRP B C 1
ATOM 8987 O O . TRP B 1 526 ? 40.531 25.281 17.594 1 95.62 526 TRP B O 1
ATOM 8997 N N . ARG B 1 527 ? 38.562 25.062 16.609 1 95.31 527 ARG B N 1
ATOM 8998 C CA . ARG B 1 527 ? 39.062 24.266 15.492 1 95.31 527 ARG B CA 1
ATOM 8999 C C . ARG B 1 527 ? 40.125 25.031 14.703 1 95.31 527 ARG B C 1
ATOM 9001 O O . ARG B 1 527 ? 41.188 24.469 14.352 1 95.31 527 ARG B O 1
ATOM 9008 N N . THR B 1 528 ? 39.844 26.297 14.445 1 94.62 528 THR B N 1
ATOM 9009 C CA . THR B 1 528 ? 40.781 27.125 13.672 1 94.62 528 THR B CA 1
ATOM 9010 C C . THR B 1 528 ? 42.062 27.375 14.453 1 94.62 528 THR B C 1
ATOM 9012 O O . THR B 1 528 ? 43.156 27.375 13.883 1 94.62 528 THR B O 1
ATOM 9015 N N . LEU B 1 529 ? 41.969 27.609 15.734 1 94.06 529 LEU B N 1
ATOM 9016 C CA . LEU B 1 529 ? 43.125 27.812 16.609 1 94.06 529 LEU B CA 1
ATOM 9017 C C . LEU B 1 529 ? 44 26.578 16.625 1 94.06 529 LEU B C 1
ATOM 9019 O O . LEU B 1 529 ? 45.219 26.703 16.5 1 94.06 529 LEU B O 1
ATOM 9023 N N . ARG B 1 530 ? 43.406 25.469 16.703 1 93.38 530 ARG B N 1
ATOM 9024 C CA . ARG B 1 530 ? 44.156 24.219 16.828 1 93.38 530 ARG B CA 1
ATOM 9025 C C . ARG B 1 530 ? 44.844 23.859 15.516 1 93.38 530 ARG B C 1
ATOM 9027 O O . ARG B 1 530 ? 45.906 23.234 15.516 1 93.38 530 ARG B O 1
ATOM 9034 N N . GLN B 1 531 ? 44.25 24.203 14.453 1 90.31 531 GLN B N 1
ATOM 9035 C CA . GLN B 1 531 ? 44.75 23.781 13.148 1 90.31 531 GLN B CA 1
ATOM 9036 C C . GLN B 1 531 ? 45.688 24.812 12.562 1 90.31 531 GLN B C 1
ATOM 9038 O O . GLN B 1 531 ? 46.438 24.516 11.625 1 90.31 531 GLN B O 1
ATOM 9043 N N . GLY B 1 532 ? 45.656 25.984 13.125 1 84.94 532 GLY B N 1
ATOM 9044 C CA . GLY B 1 532 ? 46.438 27.047 12.516 1 84.94 532 GLY B CA 1
ATOM 9045 C C . GLY B 1 532 ? 47.625 27.484 13.359 1 84.94 532 GLY B C 1
ATOM 9046 O O . GLY B 1 532 ? 47.75 27.078 14.508 1 84.94 532 GLY B O 1
ATOM 9047 N N . PRO B 1 533 ? 48.406 28.328 12.734 1 87.44 533 PRO B N 1
ATOM 9048 C CA . PRO B 1 533 ? 49.625 28.812 13.406 1 87.44 533 PRO B CA 1
ATOM 9049 C C . PRO B 1 533 ? 49.375 30.109 14.164 1 87.44 533 PRO B C 1
ATOM 9051 O O . PRO B 1 533 ? 50.281 30.578 14.891 1 87.44 533 PRO B O 1
ATOM 9054 N N . LEU B 1 534 ? 48.312 30.609 14.133 1 89.69 534 LEU B N 1
ATOM 9055 C CA . LEU B 1 534 ? 48.062 31.938 14.711 1 89.69 534 LEU B CA 1
ATOM 9056 C C . LEU B 1 534 ? 47.938 31.859 16.219 1 89.69 534 LEU B C 1
ATOM 9058 O O . LEU B 1 534 ? 47.406 30.875 16.766 1 89.69 534 LEU B O 1
ATOM 9062 N N . PRO B 1 535 ? 48.5 33.031 16.812 1 89.5 535 PRO B N 1
ATOM 9063 C CA . PRO B 1 535 ? 48.25 33.062 18.266 1 89.5 535 PRO B CA 1
ATOM 9064 C C . PRO B 1 535 ? 46.781 33.281 18.609 1 89.5 535 PRO B C 1
ATOM 9066 O O . PRO B 1 535 ? 46 33.719 17.781 1 89.5 535 PRO B O 1
ATOM 9069 N N . VAL B 1 536 ? 46.406 32.938 19.781 1 91.88 536 VAL B N 1
ATOM 9070 C CA . VAL B 1 536 ? 45.031 32.875 20.297 1 91.88 536 VAL B CA 1
ATOM 9071 C C . VAL B 1 536 ? 44.312 34.188 20.031 1 91.88 536 VAL B C 1
ATOM 9073 O O . VAL B 1 536 ? 43.156 34.188 19.656 1 91.88 536 VAL B O 1
ATOM 9076 N N . ASP B 1 537 ? 45 35.344 20.141 1 89.81 537 ASP B N 1
ATOM 9077 C CA . ASP B 1 537 ? 44.312 36.656 20.078 1 89.81 537 ASP B CA 1
ATOM 9078 C C . ASP B 1 537 ? 44.25 37.156 18.641 1 89.81 537 ASP B C 1
ATOM 9080 O O . ASP B 1 537 ? 43.469 38.062 18.344 1 89.81 537 ASP B O 1
ATOM 9084 N N . ALA B 1 538 ? 44.875 36.438 17.766 1 91.25 538 ALA B N 1
ATOM 9085 C CA . ALA B 1 538 ? 44.906 36.875 16.375 1 91.25 538 ALA B CA 1
ATOM 9086 C C . ALA B 1 538 ? 43.875 36.125 15.547 1 91.25 538 ALA B C 1
ATOM 9088 O O . ALA B 1 538 ? 43.469 36.562 14.469 1 91.25 538 ALA B O 1
ATOM 9089 N N . VAL B 1 539 ? 43.438 35.031 16.047 1 93.75 539 VAL B N 1
ATOM 9090 C CA . VAL B 1 539 ? 42.625 34.062 15.281 1 93.75 539 VAL B CA 1
ATOM 9091 C C . VAL B 1 539 ? 41.312 34.719 14.883 1 93.75 539 VAL B C 1
ATOM 9093 O O . VAL B 1 539 ? 40.875 34.625 13.727 1 93.75 539 VAL B O 1
ATOM 9096 N N . LEU B 1 540 ? 40.656 35.438 15.727 1 93.31 540 LEU B N 1
ATOM 9097 C CA . LEU B 1 540 ? 39.344 36 15.523 1 93.31 540 LEU B CA 1
ATOM 9098 C C . LEU B 1 540 ? 39.344 37.062 14.445 1 93.31 540 LEU B C 1
ATOM 9100 O O . LEU B 1 540 ? 38.375 37.219 13.688 1 93.31 540 LEU B O 1
ATOM 9104 N N . HIS B 1 541 ? 40.469 37.812 14.344 1 91.88 541 HIS B N 1
ATOM 9105 C CA . HIS B 1 541 ? 40.469 38.969 13.469 1 91.88 541 HIS B CA 1
ATOM 9106 C C . HIS B 1 541 ? 41.25 38.688 12.188 1 91.88 541 HIS B C 1
ATOM 9108 O O . HIS B 1 541 ? 41.25 39.531 11.273 1 91.88 541 HIS B O 1
ATOM 9114 N N . ALA B 1 542 ? 41.781 37.5 12.117 1 92.25 542 ALA B N 1
ATOM 9115 C CA . ALA B 1 542 ? 42.562 37.156 10.922 1 92.25 542 ALA B CA 1
ATOM 9116 C C . ALA B 1 542 ? 41.625 36.844 9.758 1 92.25 542 ALA B C 1
ATOM 9118 O O . ALA B 1 542 ? 40.562 36.219 9.945 1 92.25 542 ALA B O 1
ATOM 9119 N N . PRO B 1 543 ? 41.938 37.25 8.57 1 90.5 543 PRO B N 1
ATOM 9120 C CA . PRO B 1 543 ? 41.156 36.906 7.398 1 90.5 543 PRO B CA 1
ATOM 9121 C C . PRO B 1 543 ? 41.156 35.438 7.078 1 90.5 543 PRO B C 1
ATOM 9123 O O . PRO B 1 543 ? 42.125 34.719 7.445 1 90.5 543 PRO B O 1
ATOM 9126 N N . THR B 1 544 ? 40 34.938 6.516 1 91.5 544 THR B N 1
ATOM 9127 C CA . THR B 1 544 ? 39.906 33.5 6.195 1 91.5 544 THR B CA 1
ATOM 9128 C C . THR B 1 544 ? 39.219 33.281 4.859 1 91.5 544 THR B C 1
ATOM 9130 O O . THR B 1 544 ? 38.375 34.094 4.465 1 91.5 544 THR B O 1
ATOM 9133 N N . THR B 1 545 ? 39.594 32.156 4.168 1 90.62 545 THR B N 1
ATOM 9134 C CA . THR B 1 545 ? 38.938 31.75 2.924 1 90.62 545 THR B CA 1
ATOM 9135 C C . THR B 1 545 ? 38.031 30.547 3.156 1 90.62 545 THR B C 1
ATOM 9137 O O . THR B 1 545 ? 37.312 30.125 2.248 1 90.62 545 THR B O 1
ATOM 9140 N N . CYS B 1 546 ? 38.094 30.062 4.34 1 93 546 CYS B N 1
ATOM 9141 C CA . CYS B 1 546 ? 37.219 28.938 4.688 1 93 546 CYS B CA 1
ATOM 9142 C C . CYS B 1 546 ? 35.812 29.391 4.945 1 93 546 CYS B C 1
ATOM 9144 O O . CYS B 1 546 ? 35.531 30.125 5.902 1 93 546 CYS B O 1
ATOM 9146 N N . PRO B 1 547 ? 34.906 28.922 4.164 1 94.06 547 PRO B N 1
ATOM 9147 C CA . PRO B 1 547 ? 33.531 29.406 4.297 1 94.06 547 PRO B CA 1
ATOM 9148 C C . PRO B 1 547 ? 32.906 29.094 5.66 1 94.06 547 PRO B C 1
ATOM 9150 O O . PRO B 1 547 ? 32.188 29.922 6.215 1 94.06 547 PRO B O 1
ATOM 9153 N N . ARG B 1 548 ? 33.188 27.938 6.117 1 96.06 548 ARG B N 1
ATOM 9154 C CA . ARG B 1 548 ? 32.625 27.562 7.406 1 96.06 548 ARG B CA 1
ATOM 9155 C C . ARG B 1 548 ? 33.156 28.469 8.516 1 96.06 548 ARG B C 1
ATOM 9157 O O . ARG B 1 548 ? 32.375 28.984 9.328 1 96.06 548 ARG B O 1
ATOM 9164 N N . TRP B 1 549 ? 34.406 28.703 8.578 1 95.5 549 TRP B N 1
ATOM 9165 C CA . TRP B 1 549 ? 34.969 29.578 9.602 1 95.5 549 TRP B CA 1
ATOM 9166 C C . TRP B 1 549 ? 34.531 31.016 9.391 1 95.5 549 TRP B C 1
ATOM 9168 O O . TRP B 1 549 ? 34.312 31.75 10.359 1 95.5 549 TRP B O 1
ATOM 9178 N N . SER B 1 550 ? 34.375 31.406 8.18 1 95.88 550 SER B N 1
ATOM 9179 C CA . SER B 1 550 ? 33.844 32.75 7.914 1 95.88 550 SER B CA 1
ATOM 9180 C C . SER B 1 550 ? 32.469 32.938 8.555 1 95.88 550 SER B C 1
ATOM 9182 O O . SER B 1 550 ? 32.219 34 9.125 1 95.88 550 SER B O 1
ATOM 9184 N N . HIS B 1 551 ? 31.688 31.922 8.398 1 96.5 551 HIS B N 1
ATOM 9185 C CA . HIS B 1 551 ? 30.359 31.969 9.016 1 96.5 551 HIS B CA 1
ATOM 9186 C C . HIS B 1 551 ? 30.453 31.984 10.539 1 96.5 551 HIS B C 1
ATOM 9188 O O . HIS B 1 551 ? 29.844 32.844 11.195 1 96.5 551 HIS B O 1
ATOM 9194 N N . GLU B 1 552 ? 31.219 31.094 11.094 1 96.88 552 GLU B N 1
ATOM 9195 C CA . GLU B 1 552 ? 31.422 30.969 12.539 1 96.88 552 GLU B CA 1
ATOM 9196 C C . GLU B 1 552 ? 32.031 32.25 13.109 1 96.88 552 GLU B C 1
ATOM 9198 O O . GLU B 1 552 ? 31.547 32.781 14.125 1 96.88 552 GLU B O 1
ATOM 9203 N N . ARG B 1 553 ? 33.031 32.719 12.461 1 95.62 553 ARG B N 1
ATOM 9204 C CA . ARG B 1 553 ? 33.688 33.938 12.875 1 95.62 553 ARG B CA 1
ATOM 9205 C C . ARG B 1 553 ? 32.75 35.125 12.844 1 95.62 553 ARG B C 1
ATOM 9207 O O . ARG B 1 553 ? 32.75 35.969 13.758 1 95.62 553 ARG B O 1
ATOM 9214 N N . GLY B 1 554 ? 32 35.219 11.805 1 95.25 554 GLY B N 1
ATOM 9215 C CA . GLY B 1 554 ? 31.031 36.281 11.688 1 95.25 554 GLY B CA 1
ATOM 9216 C C . GLY B 1 554 ? 30.047 36.312 12.836 1 95.25 554 GLY B C 1
ATOM 9217 O O . GLY B 1 554 ? 29.656 37.406 13.297 1 95.25 554 GLY B O 1
ATOM 9218 N N . LEU B 1 555 ? 29.656 35.188 13.305 1 96.62 555 LEU B N 1
ATOM 9219 C CA . LEU B 1 555 ? 28.719 35.094 14.422 1 96.62 555 LEU B CA 1
ATOM 9220 C C . LEU B 1 555 ? 29.344 35.594 15.703 1 96.62 555 LEU B C 1
ATOM 9222 O O . LEU B 1 555 ? 28.688 36.281 16.5 1 96.62 555 LEU B O 1
ATOM 9226 N N . LEU B 1 556 ? 30.641 35.281 15.93 1 95.69 556 LEU B N 1
ATOM 9227 C CA . LEU B 1 556 ? 31.344 35.75 17.125 1 95.69 556 LEU B CA 1
ATOM 9228 C C . LEU B 1 556 ? 31.547 37.25 17.094 1 95.69 556 LEU B C 1
ATOM 9230 O O . LEU B 1 556 ? 31.328 37.938 18.094 1 95.69 556 LEU B O 1
ATOM 9234 N N . LEU B 1 557 ? 31.875 37.719 15.961 1 94.62 557 LEU B N 1
ATOM 9235 C CA . LEU B 1 557 ? 32.156 39.125 15.82 1 94.62 557 LEU B CA 1
ATOM 9236 C C . LEU B 1 557 ? 30.875 39.938 15.961 1 94.62 557 LEU B C 1
ATOM 9238 O O . LEU B 1 557 ? 30.906 41.062 16.469 1 94.62 557 LEU B O 1
ATOM 9242 N N . ALA B 1 558 ? 29.797 39.406 15.5 1 93.31 558 ALA B N 1
ATOM 9243 C CA . ALA B 1 558 ? 28.516 40.125 15.586 1 93.31 558 ALA B CA 1
ATOM 9244 C C . ALA B 1 558 ? 28.062 40.25 17.031 1 93.31 558 ALA B C 1
ATOM 9246 O O . ALA B 1 558 ? 27.484 41.25 17.422 1 93.31 558 ALA B O 1
ATOM 9247 N N . SER B 1 559 ? 28.375 39.25 17.812 1 91 559 SER B N 1
ATOM 9248 C CA . SER B 1 559 ? 27.891 39.25 19.188 1 91 559 SER B CA 1
ATOM 9249 C C . SER B 1 559 ? 28.922 39.844 20.141 1 91 559 SER B C 1
ATOM 9251 O O . SER B 1 559 ? 28.547 40.5 21.125 1 91 559 SER B O 1
ATOM 9253 N N . THR B 1 560 ? 30.234 39.562 19.891 1 91.38 560 THR B N 1
ATOM 9254 C CA . THR B 1 560 ? 31.297 40.062 20.75 1 91.38 560 THR B CA 1
ATOM 9255 C C . THR B 1 560 ? 32.531 40.438 19.922 1 91.38 560 THR B C 1
ATOM 9257 O O . THR B 1 560 ? 33.562 39.781 19.984 1 91.38 560 THR B O 1
ATOM 9260 N N . PRO B 1 561 ? 32.469 41.594 19.391 1 87.88 561 PRO B N 1
ATOM 9261 C CA . PRO B 1 561 ? 33.562 42 18.484 1 87.88 561 PRO B CA 1
ATOM 9262 C C . PRO B 1 561 ? 34.875 42.219 19.219 1 87.88 561 PRO B C 1
ATOM 9264 O O . PRO B 1 561 ? 35.938 42.094 18.609 1 87.88 561 PRO B O 1
ATOM 9267 N N . THR B 1 562 ? 34.812 42.531 20.547 1 88.81 562 THR B N 1
ATOM 9268 C CA . THR B 1 562 ? 36.062 42.875 21.25 1 88.81 562 THR B CA 1
ATOM 9269 C C . THR B 1 562 ? 36.438 41.75 22.188 1 88.81 562 THR B C 1
ATOM 9271 O O . THR B 1 562 ? 37.25 41.938 23.109 1 88.81 562 THR B O 1
ATOM 9274 N N . ALA B 1 563 ? 35.906 40.625 21.938 1 89.62 563 ALA B N 1
ATOM 9275 C CA . ALA B 1 563 ? 36.219 39.5 22.828 1 89.62 563 ALA B CA 1
ATOM 9276 C C . ALA B 1 563 ? 37.656 39.062 22.672 1 89.62 563 ALA B C 1
ATOM 9278 O O . ALA B 1 563 ? 38.188 39.031 21.562 1 89.62 563 ALA B O 1
ATOM 9279 N N . SER B 1 564 ? 38.281 38.719 23.828 1 91.75 564 SER B N 1
ATOM 9280 C CA . SER B 1 564 ? 39.625 38.156 23.766 1 91.75 564 SER B CA 1
ATOM 9281 C C . SER B 1 564 ? 39.594 36.656 23.469 1 91.75 564 SER B C 1
ATOM 9283 O O . SER B 1 564 ? 38.594 36 23.797 1 91.75 564 SER B O 1
ATOM 9285 N N . GLY B 1 565 ? 40.594 36.219 22.844 1 93 565 GLY B N 1
ATOM 9286 C CA . GLY B 1 565 ? 40.688 34.781 22.578 1 93 565 GLY B CA 1
ATOM 9287 C C . GLY B 1 565 ? 40.594 33.938 23.844 1 93 565 GLY B C 1
ATOM 9288 O O . GLY B 1 565 ? 40 32.875 23.844 1 93 565 GLY B O 1
ATOM 9289 N N . ALA B 1 566 ? 41.156 34.406 24.875 1 92.69 566 ALA B N 1
ATOM 9290 C CA . ALA B 1 566 ? 41.125 33.719 26.156 1 92.69 566 ALA B CA 1
ATOM 9291 C C . ALA B 1 566 ? 39.688 33.594 26.688 1 92.69 566 ALA B C 1
ATOM 9293 O O . ALA B 1 566 ? 39.312 32.562 27.219 1 92.69 566 ALA B O 1
ATOM 9294 N N . ASP B 1 567 ? 39 34.656 26.531 1 94.12 567 ASP B N 1
ATOM 9295 C CA . ASP B 1 567 ? 37.625 34.656 27 1 94.12 567 ASP B CA 1
ATOM 9296 C C . ASP B 1 567 ? 36.781 33.688 26.188 1 94.12 567 ASP B C 1
ATOM 9298 O O . ASP B 1 567 ? 35.906 33 26.75 1 94.12 567 ASP B O 1
ATOM 9302 N N . LEU B 1 568 ? 37 33.656 24.938 1 95.81 568 LEU B N 1
ATOM 9303 C CA . LEU B 1 568 ? 36.281 32.75 24.062 1 95.81 568 LEU B CA 1
ATOM 9304 C C . LEU B 1 568 ? 36.562 31.297 24.438 1 95.81 568 LEU B C 1
ATOM 9306 O O . LEU B 1 568 ? 35.688 30.453 24.422 1 95.81 568 LEU B O 1
ATOM 9310 N N . LEU B 1 569 ? 37.781 30.984 24.766 1 95.62 569 LEU B N 1
ATOM 9311 C CA . LEU B 1 569 ? 38.156 29.625 25.156 1 95.62 569 LEU B CA 1
ATOM 9312 C C . LEU B 1 569 ? 37.531 29.25 26.484 1 95.62 569 LEU B C 1
ATOM 9314 O O . LEU B 1 569 ? 37.094 28.109 26.672 1 95.62 569 LEU B O 1
ATOM 9318 N N . ARG B 1 570 ? 37.531 30.172 27.406 1 95.5 570 ARG B N 1
ATOM 9319 C CA . ARG B 1 570 ? 36.906 29.922 28.703 1 95.5 570 ARG B CA 1
ATOM 9320 C C . ARG B 1 570 ? 35.406 29.641 28.531 1 95.5 570 ARG B C 1
ATOM 9322 O O . ARG B 1 570 ? 34.844 28.781 29.219 1 95.5 570 ARG B O 1
ATOM 9329 N N . GLU B 1 571 ? 34.844 30.375 27.672 1 96.06 571 GLU B N 1
ATOM 9330 C CA . GLU B 1 571 ? 33.438 30.203 27.391 1 96.06 571 GLU B CA 1
ATOM 9331 C C . GLU B 1 571 ? 33.156 28.844 26.75 1 96.06 571 GLU B C 1
ATOM 9333 O O . GLU B 1 571 ? 32.156 28.203 27.016 1 96.06 571 GLU B O 1
ATOM 9338 N N . LEU B 1 572 ? 34.031 28.422 25.859 1 97 572 LEU B N 1
ATOM 9339 C CA . LEU B 1 572 ? 33.906 27.125 25.219 1 97 572 LEU B CA 1
ATOM 9340 C C . LEU B 1 572 ? 33.938 26 26.25 1 97 572 LEU B C 1
ATOM 9342 O O . LEU B 1 572 ? 33.094 25.094 26.203 1 97 572 LEU B O 1
ATOM 9346 N N . VAL B 1 573 ? 34.875 26.062 27.125 1 96.5 573 VAL B N 1
ATOM 9347 C CA . VAL B 1 573 ? 35 25.047 28.172 1 96.5 573 VAL B CA 1
ATOM 9348 C C . VAL B 1 573 ? 33.719 25.031 29.016 1 96.5 573 VAL B C 1
ATOM 9350 O O . VAL B 1 573 ? 33.188 23.969 29.328 1 96.5 573 VAL B O 1
ATOM 9353 N N . ALA B 1 574 ? 33.281 26.203 29.375 1 96.75 574 ALA B N 1
ATOM 9354 C CA . ALA B 1 574 ? 32.062 26.312 30.172 1 96.75 574 ALA B CA 1
ATOM 9355 C C . ALA B 1 574 ? 30.859 25.734 29.422 1 96.75 574 ALA B C 1
ATOM 9357 O O . ALA B 1 574 ? 29.969 25.125 30.031 1 96.75 574 ALA B O 1
ATOM 9358 N N . ALA B 1 575 ? 30.844 25.969 28.172 1 97.19 575 ALA B N 1
ATOM 9359 C CA . ALA B 1 575 ? 29.734 25.484 27.359 1 97.19 575 ALA B CA 1
ATOM 9360 C C . ALA B 1 575 ? 29.703 23.953 27.328 1 97.19 575 ALA B C 1
ATOM 9362 O O . ALA B 1 575 ? 28.641 23.344 27.453 1 97.19 575 ALA B O 1
ATOM 9363 N N . TYR B 1 576 ? 30.812 23.344 27.141 1 97.12 576 TYR B N 1
ATOM 9364 C CA . TYR B 1 576 ? 30.891 21.891 27.125 1 97.12 576 TYR B CA 1
ATOM 9365 C C . TYR B 1 576 ? 30.453 21.312 28.469 1 97.12 576 TYR B C 1
ATOM 9367 O O . TYR B 1 576 ? 29.75 20.312 28.531 1 97.12 576 TYR B O 1
ATOM 9375 N N . LYS B 1 577 ? 30.844 21.938 29.516 1 96.75 577 LYS B N 1
ATOM 9376 C CA . LYS B 1 577 ? 30.469 21.484 30.844 1 96.75 577 LYS B CA 1
ATOM 9377 C C . LYS B 1 577 ? 28.969 21.625 31.078 1 96.75 577 LYS B C 1
ATOM 9379 O O . LYS B 1 577 ? 28.328 20.719 31.625 1 96.75 577 LYS B O 1
ATOM 9384 N N . THR B 1 578 ? 28.5 22.719 30.641 1 97 578 THR B N 1
ATOM 9385 C CA . THR B 1 578 ? 27.062 22.969 30.781 1 97 578 THR B CA 1
ATOM 9386 C C . THR B 1 578 ? 26.25 21.969 29.984 1 97 578 THR B C 1
ATOM 9388 O O . THR B 1 578 ? 25.234 21.453 30.469 1 97 578 THR B O 1
ATOM 9391 N N . ILE B 1 579 ? 26.641 21.703 28.797 1 96.44 579 ILE B N 1
ATOM 9392 C CA . ILE B 1 579 ? 25.938 20.781 27.922 1 96.44 579 ILE B CA 1
ATOM 9393 C C . ILE B 1 579 ? 25.969 19.375 28.531 1 96.44 579 ILE B C 1
ATOM 9395 O O . ILE B 1 579 ? 24.953 18.672 28.531 1 96.44 579 ILE B O 1
ATOM 9399 N N . ALA B 1 580 ? 27.094 18.984 29.031 1 96.31 580 ALA B N 1
ATOM 9400 C CA . ALA B 1 580 ? 27.203 17.672 29.688 1 96.31 580 ALA B CA 1
ATOM 9401 C C . ALA B 1 580 ? 26.266 17.594 30.891 1 96.31 580 ALA B C 1
ATOM 9403 O O . ALA B 1 580 ? 25.594 16.578 31.094 1 96.31 580 ALA B O 1
ATOM 9404 N N . LYS B 1 581 ? 26.266 18.641 31.641 1 95.75 581 LYS B N 1
ATOM 9405 C CA . LYS B 1 581 ? 25.406 18.688 32.812 1 95.75 581 LYS B CA 1
ATOM 9406 C C . LYS B 1 581 ? 23.922 18.625 32.406 1 95.75 581 LYS B C 1
ATOM 9408 O O . LYS B 1 581 ? 23.125 17.938 33.062 1 95.75 581 LYS B O 1
ATOM 9413 N N . LYS B 1 582 ? 23.578 19.375 31.422 1 94.88 582 LYS B N 1
ATOM 9414 C CA . LYS B 1 582 ? 22.203 19.406 30.953 1 94.88 582 LYS B CA 1
ATOM 9415 C C . LYS B 1 582 ? 21.766 18.031 30.422 1 94.88 582 LYS B C 1
ATOM 9417 O O . LYS B 1 582 ? 20.609 17.641 30.594 1 94.88 582 LYS B O 1
ATOM 9422 N N . ALA B 1 583 ? 22.641 17.391 29.766 1 95.25 583 ALA B N 1
ATOM 9423 C CA . ALA B 1 583 ? 22.344 16.047 29.266 1 95.25 583 ALA B CA 1
ATOM 9424 C C . ALA B 1 583 ? 22.047 15.094 30.422 1 95.25 583 ALA B C 1
ATOM 9426 O O . ALA B 1 583 ? 21.094 14.312 30.344 1 95.25 583 ALA B O 1
ATOM 9427 N N . GLU B 1 584 ? 22.828 15.156 31.406 1 94.5 584 GLU B N 1
ATOM 9428 C CA . GLU B 1 584 ? 22.625 14.305 32.562 1 94.5 584 GLU B CA 1
ATOM 9429 C C . GLU B 1 584 ? 21.312 14.648 33.281 1 94.5 584 GLU B C 1
ATOM 9431 O O . GLU B 1 584 ? 20.562 13.75 33.656 1 94.5 584 GLU B O 1
ATOM 9436 N N . THR B 1 585 ? 21.109 15.922 33.438 1 93.75 585 THR B N 1
ATOM 9437 C CA . THR B 1 585 ? 19.906 16.375 34.125 1 93.75 585 THR B CA 1
ATOM 9438 C C . THR B 1 585 ? 18.656 15.961 33.375 1 93.75 585 THR B C 1
ATOM 9440 O O . THR B 1 585 ? 17.656 15.586 34 1 93.75 585 THR B O 1
ATOM 9443 N N . GLY B 1 586 ? 18.688 16.141 32.094 1 90.44 586 GLY B N 1
ATOM 9444 C CA . GLY B 1 586 ? 17.562 15.711 31.281 1 90.44 586 GLY B CA 1
ATOM 9445 C C . GLY B 1 586 ? 17.219 14.242 31.453 1 90.44 586 GLY B C 1
ATOM 9446 O O . GLY B 1 586 ? 16.062 13.891 31.656 1 90.44 586 GLY B O 1
ATOM 9447 N N . LYS B 1 587 ? 18.172 13.352 31.422 1 91.06 587 LYS B N 1
ATOM 9448 C CA . LYS B 1 587 ? 17.984 11.914 31.594 1 91.06 587 LYS B CA 1
ATOM 9449 C C . LYS B 1 587 ? 17.547 11.586 33 1 91.06 587 LYS B C 1
ATOM 9451 O O . LYS B 1 587 ? 16.719 10.695 33.219 1 91.06 587 LYS B O 1
ATOM 9456 N N . ALA B 1 588 ? 18.062 12.32 33.969 1 91.56 588 ALA B N 1
ATOM 9457 C CA . ALA B 1 588 ? 17.734 12.094 35.375 1 91.56 588 ALA B CA 1
ATOM 9458 C C . ALA B 1 588 ? 16.266 12.406 35.656 1 91.56 588 ALA B C 1
ATOM 9460 O O . ALA B 1 588 ? 15.625 11.758 36.469 1 91.56 588 ALA B O 1
ATOM 9461 N N . ARG B 1 589 ? 15.797 13.406 35.031 1 91.19 589 ARG B N 1
ATOM 9462 C CA . ARG B 1 589 ? 14.383 13.742 35.156 1 91.19 589 ARG B CA 1
ATOM 9463 C C . ARG B 1 589 ? 13.492 12.562 34.75 1 91.19 589 ARG B C 1
ATOM 9465 O O . ARG B 1 589 ? 12.477 12.297 35.406 1 91.19 589 ARG B O 1
ATOM 9472 N N . ASP B 1 590 ? 13.789 11.844 33.719 1 89.75 590 ASP B N 1
ATOM 9473 C CA . ASP B 1 590 ? 13.055 10.672 33.25 1 89.75 590 ASP B CA 1
ATOM 9474 C C . ASP B 1 590 ? 13.117 9.547 34.281 1 89.75 590 ASP B C 1
ATOM 9476 O O . ASP B 1 590 ? 12.117 8.875 34.562 1 89.75 590 ASP B O 1
ATOM 9480 N N . ASP B 1 591 ? 14.297 9.367 34.875 1 89.5 591 ASP B N 1
ATOM 9481 C CA . ASP B 1 591 ? 14.469 8.336 35.906 1 89.5 591 ASP B CA 1
ATOM 9482 C C . ASP B 1 591 ? 13.578 8.609 37.125 1 89.5 591 ASP B C 1
ATOM 9484 O O . ASP B 1 591 ? 12.953 7.699 37.656 1 89.5 591 ASP B O 1
ATOM 9488 N N . LYS B 1 592 ? 13.625 9.836 37.469 1 91.62 592 LYS B N 1
ATOM 9489 C CA . LYS B 1 592 ? 12.805 10.211 38.594 1 91.62 592 LYS B CA 1
ATOM 9490 C C . LYS B 1 592 ? 11.328 9.945 38.344 1 91.62 592 LYS B C 1
ATOM 9492 O O . LYS B 1 592 ? 10.617 9.43 39.219 1 91.62 592 LYS B O 1
ATOM 9497 N N . ARG B 1 593 ? 10.859 10.289 37.25 1 91.62 593 ARG B N 1
ATOM 9498 C CA . ARG B 1 593 ? 9.484 10.023 36.875 1 91.62 593 ARG B CA 1
ATOM 9499 C C . ARG B 1 593 ? 9.195 8.523 36.844 1 91.62 593 ARG B C 1
ATOM 9501 O O . ARG B 1 593 ? 8.156 8.078 37.312 1 91.62 593 ARG B O 1
ATOM 9508 N N . GLY B 1 594 ? 10.117 7.75 36.25 1 90.44 594 GLY B N 1
ATOM 9509 C CA . GLY B 1 594 ? 9.977 6.305 36.219 1 90.44 594 GLY B CA 1
ATOM 9510 C C . GLY B 1 594 ? 9.883 5.676 37.594 1 90.44 594 GLY B C 1
ATOM 9511 O O . GLY B 1 594 ? 9.031 4.82 37.844 1 90.44 594 GLY B O 1
ATOM 9512 N N . GLN B 1 595 ? 10.672 6.184 38.469 1 90.06 595 GLN B N 1
ATOM 9513 C CA . GLN B 1 595 ? 10.727 5.656 39.812 1 90.06 595 GLN B CA 1
ATOM 9514 C C . GLN B 1 595 ? 9.438 5.965 40.594 1 90.06 595 GLN B C 1
ATOM 9516 O O . GLN B 1 595 ? 9 5.172 41.438 1 90.06 595 GLN B O 1
ATOM 9521 N N . GLN B 1 596 ? 8.844 7.043 40.219 1 92.88 596 GLN B N 1
ATOM 9522 C CA . GLN B 1 596 ? 7.602 7.449 40.875 1 92.88 596 GLN B CA 1
ATOM 9523 C C . GLN B 1 596 ? 6.426 6.598 40.406 1 92.88 596 GLN B C 1
ATOM 9525 O O . GLN B 1 596 ? 5.457 6.406 41.156 1 92.88 596 GLN B O 1
ATOM 9530 N N . ILE B 1 597 ? 6.52 6.012 39.281 1 92.31 597 ILE B N 1
ATOM 9531 C CA . ILE B 1 597 ? 5.391 5.328 38.656 1 92.31 597 ILE B CA 1
ATOM 9532 C C . ILE B 1 597 ? 5.578 3.816 38.75 1 92.31 597 ILE B C 1
ATOM 9534 O O . ILE B 1 597 ? 4.625 3.088 39.031 1 92.31 597 ILE B O 1
ATOM 9538 N N . ILE B 1 598 ? 6.855 3.236 38.594 1 90.19 598 ILE B N 1
ATOM 9539 C CA . ILE B 1 598 ? 7.164 1.811 38.594 1 90.19 598 ILE B CA 1
ATOM 9540 C C . ILE B 1 598 ? 8.062 1.469 39.781 1 90.19 598 ILE B C 1
ATOM 9542 O O . ILE B 1 598 ? 9.203 1.93 39.844 1 90.19 598 ILE B O 1
ATOM 9546 N N . PRO B 1 599 ? 7.664 0.657 40.625 1 88 599 PRO B N 1
ATOM 9547 C CA . PRO B 1 599 ? 8.336 0.446 41.938 1 88 599 PRO B CA 1
ATOM 9548 C C . PRO B 1 599 ? 9.766 -0.07 41.75 1 88 599 PRO B C 1
ATOM 9550 O O . PRO B 1 599 ? 10.648 0.282 42.562 1 88 599 PRO B O 1
ATOM 9553 N N . ASP B 1 600 ? 10.055 -0.854 40.781 1 89.38 600 ASP B N 1
ATOM 9554 C CA . ASP B 1 600 ? 11.383 -1.438 40.656 1 89.38 600 ASP B CA 1
ATOM 9555 C C . ASP B 1 600 ? 12.141 -0.835 39.469 1 89.38 600 ASP B C 1
ATOM 9557 O O . ASP B 1 600 ? 13.023 -1.478 38.906 1 89.38 600 ASP B O 1
ATOM 9561 N N . TYR B 1 601 ? 11.781 0.456 39.156 1 89 601 TYR B N 1
ATOM 9562 C CA . TYR B 1 601 ? 12.359 1.127 38 1 89 601 TYR B CA 1
ATOM 9563 C C . TYR B 1 601 ? 13.875 1.199 38.125 1 89 601 TYR B C 1
ATOM 9565 O O . TYR B 1 601 ? 14.586 0.987 37.125 1 89 601 TYR B O 1
ATOM 9573 N N . ASN B 1 602 ? 14.453 1.511 39.281 1 87.69 602 ASN B N 1
ATOM 9574 C CA . ASN B 1 602 ? 15.883 1.729 39.531 1 87.69 602 ASN B CA 1
ATOM 9575 C C . ASN B 1 602 ? 16.672 0.437 39.375 1 87.69 602 ASN B C 1
ATOM 9577 O O . ASN B 1 602 ? 17.875 0.472 39.094 1 87.69 602 ASN B O 1
ATOM 9581 N N . HIS B 1 603 ? 15.977 -0.729 39.406 1 86.31 603 HIS B N 1
ATOM 9582 C CA . HIS B 1 603 ? 16.656 -2.016 39.312 1 86.31 603 HIS B CA 1
ATOM 9583 C C . HIS B 1 603 ? 16.719 -2.494 37.875 1 86.31 603 HIS B C 1
ATOM 9585 O O . HIS B 1 603 ? 17.562 -3.332 37.531 1 86.31 603 HIS B O 1
ATOM 9591 N N . VAL B 1 604 ? 15.844 -1.899 37.125 1 88.75 604 VAL B N 1
ATOM 9592 C CA . VAL B 1 604 ? 15.742 -2.457 35.781 1 88.75 604 VAL B CA 1
ATOM 9593 C C . VAL B 1 604 ? 16.281 -1.451 34.781 1 88.75 604 VAL B C 1
ATOM 9595 O O . VAL B 1 604 ? 16.5 -1.796 33.594 1 88.75 604 VAL B O 1
ATOM 9598 N N . HIS B 1 605 ? 16.453 -0.15 35.156 1 89.69 605 HIS B N 1
ATOM 9599 C CA . HIS B 1 605 ? 16.953 0.884 34.25 1 89.69 605 HIS B CA 1
ATOM 9600 C C . HIS B 1 605 ? 18.281 1.444 34.719 1 89.69 605 HIS B C 1
ATOM 9602 O O . HIS B 1 605 ? 18.5 1.591 35.938 1 89.69 605 HIS B O 1
ATOM 9608 N N . LYS B 1 606 ? 19.203 1.749 33.781 1 86.75 606 LYS B N 1
ATOM 9609 C CA . LYS B 1 606 ? 20.484 2.361 34.094 1 86.75 606 LYS B CA 1
ATOM 9610 C C . LYS B 1 606 ? 20.312 3.795 34.594 1 86.75 606 LYS B C 1
ATOM 9612 O O . LYS B 1 606 ? 19.5 4.543 34.062 1 86.75 606 LYS B O 1
ATOM 9617 N N . LYS B 1 607 ? 21.219 4.086 35.594 1 88.38 607 LYS B N 1
ATOM 9618 C CA . LYS B 1 607 ? 21.219 5.457 36.094 1 88.38 607 LYS B CA 1
ATOM 9619 C C . LYS B 1 607 ? 21.719 6.43 35.031 1 88.38 607 LYS B C 1
ATOM 9621 O O . LYS B 1 607 ? 22.594 6.086 34.25 1 88.38 607 LYS B O 1
ATOM 9626 N N . ALA B 1 608 ? 21.141 7.766 34.969 1 90.62 608 ALA B N 1
ATOM 9627 C CA . ALA B 1 608 ? 21.516 8.805 34.031 1 90.62 608 ALA B CA 1
ATOM 9628 C C . ALA B 1 608 ? 23.031 8.977 33.969 1 90.62 608 ALA B C 1
ATOM 9630 O O . ALA B 1 608 ? 23.609 9.156 32.875 1 90.62 608 ALA B O 1
ATOM 9631 N N . SER B 1 609 ? 23.703 8.922 35.094 1 90.19 609 SER B N 1
ATOM 9632 C CA . SER B 1 609 ? 25.141 9.148 35.188 1 90.19 609 SER B CA 1
ATOM 9633 C C . SER B 1 609 ? 25.922 7.996 34.562 1 90.19 609 SER B C 1
ATOM 9635 O O . SER B 1 609 ? 27.109 8.141 34.25 1 90.19 609 SER B O 1
ATOM 9637 N N . GLU B 1 610 ? 25.234 6.867 34.375 1 90.94 610 GLU B N 1
ATOM 9638 C CA . GLU B 1 610 ? 25.891 5.68 33.844 1 90.94 610 GLU B CA 1
ATOM 9639 C C . GLU B 1 610 ? 25.609 5.512 32.344 1 90.94 610 GLU B C 1
ATOM 9641 O O . GLU B 1 610 ? 26.156 4.617 31.703 1 90.94 610 GLU B O 1
ATOM 9646 N N . GLU B 1 611 ? 24.844 6.418 31.891 1 92.19 611 GLU B N 1
ATOM 9647 C CA . GLU B 1 611 ? 24.547 6.367 30.453 1 92.19 611 GLU B CA 1
ATOM 9648 C C . GLU B 1 611 ? 25.781 6.723 29.625 1 92.19 611 GLU B C 1
ATOM 9650 O O . GLU B 1 611 ? 26.469 7.715 29.906 1 92.19 611 GLU B O 1
ATOM 9655 N N . ARG B 1 612 ? 26.062 5.938 28.672 1 93 612 ARG B N 1
ATOM 9656 C CA . ARG B 1 612 ? 27.266 6.094 27.859 1 93 612 ARG B CA 1
ATOM 9657 C C . ARG B 1 612 ? 27.344 7.492 27.266 1 93 612 ARG B C 1
ATOM 9659 O O . ARG B 1 612 ? 28.422 8.094 27.203 1 93 612 ARG B O 1
ATOM 9666 N N . ILE B 1 613 ? 26.266 8.07 26.734 1 93.88 613 ILE B N 1
ATOM 9667 C CA . ILE B 1 613 ? 26.219 9.375 26.078 1 93.88 613 ILE B CA 1
ATOM 9668 C C . ILE B 1 613 ? 26.594 10.461 27.094 1 93.88 613 ILE B C 1
ATOM 9670 O O . ILE B 1 613 ? 27.297 11.414 26.734 1 93.88 613 ILE B O 1
ATOM 9674 N N . VAL B 1 614 ? 26.109 10.383 28.328 1 94.38 614 VAL B N 1
ATOM 9675 C CA . VAL B 1 614 ? 26.438 11.336 29.391 1 94.38 614 VAL B CA 1
ATOM 9676 C C . VAL B 1 614 ? 27.922 11.234 29.734 1 94.38 614 VAL B C 1
ATOM 9678 O O . VAL B 1 614 ? 28.594 12.258 29.875 1 94.38 614 VAL B O 1
ATOM 9681 N N . ILE B 1 615 ? 28.406 9.945 29.859 1 95.06 615 ILE B N 1
ATOM 9682 C CA . ILE B 1 615 ? 29.812 9.711 30.172 1 95.06 615 ILE B CA 1
ATOM 9683 C C . ILE B 1 615 ? 30.688 10.305 29.062 1 95.06 615 ILE B C 1
ATOM 9685 O O . ILE B 1 615 ? 31.688 10.977 29.344 1 95.06 615 ILE B O 1
ATOM 9689 N N . ASP B 1 616 ? 30.297 10.125 27.906 1 95.44 616 ASP B N 1
ATOM 9690 C CA . ASP B 1 616 ? 31.062 10.641 26.781 1 95.44 616 ASP B CA 1
ATOM 9691 C C . ASP B 1 616 ? 31.047 12.164 26.75 1 95.44 616 ASP B C 1
ATOM 9693 O O . ASP B 1 616 ? 32.062 12.797 26.406 1 95.44 616 ASP B O 1
ATOM 9697 N N . ALA B 1 617 ? 29.938 12.773 27.016 1 95.5 617 ALA B N 1
ATOM 9698 C CA . ALA B 1 617 ? 29.828 14.234 27.047 1 95.5 617 ALA B CA 1
ATOM 9699 C C . ALA B 1 617 ? 30.734 14.82 28.141 1 95.5 617 ALA B C 1
ATOM 9701 O O . ALA B 1 617 ? 31.391 15.844 27.922 1 95.5 617 ALA B O 1
ATOM 9702 N N . LYS B 1 618 ? 30.75 14.234 29.281 1 95.56 618 LYS B N 1
ATOM 9703 C CA . LYS B 1 618 ? 31.609 14.688 30.375 1 95.56 618 LYS B CA 1
ATOM 9704 C C . LYS B 1 618 ? 33.094 14.531 30.016 1 95.56 618 LYS B C 1
ATOM 9706 O O . LYS B 1 618 ? 33.906 15.406 30.297 1 95.56 618 LYS B O 1
ATOM 9711 N N . ARG B 1 619 ? 33.375 13.398 29.453 1 96.19 619 ARG B N 1
ATOM 9712 C CA . ARG B 1 619 ? 34.75 13.156 29.031 1 96.19 619 ARG B CA 1
ATOM 9713 C C . ARG B 1 619 ? 35.188 14.211 28.016 1 96.19 619 ARG B C 1
ATOM 9715 O O . ARG B 1 619 ? 36.312 14.719 28.094 1 96.19 619 ARG B O 1
ATOM 9722 N N . ARG B 1 620 ? 34.406 14.438 27.078 1 95.19 620 ARG B N 1
ATOM 9723 C CA . ARG B 1 620 ? 34.719 15.453 26.078 1 95.19 620 ARG B CA 1
ATOM 9724 C C . ARG B 1 620 ? 34.969 16.812 26.734 1 95.19 620 ARG B C 1
ATOM 9726 O O . ARG B 1 620 ? 35.844 17.562 26.312 1 95.19 620 ARG B O 1
ATOM 9733 N N . ALA B 1 621 ? 34.094 17.203 27.688 1 95.81 621 ALA B N 1
ATOM 9734 C CA . ALA B 1 621 ? 34.25 18.453 28.406 1 95.81 621 ALA B CA 1
ATOM 9735 C C . ALA B 1 621 ? 35.625 18.5 29.109 1 95.81 621 ALA B C 1
ATOM 9737 O O . ALA B 1 621 ? 36.312 19.531 29.062 1 95.81 621 ALA B O 1
ATOM 9738 N N . VAL B 1 622 ? 36 17.422 29.672 1 95.81 622 VAL B N 1
ATOM 9739 C CA . VAL B 1 622 ? 37.281 17.328 30.359 1 95.81 622 VAL B CA 1
ATOM 9740 C C . VAL B 1 622 ? 38.438 17.438 29.344 1 95.81 622 VAL B C 1
ATOM 9742 O O . VAL B 1 622 ? 39.438 18.109 29.578 1 95.81 622 VAL B O 1
ATOM 9745 N N . ASP B 1 623 ? 38.312 16.781 28.312 1 96.12 623 ASP B N 1
ATOM 9746 C CA . ASP B 1 623 ? 39.344 16.781 27.266 1 96.12 623 ASP B CA 1
ATOM 9747 C C . ASP B 1 623 ? 39.531 18.188 26.719 1 96.12 623 ASP B C 1
ATOM 9749 O O . ASP B 1 623 ? 40.656 18.625 26.469 1 96.12 623 ASP B O 1
ATOM 9753 N N . ILE B 1 624 ? 38.469 18.812 26.438 1 95.94 624 ILE B N 1
ATOM 9754 C CA . ILE B 1 624 ? 38.531 20.172 25.922 1 95.94 624 ILE B CA 1
ATOM 9755 C C . ILE B 1 624 ? 39.188 21.078 26.953 1 95.94 624 ILE B C 1
ATOM 9757 O O . ILE B 1 624 ? 40 21.938 26.578 1 95.94 624 ILE B O 1
ATOM 9761 N N . GLU B 1 625 ? 38.781 20.969 28.172 1 94.88 625 GLU B N 1
ATOM 9762 C CA . GLU B 1 625 ? 39.375 21.766 29.234 1 94.88 625 GLU B CA 1
ATOM 9763 C C . GLU B 1 625 ? 40.906 21.562 29.297 1 94.88 625 GLU B C 1
ATOM 9765 O O . GLU B 1 625 ? 41.656 22.531 29.406 1 94.88 625 GLU B O 1
ATOM 9770 N N . LYS B 1 626 ? 41.344 20.375 29.219 1 94.75 626 LYS B N 1
ATOM 9771 C CA . LYS B 1 626 ? 42.781 20.047 29.234 1 94.75 626 LYS B CA 1
ATOM 9772 C C . LYS B 1 626 ? 43.469 20.641 28.016 1 94.75 626 LYS B C 1
ATOM 9774 O O . LYS B 1 626 ? 44.594 21.156 28.141 1 94.75 626 LYS B O 1
ATOM 9779 N N . ALA B 1 627 ? 42.875 20.484 26.938 1 94.75 627 ALA B N 1
ATOM 9780 C CA . ALA B 1 627 ? 43.5 20.984 25.703 1 94.75 627 ALA B CA 1
ATOM 9781 C C . ALA B 1 627 ? 43.594 22.5 25.734 1 94.75 627 ALA B C 1
ATOM 9783 O O . ALA B 1 627 ? 44.594 23.062 25.281 1 94.75 627 ALA B O 1
ATOM 9784 N N . VAL B 1 628 ? 42.562 23.125 26.188 1 94.25 628 VAL B N 1
ATOM 9785 C CA . VAL B 1 628 ? 42.531 24.578 26.25 1 94.25 628 VAL B CA 1
ATOM 9786 C C . VAL B 1 628 ? 43.562 25.078 27.25 1 94.25 628 VAL B C 1
ATOM 9788 O O . VAL B 1 628 ? 44.156 26.141 27.062 1 94.25 628 VAL B O 1
ATOM 9791 N N . ALA B 1 629 ? 43.812 24.344 28.281 1 92 629 ALA B N 1
ATOM 9792 C CA . ALA B 1 629 ? 44.75 24.703 29.328 1 92 629 ALA B CA 1
ATOM 9793 C C . ALA B 1 629 ? 46.156 24.844 28.75 1 92 629 ALA B C 1
ATOM 9795 O O . ALA B 1 629 ? 47.031 25.516 29.312 1 92 629 ALA B O 1
ATOM 9796 N N . THR B 1 630 ? 46.438 24.266 27.656 1 89.69 630 THR B N 1
ATOM 9797 C CA . THR B 1 630 ? 47.75 24.375 27.016 1 89.69 630 THR B CA 1
ATOM 9798 C C . THR B 1 630 ? 47.938 25.766 26.438 1 89.69 630 THR B C 1
ATOM 9800 O O . THR B 1 630 ? 49.062 26.219 26.234 1 89.69 630 THR B O 1
ATOM 9803 N N . TYR B 1 631 ? 46.875 26.391 26.125 1 89.12 631 TYR B N 1
ATOM 9804 C CA . TYR B 1 631 ? 46.906 27.734 25.578 1 89.12 631 TYR B CA 1
ATOM 9805 C C . TYR B 1 631 ? 46.781 28.781 26.672 1 89.12 631 TYR B C 1
ATOM 9807 O O . TYR B 1 631 ? 47.219 29.922 26.531 1 89.12 631 TYR B O 1
ATOM 9815 N N . LEU B 1 632 ? 46 28.406 27.719 1 84.38 632 LEU B N 1
ATOM 9816 C CA . LEU B 1 632 ? 45.75 29.281 28.844 1 84.38 632 LEU B CA 1
ATOM 9817 C C . LEU B 1 632 ? 46.312 28.688 30.141 1 84.38 632 LEU B C 1
ATOM 9819 O O . LEU B 1 632 ? 45.625 27.875 30.781 1 84.38 632 LEU B O 1
ATOM 9823 N N . PRO B 1 633 ? 47.625 28.844 30.391 1 60.25 633 PRO B N 1
ATOM 9824 C CA . PRO B 1 633 ? 48.156 28.203 31.609 1 60.25 633 PRO B CA 1
ATOM 9825 C C . PRO B 1 633 ? 47.25 28.438 32.812 1 60.25 633 PRO B C 1
ATOM 9827 O O . PRO B 1 633 ? 47.156 27.578 33.688 1 60.25 633 PRO B O 1
ATOM 9830 N N . ARG B 1 634 ? 46.656 29.578 33.281 1 59.84 634 ARG B N 1
ATOM 9831 C CA . ARG B 1 634 ? 45.781 29.781 34.438 1 59.84 634 ARG B CA 1
ATOM 9832 C C . ARG B 1 634 ? 44.312 29.766 34 1 59.84 634 ARG B C 1
ATOM 9834 O O . ARG B 1 634 ? 43.781 30.766 33.5 1 59.84 634 ARG B O 1
ATOM 9841 N N . LEU B 1 635 ? 43.781 28.484 33.719 1 53.03 635 LEU B N 1
ATOM 9842 C CA . LEU B 1 635 ? 42.344 28.391 33.469 1 53.03 635 LEU B CA 1
ATOM 9843 C C . LEU B 1 635 ? 41.562 28.453 34.781 1 53.03 635 LEU B C 1
ATOM 9845 O O . LEU B 1 635 ? 41.969 27.906 35.812 1 53.03 635 LEU B O 1
#

=== Feature glossary ===
The record interleaves many kinds of information about one protein. Here is each kind framed as the question it answers.

Q: What does the local fold look like, residue by residue?
A: A 3Di character summarizes, for each residue, the relative orientation of the Cα frame of its nearest spatial neighbor. Because it encodes fold topology rather than chemistry, 3Di alignments detect remote structural similarity that sequence alignment misses.

Q: Which residues are in helices, strands, or loops?
A: Secondary structure is the local, repeating backbone conformation. DSSP classifies it into eight states by reading the hydrogen-bond network: three helix types (H, G, I), two β types (E, B), two non-regular types (T, S), and unstructured coil (-).

Q: How big and how compact is the whole molecule?
A: Three whole-structure scalars: the radius of gyration (RMS distance of Cα from centroid, in Å), the count of Cα–Cα contacts (pairs closer than 8 Å and separated by more than four residues in sequence — i.e. tertiary, not local, contacts), and the bounding-box dimensions. Together they distinguish compact globular folds from extended fibres or disordered chains.

Q: How confident is the AlphaFold model at each residue?
A: For AlphaFold models, the B-factor field carries pLDDT — the model's own estimate of local accuracy on a 0–100 scale. Regions with pLDDT<50 should be treated as essentially unmodeled; they often correspond to intrinsically disordered segments.

Q: What family and function is it annotated with?
A: Functional annotations link the protein to curated databases. InterPro entries identify conserved domains and families by matching the sequence against member-database signatures (Pfam, PROSITE, CDD, …). Gene Ontology (GO) terms describe molecular function, biological process, and cellular component in a controlled vocabulary. CATH places the structure in a hierarchical fold classification (Class/Architecture/Topology/Homologous-superfamily). The organism is the source species.

Q: What known structures does this most resemble?
A: Nearest PDB neighbors are the top structural matches found by Foldseek when searching this structure against the entire Protein Data Bank. Each hit reports a TM-score (0 to 1; >0.5 almost always implies the same fold) and an E-value. These are *structural* homologs — they may share no detectable sequence similarity.

Q: Which residues are buried vs exposed?
A: Solvent-accessible surface area (SASA) is the area in Å² traced out by the centre of a 1.4 Å probe sphere (a water molecule) rolled over the protein's van der Waals surface (Shrake–Rupley / Lee–Richards construction). Buried residues have near-zero SASA; fully exposed residues can exceed 200 Å². The total SASA scales roughly with the number of surface residues.

Q: What are the backbone torsion angles?
A: φ (phi) and ψ (psi) are the two rotatable backbone dihedrals per residue: φ is the C(i-1)–N–Cα–C torsion, ψ is the N–Cα–C–N(i+1) torsion, both in degrees on (−180°, 180°]. α-helical residues cluster near (−60°, −45°); β-strand residues near (−120°, +130°). A Ramachandran plot is simply a scatter of (φ, ψ) for every residue.

Q: Are the domains correctly placed relative to each other?
A: Predicted aligned error is AlphaFold's pairwise confidence. Unlike pLDDT (per-residue), PAE is per-residue-pair and captures whether two parts of the structure are correctly placed relative to each other. Units are ångströms of expected positional error.

Q: What if only a Cα trace is available?
A: P-SEA three-state annotation labels each residue as helix, strand, or coil based purely on the geometry of the Cα trace. It serves as a fallback when the full backbone (and thus DSSP) is unavailable.

Q: What is the amino-acid chain?
A: This is the polypeptide sequence — one letter per residue, N-terminus first. Length ranges from a few dozen residues for small domains to over a thousand for large multi-domain proteins.

Q: What do the rendered images show?
A: The six renders are orthographic views along the three Cartesian axes in both directions. Representation (cartoon, sticks, or surface) and color scheme (sequence-rainbow or by-chain) vary across proteins so the training set covers all the common visualization conventions.

Q: What do the diagnostic plots show?
A: Plot images: a contact map (which residues are close in 3D, as an N×N binary image), a Ramachandran scatter (backbone torsion angles, revealing secondary-structure composition at a glance), and — for AlphaFold structures — a PAE heatmap (pairwise prediction confidence).

Q: How mobile is each atom in the crystal?
A: B-factor (Debye–Waller factor) reflects atomic displacement in the crystal lattice. It is an experimental observable (units Å²), not a prediction; low values mean the atom is pinned down, high values mean it moves or is heterogeneous across the crystal.

Q: Where is each backbone atom in 3D?
A: The mmCIF table is the protein's shape written out atom by atom. For each backbone N, Cα, C, and carbonyl O, it records an (x, y, z) coordinate triple in Å plus the residue type, chain letter, and residue number.